Protein AF-0000000080308538 (afdb_homodimer)

Nearest PDB structures (foldseek):
  3hoi-assembly1_A-2  TM=7.753E-01  e=1.392E-05  Bacteroides fragilis NCTC 9343
  8cqs-assembly1_A  TM=7.567E-01  e=5.607E-05  Bacteroides thetaiotaomicron
  3hj9-assembly1_B  TM=7.097E-01  e=2.132E-04  Cupriavidus pinatubonensis JMP134
  3eo7-assembly1_A  TM=5.997E-01  e=1.758E-02  Trichormus variabilis ATCC 29413
  8uc3-assembly1_B  TM=6.168E-01  e=5.951E-02  Streptomyces noursei ATCC 11455

pLDDT: mean 95.86, std 7.18, range [27.47, 98.94]

Radius of gyration: 25.21 Å; Cα contacts (8 Å, |Δi|>4): 2054; chains: 2; bounding box: 62×65×60 Å

Organism: NCBI:txid927083

Secondary structure (DSSP, 8-state):
---------HHHHHHHH-BHHHHHHH---B--BTT-EE-SSTT-EE-SSPP-PPPHHHHHHHHHHHH-EEEE---B---GGGTTSBB---S-SEEESS--GGG---EEEEEEETTEEEEE--TT---SS---TTS---HHHHHHHHHTTEEEEESSPPP--SSTTTB-GGGTTTTT-TT-EEEEEEEEHHHHHHHHHHHHHHTT-EEEETTTTEEPTTGGGGTTTS-TTSEEEHHHHHHHHHHHHHHHHHHHHHHHHHHHHHHT-EEEEE--B-HHHHHT-SS-TT--TT--EEE--TT-SS-EEEEETTTEE-SSTTTSSSHHHHHHHHHHHHHSTTSTT-TTS--SBTTHHHHHTTBPP--HHHHHHHHHHHHHHHHHHSSSSSSS-SEE---EEEEE-B-HHHHHHHB-TTSS-HHHHTHHHHHS--/-----PPPPHHHHHHHH-BHHHHHHH---B--BTT-EE-SSTT-EE-SSPP-PPPHHHHHHHHHHHH-EEEE---B---GGGTTSBB---S-SEEESS--GGG---EEEEEEETTEEEEE--TT---SS---TTS---HHHHHHHHHTTEEEEESSPPP--SSTTTB-GGGTTTTT-TT-EEEEEEEEHHHHHHHHHHHHHHTT-EEEETTTTEEPTTGGGGTTTS-TTSEEEHHHHHHHHHHHHHHHHHHHHHHHHHHHHHHT-EEEEE--B-HHHHHT-SS-TT--TT--EEE--TT-SS-EEEEETTTEE-SSTTTSSSHHHHHHHHHHHHHSTTSTT-TTS--SBTTHHHHHTTBPP--HHHHHHHHHHHHHHHHHHSSSSSSS-SEE---EEEEE-B-HHHHHHHB-TTSS-HHHHTHHHHHS--

Solvent-accessible surface area (backbone atoms only — not comparable to full-atom values): 43385 Å² total; per-residue (Å²): 127,81,82,62,90,64,83,78,44,65,31,56,58,52,27,60,59,27,27,36,54,56,29,46,48,53,57,67,73,37,74,62,28,30,46,33,56,38,92,55,44,93,68,47,44,71,49,91,42,68,49,45,59,68,52,70,67,57,47,51,53,44,51,39,37,38,46,30,40,50,14,58,45,84,74,53,70,46,23,76,91,53,56,55,22,26,47,66,60,40,39,24,33,34,23,42,48,39,69,39,67,65,37,36,52,57,41,41,36,30,35,29,27,79,70,15,23,35,37,45,64,37,49,80,33,68,52,44,48,74,58,40,72,55,22,49,63,56,64,67,51,37,52,57,47,45,56,80,29,52,43,78,77,40,76,44,44,68,54,65,64,65,38,69,73,42,15,32,59,62,31,35,72,56,62,86,37,79,22,27,37,35,39,38,37,36,36,27,40,11,42,49,44,51,52,46,47,45,48,34,32,75,70,25,24,39,66,23,39,61,88,78,69,41,70,56,87,71,50,68,81,39,52,91,63,25,38,77,82,42,59,40,40,42,65,59,50,47,50,49,45,47,27,45,50,28,22,30,38,31,32,16,28,47,40,23,48,38,48,26,51,40,57,19,40,22,24,42,60,50,59,59,48,29,48,42,27,52,41,22,46,58,82,43,84,92,34,39,29,74,54,26,44,59,50,76,48,96,87,46,93,58,67,36,35,39,30,28,89,97,77,47,65,27,46,26,70,89,73,19,91,40,38,53,53,28,48,52,52,52,46,43,46,21,51,27,91,62,7,40,38,11,48,85,26,81,56,64,38,72,52,25,41,63,56,22,54,37,35,55,77,82,48,71,70,54,52,50,50,42,18,50,56,50,35,48,38,26,70,74,57,73,34,44,43,57,86,47,59,16,41,47,45,67,32,29,26,40,40,31,46,53,34,62,65,60,47,62,68,50,29,36,73,27,75,55,42,58,42,41,76,42,21,59,67,29,62,56,63,132,123,82,83,62,90,64,82,77,44,64,31,56,57,51,28,59,58,27,27,34,55,56,28,45,48,52,58,67,72,38,72,62,29,29,47,33,56,37,91,56,44,93,69,46,45,69,47,91,44,68,50,46,60,69,51,71,66,56,47,51,52,43,50,40,39,37,44,30,42,52,14,60,46,84,75,53,71,45,22,75,91,52,56,56,23,28,48,66,59,38,39,22,30,34,24,41,49,38,68,40,69,66,37,34,52,57,40,42,38,30,34,29,28,78,71,15,21,34,36,46,64,38,49,79,33,68,52,44,49,74,60,39,72,54,23,50,62,56,65,65,50,35,52,59,46,43,53,81,29,50,43,77,78,40,75,45,43,67,54,66,63,66,38,69,72,41,15,32,58,64,32,34,72,54,61,84,37,80,21,28,36,34,38,39,35,34,35,27,40,12,42,47,45,52,51,46,47,45,48,34,32,75,71,25,25,39,66,23,38,62,88,78,69,43,71,56,87,71,49,69,80,40,52,91,64,25,37,76,83,42,59,40,40,41,65,60,50,47,50,49,46,47,26,45,50,26,22,30,38,31,32,17,29,48,41,24,46,38,48,26,50,39,58,19,38,21,25,43,60,48,60,57,48,30,48,43,27,51,40,22,47,57,83,42,85,92,33,40,32,74,54,25,43,56,49,77,50,96,87,45,95,57,69,36,36,38,30,28,88,96,78,48,67,27,45,25,69,87,73,19,92,41,39,52,52,27,48,53,50,52,46,41,46,20,50,27,91,63,7,41,38,12,48,83,27,79,58,65,37,72,53,25,40,64,56,22,53,38,34,56,77,82,49,70,68,52,52,49,50,42,19,51,57,49,35,48,37,25,69,74,54,74,34,42,42,55,87,48,59,16,42,45,45,68,34,29,26,41,39,31,46,53,34,62,65,60,46,63,70,50,29,35,72,28,75,54,42,58,42,42,77,41,21,59,66,29,61,56,63,132

Structure (mmCIF, N/CA/C/O backbone):
data_AF-0000000080308538-model_v1
#
loop_
_entity.id
_entity.type
_entity.pdbx_description
1 polymer 'Nitroreductase domain-containing protein'
#
loop_
_atom_site.group_PDB
_atom_site.id
_atom_site.type_symbol
_atom_site.label_atom_id
_atom_site.label_alt_id
_atom_site.label_comp_id
_atom_site.label_asym_id
_atom_site.label_entity_id
_atom_site.label_seq_id
_atom_site.pdbx_PDB_ins_code
_atom_site.Cartn_x
_atom_site.Cartn_y
_atom_site.Cartn_z
_atom_site.occupancy
_atom_site.B_iso_or_equiv
_atom_site.auth_seq_id
_atom_site.auth_comp_id
_atom_site.auth_asym_id
_atom_site.auth_atom_id
_atom_site.pdbx_PDB_model_num
ATOM 1 N N . MET A 1 1 ? -15.555 10.398 -25.266 1 27.47 1 MET A N 1
ATOM 2 C CA . MET A 1 1 ? -16.672 9.516 -24.906 1 27.47 1 MET A CA 1
ATOM 3 C C . MET A 1 1 ? -17.906 10.328 -24.547 1 27.47 1 MET A C 1
ATOM 5 O O . MET A 1 1 ? -17.859 11.172 -23.656 1 27.47 1 MET A O 1
ATOM 9 N N . VAL A 1 2 ? -18.781 10.516 -25.469 1 31.34 2 VAL A N 1
ATOM 10 C CA . VAL A 1 2 ? -20.031 11.242 -25.312 1 31.34 2 VAL A CA 1
ATOM 11 C C . VAL A 1 2 ? -20.828 10.664 -24.141 1 31.34 2 VAL A C 1
ATOM 13 O O . VAL A 1 2 ? -21.188 9.484 -24.141 1 31.34 2 VAL A O 1
ATOM 16 N N . VAL A 1 3 ? -20.844 11.25 -22.984 1 41.03 3 VAL A N 1
ATOM 17 C CA . VAL A 1 3 ? -21.734 10.836 -21.906 1 41.03 3 VAL A CA 1
ATOM 18 C C . VAL A 1 3 ? -23.188 10.922 -22.391 1 41.03 3 VAL A C 1
ATOM 20 O O . VAL A 1 3 ? -23.719 12.023 -22.578 1 41.03 3 VAL A O 1
ATOM 23 N N . THR A 1 4 ? -23.594 10.133 -23.312 1 40.38 4 THR A N 1
ATOM 24 C CA . THR A 1 4 ? -25.016 10.008 -23.609 1 40.38 4 THR A CA 1
ATOM 25 C C . THR A 1 4 ? -25.812 9.812 -22.328 1 40.38 4 THR A C 1
ATOM 27 O O . THR A 1 4 ? -25.312 9.266 -21.344 1 40.38 4 THR A O 1
ATOM 30 N N . THR A 1 5 ? -26.828 10.562 -22.062 1 48 5 THR A N 1
ATOM 31 C CA . THR A 1 5 ? -27.875 10.438 -21.047 1 48 5 THR A CA 1
ATOM 32 C C . THR A 1 5 ? -28.297 8.977 -20.875 1 48 5 THR A C 1
ATOM 34 O O . THR A 1 5 ? -29.281 8.531 -21.484 1 48 5 THR A O 1
ATOM 37 N N . MET A 1 6 ? -27.406 8.047 -21 1 56.09 6 MET A N 1
ATOM 38 C CA . MET A 1 6 ? -27.766 6.633 -20.953 1 56.09 6 MET A CA 1
ATOM 39 C C . MET A 1 6 ? -28.422 6.289 -19.625 1 56.09 6 MET A C 1
ATOM 41 O O . MET A 1 6 ? -28 6.766 -18.578 1 56.09 6 MET A O 1
ATOM 45 N N . SER A 1 7 ? -29.656 5.824 -19.609 1 79.19 7 SER A N 1
ATOM 46 C CA . SER A 1 7 ? -30.359 5.281 -18.453 1 79.19 7 SER A CA 1
ATOM 47 C C . SER A 1 7 ? -29.484 4.316 -17.672 1 79.19 7 SER A C 1
ATOM 49 O O . SER A 1 7 ? -28.906 3.389 -18.25 1 79.19 7 SER A O 1
ATOM 51 N N . LEU A 1 8 ? -29.141 4.594 -16.391 1 90.75 8 LEU A N 1
ATOM 52 C CA . LEU A 1 8 ? -28.297 3.771 -15.516 1 90.75 8 LEU A CA 1
ATOM 53 C C . LEU A 1 8 ? -28.969 2.428 -15.234 1 90.75 8 LEU A C 1
ATOM 55 O O . LEU A 1 8 ? -30.172 2.363 -15 1 90.75 8 LEU A O 1
ATOM 59 N N . PRO A 1 9 ? -28.266 1.389 -15.43 1 95.31 9 PRO A N 1
ATOM 60 C CA . PRO A 1 9 ? -28.828 0.066 -15.125 1 95.31 9 PRO A CA 1
ATOM 61 C C . PRO A 1 9 ? -29.156 -0.118 -13.648 1 95.31 9 PRO A C 1
ATOM 63 O O . PRO A 1 9 ? -28.609 0.6 -12.797 1 95.31 9 PRO A O 1
ATOM 66 N N . PRO A 1 10 ? -30.031 -1.116 -13.305 1 96.31 10 PRO A N 1
ATOM 67 C CA . PRO A 1 10 ? -30.359 -1.375 -11.898 1 96.31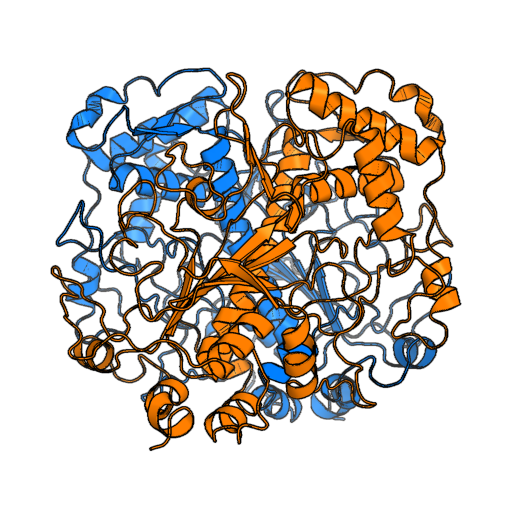 10 PRO A CA 1
ATOM 68 C C . PRO A 1 10 ? -29.141 -1.723 -11.062 1 96.31 10 PRO A C 1
ATOM 70 O O . PRO A 1 10 ? -29.109 -1.464 -9.852 1 96.31 10 PRO A O 1
ATOM 73 N N . GLY A 1 11 ? -28.188 -2.305 -11.727 1 97.25 11 GLY A N 1
ATOM 74 C CA . GLY A 1 11 ? -26.953 -2.643 -11.023 1 97.25 11 GLY A CA 1
ATOM 75 C C . GLY A 1 11 ? -26.266 -1.435 -10.43 1 97.25 11 GLY A C 1
ATOM 76 O O . GLY A 1 11 ? -25.562 -1.553 -9.414 1 97.25 11 GLY A O 1
ATOM 77 N N . TYR A 1 12 ? -26.438 -0.287 -11.055 1 97.06 12 TYR A N 1
ATOM 78 C CA . TYR A 1 12 ? -25.875 0.947 -10.523 1 97.06 12 TYR A CA 1
ATOM 79 C C . TYR A 1 12 ? -26.453 1.271 -9.148 1 97.06 12 TYR A C 1
ATOM 81 O O . TYR A 1 12 ? -25.703 1.618 -8.227 1 97.06 12 TYR A O 1
ATOM 89 N N . ASP A 1 13 ? -27.703 1.082 -8.969 1 96.19 13 ASP A N 1
ATOM 90 C CA . ASP A 1 13 ? -28.359 1.319 -7.691 1 96.19 13 ASP A CA 1
ATOM 91 C C . ASP A 1 13 ? -27.922 0.298 -6.645 1 96.19 13 ASP A C 1
ATOM 93 O O . ASP A 1 13 ? -27.75 0.636 -5.469 1 96.19 13 ASP A O 1
ATOM 97 N N . ASP A 1 14 ? -27.844 -0.942 -7.078 1 97.38 14 ASP A N 1
ATOM 98 C CA . ASP A 1 14 ? -27.344 -1.979 -6.176 1 97.38 14 ASP A CA 1
ATOM 99 C C . ASP A 1 14 ? -25.969 -1.633 -5.641 1 97.38 14 ASP A C 1
ATOM 101 O O . ASP A 1 14 ? -25.688 -1.793 -4.449 1 97.38 14 ASP A O 1
ATOM 105 N N . MET A 1 15 ? -25.109 -1.176 -6.551 1 97.88 15 MET A N 1
ATOM 106 C CA 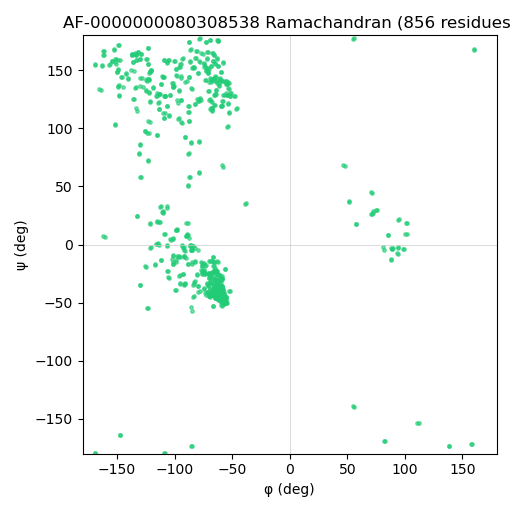. MET A 1 15 ? -23.75 -0.791 -6.184 1 97.88 15 MET A CA 1
ATOM 107 C C . MET A 1 15 ? -23.766 0.334 -5.156 1 97.88 15 MET A C 1
ATOM 109 O O . MET A 1 15 ? -23 0.301 -4.188 1 97.88 15 MET A O 1
ATOM 113 N N . LEU A 1 16 ? -24.594 1.325 -5.293 1 96.75 16 LEU A N 1
ATOM 114 C CA . LEU A 1 16 ? -24.688 2.463 -4.387 1 96.75 16 LEU A CA 1
ATOM 115 C C . LEU A 1 16 ? -25.109 2.014 -2.99 1 96.75 16 LEU A C 1
ATOM 117 O O . LEU A 1 16 ? -24.75 2.65 -1.995 1 96.75 16 LEU A O 1
ATOM 121 N N . ARG A 1 17 ? -25.766 0.875 -2.908 1 96.06 17 ARG A N 1
ATOM 122 C CA . ARG A 1 17 ? -26.312 0.392 -1.639 1 96.06 17 ARG A CA 1
ATOM 123 C C . ARG A 1 17 ? -25.406 -0.693 -1.046 1 96.06 17 ARG A C 1
ATOM 125 O O . ARG A 1 17 ? -25.641 -1.147 0.077 1 96.06 17 ARG A O 1
ATOM 132 N N . PHE A 1 18 ? -24.484 -1.135 -1.777 1 97.88 18 PHE A N 1
ATOM 133 C CA . PHE A 1 18 ? -23.609 -2.219 -1.333 1 97.88 18 PHE A CA 1
ATOM 134 C C . PHE A 1 18 ? -22.781 -1.792 -0.124 1 97.88 18 PHE A C 1
ATOM 136 O O . PHE A 1 18 ? -22.156 -0.731 -0.137 1 97.88 18 PHE A O 1
ATOM 143 N N . GLY A 1 19 ? -22.703 -2.6 0.918 1 97.88 19 GLY A N 1
ATOM 144 C CA . GLY A 1 19 ? -22.125 -2.248 2.203 1 97.88 19 GLY A CA 1
ATOM 145 C C . GLY A 1 19 ? -20.609 -2.312 2.207 1 97.88 19 GLY A C 1
ATOM 146 O O . GLY A 1 19 ? -20.016 -3.201 1.591 1 97.88 19 GLY A O 1
ATOM 147 N N . LEU A 1 20 ? -19.984 -1.421 3.016 1 98.44 20 LEU A N 1
ATOM 148 C CA . LEU A 1 20 ? -18.547 -1.46 3.215 1 98.44 20 LEU A CA 1
ATOM 149 C C . LEU A 1 20 ? -18.109 -2.775 3.859 1 98.44 20 LEU A C 1
ATOM 151 O O . LEU A 1 20 ? -17.125 -3.385 3.445 1 98.44 20 LEU A O 1
ATOM 155 N N . ILE A 1 21 ? -18.844 -3.266 4.883 1 97.75 21 ILE A N 1
ATOM 156 C CA . ILE A 1 21 ? -18.484 -4.488 5.598 1 97.75 21 ILE A CA 1
ATOM 157 C C . ILE A 1 21 ? -18.516 -5.676 4.641 1 97.75 21 ILE A C 1
ATOM 159 O O . ILE A 1 21 ? -17.609 -6.508 4.645 1 97.75 21 ILE A O 1
ATOM 163 N N . ASP A 1 22 ? -19.516 -5.688 3.789 1 96.75 22 ASP A N 1
ATOM 164 C CA . ASP A 1 22 ? -19.609 -6.75 2.791 1 96.75 22 ASP A CA 1
ATOM 165 C C . ASP A 1 22 ? -18.391 -6.719 1.854 1 96.75 22 ASP A C 1
ATOM 167 O O . ASP A 1 22 ? -17.891 -7.77 1.447 1 96.75 22 ASP A O 1
ATOM 171 N N . ALA A 1 23 ? -18 -5.535 1.532 1 97.81 23 ALA A N 1
ATOM 172 C CA . ALA A 1 23 ? -16.844 -5.391 0.641 1 97.81 23 ALA A CA 1
ATOM 173 C C . ALA A 1 23 ? -15.578 -5.914 1.299 1 97.81 23 ALA A C 1
ATOM 175 O O . ALA A 1 23 ? -14.812 -6.664 0.683 1 97.81 23 ALA A O 1
ATOM 176 N N . LEU A 1 24 ? -15.32 -5.562 2.553 1 97.62 24 LEU A N 1
ATOM 177 C CA . LEU A 1 24 ? -14.109 -5.949 3.266 1 97.62 24 LEU A CA 1
ATOM 178 C C . LEU A 1 24 ? -14.086 -7.453 3.521 1 97.62 24 LEU A C 1
ATOM 180 O O . LEU A 1 24 ? -13.07 -8.109 3.289 1 97.62 24 LEU A O 1
ATOM 184 N N . LEU A 1 25 ? -15.211 -7.977 3.936 1 96.31 25 LEU A N 1
ATOM 185 C CA . LEU A 1 25 ? -15.258 -9.383 4.312 1 96.31 25 LEU A CA 1
ATOM 186 C C . LEU A 1 25 ? -15.375 -10.273 3.076 1 96.31 25 LEU A C 1
ATOM 188 O O . LEU A 1 25 ? -14.984 -11.445 3.109 1 96.31 25 LEU A O 1
ATOM 192 N N . GLY A 1 26 ? -15.93 -9.695 2.025 1 94.62 26 GLY A N 1
ATOM 193 C CA . GLY A 1 26 ? -16.203 -10.492 0.841 1 94.62 26 GLY A CA 1
ATOM 194 C C . GLY A 1 26 ? -15.078 -10.469 -0.175 1 94.62 26 GLY A C 1
ATOM 195 O O . GLY A 1 26 ? -15.133 -11.164 -1.191 1 94.62 26 GLY A O 1
ATOM 196 N N . ARG A 1 27 ? -14.078 -9.734 0.071 1 94.38 27 ARG A N 1
ATOM 197 C CA . ARG A 1 27 ? -13.023 -9.539 -0.917 1 94.38 27 ARG A CA 1
ATOM 198 C C . ARG A 1 27 ? -12.219 -10.82 -1.121 1 94.38 27 ARG A C 1
ATOM 200 O O . ARG A 1 27 ? -11.648 -11.359 -0.168 1 94.38 27 ARG A O 1
ATOM 207 N N . ARG A 1 28 ? -12.109 -11.281 -2.287 1 95.88 28 ARG A N 1
ATOM 208 C CA . ARG A 1 28 ? -11.25 -12.367 -2.758 1 95.88 28 ARG A CA 1
ATOM 209 C C . ARG A 1 28 ? -10.844 -12.148 -4.211 1 95.88 28 ARG A C 1
ATOM 211 O O . ARG A 1 28 ? -11.555 -11.484 -4.969 1 95.88 28 ARG A O 1
ATOM 218 N N . SER A 1 29 ? -9.672 -12.625 -4.504 1 96.38 29 SER A N 1
ATOM 219 C CA . SER A 1 29 ? -9.297 -12.641 -5.914 1 96.38 29 SER A CA 1
ATOM 220 C C . SER A 1 29 ? -10.125 -13.648 -6.699 1 96.38 29 SER A C 1
ATOM 222 O O . SER A 1 29 ? -10.164 -14.836 -6.352 1 96.38 29 SER A O 1
ATOM 224 N N . ARG A 1 30 ? -10.875 -13.203 -7.617 1 97.88 30 ARG A N 1
ATOM 225 C CA . ARG A 1 30 ? -11.641 -14.047 -8.531 1 97.88 30 ARG A CA 1
ATOM 226 C C . ARG A 1 30 ? -11.148 -13.883 -9.969 1 97.88 30 ARG A C 1
ATOM 228 O O . ARG A 1 30 ? -11.68 -13.07 -10.727 1 97.88 30 ARG A O 1
ATOM 235 N N . ARG A 1 31 ? -10.25 -14.781 -10.32 1 97.5 31 ARG A N 1
ATOM 236 C CA . ARG A 1 31 ? -9.391 -14.555 -11.477 1 97.5 31 ARG A CA 1
ATOM 237 C C . ARG A 1 31 ? -10 -15.156 -12.734 1 97.5 31 ARG A C 1
ATOM 239 O O . ARG A 1 31 ? -9.656 -14.766 -13.852 1 97.5 31 ARG A O 1
ATOM 246 N N . PHE A 1 32 ? -10.875 -16.203 -12.602 1 98.12 32 PHE A N 1
ATOM 247 C CA . PHE A 1 32 ? -11.367 -16.906 -13.781 1 98.12 32 PHE A CA 1
ATOM 248 C C . PHE A 1 32 ? -12.531 -16.156 -14.406 1 98.12 32 PHE A C 1
ATOM 250 O O . PHE A 1 32 ? -13.547 -15.922 -13.75 1 98.12 32 PHE A O 1
ATOM 257 N N . PHE A 1 33 ? -12.375 -15.773 -15.641 1 98.31 33 PHE A N 1
ATOM 258 C CA . PHE A 1 33 ? -13.328 -14.883 -16.297 1 98.31 33 PHE A CA 1
ATOM 259 C C . PHE A 1 33 ? -13.891 -15.523 -17.562 1 98.31 33 PHE A C 1
ATOM 261 O O . PHE A 1 33 ? -13.406 -16.578 -18 1 98.31 33 PHE A O 1
ATOM 268 N N . ARG A 1 34 ? -14.938 -14.906 -18.141 1 98.25 34 ARG A N 1
ATOM 269 C CA . ARG A 1 34 ? -15.492 -15.344 -19.406 1 98.25 34 ARG A CA 1
ATOM 270 C C . ARG A 1 34 ? -14.438 -15.312 -20.516 1 98.25 34 ARG A C 1
ATOM 272 O O . ARG A 1 34 ? -13.781 -14.289 -20.719 1 98.25 34 ARG A O 1
ATOM 279 N N . GLY A 1 35 ? -14.227 -16.391 -21.125 1 97.69 35 GLY A N 1
ATOM 280 C CA . GLY A 1 35 ? -13.25 -16.484 -22.203 1 97.69 35 GLY A CA 1
ATOM 281 C C . GLY A 1 35 ? -11.914 -17.062 -21.75 1 97.69 35 GLY A C 1
ATOM 282 O O . GLY A 1 35 ? -11.047 -17.344 -22.562 1 97.69 35 GLY A O 1
ATOM 283 N N . ALA A 1 36 ? -11.781 -17.328 -20.422 1 97.81 36 ALA A N 1
ATOM 284 C CA . ALA A 1 36 ? -10.516 -17.812 -19.875 1 97.81 36 ALA A CA 1
ATOM 285 C C . ALA A 1 36 ? -10.375 -19.312 -20.078 1 97.81 36 ALA A C 1
ATOM 287 O O . ALA A 1 36 ? -11.367 -20.016 -20.328 1 97.81 36 ALA A O 1
ATOM 288 N N . GLU A 1 37 ? -9.133 -19.75 -19.984 1 97.19 37 GLU A N 1
ATOM 289 C CA . GLU A 1 37 ? -8.844 -21.188 -20.047 1 97.19 37 GLU A CA 1
ATOM 290 C C . GLU A 1 37 ? -7.629 -21.547 -19.203 1 97.19 37 GLU A C 1
ATOM 292 O O . GLU A 1 37 ? -6.598 -20.875 -19.266 1 97.19 37 GLU A O 1
ATOM 297 N N . ILE A 1 38 ? -7.777 -22.5 -18.344 1 96.56 38 ILE A N 1
ATOM 298 C CA . ILE A 1 38 ? -6.688 -23.234 -17.703 1 96.56 38 ILE A CA 1
ATOM 299 C C . ILE A 1 38 ? -6.621 -24.656 -18.25 1 96.56 38 ILE A C 1
ATOM 301 O O . ILE A 1 38 ? -7.508 -25.469 -17.984 1 96.56 38 ILE A O 1
ATOM 305 N N . PRO A 1 39 ? -5.59 -24.953 -18.938 1 95.88 39 PRO A N 1
ATOM 306 C CA . PRO A 1 39 ? -5.621 -26.172 -19.766 1 95.88 39 PRO A CA 1
ATOM 307 C C . PRO A 1 39 ? -5.242 -27.422 -18.984 1 95.88 39 PRO A C 1
ATOM 309 O O . PRO A 1 39 ? -5.445 -28.547 -19.469 1 95.88 39 PRO A O 1
ATOM 312 N N . ASP A 1 40 ? -4.668 -27.328 -17.828 1 95.88 40 ASP A N 1
ATOM 313 C CA . ASP A 1 40 ? -4.145 -28.484 -17.125 1 95.88 40 ASP A CA 1
ATOM 314 C C . ASP A 1 40 ? -4.23 -28.297 -15.609 1 95.88 40 ASP A C 1
ATOM 316 O O . ASP A 1 40 ? -4.641 -27.234 -15.141 1 95.88 40 ASP A O 1
ATOM 320 N N . GLY A 1 41 ? -3.896 -29.469 -14.93 1 94.88 41 GLY A N 1
ATOM 321 C CA . GLY A 1 41 ? -3.863 -29.406 -13.477 1 94.88 41 GLY A CA 1
ATOM 322 C C . GLY A 1 41 ? -5.238 -29.547 -12.844 1 94.88 41 GLY A C 1
ATOM 323 O O . GLY A 1 41 ? -6.207 -29.875 -13.523 1 94.88 41 GLY A O 1
ATOM 324 N N . VAL A 1 42 ? -5.328 -29.281 -11.594 1 96.31 42 VAL A N 1
ATOM 325 C CA . VAL A 1 42 ? -6.5 -29.578 -10.773 1 96.31 42 VAL A CA 1
ATOM 326 C C . VAL A 1 42 ? -7.613 -28.578 -11.078 1 96.31 42 VAL A C 1
ATOM 328 O O . VAL A 1 42 ? -8.781 -28.828 -10.766 1 96.31 42 VAL A O 1
ATOM 331 N N . PHE A 1 43 ? -7.262 -27.438 -11.734 1 96.5 43 PHE A N 1
ATOM 332 C CA . PHE A 1 43 ? -8.258 -26.422 -12.031 1 96.5 43 PHE A CA 1
ATOM 333 C C . PHE A 1 43 ? -8.492 -26.312 -13.539 1 96.5 43 PHE A C 1
ATOM 335 O O . PHE A 1 43 ? -8.906 -25.266 -14.031 1 96.5 43 PHE A O 1
ATOM 342 N N . ALA A 1 44 ? -8.109 -27.359 -14.289 1 97.44 44 ALA A N 1
ATOM 343 C CA . ALA A 1 44 ? -8.344 -27.359 -15.727 1 97.44 44 ALA A CA 1
ATOM 344 C C . ALA A 1 44 ? -9.812 -27.094 -16.047 1 97.44 44 ALA A C 1
ATOM 346 O O . ALA A 1 44 ? -10.703 -27.781 -15.539 1 97.44 44 ALA A O 1
ATOM 347 N N . PHE A 1 45 ? -10.055 -26.047 -16.812 1 98.19 45 PHE A N 1
ATOM 348 C CA . PHE A 1 45 ? -11.398 -25.594 -17.141 1 98.19 45 PHE A CA 1
ATOM 349 C C . PHE A 1 45 ? -11.359 -24.609 -18.312 1 98.19 45 PHE A C 1
ATOM 351 O O . PHE A 1 45 ? -10.477 -23.766 -18.391 1 98.19 45 PHE A O 1
ATOM 358 N N . ARG A 1 46 ? -12.195 -24.766 -19.25 1 98.31 46 ARG A N 1
ATOM 359 C CA . ARG A 1 46 ? -12.344 -23.844 -20.375 1 98.31 46 ARG A CA 1
ATOM 360 C C . ARG A 1 46 ? -13.711 -23.172 -20.344 1 98.31 46 ARG A C 1
ATOM 362 O O . ARG A 1 46 ? -14.742 -23.844 -20.375 1 98.31 46 ARG A O 1
ATOM 369 N N . SER A 1 47 ? -13.672 -21.875 -20.297 1 98.5 47 SER A N 1
ATOM 370 C CA . SER A 1 47 ? -14.93 -21.125 -20.359 1 98.5 47 SER A CA 1
ATOM 371 C C . SER A 1 47 ? -15.68 -21.406 -21.656 1 98.5 47 SER A C 1
ATOM 373 O O . SER A 1 47 ? -15.078 -21.469 -22.719 1 98.5 47 SER A O 1
ATOM 375 N N . ARG A 1 48 ? -16.969 -21.5 -21.562 1 97.88 48 ARG A N 1
ATOM 376 C CA . ARG A 1 48 ? -17.797 -21.688 -22.75 1 97.88 48 ARG A CA 1
ATOM 377 C C . ARG A 1 48 ? -18.234 -20.344 -23.328 1 97.88 48 ARG A C 1
ATOM 379 O O . ARG A 1 48 ? -18.859 -20.297 -24.391 1 97.88 48 ARG A O 1
ATOM 386 N N . HIS A 1 49 ? -17.922 -19.328 -22.656 1 97.88 49 HIS A N 1
ATOM 387 C CA . HIS A 1 49 ? -18.344 -18 -23.062 1 97.88 49 HIS A CA 1
ATOM 388 C C . HIS A 1 49 ? -17.234 -17.266 -23.797 1 97.88 49 HIS A C 1
ATOM 390 O O . HIS A 1 49 ? -16.062 -17.547 -23.594 1 97.88 49 HIS A O 1
ATOM 396 N N . ALA A 1 50 ? -17.609 -16.359 -24.703 1 97.69 50 ALA A N 1
ATOM 397 C CA . ALA A 1 50 ? -16.656 -15.422 -25.281 1 97.69 50 ALA A CA 1
ATOM 398 C C . ALA A 1 50 ? -16.25 -14.359 -24.25 1 97.69 50 ALA A C 1
ATOM 400 O O . ALA A 1 50 ? -17.016 -14.047 -23.344 1 97.69 50 ALA A O 1
ATOM 401 N N . PRO A 1 51 ? -15.039 -13.844 -24.406 1 97.62 51 PRO A N 1
ATOM 402 C CA . PRO A 1 51 ? -14.695 -12.695 -23.562 1 97.62 51 PRO A CA 1
ATOM 403 C C . PRO A 1 51 ? -15.727 -11.57 -23.656 1 97.62 51 PRO A C 1
ATOM 405 O O . PRO A 1 51 ? -16.25 -11.297 -24.734 1 97.62 51 PRO A O 1
ATOM 408 N N . MET A 1 52 ? -16.031 -10.984 -22.594 1 98.06 52 MET A N 1
ATOM 409 C CA . MET A 1 52 ? -16.984 -9.883 -22.547 1 98.06 52 MET A CA 1
ATOM 410 C C . MET A 1 52 ? -16.344 -8.633 -21.938 1 98.06 52 MET A C 1
ATOM 412 O O . MET A 1 52 ? -16.125 -8.562 -20.734 1 98.06 52 MET A O 1
ATOM 416 N N . PRO A 1 53 ? -16.047 -7.629 -22.781 1 98.06 53 PRO A N 1
ATOM 417 C CA . PRO A 1 53 ? -15.453 -6.395 -22.25 1 98.06 53 PRO A CA 1
ATOM 418 C C . PRO A 1 53 ? -16.375 -5.672 -21.266 1 98.06 53 PRO A C 1
ATOM 420 O O . PRO A 1 53 ? -17.594 -5.852 -21.328 1 98.06 53 PRO A O 1
ATOM 423 N N . LEU A 1 54 ? -15.789 -4.914 -20.375 1 98.5 54 LEU A N 1
ATOM 424 C CA . LEU A 1 54 ? -16.609 -4.043 -19.531 1 98.5 54 LEU A CA 1
ATOM 425 C C . LEU A 1 54 ? -17.297 -2.975 -20.375 1 98.5 54 LEU A C 1
ATOM 427 O O . LEU A 1 54 ? -16.75 -2.514 -21.375 1 98.5 54 LEU A O 1
ATOM 431 N N . SER A 1 55 ? -18.562 -2.598 -19.969 1 97.31 55 SER A N 1
ATOM 432 C CA . SER A 1 55 ? -19.188 -1.431 -20.578 1 97.31 55 SER A CA 1
ATOM 433 C C . SER A 1 55 ? -18.438 -0.15 -20.219 1 97.31 55 SER A C 1
ATOM 435 O O . SER A 1 55 ? -17.625 -0.141 -19.297 1 97.31 55 SER A O 1
ATOM 437 N N . GLU A 1 56 ? -18.703 0.873 -20.969 1 96 56 GLU A N 1
ATOM 438 C CA . GLU A 1 56 ? -18.094 2.164 -20.688 1 96 56 GLU A CA 1
ATOM 439 C C . GLU A 1 56 ? -18.391 2.604 -19.25 1 96 56 GLU A C 1
ATOM 441 O O . GLU A 1 56 ? -17.5 3.096 -18.547 1 96 56 GLU A O 1
ATOM 446 N N . LEU A 1 57 ? -19.625 2.455 -18.844 1 96.62 57 LEU A N 1
ATOM 447 C CA . LEU A 1 57 ? -20.016 2.822 -17.484 1 96.62 57 LEU A CA 1
ATOM 448 C C . LEU A 1 57 ? -19.219 2.023 -16.453 1 96.62 57 LEU A C 1
ATOM 450 O O . LEU A 1 57 ? -18.688 2.59 -15.5 1 96.62 57 LEU A O 1
ATOM 454 N N . GLU A 1 58 ? -19.188 0.708 -16.656 1 98.06 58 GLU A N 1
ATOM 455 C CA . GLU A 1 58 ? -18.438 -0.145 -15.734 1 98.06 58 GLU A CA 1
ATOM 456 C C . GLU A 1 58 ? -16.984 0.291 -15.648 1 98.06 58 GLU A C 1
ATOM 458 O O . GLU A 1 58 ? -16.422 0.397 -14.555 1 98.06 58 GLU A O 1
ATOM 463 N N . THR A 1 59 ? -16.391 0.533 -16.781 1 98.19 59 THR A N 1
ATOM 464 C CA . THR A 1 59 ? -15.008 0.974 -16.844 1 98.19 59 THR A CA 1
ATOM 465 C C . THR A 1 59 ? -14.812 2.273 -16.062 1 98.19 59 THR A C 1
ATOM 467 O O . THR A 1 59 ? -13.898 2.387 -15.25 1 98.19 59 THR A O 1
ATOM 470 N N . MET A 1 60 ? -15.688 3.225 -16.266 1 97.19 60 MET A N 1
ATOM 471 C CA . MET A 1 60 ? -15.578 4.531 -15.617 1 97.19 60 MET A CA 1
ATOM 472 C C . MET A 1 60 ? -15.688 4.402 -14.102 1 97.19 60 MET A C 1
ATOM 474 O O . MET A 1 60 ? -14.977 5.094 -13.367 1 97.19 60 MET A O 1
ATOM 478 N N . LEU A 1 61 ? -16.531 3.521 -13.664 1 97.88 61 LEU A N 1
ATOM 479 C CA . LEU A 1 61 ? -16.734 3.357 -12.227 1 97.88 61 LEU A CA 1
ATOM 480 C C . LEU A 1 61 ? -15.523 2.711 -11.578 1 97.88 61 LEU A C 1
ATOM 482 O O . LEU A 1 61 ? -15.102 3.125 -10.492 1 97.88 61 LEU A O 1
ATOM 486 N N . VAL A 1 62 ? -14.938 1.687 -12.227 1 98.62 62 VAL A N 1
ATOM 487 C CA . VAL A 1 62 ? -13.734 1.048 -11.695 1 98.62 62 VAL A CA 1
ATOM 488 C C . VAL A 1 62 ? -12.586 2.051 -11.68 1 98.62 62 VAL A C 1
ATOM 490 O O . VAL A 1 62 ? -11.875 2.17 -10.68 1 98.62 62 VAL A O 1
ATOM 493 N N . VAL A 1 63 ? -12.391 2.832 -12.734 1 98.56 63 VAL A N 1
ATOM 494 C CA . VAL A 1 63 ? -11.32 3.816 -12.836 1 98.56 63 VAL A CA 1
ATOM 495 C C . VAL A 1 63 ? -11.539 4.926 -11.812 1 98.56 63 VAL A C 1
ATOM 497 O O . VAL A 1 63 ? -10.578 5.414 -11.203 1 98.56 63 VAL A O 1
ATOM 500 N N . ALA A 1 64 ? -12.789 5.305 -11.594 1 97.62 64 ALA A N 1
ATOM 501 C CA . ALA A 1 64 ? -13.094 6.312 -10.586 1 97.62 64 ALA A CA 1
ATOM 502 C C . ALA A 1 64 ? -12.664 5.844 -9.195 1 97.62 64 ALA A C 1
ATOM 504 O O . ALA A 1 64 ? -12.055 6.602 -8.438 1 97.62 64 ALA A O 1
ATOM 505 N N . ALA A 1 65 ? -12.945 4.578 -8.883 1 98.06 65 ALA A N 1
ATOM 506 C CA . ALA A 1 65 ? -12.539 4.031 -7.59 1 98.06 65 ALA A CA 1
ATOM 507 C C . ALA A 1 65 ? -11.023 4.059 -7.43 1 98.06 65 ALA A C 1
ATOM 509 O O . ALA A 1 65 ? -10.516 4.285 -6.328 1 98.06 65 ALA A O 1
ATOM 510 N N . CYS A 1 66 ? -10.297 3.934 -8.523 1 98.25 66 CYS A N 1
ATOM 511 C CA . CYS A 1 66 ? -8.844 3.799 -8.484 1 98.25 66 CYS A CA 1
ATOM 512 C C . CYS A 1 66 ? -8.172 5.164 -8.508 1 98.25 66 CYS A C 1
ATOM 514 O O . CYS A 1 66 ? -6.98 5.281 -8.203 1 98.25 66 CYS A O 1
ATOM 516 N N . GLY A 1 67 ? -8.922 6.168 -8.898 1 96.56 67 GLY A N 1
ATOM 517 C CA . GLY A 1 67 ? -8.07 7.328 -9.109 1 96.56 67 GLY A CA 1
ATOM 518 C C . GLY A 1 67 ? -8.844 8.633 -9.148 1 96.56 67 GLY A C 1
ATOM 519 O O . GLY A 1 67 ? -8.281 9.68 -9.477 1 96.56 67 GLY A O 1
ATOM 520 N N . ALA A 1 68 ? -10.086 8.719 -8.875 1 95.75 68 ALA A N 1
ATOM 521 C CA . ALA A 1 68 ? -10.852 9.961 -8.961 1 95.75 68 ALA A CA 1
ATOM 522 C C . ALA A 1 68 ? -10.453 10.938 -7.859 1 95.75 68 ALA A C 1
ATOM 524 O O . ALA A 1 68 ? -9.922 10.523 -6.824 1 95.75 68 ALA A O 1
ATOM 525 N N . ASN A 1 69 ? -10.602 12.18 -8.172 1 95.81 69 ASN A N 1
ATOM 526 C CA . ASN A 1 69 ? -10.516 13.227 -7.16 1 95.81 69 ASN A CA 1
ATOM 527 C C . ASN A 1 69 ? -11.805 13.328 -6.344 1 95.81 69 ASN A C 1
ATOM 529 O O . ASN A 1 69 ? -12.891 13.461 -6.906 1 95.81 69 ASN A O 1
ATOM 533 N N . THR A 1 70 ? -11.672 13.203 -5.062 1 94.94 70 THR A N 1
ATOM 534 C CA . THR A 1 70 ? -12.844 13.148 -4.191 1 94.94 70 THR A CA 1
ATOM 535 C C . THR A 1 70 ? -12.938 14.398 -3.326 1 94.94 70 THR A C 1
ATOM 537 O O . THR A 1 70 ? -13.305 14.32 -2.152 1 94.94 70 THR A O 1
ATOM 540 N N . GLY A 1 71 ? -12.516 15.5 -3.844 1 94.5 71 GLY A N 1
ATOM 541 C CA . GLY A 1 71 ? -12.586 16.781 -3.145 1 94.5 71 GLY A CA 1
ATOM 542 C C . GLY A 1 71 ? -11.227 17.312 -2.744 1 94.5 71 GLY A C 1
ATOM 543 O O . GLY A 1 71 ? -10.227 17.047 -3.41 1 94.5 71 GLY A O 1
ATOM 544 N N . TRP A 1 72 ? -11.242 18.125 -1.674 1 95.5 72 TRP A N 1
ATOM 545 C CA . TRP A 1 72 ? -10.031 18.859 -1.311 1 95.5 72 TRP A CA 1
ATOM 546 C C . TRP A 1 72 ? -9.227 18.109 -0.26 1 95.5 72 TRP A C 1
ATOM 548 O O . TRP A 1 72 ? -9.797 17.469 0.629 1 95.5 72 TRP A O 1
ATOM 558 N N . HIS A 1 73 ? -7.965 18.188 -0.376 1 94.06 73 HIS A N 1
ATOM 559 C CA . HIS A 1 73 ? -7.074 17.766 0.694 1 94.06 73 HIS A CA 1
ATOM 560 C C . HIS A 1 73 ? -7.172 18.688 1.9 1 94.06 73 HIS A C 1
ATOM 562 O O . HIS A 1 73 ? -7.262 19.906 1.745 1 94.06 73 HIS A O 1
ATOM 568 N N . HIS A 1 74 ? -7.152 18.141 3.111 1 94.31 74 HIS A N 1
ATOM 569 C CA . HIS A 1 74 ? -7.324 18.906 4.34 1 94.31 74 HIS A CA 1
ATOM 570 C C . HIS A 1 74 ? -5.988 19.453 4.844 1 94.31 74 HIS A C 1
ATOM 572 O O . HIS A 1 74 ? -5.918 20.031 5.926 1 94.31 74 HIS A O 1
ATOM 578 N N . LEU A 1 75 ? -4.953 19.297 4.125 1 94.5 75 LEU A N 1
ATOM 579 C CA . LEU A 1 75 ? -3.602 19.766 4.422 1 94.5 75 LEU A CA 1
ATOM 580 C C . LEU A 1 75 ? -3.131 19.234 5.773 1 94.5 75 LEU A C 1
ATOM 582 O O . LEU A 1 75 ? -3.766 18.359 6.355 1 94.5 75 LEU A O 1
ATOM 586 N N . ILE A 1 76 ? -1.884 19.547 6.141 1 92.44 76 ILE A N 1
ATOM 587 C CA . ILE A 1 76 ? -1.237 19.172 7.391 1 92.44 76 ILE A CA 1
ATOM 588 C C . ILE A 1 76 ? -1.062 20.391 8.281 1 92.44 76 ILE A C 1
ATOM 590 O O . ILE A 1 76 ? -0.543 21.422 7.832 1 92.44 76 ILE A O 1
ATOM 594 N N . ARG A 1 77 ? -1.447 20.438 9.453 1 88.88 77 ARG A N 1
ATOM 595 C CA . ARG A 1 77 ? -1.807 21.625 10.234 1 88.88 77 ARG A CA 1
ATOM 596 C C . ARG A 1 77 ? -0.572 22.25 10.867 1 88.88 77 ARG A C 1
ATOM 598 O O . ARG A 1 77 ? -0.353 23.469 10.727 1 88.88 77 ARG A O 1
ATOM 605 N N . ARG A 1 78 ? 0.127 21.453 11.656 1 87.38 78 ARG A N 1
ATOM 606 C CA . ARG A 1 78 ? 1.102 22.172 12.477 1 87.38 78 ARG A CA 1
ATOM 607 C C . ARG A 1 78 ? 2.365 21.344 12.672 1 87.38 78 ARG A C 1
ATOM 609 O O . ARG A 1 78 ? 2.287 20.141 12.914 1 87.38 78 ARG A O 1
ATOM 616 N N . ALA A 1 79 ? 3.498 22.016 12.531 1 90.31 79 ALA A N 1
ATOM 617 C CA . ALA A 1 79 ? 4.773 21.578 13.102 1 90.31 79 ALA A CA 1
ATOM 618 C C . ALA A 1 79 ? 5.41 22.703 13.922 1 90.31 79 ALA A C 1
ATOM 620 O O . ALA A 1 79 ? 5.453 23.859 13.492 1 90.31 79 ALA A O 1
ATOM 621 N N . LYS A 1 80 ? 5.887 22.328 15.078 1 89.31 80 LYS A N 1
ATOM 622 C CA . LYS A 1 80 ? 6.41 23.328 16 1 89.31 80 LYS A CA 1
ATOM 623 C C . LYS A 1 80 ? 7.551 24.125 15.359 1 89.31 80 LYS A C 1
ATOM 625 O O . LYS A 1 80 ? 7.676 25.328 15.578 1 89.31 80 LYS A O 1
ATOM 630 N N . THR A 1 81 ? 8.367 23.547 14.641 1 86.94 81 THR A N 1
ATOM 631 C CA . THR A 1 81 ? 9.578 24.125 14.07 1 86.94 81 THR A CA 1
ATOM 632 C C . THR A 1 81 ? 9.234 25.328 13.188 1 86.94 81 THR A C 1
ATOM 634 O O . THR A 1 81 ? 10.016 26.266 13.086 1 86.94 81 THR A O 1
ATOM 637 N N . TYR A 1 82 ? 8.188 25.453 12.625 1 84.75 82 TYR A N 1
ATOM 638 C CA . TYR A 1 82 ? 7.871 26.578 11.75 1 84.75 82 TYR A CA 1
ATOM 639 C C . TYR A 1 82 ? 6.504 27.156 12.086 1 84.75 82 TYR A C 1
ATOM 641 O O . TYR A 1 82 ? 5.891 27.828 11.258 1 84.75 82 TYR A O 1
ATOM 649 N N . ALA A 1 83 ? 6.133 26.938 13.266 1 90 83 ALA A N 1
ATOM 650 C CA . ALA A 1 83 ? 4.969 27.656 13.773 1 90 83 ALA A CA 1
ATOM 651 C C . ALA A 1 83 ? 5.156 29.172 13.633 1 90 83 ALA A C 1
ATOM 653 O O . ALA A 1 83 ? 6.262 29.688 13.82 1 90 83 ALA A O 1
ATOM 654 N N . PRO A 1 84 ? 4.234 29.875 13.273 1 93.25 84 PRO A N 1
ATOM 655 C CA . PRO A 1 84 ? 2.816 29.5 13.242 1 93.25 84 PRO A CA 1
ATOM 656 C C . PRO A 1 84 ? 2.348 29.062 11.859 1 93.25 84 PRO A C 1
ATOM 658 O O . PRO A 1 84 ? 1.144 28.953 11.617 1 93.25 84 PRO A O 1
ATOM 661 N N . HIS A 1 85 ? 3.305 28.828 10.953 1 93.12 85 HIS A N 1
ATOM 662 C CA . HIS A 1 85 ? 2.949 28.453 9.586 1 93.12 85 HIS A CA 1
ATOM 663 C C . HIS A 1 85 ? 2.451 27.016 9.523 1 93.12 85 HIS A C 1
ATOM 665 O O . HIS A 1 85 ? 2.787 26.203 10.383 1 93.12 85 HIS A O 1
ATOM 671 N N . LEU A 1 86 ? 1.606 26.719 8.508 1 92.75 86 LEU A N 1
ATOM 672 C CA . LEU A 1 86 ? 1.26 25.344 8.195 1 92.75 86 LEU A CA 1
ATOM 673 C C . LEU A 1 86 ? 2.463 24.594 7.633 1 92.75 86 LEU A C 1
ATOM 675 O O . LEU A 1 86 ? 3.363 25.203 7.055 1 92.75 86 LEU A O 1
ATOM 679 N N . SER A 1 87 ? 2.406 23.266 7.844 1 89.75 87 SER A N 1
ATOM 680 C CA . SER A 1 87 ? 3.367 22.422 7.145 1 89.75 87 SER A CA 1
ATOM 681 C C . SER A 1 87 ? 3.113 22.422 5.641 1 89.75 87 SER A C 1
ATOM 683 O O . SER A 1 87 ? 2.047 22 5.188 1 89.75 87 SER A O 1
ATOM 685 N N . SER A 1 88 ? 4.02 22.938 4.844 1 92.56 88 SER A N 1
ATOM 686 C CA . SER A 1 88 ? 3.826 23.047 3.404 1 92.56 88 SER A CA 1
ATOM 687 C C . SER A 1 88 ? 4.297 21.797 2.676 1 92.56 88 SER A C 1
ATOM 689 O O . SER A 1 88 ? 5.043 21.891 1.696 1 92.56 88 SER A O 1
ATOM 691 N N . TYR A 1 89 ? 3.846 20.609 3.127 1 94.62 89 TYR A N 1
ATOM 692 C CA . TYR A 1 89 ? 4.316 19.344 2.578 1 94.62 89 TYR A CA 1
ATOM 693 C C . TYR A 1 89 ? 3.547 18.984 1.314 1 94.62 89 TYR A C 1
ATOM 695 O O . TYR A 1 89 ? 4.129 18.484 0.351 1 94.62 89 TYR A O 1
ATOM 703 N N . ALA A 1 90 ? 2.264 19.344 1.273 1 95.38 90 ALA A N 1
ATOM 704 C CA . ALA A 1 90 ? 1.344 18.828 0.264 1 95.38 90 ALA A CA 1
ATOM 705 C C . ALA A 1 90 ? 1.777 19.25 -1.139 1 95.38 90 ALA A C 1
ATOM 707 O O . ALA A 1 90 ? 2.24 20.375 -1.343 1 95.38 90 ALA A O 1
ATOM 708 N N . GLY A 1 91 ? 1.633 18.281 -2.027 1 95.81 91 GLY A N 1
ATOM 709 C CA . GLY A 1 91 ? 1.978 18.547 -3.416 1 95.81 91 GLY A CA 1
ATOM 710 C C . GLY A 1 91 ? 0.767 18.797 -4.293 1 95.81 91 GLY A C 1
ATOM 711 O O . GLY A 1 91 ? 0.897 19.297 -5.41 1 95.81 91 GLY A O 1
ATOM 712 N N . ALA A 1 92 ? -0.415 18.5 -3.803 1 95.25 92 ALA A N 1
ATOM 713 C CA . ALA A 1 92 ? -1.65 18.672 -4.562 1 95.25 92 ALA A CA 1
ATOM 714 C C . ALA A 1 92 ? -2.752 19.266 -3.691 1 95.25 92 ALA A C 1
ATOM 716 O O . ALA A 1 92 ? -2.783 19.031 -2.479 1 95.25 92 ALA A O 1
ATOM 717 N N . ALA A 1 93 ? -3.629 20 -4.344 1 96.06 93 ALA A N 1
ATOM 718 C CA . ALA A 1 93 ? -4.719 20.656 -3.615 1 96.06 93 ALA A CA 1
ATOM 719 C C . ALA A 1 93 ? -5.883 19.688 -3.4 1 96.06 93 ALA A C 1
ATOM 721 O O . ALA A 1 93 ? -6.609 19.797 -2.408 1 96.06 93 ALA A O 1
ATOM 722 N N . GLY A 1 94 ? -6.02 18.828 -4.371 1 94.12 94 GLY A N 1
ATOM 723 C CA . GLY A 1 94 ? -7.113 17.875 -4.301 1 94.12 94 GLY A CA 1
ATOM 724 C C . GLY A 1 94 ? -6.762 16.609 -3.523 1 94.12 94 GLY A C 1
ATOM 725 O O . GLY A 1 94 ? -5.582 16.328 -3.291 1 94.12 94 GLY A O 1
ATOM 726 N N . GLY A 1 95 ? -7.805 15.961 -3.023 1 93.81 95 GLY A N 1
ATOM 727 C CA . GLY A 1 95 ? -7.688 14.633 -2.432 1 93.81 95 GLY A CA 1
ATOM 728 C C . GLY A 1 95 ? -8.312 13.547 -3.281 1 93.81 95 GLY A C 1
ATOM 729 O O . GLY A 1 95 ? -9.336 13.766 -3.932 1 93.81 95 GLY A O 1
ATOM 730 N N . ARG A 1 96 ? -7.684 12.414 -3.256 1 95.88 96 ARG A N 1
ATOM 731 C CA . ARG A 1 96 ? -8.117 11.305 -4.105 1 95.88 96 ARG A CA 1
ATOM 732 C C . ARG A 1 96 ? -8.773 10.203 -3.279 1 95.88 96 ARG A C 1
ATOM 734 O O . ARG A 1 96 ? -8.938 10.344 -2.064 1 95.88 96 ARG A O 1
ATOM 741 N N . THR A 1 97 ? -9.203 9.133 -3.914 1 96.19 97 THR A N 1
ATOM 742 C CA . THR A 1 97 ? -9.859 8.016 -3.256 1 96.19 97 THR A CA 1
ATOM 743 C C . THR A 1 97 ? -8.891 7.285 -2.33 1 96.19 97 THR A C 1
ATOM 745 O O . THR A 1 97 ? -9.312 6.473 -1.499 1 96.19 97 THR A O 1
ATOM 748 N N . PHE A 1 98 ? -7.664 7.594 -2.426 1 97.38 98 PHE A N 1
ATOM 749 C CA . PHE A 1 98 ? -6.605 6.977 -1.635 1 97.38 98 PHE A CA 1
ATOM 750 C C . PHE A 1 98 ? -5.68 8.031 -1.048 1 97.38 98 PHE A C 1
ATOM 752 O O . PHE A 1 98 ? -5.617 9.156 -1.548 1 97.38 98 PHE A O 1
ATOM 759 N N . PRO A 1 99 ? -4.969 7.672 0.004 1 96.56 99 PRO A N 1
ATOM 760 C CA . PRO A 1 99 ? -4.059 8.633 0.627 1 96.56 99 PRO A CA 1
ATOM 761 C C . PRO A 1 99 ? -2.727 8.75 -0.108 1 96.56 99 PRO A C 1
ATOM 763 O O . PRO A 1 99 ? -2.441 7.949 -1.004 1 96.56 99 PRO A O 1
ATOM 766 N N . SER A 1 100 ? -2.041 9.727 0.219 1 97 100 SER A N 1
ATOM 767 C CA . SER A 1 100 ? -0.677 9.938 -0.252 1 97 100 SER A CA 1
ATOM 768 C C . SER A 1 100 ? 0.202 10.523 0.847 1 97 100 SER A C 1
ATOM 770 O O . SER A 1 100 ? -0.282 11.258 1.712 1 97 100 SER A O 1
ATOM 772 N N . ALA A 1 101 ? 1.472 10.125 0.789 1 96.81 101 ALA A N 1
ATOM 773 C CA . ALA A 1 101 ? 2.424 10.68 1.749 1 96.81 101 ALA A CA 1
ATOM 774 C C . ALA A 1 101 ? 2.383 12.203 1.746 1 96.81 101 ALA A C 1
ATOM 776 O O . ALA A 1 101 ? 2.625 12.836 0.716 1 96.81 101 ALA A O 1
ATOM 777 N N . ALA A 1 102 ? 1.93 12.734 2.885 1 95.12 102 ALA A N 1
ATOM 778 C CA . ALA A 1 102 ? 1.893 14.172 3.1 1 95.12 102 ALA A CA 1
ATOM 779 C C . ALA A 1 102 ? 1.07 14.867 2.016 1 95.12 102 ALA A C 1
ATOM 781 O O . ALA A 1 102 ? 1.254 16.062 1.758 1 95.12 102 ALA A O 1
ATOM 782 N N . GLY A 1 103 ? 0.267 14.156 1.301 1 95.81 103 GLY A N 1
ATOM 783 C CA . GLY A 1 103 ? -0.522 14.734 0.224 1 95.81 103 GLY A CA 1
ATOM 784 C C . GLY A 1 103 ? 0.295 15.047 -1.016 1 95.81 103 GLY A C 1
ATOM 785 O O . GLY A 1 103 ? -0.023 15.977 -1.758 1 95.81 103 GLY A O 1
ATOM 786 N N . PHE A 1 104 ? 1.375 14.289 -1.287 1 97.69 104 PHE A N 1
ATOM 787 C CA . PHE A 1 104 ? 2.219 14.523 -2.453 1 97.69 104 PHE A CA 1
ATOM 788 C C . PHE A 1 104 ? 1.442 14.281 -3.74 1 97.69 104 PHE A C 1
ATOM 790 O O . PHE A 1 104 ? 1.526 15.07 -4.684 1 97.69 104 PHE A O 1
ATOM 797 N N . HIS A 1 105 ? 0.703 13.195 -3.785 1 97 105 HIS A N 1
ATOM 798 C CA . HIS A 1 105 ? -0.115 12.805 -4.93 1 97 105 HIS A CA 1
ATOM 799 C C . HIS A 1 105 ? 0.667 12.93 -6.23 1 97 105 HIS A C 1
ATOM 801 O O . HIS A 1 105 ? 0.25 13.648 -7.145 1 97 105 HIS A O 1
ATOM 807 N N . THR A 1 106 ? 1.691 12.016 -6.359 1 98.19 106 THR A N 1
ATOM 808 C CA . THR A 1 106 ? 2.58 12.133 -7.512 1 98.19 106 THR A CA 1
ATOM 809 C C . THR A 1 106 ? 2.211 11.109 -8.586 1 98.19 106 THR A C 1
ATOM 811 O O . THR A 1 106 ? 2.893 11 -9.602 1 98.19 106 THR A O 1
ATOM 814 N N . SER A 1 107 ? 1.144 10.367 -8.422 1 98.38 107 SER A N 1
ATOM 815 C CA . SER A 1 107 ? 0.821 9.289 -9.344 1 98.38 107 SER A CA 1
ATOM 816 C C . SER A 1 107 ? -0.248 9.711 -10.344 1 98.38 107 SER A C 1
ATOM 818 O O . SER A 1 107 ? -0.972 10.688 -10.109 1 98.38 107 SER A O 1
ATOM 820 N N . LYS A 1 108 ? -0.287 9.039 -11.438 1 98.38 108 LYS A N 1
ATOM 821 C CA . LYS A 1 108 ? -1.384 9.078 -12.398 1 98.38 108 LYS A CA 1
ATOM 822 C C . LYS A 1 108 ? -1.957 7.68 -12.633 1 98.38 108 LYS A C 1
ATOM 824 O O . LYS A 1 108 ? -1.275 6.68 -12.406 1 98.38 108 LYS A O 1
ATOM 829 N N . THR A 1 109 ? -3.225 7.691 -13.055 1 98.62 109 THR A N 1
ATOM 830 C CA . THR A 1 109 ? -3.898 6.426 -13.312 1 98.62 109 THR A CA 1
ATOM 831 C C . THR A 1 109 ? -4.02 6.168 -14.812 1 98.62 109 THR A C 1
ATOM 833 O O . THR A 1 109 ? -4.742 6.883 -15.508 1 98.62 109 THR A O 1
ATOM 836 N N . PHE A 1 110 ? -3.275 5.168 -15.289 1 98.88 110 PHE A N 1
ATOM 837 C CA . PHE A 1 110 ? -3.449 4.672 -16.656 1 98.88 110 PHE A CA 1
ATOM 838 C C . PHE A 1 110 ? -4.387 3.469 -16.672 1 98.88 110 PHE A C 1
ATOM 840 O O . PHE A 1 110 ? -4.582 2.811 -15.648 1 98.88 110 PHE A O 1
ATOM 847 N N . PHE A 1 111 ? -5.012 3.236 -17.766 1 98.88 111 PHE A N 1
ATOM 848 C CA . PHE A 1 111 ? -5.797 2.016 -17.906 1 98.88 111 PHE A CA 1
ATOM 849 C C . PHE A 1 111 ? -5.922 1.616 -19.375 1 98.88 111 PHE A C 1
ATOM 851 O O . PHE A 1 111 ? -5.695 2.436 -20.266 1 98.88 111 PHE A O 1
ATOM 858 N N . THR A 1 112 ? -6.188 0.371 -19.578 1 98.88 112 THR A N 1
ATOM 859 C CA . THR A 1 112 ? -6.281 -0.155 -20.938 1 98.88 112 THR A CA 1
ATOM 860 C C . THR A 1 112 ? -7.332 -1.257 -21.016 1 98.88 112 THR A C 1
ATOM 862 O O . THR A 1 112 ? -7.594 -1.949 -20.031 1 98.88 112 THR A O 1
ATOM 865 N N . ASP A 1 113 ? -8 -1.33 -22.062 1 98.38 113 ASP A N 1
ATOM 866 C CA . ASP A 1 113 ? -8.93 -2.404 -22.406 1 98.38 113 ASP A CA 1
ATOM 867 C C . ASP A 1 113 ? -8.945 -2.641 -23.922 1 98.38 113 ASP A C 1
ATOM 869 O O . ASP A 1 113 ? -7.992 -2.291 -24.625 1 98.38 113 ASP A O 1
ATOM 873 N N . ASP A 1 114 ? -9.922 -3.309 -24.406 1 97.88 114 ASP A N 1
ATOM 874 C CA . ASP A 1 114 ? -9.945 -3.715 -25.812 1 97.88 114 ASP A CA 1
ATOM 875 C C . ASP A 1 114 ? -10.094 -2.504 -26.734 1 97.88 114 ASP A C 1
ATOM 877 O O . ASP A 1 114 ? -9.852 -2.6 -27.938 1 97.88 114 ASP A O 1
ATOM 881 N N . THR A 1 115 ? -10.461 -1.359 -26.141 1 98 115 THR A N 1
ATOM 882 C CA . THR A 1 115 ? -10.734 -0.196 -26.969 1 98 115 THR A CA 1
ATOM 883 C C . THR A 1 115 ? -9.531 0.741 -27.016 1 98 115 THR A C 1
ATOM 885 O O . THR A 1 115 ? -9.484 1.658 -27.828 1 98 115 THR A O 1
ATOM 888 N N . GLY A 1 116 ? -8.586 0.56 -26.125 1 98.44 116 GLY A N 1
ATOM 889 C CA . GLY A 1 116 ? -7.438 1.448 -26.188 1 98.44 116 GLY A CA 1
ATOM 890 C C . GLY A 1 116 ? -6.688 1.527 -24.859 1 98.44 116 GLY A C 1
ATOM 891 O O . GLY A 1 116 ? -6.859 0.67 -24 1 98.44 116 GLY A O 1
ATOM 892 N N . THR A 1 117 ? -5.75 2.434 -24.797 1 98.75 117 THR A N 1
ATOM 893 C CA . THR A 1 117 ? -4.973 2.797 -23.625 1 98.75 117 THR A CA 1
ATOM 894 C C . THR A 1 117 ? -5.195 4.262 -23.266 1 98.75 117 THR A C 1
ATOM 896 O O . THR A 1 117 ? -5.199 5.133 -24.125 1 98.75 117 THR A O 1
ATOM 899 N N . TYR A 1 118 ? -5.387 4.5 -22.031 1 98.75 118 TYR A N 1
ATOM 900 C CA . TYR A 1 118 ? -5.867 5.801 -21.578 1 98.75 118 TYR A CA 1
ATOM 901 C C . TYR A 1 118 ? -5.121 6.258 -20.344 1 98.75 118 TYR A C 1
ATOM 903 O O . TYR A 1 118 ? -4.434 5.465 -19.688 1 98.75 118 TYR A O 1
ATOM 911 N N . VAL A 1 119 ? -5.242 7.594 -20.047 1 98.69 119 VAL A N 1
ATOM 912 C CA . VAL A 1 119 ? -4.762 8.148 -18.781 1 98.69 119 VAL A CA 1
ATOM 913 C C . VAL A 1 119 ? -5.816 9.07 -18.188 1 98.69 119 VAL A C 1
ATOM 915 O O . VAL A 1 119 ? -6.488 9.805 -18.922 1 98.69 119 VAL A O 1
ATOM 918 N N . LEU A 1 120 ? -6.066 8.938 -16.906 1 98.06 120 LEU A N 1
ATOM 919 C CA . LEU A 1 120 ? -6.922 9.852 -16.156 1 98.06 120 LEU A CA 1
ATOM 920 C C . LEU A 1 120 ? -6.121 11.031 -15.617 1 98.06 120 LEU A C 1
ATOM 922 O O . LEU A 1 120 ? -5.211 10.852 -14.797 1 98.06 120 LEU A O 1
ATOM 926 N N . GLU A 1 121 ? -6.469 12.234 -16.031 1 95.31 121 GLU A N 1
ATOM 927 C CA . GLU A 1 121 ? -5.797 13.461 -15.609 1 95.31 121 GLU A CA 1
ATOM 928 C C . GLU A 1 121 ? -6.418 14.016 -14.328 1 95.31 121 GLU A C 1
ATOM 930 O O . GLU A 1 121 ? -7.094 15.039 -14.359 1 95.31 121 GLU A O 1
ATOM 935 N N . ALA A 1 122 ? -6.051 13.383 -13.227 1 93.81 122 ALA A N 1
ATOM 936 C CA . ALA A 1 122 ? -6.645 13.758 -11.945 1 93.81 122 ALA A CA 1
ATOM 937 C C . ALA A 1 122 ? -5.586 14.305 -10.992 1 93.81 122 ALA A C 1
ATOM 939 O O . ALA A 1 122 ? -5.91 14.984 -10.016 1 93.81 122 ALA A O 1
ATOM 940 N N . ARG A 1 123 ? -4.355 14.094 -11.219 1 92.62 123 ARG A N 1
ATOM 941 C CA . ARG A 1 123 ? -3.271 14.352 -10.273 1 92.62 123 ARG A CA 1
ATOM 942 C C . ARG A 1 123 ? -3.262 15.812 -9.836 1 92.62 123 ARG A C 1
ATOM 944 O O . ARG A 1 123 ? -3.137 16.109 -8.641 1 92.62 123 ARG A O 1
ATOM 951 N N . ASP A 1 124 ? -3.449 16.734 -10.734 1 89.44 124 ASP A N 1
ATOM 952 C CA . ASP A 1 124 ? -3.32 18.156 -10.438 1 89.44 124 ASP A CA 1
ATOM 953 C C . ASP A 1 124 ? -4.66 18.875 -10.602 1 89.44 124 ASP A C 1
ATOM 955 O O . ASP A 1 124 ? -4.699 20.094 -10.75 1 89.44 124 ASP A O 1
ATOM 959 N N . SER A 1 125 ? -5.703 18.094 -10.555 1 87.06 125 SER A N 1
ATOM 960 C CA . SER A 1 125 ? -7.023 18.672 -10.773 1 87.06 125 SER A CA 1
ATOM 961 C C . SER A 1 125 ? -7.594 19.25 -9.484 1 87.06 125 SER A C 1
ATOM 963 O O . SER A 1 125 ? -7.227 18.828 -8.391 1 87.06 125 SER A O 1
ATOM 965 N N . SER A 1 126 ? -8.414 20.219 -9.75 1 86.38 126 SER A N 1
ATOM 966 C CA . SER A 1 126 ? -9.266 20.672 -8.656 1 86.38 126 SER A CA 1
ATOM 967 C C . SER A 1 126 ? -10.305 19.625 -8.281 1 86.38 126 SER A C 1
ATOM 969 O O . SER A 1 126 ? -10.406 18.594 -8.938 1 86.38 126 SER A O 1
ATOM 971 N N . ALA A 1 127 ? -11.023 19.953 -7.258 1 91.19 127 ALA A N 1
ATOM 972 C CA . ALA A 1 127 ? -12.086 19.062 -6.828 1 91.19 127 ALA A CA 1
ATOM 973 C C . ALA A 1 127 ? -13.047 18.75 -7.977 1 91.19 127 ALA A C 1
ATOM 975 O O . ALA A 1 127 ? -13.492 19.656 -8.68 1 91.19 127 ALA A O 1
ATOM 976 N N . PHE A 1 128 ? -13.297 17.453 -8.195 1 91.69 128 PHE A N 1
ATOM 977 C CA . PHE A 1 128 ? -14.211 17.031 -9.25 1 91.69 128 PHE A CA 1
ATOM 978 C C . PHE A 1 128 ? -15.633 17.469 -8.945 1 91.69 128 PHE A C 1
ATOM 980 O O . PHE A 1 128 ? -16.422 17.719 -9.852 1 91.69 128 PHE A O 1
ATOM 987 N N . ALA A 1 129 ? -15.969 17.469 -7.668 1 91.31 129 ALA A N 1
ATOM 988 C CA . ALA A 1 129 ? -17.281 17.875 -7.164 1 91.31 129 ALA A CA 1
ATOM 989 C C . ALA A 1 129 ? -17.172 18.438 -5.746 1 91.31 129 ALA A C 1
ATOM 991 O O . ALA A 1 129 ? -16.203 18.172 -5.039 1 91.31 129 ALA A O 1
ATOM 992 N N . GLU A 1 130 ? -18.188 19.188 -5.391 1 91.94 130 GLU A N 1
ATOM 993 C CA . GLU A 1 130 ? -18.25 19.703 -4.031 1 91.94 130 GLU A CA 1
ATOM 994 C C . GLU A 1 130 ? -19.172 18.859 -3.152 1 91.94 130 GLU A C 1
ATOM 996 O O . GLU A 1 130 ? -20.172 18.328 -3.629 1 91.94 130 GLU A O 1
ATOM 1001 N N . ARG A 1 131 ? -18.781 18.766 -1.89 1 93.19 131 ARG A N 1
ATOM 1002 C CA . ARG A 1 131 ? -19.594 18.031 -0.921 1 93.19 131 ARG A CA 1
ATOM 1003 C C . ARG A 1 131 ? -20.859 18.812 -0.555 1 93.19 131 ARG A C 1
ATOM 1005 O O . ARG A 1 131 ? -20.828 20.047 -0.512 1 93.19 131 ARG A O 1
ATOM 1012 N N . ASP A 1 132 ? -21.938 18.078 -0.226 1 93.69 132 ASP A N 1
ATOM 1013 C CA . ASP A 1 132 ? -23.125 18.734 0.29 1 93.69 132 ASP A CA 1
ATOM 1014 C C . ASP A 1 132 ? -23.031 18.953 1.799 1 93.69 132 ASP A C 1
ATOM 1016 O O . ASP A 1 132 ? -21.984 18.719 2.396 1 93.69 132 ASP A O 1
ATOM 1020 N N . GLU A 1 133 ? -24.062 19.406 2.414 1 92.62 133 GLU A N 1
ATOM 1021 C CA . GLU A 1 133 ? -24.031 19.797 3.82 1 92.62 133 GLU A CA 1
ATOM 1022 C C . GLU A 1 133 ? -23.891 18.578 4.727 1 92.62 133 GLU A C 1
ATOM 1024 O O . GLU A 1 133 ? -23.547 18.719 5.906 1 92.62 133 GLU A O 1
ATOM 1029 N N . HIS A 1 134 ? -24.109 17.406 4.18 1 91.44 134 HIS A N 1
ATOM 1030 C CA . HIS A 1 134 ? -24.016 16.172 4.961 1 91.44 134 HIS A CA 1
ATOM 1031 C C . HIS A 1 134 ? -22.703 15.438 4.672 1 91.44 134 HIS A C 1
ATOM 1033 O O . HIS A 1 134 ? -22.5 14.32 5.152 1 91.44 134 HIS A O 1
ATOM 1039 N N . GLY A 1 135 ? -21.844 16.047 3.859 1 91.62 135 GLY A N 1
ATOM 1040 C CA . GLY A 1 135 ? -20.531 15.5 3.564 1 91.62 135 GLY A CA 1
ATOM 1041 C C . GLY A 1 135 ? -20.547 14.5 2.43 1 91.62 135 GLY A C 1
ATOM 1042 O O . GLY A 1 135 ? -19.531 13.859 2.15 1 91.62 135 GLY A O 1
ATOM 1043 N N . ALA A 1 136 ? -21.625 14.375 1.773 1 92.31 136 ALA A N 1
ATOM 1044 C CA . ALA A 1 136 ? -21.766 13.391 0.706 1 92.31 136 ALA A CA 1
ATOM 1045 C C . ALA A 1 136 ? -21.297 13.961 -0.631 1 92.31 136 ALA A C 1
ATOM 1047 O O . ALA A 1 136 ? -21.422 15.164 -0.878 1 92.31 136 ALA A O 1
ATOM 1048 N N . LEU A 1 137 ? -20.688 13.125 -1.435 1 92.81 137 LEU A N 1
ATOM 1049 C CA . LEU A 1 137 ? -20.344 13.438 -2.82 1 92.81 137 LEU A CA 1
ATOM 1050 C C . LEU A 1 137 ? -21.219 12.625 -3.783 1 92.81 137 LEU A C 1
ATOM 1052 O O . LEU A 1 137 ? -21.5 11.453 -3.535 1 92.81 137 LEU A O 1
ATOM 1056 N N . ASP A 1 138 ? -21.531 13.305 -4.855 1 91.94 138 ASP A N 1
ATOM 1057 C CA . ASP A 1 138 ? -22.344 12.664 -5.891 1 91.94 138 ASP A CA 1
ATOM 1058 C C . ASP A 1 138 ? -21.453 11.914 -6.887 1 91.94 138 ASP A C 1
ATOM 1060 O O . ASP A 1 138 ? -20.766 12.539 -7.691 1 91.94 138 ASP A O 1
ATOM 1064 N N . LEU A 1 139 ? -21.609 10.578 -6.867 1 92.38 139 LEU A N 1
ATOM 1065 C CA . LEU A 1 139 ? -20.797 9.75 -7.746 1 92.38 139 LEU A CA 1
ATOM 1066 C C . LEU A 1 139 ? -21.031 10.117 -9.211 1 92.38 139 LEU A C 1
ATOM 1068 O O . LEU A 1 139 ? -20.094 10.07 -10.016 1 92.38 139 LEU A O 1
ATOM 1072 N N . ASP A 1 140 ? -22.234 10.461 -9.523 1 91.19 140 ASP A N 1
ATOM 1073 C CA . ASP A 1 140 ? -22.531 10.836 -10.906 1 91.19 140 ASP A CA 1
ATOM 1074 C C . ASP A 1 140 ? -21.828 12.133 -11.281 1 91.19 140 ASP A C 1
ATOM 1076 O O . ASP A 1 140 ? -21.391 12.297 -12.43 1 91.19 140 ASP A O 1
ATOM 1080 N N . ALA A 1 141 ? -21.797 13.031 -10.391 1 92.81 141 ALA A N 1
ATOM 1081 C CA . ALA A 1 141 ? -21.031 14.266 -10.633 1 92.81 141 ALA A CA 1
ATOM 1082 C C . ALA A 1 141 ? -19.562 13.969 -10.859 1 92.81 141 ALA A C 1
ATOM 1084 O O . ALA A 1 141 ? -18.938 14.547 -11.75 1 92.81 141 ALA A O 1
ATOM 1085 N N . ILE A 1 142 ? -19 13.078 -10.07 1 93.88 142 ILE A N 1
ATOM 1086 C CA . ILE A 1 142 ? -17.609 12.664 -10.195 1 93.88 142 ILE A CA 1
ATOM 1087 C C . ILE A 1 142 ? -17.391 12.016 -11.562 1 93.88 142 ILE A C 1
ATOM 1089 O O . ILE A 1 142 ? -16.438 12.336 -12.266 1 93.88 142 ILE A O 1
ATOM 1093 N N . ARG A 1 143 ? -18.266 11.148 -11.906 1 91.81 143 ARG A N 1
ATOM 1094 C CA . ARG A 1 143 ? -18.172 10.445 -13.18 1 91.81 143 ARG A CA 1
ATOM 1095 C C . ARG A 1 143 ? -18.188 11.43 -14.344 1 91.81 143 ARG A C 1
ATOM 1097 O O . ARG A 1 143 ? -17.391 11.312 -15.273 1 91.81 143 ARG A O 1
ATOM 1104 N N . ARG A 1 144 ? -19.047 12.406 -14.281 1 91.56 144 ARG A N 1
ATOM 1105 C CA . ARG A 1 144 ? -19.125 13.406 -15.344 1 91.56 144 ARG A CA 1
ATOM 1106 C C . ARG A 1 144 ? -17.844 14.227 -15.43 1 91.56 144 ARG A C 1
ATOM 1108 O O . ARG A 1 144 ? -17.344 14.5 -16.516 1 91.56 144 ARG A O 1
ATOM 1115 N N . ALA A 1 145 ? -17.375 14.562 -14.312 1 92.62 145 ALA A N 1
ATOM 1116 C CA . ALA A 1 145 ? -16.141 15.336 -14.281 1 92.62 145 ALA A CA 1
ATOM 1117 C C . ALA A 1 145 ? -14.977 14.531 -14.859 1 92.62 145 ALA A C 1
ATOM 1119 O O . ALA A 1 145 ? -14.086 15.094 -15.508 1 92.62 145 ALA A O 1
ATOM 1120 N N . MET A 1 146 ? -14.961 13.273 -14.68 1 92.62 146 MET A N 1
ATOM 1121 C CA . MET A 1 146 ? -13.898 12.398 -15.164 1 92.62 146 MET A CA 1
ATOM 1122 C C . MET A 1 146 ? -13.906 12.312 -16.688 1 92.62 146 MET A C 1
ATOM 1124 O O . MET A 1 146 ? -12.859 12.148 -17.312 1 92.62 146 MET A O 1
ATOM 1128 N N . GLY A 1 147 ? -15.07 12.391 -17.25 1 89.25 147 GLY A N 1
ATOM 1129 C CA . GLY A 1 147 ? -15.172 12.266 -18.688 1 89.25 147 GLY A CA 1
ATOM 1130 C C . GLY A 1 147 ? -14.25 13.211 -19.438 1 89.25 147 GLY A C 1
ATOM 1131 O O . GLY A 1 147 ? -13.578 12.805 -20.391 1 89.25 147 GLY A O 1
ATOM 1132 N N . SER A 1 148 ? -14.148 14.383 -18.953 1 90.06 148 SER A N 1
ATOM 1133 C CA . SER A 1 148 ? -13.344 15.383 -19.641 1 90.06 148 SER A CA 1
ATOM 1134 C C . SER A 1 148 ? -11.875 15.289 -19.25 1 90.06 148 SER A C 1
ATOM 1136 O O . SER A 1 148 ? -11.031 16 -19.797 1 90.06 148 SER A O 1
ATOM 1138 N N . ARG A 1 149 ? -11.586 14.391 -18.391 1 95.12 149 ARG A N 1
ATOM 1139 C CA . ARG A 1 149 ? -10.227 14.305 -17.859 1 95.12 149 ARG A CA 1
ATOM 1140 C C . ARG A 1 149 ? -9.555 13.008 -18.281 1 95.12 149 ARG A C 1
ATOM 1142 O O . ARG A 1 149 ? -8.43 12.719 -17.875 1 95.12 149 ARG A O 1
ATOM 1149 N N . ILE A 1 150 ? -10.211 12.227 -19.016 1 97.12 150 ILE A N 1
ATOM 1150 C CA . ILE A 1 150 ? -9.641 11.008 -19.578 1 97.12 150 ILE A CA 1
ATOM 1151 C C . ILE A 1 150 ? -9.102 11.289 -20.984 1 97.12 150 ILE A C 1
ATOM 1153 O O . ILE A 1 150 ? -9.828 11.805 -21.828 1 97.12 150 ILE A O 1
ATOM 1157 N N . ARG A 1 151 ? -7.883 11.008 -21.188 1 97.81 151 ARG A N 1
ATOM 1158 C CA . ARG A 1 151 ? -7.211 11.188 -22.469 1 97.81 151 ARG A CA 1
ATOM 1159 C C . ARG A 1 151 ? -6.828 9.844 -23.078 1 97.81 151 ARG A C 1
ATOM 1161 O O . ARG A 1 151 ? -6.227 9 -22.406 1 97.81 151 ARG A O 1
ATOM 1168 N N . ARG A 1 152 ? -7.168 9.609 -24.312 1 98.06 152 ARG A N 1
ATOM 1169 C CA . ARG A 1 152 ? -6.75 8.414 -25.031 1 98.06 152 ARG A CA 1
ATOM 1170 C C . ARG A 1 152 ? -5.316 8.547 -25.547 1 98.06 152 ARG A C 1
ATOM 1172 O O . ARG A 1 152 ? -4.977 9.539 -26.203 1 98.06 152 ARG A O 1
ATOM 1179 N N . LEU A 1 153 ? -4.508 7.652 -25.188 1 98.25 153 LEU A N 1
ATOM 1180 C CA . LEU A 1 153 ? -3.105 7.668 -25.594 1 98.25 153 LEU A CA 1
ATOM 1181 C C . LEU A 1 153 ? -2.891 6.809 -26.828 1 98.25 153 LEU A C 1
ATOM 1183 O O . LEU A 1 153 ? -1.977 7.066 -27.625 1 98.25 153 LEU A O 1
ATOM 1187 N N . SER A 1 154 ? -3.66 5.711 -26.953 1 98 154 SER A N 1
ATOM 1188 C CA . SER A 1 154 ? -3.605 4.762 -28.062 1 98 154 SER A CA 1
ATOM 1189 C C . SER A 1 154 ? -4.969 4.133 -28.312 1 98 154 SER A C 1
ATOM 1191 O O . SER A 1 154 ? -5.766 3.969 -27.391 1 98 154 SER A O 1
ATOM 1193 N N . ASP A 1 155 ? -5.246 3.736 -29.562 1 97.88 155 ASP A N 1
ATOM 1194 C CA . ASP A 1 155 ? -6.492 3.051 -29.891 1 97.88 155 ASP A CA 1
ATOM 1195 C C . ASP A 1 155 ? -6.344 1.539 -29.734 1 97.88 155 ASP A C 1
ATOM 1197 O O . ASP A 1 155 ? -7.242 0.78 -30.109 1 97.88 155 ASP A O 1
ATOM 1201 N N . ARG A 1 156 ? -5.262 1.18 -29.188 1 97.38 156 ARG A N 1
ATOM 1202 C CA . ARG A 1 156 ? -5 -0.242 -28.984 1 97.38 156 ARG A CA 1
ATOM 1203 C C . ARG A 1 156 ? -4.777 -0.556 -27.516 1 97.38 156 ARG A C 1
ATOM 1205 O O . ARG A 1 156 ? -4.254 0.276 -26.766 1 97.38 156 ARG A O 1
ATOM 1212 N N . ARG A 1 157 ? -5.176 -1.801 -27.172 1 97.81 157 ARG A N 1
ATOM 1213 C CA . ARG A 1 157 ? -4.828 -2.332 -25.859 1 97.81 157 ARG A CA 1
ATOM 1214 C C . ARG A 1 157 ? -3.316 -2.359 -25.656 1 97.81 157 ARG A C 1
ATOM 1216 O O . ARG A 1 157 ? -2.57 -2.676 -26.578 1 97.81 157 ARG A O 1
ATOM 1223 N N . LEU A 1 158 ? -2.896 -2.012 -24.391 1 97.88 158 LEU A N 1
ATOM 1224 C CA . LEU A 1 158 ? -1.486 -2.162 -24.047 1 97.88 158 LEU A CA 1
ATOM 1225 C C . LEU A 1 158 ? -0.994 -3.568 -24.375 1 97.88 158 LEU A C 1
ATOM 1227 O O . LEU A 1 158 ? -1.611 -4.559 -23.984 1 97.88 158 LEU A O 1
ATOM 1231 N N . PHE A 1 159 ? 0.055 -3.66 -25.094 1 95.56 159 PHE A N 1
ATOM 1232 C CA . PHE A 1 159 ? 0.536 -4.977 -25.5 1 95.56 159 PHE A CA 1
ATOM 1233 C C . PHE A 1 159 ? 1.65 -5.457 -24.578 1 95.56 159 PHE A C 1
ATOM 1235 O O . PHE A 1 159 ? 2.672 -4.785 -24.438 1 95.56 159 PHE A O 1
ATOM 1242 N N . LEU A 1 160 ? 1.507 -6.562 -24 1 96.44 160 LEU A N 1
ATOM 1243 C CA . LEU A 1 160 ? 2.482 -7.355 -23.266 1 96.44 160 LEU A CA 1
ATOM 1244 C C . LEU A 1 160 ? 2.418 -8.82 -23.688 1 96.44 160 LEU A C 1
ATOM 1246 O O . LEU A 1 160 ? 1.368 -9.461 -23.578 1 96.44 160 LEU A O 1
ATOM 1250 N N . PRO A 1 161 ? 3.559 -9.352 -24.281 1 96.75 161 PRO A N 1
ATOM 1251 C CA . PRO A 1 161 ? 3.506 -10.789 -24.547 1 96.75 161 PRO A CA 1
ATOM 1252 C C . PRO A 1 161 ? 3.148 -11.617 -23.312 1 96.75 161 PRO A C 1
ATOM 1254 O O . PRO A 1 161 ? 3.676 -11.359 -22.234 1 96.75 161 PRO A O 1
ATOM 1257 N N . PRO A 1 162 ? 2.238 -12.562 -23.484 1 95.62 162 PRO A N 1
ATOM 1258 C CA . PRO A 1 162 ? 1.836 -13.367 -22.328 1 95.62 162 PRO A CA 1
ATOM 1259 C C . PRO A 1 162 ? 2.848 -14.461 -22 1 95.62 162 PRO A C 1
ATOM 1261 O O . PRO A 1 162 ? 2.512 -15.648 -22.031 1 95.62 162 PRO A O 1
ATOM 1264 N N . GLU A 1 163 ? 4.02 -14.07 -21.688 1 95.62 163 GLU A N 1
ATOM 1265 C CA . GLU A 1 163 ? 5.121 -14.945 -21.312 1 95.62 163 GLU A CA 1
ATOM 1266 C C . GLU A 1 163 ? 6.156 -14.203 -20.469 1 95.62 163 GLU A C 1
ATOM 1268 O O . GLU A 1 163 ? 6.277 -12.977 -20.562 1 95.62 163 GLU A O 1
ATOM 1273 N N . PRO A 1 164 ? 6.914 -14.93 -19.656 1 93.69 164 PRO A N 1
ATOM 1274 C CA . PRO A 1 164 ? 8.039 -14.289 -18.969 1 93.69 164 PRO A CA 1
ATOM 1275 C C . PRO A 1 164 ? 9.078 -13.734 -19.938 1 93.69 164 PRO A C 1
ATOM 1277 O O . PRO A 1 164 ? 9.297 -14.312 -21 1 93.69 164 PRO A O 1
ATOM 1280 N N . PRO A 1 165 ? 9.641 -12.711 -19.719 1 93.62 165 PRO A N 1
ATOM 1281 C CA . PRO A 1 165 ? 9.602 -11.961 -18.453 1 93.62 165 PRO A CA 1
ATOM 1282 C C . PRO A 1 165 ? 8.523 -10.891 -18.438 1 93.62 165 PRO A C 1
ATOM 1284 O O . PRO A 1 165 ? 8.352 -10.195 -17.422 1 93.62 165 PRO A O 1
ATOM 1287 N N . PHE A 1 166 ? 7.789 -10.734 -19.5 1 97 166 PHE A N 1
ATOM 1288 C CA . PHE A 1 166 ? 6.855 -9.625 -19.625 1 97 166 PHE A CA 1
ATOM 1289 C C . PHE A 1 166 ? 5.676 -9.805 -18.672 1 97 166 PHE A C 1
ATOM 1291 O O . PHE A 1 166 ? 5.219 -8.836 -18.062 1 97 166 PHE A O 1
ATOM 1298 N N . VAL A 1 167 ? 5.215 -11 -18.609 1 96.56 167 VAL A N 1
ATOM 1299 C CA . VAL A 1 167 ? 4.195 -11.445 -17.656 1 96.56 167 VAL A CA 1
ATOM 1300 C C . VAL A 1 167 ? 4.715 -12.641 -16.875 1 96.56 167 VAL A C 1
ATOM 1302 O O . VAL A 1 167 ? 5.293 -13.57 -17.438 1 96.56 167 VAL A O 1
ATOM 1305 N N . GLU A 1 168 ? 4.508 -12.539 -15.555 1 95.31 168 GLU A N 1
ATOM 1306 C CA . GLU A 1 168 ? 5.02 -13.625 -14.719 1 95.31 168 GLU A CA 1
ATOM 1307 C C . GLU A 1 168 ? 4.316 -14.945 -15.023 1 95.31 168 GLU A C 1
ATOM 1309 O O . GLU A 1 168 ? 3.156 -14.945 -15.445 1 95.31 168 GLU A O 1
ATOM 1314 N N . ALA A 1 169 ? 4.938 -16.016 -14.75 1 93.88 169 ALA A N 1
ATOM 1315 C CA . ALA A 1 169 ? 4.562 -17.344 -15.227 1 93.88 169 ALA A CA 1
ATOM 1316 C C . ALA A 1 169 ? 3.135 -17.703 -14.812 1 93.88 169 ALA A C 1
ATOM 1318 O O . ALA A 1 169 ? 2.377 -18.266 -15.602 1 93.88 169 ALA A O 1
ATOM 1319 N N . HIS A 1 170 ? 2.746 -17.328 -13.625 1 93.75 170 HIS A N 1
ATOM 1320 C CA . HIS A 1 170 ? 1.444 -17.734 -13.109 1 93.75 170 HIS A CA 1
ATOM 1321 C C . HIS A 1 170 ? 0.337 -16.828 -13.633 1 93.75 170 HIS A C 1
ATOM 1323 O O . HIS A 1 170 ? -0.844 -17.062 -13.367 1 93.75 170 HIS A O 1
ATOM 1329 N N . ASN A 1 171 ? 0.681 -15.805 -14.391 1 95.81 171 ASN A N 1
ATOM 1330 C CA . ASN A 1 171 ? -0.309 -14.844 -14.859 1 95.81 171 ASN A CA 1
ATOM 1331 C C . ASN A 1 171 ? -0.442 -14.867 -16.375 1 95.81 171 ASN A C 1
ATOM 1333 O O . ASN A 1 171 ? -1.269 -14.156 -16.953 1 95.81 171 ASN A O 1
ATOM 1337 N N . THR A 1 172 ? 0.295 -15.719 -17.109 1 95.81 172 THR A N 1
ATOM 1338 C CA . THR A 1 172 ? 0.343 -15.703 -18.562 1 95.81 172 THR A CA 1
ATOM 1339 C C . THR A 1 172 ? -1.015 -16.078 -19.156 1 95.81 172 THR A C 1
ATOM 1341 O O . THR A 1 172 ? -1.345 -15.664 -20.266 1 95.81 172 THR A O 1
ATOM 1344 N N . TRP A 1 173 ? -1.861 -16.766 -18.422 1 94.56 173 TRP A N 1
ATOM 1345 C CA . TRP A 1 173 ? -3.154 -17.203 -18.953 1 94.56 173 TRP A CA 1
ATOM 1346 C C . TRP A 1 173 ? -4.23 -16.156 -18.656 1 94.56 173 TRP A C 1
ATOM 1348 O O . TRP A 1 173 ? -5.328 -16.219 -19.219 1 94.56 173 TRP A O 1
ATOM 1358 N N . VAL A 1 174 ? -3.883 -15.195 -17.812 1 96.38 174 VAL A N 1
ATOM 1359 C CA . VAL A 1 174 ? -4.992 -14.414 -17.281 1 96.38 174 VAL A CA 1
ATOM 1360 C C . VAL A 1 174 ? -4.691 -12.922 -17.438 1 96.38 174 VAL A C 1
ATOM 1362 O O . VAL A 1 174 ? -5.59 -12.125 -17.719 1 96.38 174 VAL A O 1
ATOM 1365 N N . ALA A 1 175 ? -3.49 -12.422 -17.328 1 97.31 175 ALA A N 1
ATOM 1366 C CA . ALA A 1 175 ? -3.156 -11 -17.203 1 97.31 175 ALA A CA 1
ATOM 1367 C C . ALA A 1 175 ? -3.418 -10.266 -18.516 1 97.31 175 ALA A C 1
ATOM 1369 O O . ALA A 1 175 ? -3.012 -10.727 -19.578 1 97.31 175 ALA A O 1
ATOM 1370 N N . ASN A 1 176 ? -4.113 -9.117 -18.375 1 98.12 176 ASN A N 1
ATOM 1371 C CA . ASN A 1 176 ? -4.352 -8.195 -19.484 1 98.12 176 ASN A CA 1
ATOM 1372 C C . ASN A 1 176 ? -4.941 -8.914 -20.688 1 98.12 176 ASN A C 1
ATOM 1374 O O . ASN A 1 176 ? -4.605 -8.602 -21.828 1 98.12 176 ASN A O 1
ATOM 1378 N N . ALA A 1 177 ? -5.777 -9.867 -20.469 1 97.5 177 ALA A N 1
ATOM 1379 C CA . ALA A 1 177 ? -6.402 -10.68 -21.5 1 97.5 177 ALA A CA 1
ATOM 1380 C C . ALA A 1 177 ? -7.547 -9.922 -22.172 1 97.5 177 ALA A C 1
ATOM 1382 O O . ALA A 1 177 ? -8.102 -8.984 -21.594 1 97.5 177 ALA A O 1
ATOM 1383 N N . PRO A 1 178 ? -7.891 -10.352 -23.438 1 97 178 PRO A N 1
ATOM 1384 C CA . PRO A 1 178 ? -9.055 -9.742 -24.078 1 97 178 PRO A CA 1
ATOM 1385 C C . PRO A 1 178 ? -10.32 -9.828 -23.219 1 97 178 PRO A C 1
ATOM 1387 O O . PRO A 1 178 ? -10.562 -10.844 -22.578 1 97 178 PRO A O 1
ATOM 1390 N N . GLY A 1 179 ? -11.055 -8.758 -23.203 1 98 179 GLY A N 1
ATOM 1391 C CA . GLY A 1 179 ? -12.289 -8.703 -22.422 1 98 179 GLY A CA 1
ATOM 1392 C C . GLY A 1 179 ? -12.102 -8.125 -21.047 1 98 179 GLY A C 1
ATOM 1393 O O . GLY A 1 179 ? -13.078 -7.84 -20.344 1 98 179 GLY A O 1
ATOM 1394 N N . SER A 1 180 ? -10.867 -7.906 -20.672 1 98.62 180 SER A N 1
ATOM 1395 C CA . SER A 1 180 ? -10.586 -7.406 -19.328 1 98.62 180 SER A CA 1
ATOM 1396 C C . SER A 1 180 ? -10.203 -5.93 -19.359 1 98.62 180 SER A C 1
ATOM 1398 O O . SER A 1 180 ? -9.938 -5.375 -20.422 1 98.62 180 SER A O 1
ATOM 1400 N N . LEU A 1 181 ? -10.344 -5.258 -18.266 1 98.94 181 LEU A N 1
ATOM 1401 C CA . LEU A 1 181 ? -9.805 -3.93 -17.984 1 98.94 181 LEU A CA 1
ATOM 1402 C C . LEU A 1 181 ? -8.594 -4.023 -17.062 1 98.94 181 LEU A C 1
ATOM 1404 O O . LEU A 1 181 ? -8.617 -4.734 -16.062 1 98.94 181 LEU A O 1
ATOM 1408 N N . LEU A 1 182 ? -7.543 -3.398 -17.484 1 98.88 182 LEU A N 1
ATOM 1409 C CA . LEU A 1 182 ? -6.367 -3.295 -16.625 1 98.88 182 LEU A CA 1
ATOM 1410 C C . LEU A 1 182 ? -6.121 -1.849 -16.219 1 98.88 182 LEU A C 1
ATOM 1412 O O . LEU A 1 182 ? -5.914 -0.981 -17.062 1 98.88 182 LEU A O 1
ATOM 1416 N N . VAL A 1 183 ? -6.203 -1.562 -14.922 1 98.94 183 VAL A N 1
ATOM 1417 C CA . VAL A 1 183 ? -5.867 -0.252 -14.375 1 98.94 183 VAL A CA 1
ATOM 1418 C C . VAL A 1 183 ? -4.426 -0.256 -13.867 1 98.94 183 VAL A C 1
ATOM 1420 O O . VAL A 1 183 ? -4.012 -1.181 -13.164 1 98.94 183 VAL A O 1
ATOM 1423 N N . ILE A 1 184 ? -3.652 0.759 -14.227 1 98.88 184 ILE A N 1
ATOM 1424 C CA . ILE A 1 184 ? -2.213 0.81 -14 1 98.88 184 ILE A CA 1
ATOM 1425 C C . ILE A 1 184 ? -1.84 2.137 -13.344 1 98.88 184 ILE A C 1
ATOM 1427 O O . ILE A 1 184 ? -1.423 3.078 -14.023 1 98.88 184 ILE A O 1
ATOM 1431 N N . PRO A 1 185 ? -1.919 2.244 -12.031 1 98.75 185 PRO A N 1
ATOM 1432 C CA . PRO A 1 185 ? -1.348 3.434 -11.391 1 98.75 185 PRO A CA 1
ATOM 1433 C C . PRO A 1 185 ? 0.17 3.514 -11.547 1 98.75 185 PRO A C 1
ATOM 1435 O O . PRO A 1 185 ? 0.872 2.527 -11.312 1 98.75 185 PRO A O 1
ATOM 1438 N N . VAL A 1 186 ? 0.65 4.617 -11.992 1 98.81 186 VAL A N 1
ATOM 1439 C CA . VAL A 1 186 ? 2.08 4.871 -12.148 1 98.81 186 VAL A CA 1
ATOM 1440 C C . VAL A 1 186 ? 2.506 6 -11.211 1 98.81 186 VAL A C 1
ATOM 1442 O O . VAL A 1 186 ? 1.855 7.047 -11.156 1 98.81 186 VAL A O 1
ATOM 1445 N N . GLY A 1 187 ? 3.541 5.719 -10.438 1 98.69 187 GLY A N 1
ATOM 1446 C CA . GLY A 1 187 ? 4.031 6.707 -9.492 1 98.69 187 GLY A CA 1
ATOM 1447 C C . GLY A 1 187 ? 5.277 7.43 -9.969 1 98.69 187 GLY A C 1
ATOM 1448 O O . GLY A 1 187 ? 6.184 6.809 -10.531 1 98.69 187 GLY A O 1
ATOM 1449 N N . ASP A 1 188 ? 5.324 8.727 -9.812 1 98.75 188 ASP A N 1
ATOM 1450 C CA . ASP A 1 188 ? 6.496 9.562 -10.062 1 98.75 188 ASP A CA 1
ATOM 1451 C C . ASP A 1 188 ? 7.406 9.609 -8.836 1 98.75 188 ASP A C 1
ATOM 1453 O O . ASP A 1 188 ? 7.328 10.555 -8.039 1 98.75 188 ASP A O 1
ATOM 1457 N N . LEU A 1 189 ? 8.281 8.672 -8.781 1 98.81 189 LEU A N 1
ATOM 1458 C CA . LEU A 1 189 ? 9.125 8.547 -7.602 1 98.81 189 LEU A CA 1
ATOM 1459 C C . LEU A 1 189 ? 10.195 9.633 -7.582 1 98.81 189 LEU A C 1
ATOM 1461 O O . LEU A 1 189 ? 10.672 10.023 -6.516 1 98.81 189 LEU A O 1
ATOM 1465 N N . SER A 1 190 ? 10.547 10.148 -8.742 1 98.94 190 SER A N 1
ATOM 1466 C CA . SER A 1 190 ? 11.477 11.266 -8.766 1 98.94 190 SER A CA 1
ATOM 1467 C C . SER A 1 190 ? 10.891 12.492 -8.086 1 98.94 190 SER A C 1
ATOM 1469 O O . SER A 1 190 ? 11.555 13.141 -7.273 1 98.94 190 SER A O 1
ATOM 1471 N N . GLN A 1 191 ? 9.656 12.797 -8.398 1 98.81 191 GLN A N 1
ATOM 1472 C CA . GLN A 1 191 ? 9.031 13.93 -7.719 1 98.81 191 GLN A CA 1
ATOM 1473 C C . GLN A 1 191 ? 8.82 13.625 -6.238 1 98.81 191 GLN A C 1
ATOM 1475 O O . GLN A 1 191 ? 8.969 14.508 -5.391 1 98.81 191 GLN A O 1
ATOM 1480 N N . HIS A 1 192 ? 8.422 12.406 -5.973 1 98.88 192 HIS A N 1
ATOM 1481 C CA . HIS A 1 192 ? 8.219 12.008 -4.582 1 98.88 192 HIS A CA 1
ATOM 1482 C C . HIS A 1 192 ? 9.484 12.219 -3.76 1 98.88 192 HIS A C 1
ATOM 1484 O O . HIS A 1 192 ? 9.43 12.758 -2.654 1 98.88 192 HIS A O 1
ATOM 1490 N N . VAL A 1 193 ? 10.602 11.797 -4.238 1 98.94 193 VAL A N 1
ATOM 1491 C CA . VAL A 1 193 ? 11.875 11.938 -3.547 1 98.94 193 VAL A CA 1
ATOM 1492 C C . VAL A 1 193 ? 12.25 13.414 -3.439 1 98.94 193 VAL A C 1
ATOM 1494 O O . VAL A 1 193 ? 12.758 13.859 -2.406 1 98.94 193 VAL A O 1
ATOM 1497 N N . LEU A 1 194 ? 12.008 14.156 -4.512 1 98.94 194 LEU A N 1
ATOM 1498 C CA . LEU A 1 194 ? 12.281 15.586 -4.461 1 98.94 194 LEU A CA 1
ATOM 1499 C C . LEU A 1 194 ? 11.461 16.266 -3.369 1 98.94 194 LEU A C 1
ATOM 1501 O O . LEU A 1 194 ? 11.984 17.062 -2.598 1 98.94 194 LEU A O 1
ATOM 1505 N N . LEU A 1 195 ? 10.18 15.922 -3.301 1 98.75 195 LEU A N 1
ATOM 1506 C CA . LEU A 1 195 ? 9.312 16.406 -2.232 1 98.75 195 LEU A CA 1
ATOM 1507 C C . LEU A 1 195 ? 9.812 15.945 -0.871 1 98.75 195 LEU A C 1
ATOM 1509 O O . LEU A 1 195 ? 9.711 16.672 0.118 1 98.75 195 LEU A O 1
ATOM 1513 N N . GLY A 1 196 ? 10.344 14.719 -0.858 1 98.62 196 GLY A N 1
ATOM 1514 C CA . GLY A 1 196 ? 10.938 14.211 0.365 1 98.62 196 GLY A CA 1
ATOM 1515 C C . GLY A 1 196 ? 12.133 15.023 0.833 1 98.62 196 GLY A C 1
ATOM 1516 O O . GLY A 1 196 ? 12.281 15.281 2.027 1 98.62 196 GLY A O 1
ATOM 1517 N N . ILE A 1 197 ? 12.969 15.391 -0.083 1 98.88 197 ILE A N 1
ATOM 1518 C CA . ILE A 1 197 ? 14.125 16.219 0.262 1 98.88 197 ILE A CA 1
ATOM 1519 C C . ILE A 1 197 ? 13.648 17.578 0.775 1 98.88 197 ILE A C 1
ATOM 1521 O O . ILE A 1 197 ? 14.195 18.109 1.744 1 98.88 197 ILE A O 1
ATOM 1525 N N . ALA A 1 198 ? 12.664 18.141 0.127 1 98.12 198 ALA A N 1
ATOM 1526 C CA . ALA A 1 198 ? 12.086 19.406 0.604 1 98.12 198 ALA A CA 1
ATOM 1527 C C . ALA A 1 198 ? 11.516 19.234 2.01 1 98.12 198 ALA A C 1
ATOM 1529 O O . ALA A 1 198 ? 11.68 20.125 2.857 1 98.12 198 ALA A O 1
ATOM 1530 N N . TYR A 1 199 ? 10.828 18.172 2.25 1 96.75 199 TYR A N 1
ATOM 1531 C CA . TYR A 1 199 ? 10.289 17.859 3.568 1 96.75 199 TYR A CA 1
ATOM 1532 C C . TYR A 1 199 ? 11.398 17.812 4.609 1 96.75 199 TYR A C 1
ATOM 1534 O O . TYR A 1 199 ? 11.273 18.391 5.691 1 96.75 199 TYR A O 1
ATOM 1542 N N . LEU A 1 200 ? 12.484 17.031 4.281 1 97.38 200 LEU A N 1
ATOM 1543 C CA . LEU A 1 200 ? 13.625 16.953 5.199 1 97.38 200 LEU A CA 1
ATOM 1544 C C . LEU A 1 200 ? 14.156 18.359 5.504 1 97.38 200 LEU A C 1
ATOM 1546 O O . LEU A 1 200 ? 14.367 18.703 6.668 1 97.38 200 LEU A O 1
ATOM 1550 N N . ALA A 1 201 ? 14.32 19.109 4.461 1 97.12 201 ALA A N 1
ATOM 1551 C CA . ALA A 1 201 ? 14.875 20.453 4.633 1 97.12 201 ALA A CA 1
ATOM 1552 C C . ALA A 1 201 ? 13.969 21.312 5.512 1 97.12 201 ALA A C 1
ATOM 1554 O O . ALA A 1 201 ? 14.445 22.062 6.359 1 97.12 201 ALA A O 1
ATOM 1555 N N . GLN A 1 202 ? 12.68 21.219 5.285 1 94.62 202 GLN A N 1
ATOM 1556 C CA . GLN A 1 202 ? 11.727 21.969 6.086 1 94.62 202 GLN A CA 1
ATOM 1557 C C . GLN A 1 202 ? 11.836 21.609 7.566 1 94.62 202 GLN A C 1
ATOM 1559 O O . GLN A 1 202 ? 11.547 22.438 8.438 1 94.62 202 GLN A O 1
ATOM 1564 N N . ASN A 1 203 ? 12.211 20.438 7.824 1 94.94 203 ASN A N 1
ATOM 1565 C CA . ASN A 1 203 ? 12.391 19.984 9.195 1 94.94 203 ASN A CA 1
ATOM 1566 C C . ASN A 1 203 ? 13.852 20.047 9.625 1 94.94 203 ASN A C 1
ATOM 1568 O O . ASN A 1 203 ? 14.258 19.359 10.562 1 94.94 203 ASN A O 1
ATOM 1572 N N . ARG A 1 204 ? 14.664 20.75 8.828 1 96 204 ARG A N 1
ATOM 1573 C CA . ARG A 1 204 ? 16.062 21.094 9.086 1 96 204 ARG A CA 1
ATOM 1574 C C . ARG A 1 204 ? 16.953 19.859 8.984 1 96 204 ARG A C 1
ATOM 1576 O O . ARG A 1 204 ? 17.984 19.781 9.664 1 96 204 ARG A O 1
ATOM 1583 N N . GLN A 1 205 ? 16.562 18.891 8.234 1 97.56 205 GLN A N 1
ATOM 1584 C CA . GLN A 1 205 ? 17.328 17.672 7.977 1 97.56 205 GLN A CA 1
ATOM 1585 C C . GLN A 1 205 ? 17.844 17.641 6.539 1 97.56 205 GLN A C 1
ATOM 1587 O O . GLN A 1 205 ? 17.359 18.391 5.684 1 97.56 205 GLN A O 1
ATOM 1592 N N . VAL A 1 206 ? 18.875 16.859 6.293 1 98.69 206 VAL A N 1
ATOM 1593 C CA . VAL A 1 206 ? 19.469 16.719 4.965 1 98.69 206 VAL A CA 1
ATOM 1594 C C . VAL A 1 206 ? 19.781 15.25 4.691 1 98.69 206 VAL A C 1
ATOM 1596 O O . VAL A 1 206 ? 19.719 14.414 5.598 1 98.69 206 VAL A O 1
ATOM 1599 N N . ILE A 1 207 ? 20 14.883 3.459 1 98.81 207 ILE A N 1
ATOM 1600 C CA . ILE A 1 207 ? 20.406 13.523 3.131 1 98.81 207 ILE A CA 1
ATOM 1601 C C . ILE A 1 207 ? 21.922 13.375 3.312 1 98.81 207 ILE A C 1
ATOM 1603 O O . ILE A 1 207 ? 22.656 14.359 3.256 1 98.81 207 ILE A O 1
ATOM 1607 N N . PHE A 1 208 ? 22.344 12.234 3.592 1 98.75 208 PHE A N 1
ATOM 1608 C CA . PHE A 1 208 ? 23.734 11.797 3.695 1 98.75 208 PHE A CA 1
ATOM 1609 C C . PHE A 1 208 ? 24.016 10.641 2.74 1 98.75 208 PHE A C 1
ATOM 1611 O O . PHE A 1 208 ? 23.219 9.695 2.656 1 98.75 208 PHE A O 1
ATOM 1618 N N . ASP A 1 209 ? 25.062 10.711 1.964 1 98.62 209 ASP A N 1
ATOM 1619 C CA . ASP A 1 209 ? 25.422 9.664 1.019 1 98.62 209 ASP A CA 1
ATOM 1620 C C . ASP A 1 209 ? 26.109 8.492 1.729 1 98.62 209 ASP A C 1
ATOM 1622 O O . ASP A 1 209 ? 27.328 8.375 1.726 1 98.62 209 ASP A O 1
ATOM 1626 N N . ASP A 1 210 ? 25.344 7.586 2.174 1 97.81 210 ASP A N 1
ATOM 1627 C CA . ASP A 1 210 ? 25.875 6.438 2.908 1 97.81 210 ASP A CA 1
ATOM 1628 C C . ASP A 1 210 ? 26.531 5.434 1.963 1 97.81 210 ASP A C 1
ATOM 1630 O O . ASP A 1 210 ? 27.328 4.594 2.395 1 97.81 210 ASP A O 1
ATOM 1634 N N . VAL A 1 211 ? 26.219 5.516 0.716 1 96.44 211 VAL A N 1
ATOM 1635 C CA . VAL A 1 211 ? 26.781 4.613 -0.28 1 96.44 211 VAL A CA 1
ATOM 1636 C C . VAL A 1 211 ? 28.266 4.949 -0.497 1 96.44 211 VAL A C 1
ATOM 1638 O O . VAL A 1 211 ? 29.109 4.055 -0.589 1 96.44 211 VAL A O 1
ATOM 1641 N N . HIS A 1 212 ? 28.562 6.223 -0.528 1 97.06 212 HIS A N 1
ATOM 1642 C CA . HIS A 1 212 ? 29.938 6.648 -0.75 1 97.06 212 HIS A CA 1
ATOM 1643 C C . HIS A 1 212 ? 30.562 7.184 0.534 1 97.06 212 HIS A C 1
ATOM 1645 O O . HIS A 1 212 ? 31.703 7.668 0.523 1 97.06 212 HIS A O 1
ATOM 1651 N N . GLY A 1 213 ? 29.875 7.238 1.649 1 96.88 213 GLY A N 1
ATOM 1652 C CA . GLY A 1 213 ? 30.391 7.574 2.967 1 96.88 213 GLY A CA 1
ATOM 1653 C C . GLY A 1 213 ? 30.766 9.039 3.107 1 96.88 213 GLY A C 1
ATOM 1654 O O . GLY A 1 213 ? 31.828 9.367 3.627 1 96.88 213 GLY A O 1
ATOM 1655 N N . ARG A 1 214 ? 29.859 9.898 2.607 1 97.81 214 ARG A N 1
ATOM 1656 C CA . ARG A 1 214 ? 30.234 11.305 2.717 1 97.81 214 ARG A CA 1
ATOM 1657 C C . ARG A 1 214 ? 29 12.195 2.801 1 97.81 214 ARG A C 1
ATOM 1659 O O . ARG A 1 214 ? 27.922 11.82 2.322 1 97.81 214 ARG A O 1
ATOM 1666 N N . ALA A 1 215 ? 29.188 13.344 3.355 1 98.31 215 ALA A N 1
ATOM 1667 C CA . ALA A 1 215 ? 28.172 14.391 3.357 1 98.31 215 ALA A CA 1
ATOM 1668 C C . ALA A 1 215 ? 28.016 15.008 1.968 1 98.31 215 ALA A C 1
ATOM 1670 O O . ALA A 1 215 ? 28.906 14.875 1.123 1 98.31 215 ALA A O 1
ATOM 1671 N N . ILE A 1 216 ? 26.891 15.648 1.763 1 98.62 216 ILE A N 1
ATOM 1672 C CA . ILE A 1 216 ? 26.688 16.359 0.509 1 98.62 216 ILE A CA 1
ATOM 1673 C C . ILE A 1 216 ? 27.625 17.562 0.447 1 98.62 216 ILE A C 1
ATOM 1675 O O . ILE A 1 216 ? 27.531 18.484 1.263 1 98.62 216 ILE A O 1
ATOM 1679 N N . PRO A 1 217 ? 28.531 17.562 -0.531 1 98.5 217 PRO A N 1
ATOM 1680 C CA . PRO A 1 217 ? 29.453 18.703 -0.598 1 98.5 217 PRO A CA 1
ATOM 1681 C C . PRO A 1 217 ? 28.734 20.047 -0.723 1 98.5 217 PRO A C 1
ATOM 1683 O O . PRO A 1 217 ? 27.859 20.203 -1.577 1 98.5 217 PRO A O 1
ATOM 1686 N N . GLY A 1 218 ? 29.094 20.969 0.143 1 98.31 218 GLY A N 1
ATOM 1687 C CA . GLY A 1 218 ? 28.547 22.312 0.054 1 98.31 218 GLY A CA 1
ATOM 1688 C C . GLY A 1 218 ? 27.328 22.531 0.93 1 98.31 218 GLY A C 1
ATOM 1689 O O . GLY A 1 218 ? 26.828 23.656 1.064 1 98.31 218 GLY A O 1
ATOM 1690 N N . ILE A 1 219 ? 26.844 21.547 1.641 1 98.75 219 ILE A N 1
ATOM 1691 C CA . ILE A 1 219 ? 25.594 21.609 2.398 1 98.75 219 ILE A CA 1
ATOM 1692 C C . ILE A 1 219 ? 25.75 22.562 3.57 1 98.75 219 ILE A C 1
ATOM 1694 O O . ILE A 1 219 ? 24.781 23.172 4.02 1 98.75 219 ILE A O 1
ATOM 1698 N N . GLU A 1 220 ? 26.969 22.781 4.051 1 98 220 GLU A N 1
ATOM 1699 C CA . GLU A 1 220 ? 27.25 23.609 5.215 1 98 220 GLU A CA 1
ATOM 1700 C C . GLU A 1 220 ? 26.891 25.078 4.941 1 98 220 GLU A C 1
ATOM 1702 O O . GLU A 1 220 ? 26.609 25.828 5.871 1 98 220 GLU A O 1
ATOM 1707 N N . ARG A 1 221 ? 26.844 25.469 3.672 1 97.62 221 ARG A N 1
ATOM 1708 C CA . ARG A 1 221 ? 26.5 26.844 3.301 1 97.62 221 ARG A CA 1
ATOM 1709 C C . ARG A 1 221 ? 25.062 27.172 3.662 1 97.62 221 ARG A C 1
ATOM 1711 O O . ARG A 1 221 ? 24.688 28.344 3.744 1 97.62 221 ARG A O 1
ATOM 1718 N N . PHE A 1 222 ? 24.297 26.125 3.947 1 98.31 222 PHE A N 1
ATOM 1719 C CA . PHE A 1 222 ? 22.859 26.328 4.184 1 98.31 222 PHE A CA 1
ATOM 1720 C C . PHE A 1 222 ? 22.531 26.109 5.652 1 98.31 222 PHE A C 1
ATOM 1722 O O . PHE A 1 222 ? 21.391 25.75 5.984 1 98.31 222 PHE A O 1
ATOM 1729 N N . ALA A 1 223 ? 23.406 26.328 6.547 1 97.62 223 ALA A N 1
ATOM 1730 C CA . ALA A 1 223 ? 23.281 26.031 7.969 1 97.62 223 ALA A CA 1
ATOM 1731 C C . ALA A 1 223 ? 22.156 26.859 8.602 1 97.62 223 ALA A C 1
ATOM 1733 O O . ALA A 1 223 ? 21.656 26.5 9.672 1 97.62 223 ALA A O 1
ATOM 1734 N N . ARG A 1 224 ? 21.75 27.969 8.023 1 95.56 224 ARG A N 1
ATOM 1735 C CA . ARG A 1 224 ? 20.656 28.781 8.531 1 95.56 224 ARG A CA 1
ATOM 1736 C C . ARG A 1 224 ? 19.297 28.156 8.203 1 95.56 224 ARG A C 1
ATOM 1738 O O . ARG A 1 224 ? 18.297 28.438 8.859 1 95.56 224 ARG A O 1
ATOM 1745 N N . VAL A 1 225 ? 19.266 27.312 7.199 1 95.25 225 VAL A N 1
ATOM 1746 C CA . VAL A 1 225 ? 18.031 26.688 6.715 1 95.25 225 VAL A CA 1
ATOM 1747 C C . VAL A 1 225 ? 17.922 25.266 7.277 1 95.25 225 VAL A C 1
ATOM 1749 O O . VAL A 1 225 ? 16.844 24.844 7.684 1 95.25 225 VAL A O 1
ATOM 1752 N N . VAL A 1 226 ? 19.062 24.562 7.332 1 97.69 226 VAL A N 1
ATOM 1753 C CA . VAL A 1 2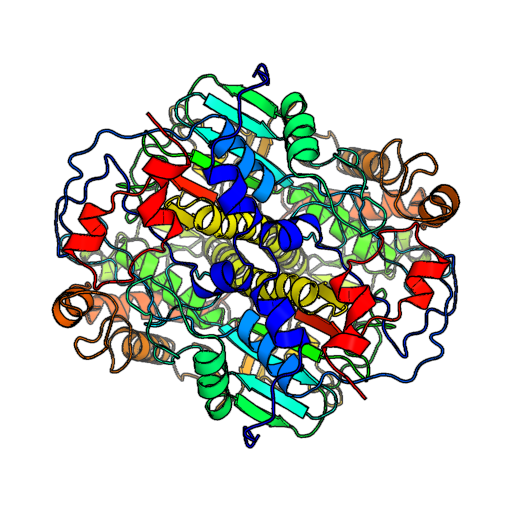26 ? 19.078 23.156 7.73 1 97.69 226 VAL A CA 1
ATOM 1754 C C . VAL A 1 226 ? 20.188 22.922 8.75 1 97.69 226 VAL A C 1
ATOM 1756 O O . VAL A 1 226 ? 21.047 23.781 8.953 1 97.69 226 VAL A O 1
ATOM 1759 N N . ASP A 1 227 ? 20.094 21.828 9.43 1 97.56 227 ASP A N 1
ATOM 1760 C CA . ASP A 1 227 ? 21.188 21.281 10.234 1 97.56 227 ASP A CA 1
ATOM 1761 C C . ASP A 1 227 ? 21.969 20.219 9.461 1 97.56 227 ASP A C 1
ATOM 1763 O O . ASP A 1 227 ? 21.484 19.109 9.281 1 97.56 227 ASP A O 1
ATOM 1767 N N . PRO A 1 228 ? 23.188 20.547 9.062 1 97.56 228 PRO A N 1
ATOM 1768 C CA . PRO A 1 228 ? 23.938 19.625 8.203 1 97.56 228 PRO A CA 1
ATOM 1769 C C . PRO A 1 228 ? 24.234 18.297 8.898 1 97.56 228 PRO A C 1
ATOM 1771 O O . PRO A 1 228 ? 24.625 17.328 8.234 1 97.56 228 PRO A O 1
ATOM 1774 N N . ASP A 1 229 ? 24.062 18.25 10.219 1 96.38 229 ASP A N 1
ATOM 1775 C CA . ASP A 1 229 ? 24.406 17.047 10.969 1 96.38 229 ASP A CA 1
ATOM 1776 C C . ASP A 1 229 ? 23.156 16.188 11.211 1 96.38 229 ASP A C 1
ATOM 1778 O O . ASP A 1 229 ? 23.266 15.047 11.672 1 96.38 229 ASP A O 1
ATOM 1782 N N . ALA A 1 230 ? 22 16.672 10.945 1 97.12 230 ALA A N 1
ATOM 1783 C CA . ALA A 1 230 ? 20.766 15.906 11.047 1 97.12 230 ALA A CA 1
ATOM 1784 C C . ALA A 1 230 ? 20.422 15.234 9.719 1 97.12 230 ALA A C 1
ATOM 1786 O O . ALA A 1 230 ? 19.75 15.82 8.867 1 97.12 230 ALA A O 1
ATOM 1787 N N . THR A 1 231 ? 20.906 13.961 9.586 1 97.75 231 THR A N 1
ATOM 1788 C CA . THR A 1 231 ? 20.953 13.422 8.234 1 97.75 231 THR A CA 1
ATOM 1789 C C . THR A 1 231 ? 20.109 12.156 8.125 1 97.75 231 THR A C 1
ATOM 1791 O O . THR A 1 231 ? 19.859 11.484 9.125 1 97.75 231 THR A O 1
ATOM 1794 N N . TRP A 1 232 ? 19.578 11.898 7.008 1 98.06 232 TRP A N 1
ATOM 1795 C CA . TRP A 1 232 ? 19.016 10.625 6.562 1 98.06 232 TRP A CA 1
ATOM 1796 C C . TRP A 1 232 ? 19.906 9.977 5.508 1 98.06 232 TRP A C 1
ATOM 1798 O O . TRP A 1 232 ? 20.281 10.617 4.523 1 98.06 232 TRP A O 1
ATOM 1808 N N . PRO A 1 233 ? 20.266 8.719 5.734 1 98.31 233 PRO A N 1
ATOM 1809 C CA . PRO A 1 233 ? 21.047 8.055 4.68 1 98.31 233 PRO A CA 1
ATOM 1810 C C . PRO A 1 233 ? 20.281 7.953 3.361 1 98.31 233 PRO A C 1
ATOM 1812 O O . PRO A 1 233 ? 19.109 7.555 3.35 1 98.31 233 PRO A O 1
ATOM 1815 N N . ILE A 1 234 ? 20.922 8.219 2.232 1 98.75 234 ILE A N 1
ATOM 1816 C CA . ILE A 1 234 ? 20.281 8.258 0.922 1 98.75 234 ILE A CA 1
ATOM 1817 C C . ILE A 1 234 ? 19.625 6.91 0.634 1 98.75 234 ILE A C 1
ATOM 1819 O O . ILE A 1 234 ? 18.484 6.859 0.18 1 98.75 234 ILE A O 1
ATOM 1823 N N . SER A 1 235 ? 20.297 5.781 0.902 1 97.94 235 SER A N 1
ATOM 1824 C CA . SER A 1 235 ? 19.781 4.457 0.577 1 97.94 235 SER A CA 1
ATOM 1825 C C . SER A 1 235 ? 18.469 4.188 1.298 1 97.94 235 SER A C 1
ATOM 1827 O O . SER A 1 235 ? 17.469 3.811 0.67 1 97.94 235 SER A O 1
ATOM 1829 N N . PHE A 1 236 ? 18.469 4.492 2.635 1 97.5 236 PHE A N 1
ATOM 1830 C CA . PHE A 1 236 ? 17.266 4.262 3.414 1 97.5 236 PHE A CA 1
ATOM 1831 C C . PHE A 1 236 ? 16.172 5.25 3.021 1 97.5 236 PHE A C 1
ATOM 1833 O O . PHE A 1 236 ? 15.016 4.863 2.848 1 97.5 236 PHE A O 1
ATOM 1840 N N . PHE A 1 237 ? 16.578 6.512 2.885 1 98.5 237 PHE A N 1
ATOM 1841 C CA . PHE A 1 237 ? 15.633 7.578 2.572 1 98.5 237 PHE A CA 1
ATOM 1842 C C . PHE A 1 237 ? 14.898 7.285 1.273 1 98.5 237 PHE A C 1
ATOM 1844 O O . PHE A 1 237 ? 13.672 7.379 1.217 1 98.5 237 PHE A O 1
ATOM 1851 N N . GLU A 1 238 ? 15.578 6.883 0.206 1 98.69 238 GLU A N 1
ATOM 1852 C CA . GLU A 1 238 ? 14.961 6.621 -1.09 1 98.69 238 GLU A CA 1
ATOM 1853 C C . GLU A 1 238 ? 14.117 5.348 -1.053 1 98.69 238 GLU A C 1
ATOM 1855 O O . GLU A 1 238 ? 13.055 5.281 -1.679 1 98.69 238 GLU A O 1
ATOM 1860 N N . GLN A 1 239 ? 14.562 4.352 -0.295 1 98.06 239 GLN A N 1
ATOM 1861 C CA . GLN A 1 239 ? 13.75 3.154 -0.098 1 98.06 239 GLN A CA 1
ATOM 1862 C C . GLN A 1 239 ? 12.453 3.484 0.635 1 98.06 239 GLN A C 1
ATOM 1864 O O . GLN A 1 239 ? 11.406 2.908 0.34 1 98.06 239 GLN A O 1
ATOM 1869 N N . TRP A 1 240 ? 12.578 4.355 1.575 1 98.19 240 TRP A N 1
ATOM 1870 C CA . TRP A 1 240 ? 11.398 4.77 2.334 1 98.19 240 TRP A CA 1
ATOM 1871 C C . TRP A 1 240 ? 10.398 5.488 1.439 1 98.19 240 TRP A C 1
ATOM 1873 O O . TRP A 1 240 ? 9.188 5.262 1.541 1 98.19 240 TRP A O 1
ATOM 1883 N N . CYS A 1 241 ? 10.906 6.34 0.556 1 98.69 241 CYS A N 1
ATOM 1884 C CA . CYS A 1 241 ? 10.055 7.012 -0.421 1 98.69 241 CYS A CA 1
ATOM 1885 C C . CYS A 1 241 ? 9.383 6 -1.345 1 98.69 241 CYS A C 1
ATOM 1887 O O . CYS A 1 241 ? 8.211 6.148 -1.682 1 98.69 241 CYS A O 1
ATOM 1889 N N . LEU A 1 242 ? 10.133 4.973 -1.735 1 98.75 242 LEU A N 1
ATOM 1890 C CA . LEU A 1 242 ? 9.562 3.9 -2.543 1 98.75 242 LEU A CA 1
ATOM 1891 C C . LEU A 1 242 ? 8.438 3.197 -1.797 1 98.75 242 LEU A C 1
ATOM 1893 O O . LEU A 1 242 ? 7.379 2.926 -2.373 1 98.75 242 LEU A O 1
ATOM 1897 N N . ALA A 1 243 ? 8.633 2.922 -0.536 1 98.69 243 ALA A N 1
ATOM 1898 C CA . ALA A 1 243 ? 7.613 2.277 0.287 1 98.69 243 ALA A CA 1
ATOM 1899 C C . ALA A 1 243 ? 6.355 3.139 0.381 1 98.69 243 ALA A C 1
ATOM 1901 O O . ALA A 1 243 ? 5.242 2.643 0.202 1 98.69 243 ALA A O 1
ATOM 1902 N N . GLU A 1 244 ? 6.551 4.422 0.615 1 98.62 244 GLU A N 1
ATOM 1903 C CA . GLU A 1 244 ? 5.438 5.359 0.724 1 98.62 244 GLU A CA 1
ATOM 1904 C C . GLU A 1 244 ? 4.625 5.402 -0.566 1 98.62 244 GLU A C 1
ATOM 1906 O O . GLU A 1 244 ? 3.393 5.344 -0.533 1 98.62 244 GLU A O 1
ATOM 1911 N N . LEU A 1 245 ? 5.32 5.52 -1.611 1 98.75 245 LEU A N 1
ATOM 1912 C CA . LEU A 1 245 ? 4.629 5.617 -2.893 1 98.75 245 LEU A CA 1
ATOM 1913 C C . LEU A 1 245 ? 3.963 4.293 -3.254 1 98.75 245 LEU A C 1
ATOM 1915 O O . LEU A 1 245 ? 2.898 4.277 -3.875 1 98.75 245 LEU A O 1
ATOM 1919 N N . SER A 1 246 ? 4.566 3.186 -2.84 1 98.75 246 SER A N 1
ATOM 1920 C CA . SER A 1 246 ? 3.945 1.884 -3.062 1 98.75 246 SER A CA 1
ATOM 1921 C C . SER A 1 246 ? 2.613 1.771 -2.326 1 98.75 246 SER A C 1
ATOM 1923 O O . SER A 1 246 ? 1.665 1.173 -2.836 1 98.75 246 SER A O 1
ATOM 1925 N N . VAL A 1 247 ? 2.537 2.334 -1.168 1 98.75 247 VAL A N 1
ATOM 1926 C CA . VAL A 1 247 ? 1.284 2.359 -0.421 1 98.75 247 VAL A CA 1
ATOM 1927 C C . VAL A 1 247 ? 0.231 3.143 -1.202 1 98.75 247 VAL A C 1
ATOM 1929 O O . VAL A 1 247 ? -0.919 2.711 -1.311 1 98.75 247 VAL A O 1
ATOM 1932 N N . GLU A 1 248 ? 0.627 4.277 -1.74 1 98.62 248 GLU A N 1
ATOM 1933 C CA . GLU A 1 248 ? -0.273 5.09 -2.553 1 98.62 248 GLU A CA 1
ATOM 1934 C C . GLU A 1 248 ? -0.823 4.293 -3.73 1 98.62 248 GLU A C 1
ATOM 1936 O O . GLU A 1 248 ? -2.039 4.23 -3.932 1 98.62 248 GLU A O 1
ATOM 1941 N N . LEU A 1 249 ? 0.033 3.639 -4.445 1 98.81 249 LEU A N 1
ATOM 1942 C CA . LEU A 1 249 ? -0.359 2.873 -5.621 1 98.81 249 LEU A CA 1
ATOM 1943 C C . LEU A 1 249 ? -1.18 1.65 -5.227 1 98.81 249 LEU A C 1
ATOM 1945 O O . LEU A 1 249 ? -2.133 1.287 -5.922 1 98.81 249 LEU A O 1
ATOM 1949 N N . GLY A 1 250 ? -0.799 1.043 -4.121 1 98.75 250 GLY A N 1
ATOM 1950 C CA . GLY A 1 250 ? -1.524 -0.121 -3.637 1 98.75 250 GLY A CA 1
ATOM 1951 C C . GLY A 1 250 ? -2.934 0.202 -3.176 1 98.75 250 GLY A C 1
ATOM 1952 O O . GLY A 1 250 ? -3.877 -0.53 -3.482 1 98.75 250 GLY A O 1
ATOM 1953 N N . THR A 1 251 ? -3.102 1.287 -2.451 1 98.75 251 THR A N 1
ATOM 1954 C CA . THR A 1 251 ? -4.422 1.656 -1.955 1 98.75 251 THR A CA 1
ATOM 1955 C C . THR A 1 251 ? -5.324 2.107 -3.102 1 98.75 251 THR A C 1
ATOM 1957 O O . THR A 1 251 ? -6.543 1.909 -3.057 1 98.75 251 THR A O 1
ATOM 1960 N N . SER A 1 252 ? -4.727 2.666 -4.176 1 98.75 252 SER A N 1
ATOM 1961 C CA . SER A 1 252 ? -5.473 2.928 -5.406 1 98.75 252 SER A CA 1
ATOM 1962 C C . SER A 1 252 ? -6.129 1.658 -5.938 1 98.75 252 SER A C 1
ATOM 1964 O O . SER A 1 252 ? -7.344 1.61 -6.117 1 98.75 252 SER A O 1
ATOM 1966 N N . CYS A 1 253 ? -5.355 0.619 -6.051 1 98.88 253 CYS A N 1
ATOM 1967 C CA . CYS A 1 253 ? -5.844 -0.647 -6.586 1 98.88 253 CYS A CA 1
ATOM 1968 C C . CYS A 1 253 ? -6.77 -1.34 -5.59 1 98.88 253 CYS A C 1
ATOM 1970 O O . CYS A 1 253 ? -7.719 -2.016 -5.988 1 98.88 253 CYS A O 1
ATOM 1972 N N . TYR A 1 254 ? -6.48 -1.158 -4.309 1 98.88 254 TYR A N 1
ATOM 1973 C CA . TYR A 1 254 ? -7.332 -1.766 -3.289 1 98.88 254 TYR A CA 1
ATOM 1974 C C . TYR A 1 254 ? -8.742 -1.184 -3.338 1 98.88 254 TYR A C 1
ATOM 1976 O O . TYR A 1 254 ? -9.727 -1.919 -3.248 1 98.88 254 TYR A O 1
ATOM 1984 N N . ALA A 1 255 ? -8.852 0.133 -3.514 1 98.81 255 ALA A N 1
ATOM 1985 C CA . ALA A 1 255 ? -10.156 0.763 -3.689 1 98.81 255 ALA A CA 1
ATOM 1986 C C . ALA A 1 255 ? -10.898 0.171 -4.883 1 98.81 255 ALA A C 1
ATOM 1988 O O . ALA A 1 255 ? -12.086 -0.13 -4.797 1 98.81 255 ALA A O 1
ATOM 1989 N N . GLY A 1 256 ? -10.156 -0.018 -5.965 1 98.75 256 GLY A N 1
ATOM 1990 C CA . GLY A 1 256 ? -10.742 -0.65 -7.137 1 98.75 256 GLY A CA 1
ATOM 1991 C C . GLY A 1 256 ? -11.195 -2.076 -6.883 1 98.75 256 GLY A C 1
ATOM 1992 O O . GLY A 1 256 ? -12.258 -2.486 -7.348 1 98.75 256 GLY A O 1
ATOM 1993 N N . ALA A 1 257 ? -10.375 -2.814 -6.168 1 98.75 257 ALA A N 1
ATOM 1994 C CA . ALA A 1 257 ? -10.711 -4.203 -5.871 1 98.75 257 ALA A CA 1
ATOM 1995 C C . ALA A 1 257 ? -12 -4.293 -5.055 1 98.75 257 ALA A C 1
ATOM 1997 O O . ALA A 1 257 ? -12.82 -5.188 -5.277 1 98.75 257 ALA A O 1
ATOM 1998 N N . LEU A 1 258 ? -12.141 -3.395 -4.078 1 98.69 258 LEU A N 1
ATOM 1999 C CA . LEU A 1 258 ? -13.375 -3.369 -3.303 1 98.69 258 LEU A CA 1
ATOM 2000 C C . LEU A 1 258 ? -14.57 -3.023 -4.188 1 98.69 258 LEU A C 1
ATOM 2002 O O . LEU A 1 258 ? -15.648 -3.596 -4.031 1 98.69 258 LEU A O 1
ATOM 2006 N N . MET A 1 259 ? -14.383 -2.127 -5.129 1 98.56 259 MET A N 1
ATOM 2007 C CA . MET A 1 259 ? -15.438 -1.716 -6.055 1 98.56 259 MET A CA 1
ATOM 2008 C C . MET A 1 259 ? -15.914 -2.896 -6.895 1 98.56 259 MET A C 1
ATOM 2010 O O . MET A 1 259 ? -17.109 -2.994 -7.219 1 98.56 259 MET A O 1
ATOM 2014 N N . LEU A 1 260 ? -15.023 -3.801 -7.238 1 98.69 260 LEU A N 1
ATOM 2015 C CA . LEU A 1 260 ? -15.391 -4.973 -8.031 1 98.69 260 LEU A CA 1
ATOM 2016 C C . LEU A 1 260 ? -16.438 -5.809 -7.301 1 98.69 260 LEU A C 1
ATOM 2018 O O . LEU A 1 260 ? -17.359 -6.348 -7.934 1 98.69 260 LEU A O 1
ATOM 2022 N N . GLN A 1 261 ? -16.344 -5.914 -5.957 1 97.88 261 GLN A N 1
ATOM 2023 C CA . GLN A 1 261 ? -17.312 -6.668 -5.172 1 97.88 261 GLN A CA 1
ATOM 2024 C C . GLN A 1 261 ? -18.703 -6.047 -5.277 1 97.88 261 GLN A C 1
ATOM 2026 O O . GLN A 1 261 ? -19.688 -6.758 -5.457 1 97.88 261 GLN A O 1
ATOM 2031 N N . ALA A 1 262 ? -18.672 -4.715 -5.219 1 98.25 262 ALA A N 1
ATOM 2032 C CA . ALA A 1 262 ? -19.938 -3.98 -5.25 1 98.25 262 ALA A CA 1
ATOM 2033 C C . ALA A 1 262 ? -20.609 -4.098 -6.617 1 98.25 262 ALA A C 1
ATOM 2035 O O . ALA A 1 262 ? -21.828 -4.09 -6.719 1 98.25 262 ALA A O 1
ATOM 2036 N N . MET A 1 263 ? -19.828 -4.262 -7.637 1 98.56 263 MET A N 1
ATOM 2037 C CA . MET A 1 263 ? -20.344 -4.277 -9 1 98.56 263 MET A CA 1
ATOM 2038 C C . MET A 1 263 ? -20.594 -5.707 -9.469 1 98.56 263 MET A C 1
ATOM 2040 O O . MET A 1 263 ? -21.219 -5.918 -10.523 1 98.56 263 MET A O 1
ATOM 2044 N N . GLY A 1 264 ? -20.094 -6.668 -8.672 1 98.38 264 GLY A N 1
ATOM 2045 C CA . GLY A 1 264 ? -20.203 -8.062 -9.07 1 98.38 264 GLY A CA 1
ATOM 2046 C C . GLY A 1 264 ? -19.281 -8.422 -10.219 1 98.38 264 GLY A C 1
ATOM 2047 O O . GLY A 1 264 ? -19.625 -9.234 -11.078 1 98.38 264 GLY A O 1
ATOM 2048 N N . LEU A 1 265 ? -18.188 -7.766 -10.344 1 98.75 265 LEU A N 1
ATOM 2049 C CA . LEU A 1 265 ? -17.141 -8.086 -11.312 1 98.75 265 LEU A CA 1
ATOM 2050 C C . LEU A 1 265 ? -16.047 -8.938 -10.672 1 98.75 265 LEU A C 1
ATOM 2052 O O . LEU A 1 265 ? -15.898 -8.938 -9.445 1 98.75 265 LEU A O 1
ATOM 2056 N N . GLY A 1 266 ? -15.359 -9.75 -11.469 1 98.38 266 GLY A N 1
ATOM 2057 C CA . GLY A 1 266 ? -14.164 -10.445 -11.039 1 98.38 266 GLY A CA 1
ATOM 2058 C C . GLY A 1 266 ? -12.898 -9.633 -11.227 1 98.38 266 GLY A C 1
ATOM 2059 O O . GLY A 1 266 ? -12.93 -8.555 -11.82 1 98.38 266 GLY A O 1
ATOM 2060 N N . GLY A 1 267 ? -11.836 -10.172 -10.75 1 97.81 267 GLY A N 1
ATOM 2061 C CA . GLY A 1 267 ? -10.531 -9.539 -10.859 1 97.81 267 GLY A CA 1
ATOM 2062 C C . GLY A 1 267 ? -9.703 -9.641 -9.594 1 97.81 267 GLY A C 1
ATOM 2063 O O . GLY A 1 267 ? -10.016 -10.445 -8.703 1 97.81 267 GLY A O 1
ATOM 2064 N N . TRP A 1 268 ? -8.594 -9 -9.547 1 97.75 268 TRP A N 1
ATOM 2065 C CA . TRP A 1 268 ? -7.707 -8.922 -8.391 1 97.75 268 TRP A CA 1
ATOM 2066 C C . TRP A 1 268 ? -6.629 -7.867 -8.609 1 97.75 268 TRP A C 1
ATOM 2068 O O . TRP A 1 268 ? -6.395 -7.426 -9.734 1 97.75 268 TRP A O 1
ATOM 2078 N N . MET A 1 269 ? -6.07 -7.309 -7.613 1 98.5 269 MET A N 1
ATOM 2079 C CA . MET A 1 269 ? -4.891 -6.445 -7.691 1 98.5 269 MET A CA 1
ATOM 2080 C C . MET A 1 269 ? -3.611 -7.258 -7.539 1 98.5 269 MET A C 1
ATOM 2082 O O . MET A 1 269 ? -3.574 -8.234 -6.781 1 98.5 269 MET A O 1
ATOM 2086 N N . TYR A 1 270 ? -2.525 -6.918 -8.352 1 97.38 270 TYR A N 1
ATOM 2087 C CA . TYR A 1 270 ? -1.351 -7.781 -8.344 1 97.38 270 TYR A CA 1
ATOM 2088 C C . TYR A 1 270 ? -0.145 -7.066 -8.938 1 97.38 270 TYR A C 1
ATOM 2090 O O . TYR A 1 270 ? -0.292 -6.047 -9.617 1 97.38 270 TYR A O 1
ATOM 2098 N N . ASP A 1 271 ? 1.128 -7.395 -8.617 1 95.81 271 ASP A N 1
ATOM 2099 C CA . ASP A 1 271 ? 2.35 -6.934 -9.266 1 95.81 271 ASP A CA 1
ATOM 2100 C C . ASP A 1 271 ? 2.975 -8.047 -10.109 1 95.81 271 ASP A C 1
ATOM 2102 O O . ASP A 1 271 ? 4.195 -8.086 -10.289 1 95.81 271 ASP A O 1
ATOM 2106 N N . GLY A 1 272 ? 2.258 -8.953 -10.695 1 94.19 272 GLY A N 1
ATOM 2107 C CA . GLY A 1 272 ? 2.719 -10.094 -11.461 1 94.19 272 GLY A CA 1
ATOM 2108 C C . GLY A 1 272 ? 2.918 -9.789 -12.93 1 94.19 272 GLY A C 1
ATOM 2109 O O . GLY A 1 272 ? 2.84 -10.688 -13.773 1 94.19 272 GLY A O 1
ATOM 2110 N N . ILE A 1 273 ? 3.037 -8.555 -13.352 1 96.88 273 ILE A N 1
ATOM 2111 C CA . ILE A 1 273 ? 3.52 -8.047 -14.633 1 96.88 273 ILE A CA 1
ATOM 2112 C C . ILE A 1 273 ? 4.848 -7.324 -14.43 1 96.88 273 ILE A C 1
ATOM 2114 O O . ILE A 1 273 ? 5.027 -6.605 -13.445 1 96.88 273 ILE A O 1
ATOM 2118 N N . ASP A 1 274 ? 5.766 -7.566 -15.367 1 96.56 274 ASP A N 1
ATOM 2119 C CA . ASP A 1 274 ? 7.059 -6.895 -15.289 1 96.56 274 ASP A CA 1
ATOM 2120 C C . ASP A 1 274 ? 6.895 -5.379 -15.328 1 96.56 274 ASP A C 1
ATOM 2122 O O . ASP A 1 274 ? 6.383 -4.828 -16.297 1 96.56 274 ASP A O 1
ATOM 2126 N N . PRO A 1 275 ? 7.34 -4.719 -14.266 1 96.12 275 PRO A N 1
ATOM 2127 C CA . PRO A 1 275 ? 7.102 -3.275 -14.195 1 96.12 275 PRO A CA 1
ATOM 2128 C C . PRO A 1 275 ? 7.824 -2.502 -15.297 1 96.12 275 PRO A C 1
ATOM 2130 O O . PRO A 1 275 ? 7.355 -1.446 -15.727 1 96.12 275 PRO A O 1
ATOM 2133 N N . PHE A 1 276 ? 8.953 -3.014 -15.797 1 97.25 276 PHE A N 1
ATOM 2134 C CA . PHE A 1 276 ? 9.688 -2.348 -16.859 1 97.25 276 PHE A CA 1
ATOM 2135 C C . PHE A 1 276 ? 8.977 -2.504 -18.203 1 97.25 276 PHE A C 1
ATOM 2137 O O . PHE A 1 276 ? 8.891 -1.554 -18.984 1 97.25 276 PHE A O 1
ATOM 2144 N N . SER A 1 277 ? 8.414 -3.691 -18.391 1 97.44 277 SER A N 1
ATOM 2145 C CA . SER A 1 277 ? 7.664 -3.922 -19.625 1 97.44 277 SER A CA 1
ATOM 2146 C C . SER A 1 277 ? 6.41 -3.061 -19.672 1 97.44 277 SER A C 1
ATOM 2148 O O . SER A 1 277 ? 6.078 -2.504 -20.719 1 97.44 277 SER A O 1
ATOM 2150 N N . VAL A 1 278 ? 5.746 -2.91 -18.562 1 98.06 278 VAL A N 1
ATOM 2151 C CA . VAL A 1 278 ? 4.516 -2.129 -18.516 1 98.06 278 VAL A CA 1
ATOM 2152 C C . VAL A 1 278 ? 4.816 -0.668 -18.844 1 98.06 278 VAL A C 1
ATOM 2154 O O . VAL A 1 278 ? 4.082 -0.034 -19.609 1 98.06 278 VAL A O 1
ATOM 2157 N N . LEU A 1 279 ? 5.922 -0.171 -18.344 1 98.25 279 LEU A N 1
ATOM 2158 C CA . LEU A 1 279 ? 6.258 1.237 -18.516 1 98.25 279 LEU A CA 1
ATOM 2159 C C . LEU A 1 279 ? 6.902 1.475 -19.875 1 98.25 279 LEU A C 1
ATOM 2161 O O . LEU A 1 279 ? 6.992 2.615 -20.344 1 98.25 279 LEU A O 1
ATOM 2165 N N . GLY A 1 280 ? 7.34 0.381 -20.547 1 97 280 GLY A N 1
ATOM 2166 C CA . GLY A 1 280 ? 7.957 0.502 -21.859 1 97 280 GLY A CA 1
ATOM 2167 C C . GLY A 1 280 ? 9.469 0.405 -21.812 1 97 280 GLY A C 1
ATOM 2168 O O . GLY A 1 280 ? 10.148 0.758 -22.781 1 97 280 GLY A O 1
ATOM 2169 N N . ALA A 1 281 ? 9.992 -0.148 -20.719 1 97.31 281 ALA A N 1
ATOM 2170 C CA . ALA A 1 281 ? 11.445 -0.216 -20.531 1 97.31 281 ALA A CA 1
ATOM 2171 C C . ALA A 1 281 ? 11.945 -1.653 -20.641 1 97.31 281 ALA A C 1
ATOM 2173 O O . ALA A 1 281 ? 12.898 -2.037 -19.953 1 97.31 281 ALA A O 1
ATOM 2174 N N . SER A 1 282 ? 11.258 -2.521 -21.375 1 94.25 282 SER A N 1
ATOM 2175 C CA . SER A 1 282 ? 11.625 -3.924 -21.531 1 94.25 282 SER A CA 1
ATOM 2176 C C . SER A 1 282 ? 12.922 -4.07 -22.312 1 94.25 282 SER A C 1
ATOM 2178 O O . SER A 1 282 ? 13.586 -5.105 -22.25 1 94.25 282 SER A O 1
ATOM 2180 N N . GLY A 1 283 ? 13.227 -3.066 -23.109 1 91.81 283 GLY A N 1
ATOM 2181 C CA . GLY A 1 283 ? 14.359 -3.154 -24.016 1 91.81 283 GLY A CA 1
ATOM 2182 C C . GLY A 1 283 ? 14 -3.752 -25.359 1 91.81 283 GLY A C 1
ATOM 2183 O O . GLY A 1 283 ? 14.836 -3.803 -26.266 1 91.81 283 GLY A O 1
ATOM 2184 N N . ARG A 1 284 ? 12.797 -4.172 -25.516 1 94.94 284 ARG A N 1
ATOM 2185 C CA . ARG A 1 284 ? 12.305 -4.723 -26.781 1 94.94 284 ARG A CA 1
ATOM 2186 C C . ARG A 1 284 ? 11.375 -3.744 -27.484 1 94.94 284 ARG A C 1
ATOM 2188 O O . ARG A 1 284 ? 10.289 -3.434 -26.969 1 94.94 284 ARG A O 1
ATOM 2195 N N . PRO A 1 285 ? 11.766 -3.336 -28.672 1 94.06 285 PRO A N 1
ATOM 2196 C CA . PRO A 1 285 ? 10.945 -2.348 -29.375 1 94.06 285 PRO A CA 1
ATOM 2197 C C . PRO A 1 285 ? 9.539 -2.859 -29.688 1 94.06 285 PRO A C 1
ATOM 2199 O O . PRO A 1 285 ? 8.602 -2.066 -29.797 1 94.06 285 PRO A O 1
ATOM 2202 N N . ASP A 1 286 ? 9.391 -4.145 -29.797 1 95.81 286 ASP A N 1
ATOM 2203 C CA . ASP A 1 286 ? 8.094 -4.723 -30.141 1 95.81 286 ASP A CA 1
ATOM 2204 C C . ASP A 1 286 ? 7.215 -4.879 -28.906 1 95.81 286 ASP A C 1
ATOM 2206 O O . ASP A 1 286 ? 6.082 -5.352 -29 1 95.81 286 ASP A O 1
ATOM 2210 N N . VAL A 1 287 ? 7.738 -4.504 -27.734 1 96.69 287 VAL A N 1
ATOM 2211 C CA . VAL A 1 287 ? 6.984 -4.469 -26.484 1 96.69 287 VAL A CA 1
ATOM 2212 C C . VAL A 1 287 ? 7.043 -3.066 -25.875 1 96.69 287 VAL A C 1
ATOM 2214 O O . VAL A 1 287 ? 7.684 -2.855 -24.844 1 96.69 287 VAL A O 1
ATOM 2217 N N . PRO A 1 288 ? 6.395 -2.176 -26.438 1 95.38 288 PRO A N 1
ATOM 2218 C CA . PRO A 1 288 ? 6.566 -0.763 -26.078 1 95.38 288 PRO A CA 1
ATOM 2219 C C . PRO A 1 288 ? 5.953 -0.41 -24.734 1 95.38 288 PRO A C 1
ATOM 2221 O O . PRO A 1 288 ? 6.25 0.65 -24.172 1 95.38 288 PRO A O 1
ATOM 2224 N N . GLY A 1 289 ? 5.023 -1.279 -24.203 1 97.12 289 GLY A N 1
ATOM 2225 C CA . GLY A 1 289 ? 4.324 -0.916 -22.984 1 97.12 289 GLY A CA 1
ATOM 2226 C C . GLY A 1 289 ? 3.613 0.422 -23.078 1 97.12 289 GLY A C 1
ATOM 2227 O O . GLY A 1 289 ? 2.994 0.731 -24.094 1 97.12 289 GLY A O 1
ATOM 2228 N N . LEU A 1 290 ? 3.652 1.243 -22.031 1 98.31 290 LEU A N 1
ATOM 2229 C CA . LEU A 1 290 ? 3.014 2.555 -22.016 1 98.31 290 LEU A CA 1
ATOM 2230 C C . LEU A 1 290 ? 3.834 3.568 -22.797 1 98.31 290 LEU A C 1
ATOM 2232 O O . LEU A 1 290 ? 3.354 4.664 -23.109 1 98.31 290 LEU A O 1
ATOM 2236 N N . GLY A 1 291 ? 5.074 3.23 -23.078 1 97.62 291 GLY A N 1
ATOM 2237 C CA . GLY A 1 291 ? 5.863 4.07 -23.953 1 97.62 291 GLY A CA 1
ATOM 2238 C C . GLY A 1 291 ? 6.723 5.078 -23.219 1 97.62 291 GLY A C 1
ATOM 2239 O O . GLY A 1 291 ? 7.168 6.07 -23.797 1 97.62 291 GLY A O 1
ATOM 2240 N N . PHE A 1 292 ? 7.02 4.848 -21.969 1 98.19 292 PHE A N 1
ATOM 2241 C CA . PHE A 1 292 ? 7.867 5.758 -21.203 1 98.19 292 PHE A CA 1
ATOM 2242 C C . PHE A 1 292 ? 9.289 5.766 -21.766 1 98.19 292 PHE A C 1
ATOM 2244 O O . PHE A 1 292 ? 9.812 4.719 -22.141 1 98.19 292 PHE A O 1
ATOM 2251 N N . ARG A 1 293 ? 9.859 6.934 -21.734 1 96.81 293 ARG A N 1
ATOM 2252 C CA . ARG A 1 293 ? 11.297 7.027 -22 1 96.81 293 ARG A CA 1
ATOM 2253 C C . ARG A 1 293 ? 12.102 6.406 -20.875 1 96.81 293 ARG A C 1
ATOM 2255 O O . ARG A 1 293 ? 11.766 6.57 -19.688 1 96.81 293 ARG A O 1
ATOM 2262 N N . PHE A 1 294 ? 13.211 5.75 -21.25 1 97.75 294 PHE A N 1
ATOM 2263 C CA . PHE A 1 294 ? 14.062 5.184 -20.203 1 97.75 294 PHE A CA 1
ATOM 2264 C C . PHE A 1 294 ? 15.523 5.188 -20.656 1 97.75 294 PHE A C 1
ATOM 2266 O O . PHE A 1 294 ? 15.812 5.336 -21.844 1 97.75 294 PHE A O 1
ATOM 2273 N N . ASP A 1 295 ? 16.359 5.121 -19.719 1 97.38 295 ASP A N 1
ATOM 2274 C CA . ASP A 1 295 ? 17.797 5.031 -19.969 1 97.38 295 ASP A CA 1
ATOM 2275 C C . ASP A 1 295 ? 18.391 3.797 -19.297 1 97.38 295 ASP A C 1
ATOM 2277 O O . ASP A 1 295 ? 17.766 3.186 -18.438 1 97.38 295 ASP A O 1
ATOM 2281 N N . ARG A 1 296 ? 19.516 3.41 -19.781 1 97.06 296 ARG A N 1
ATOM 2282 C CA . ARG A 1 296 ? 20.359 2.395 -19.172 1 97.06 296 ARG A CA 1
ATOM 2283 C C . ARG A 1 296 ? 21.75 2.955 -18.859 1 97.06 296 ARG A C 1
ATOM 2285 O O . ARG A 1 296 ? 22.219 3.879 -19.531 1 97.06 296 ARG A O 1
ATOM 2292 N N . ASP A 1 297 ? 22.281 2.498 -17.906 1 97.12 297 ASP A N 1
ATOM 2293 C CA . ASP A 1 297 ? 23.625 2.857 -17.469 1 97.12 297 ASP A CA 1
ATOM 2294 C C . ASP A 1 297 ? 24.312 1.681 -16.766 1 97.12 297 ASP A C 1
ATOM 2296 O O . ASP A 1 297 ? 23.688 0.952 -16 1 97.12 297 ASP A O 1
ATOM 2300 N N . PRO A 1 298 ? 25.625 1.421 -17.094 1 95.19 298 PRO A N 1
ATOM 2301 C CA . PRO A 1 298 ? 26.328 0.301 -16.469 1 95.19 298 PRO A CA 1
ATOM 2302 C C . PRO A 1 298 ? 26.312 0.386 -14.938 1 95.19 298 PRO A C 1
ATOM 2304 O O . PRO A 1 298 ? 26.484 -0.628 -14.258 1 95.19 298 PRO A O 1
ATOM 2307 N N . ARG A 1 299 ? 26.094 1.566 -14.43 1 94.19 299 ARG A N 1
ATOM 2308 C CA . ARG A 1 299 ? 26.047 1.762 -12.984 1 94.19 299 ARG A CA 1
ATOM 2309 C C . ARG A 1 299 ? 24.75 1.215 -12.391 1 94.19 299 ARG A C 1
ATOM 2311 O O . ARG A 1 299 ? 24.641 1.03 -11.18 1 94.19 299 ARG A O 1
ATOM 2318 N N . TRP A 1 300 ? 23.719 1.074 -13.164 1 96.88 300 TRP A N 1
ATOM 2319 C CA . TRP A 1 300 ? 22.391 0.729 -12.68 1 96.88 300 TRP A CA 1
ATOM 2320 C C . TRP A 1 300 ? 22.078 -0.746 -12.922 1 96.88 300 TRP A C 1
ATOM 2322 O O . TRP A 1 300 ? 22.406 -1.287 -13.984 1 96.88 300 TRP A O 1
ATOM 2332 N N . PRO A 1 301 ? 21.469 -1.381 -11.969 1 95.12 301 PRO A N 1
ATOM 2333 C CA . PRO A 1 301 ? 21.141 -2.797 -12.156 1 95.12 301 PRO A CA 1
ATOM 2334 C C . PRO A 1 301 ? 19.953 -3.008 -13.109 1 95.12 301 PRO A C 1
ATOM 2336 O O . PRO A 1 301 ? 19.766 -4.109 -13.633 1 95.12 301 PRO A O 1
ATOM 2339 N N . THR A 1 302 ? 19.094 -2.029 -13.273 1 96.69 302 THR A N 1
ATOM 2340 C CA . THR A 1 302 ? 17.891 -2.1 -14.102 1 96.69 302 THR A CA 1
ATOM 2341 C C . THR A 1 302 ? 17.734 -0.827 -14.93 1 96.69 302 THR A C 1
ATOM 2343 O O . THR A 1 302 ? 18.328 0.205 -14.617 1 96.69 302 THR A O 1
ATOM 2346 N N . PRO A 1 303 ? 16.953 -0.965 -16.078 1 97.56 303 PRO A N 1
ATOM 2347 C CA . PRO A 1 303 ? 16.609 0.277 -16.781 1 97.56 303 PRO A CA 1
ATOM 2348 C C . PRO A 1 303 ? 15.867 1.271 -15.891 1 97.56 303 PRO A C 1
ATOM 2350 O O . PRO A 1 303 ? 15.234 0.874 -14.906 1 97.56 303 PRO A O 1
ATOM 2353 N N . ASN A 1 304 ? 15.961 2.543 -16.266 1 98.38 304 ASN A N 1
ATOM 2354 C CA . ASN A 1 304 ? 15.312 3.578 -15.469 1 98.38 304 ASN A CA 1
ATOM 2355 C C . ASN A 1 304 ? 14.32 4.391 -16.297 1 98.38 304 ASN A C 1
ATOM 2357 O O . ASN A 1 304 ? 14.711 5.344 -16.984 1 98.38 304 ASN A O 1
ATOM 2361 N N . PRO A 1 305 ? 13.055 4.066 -16.266 1 98.44 305 PRO A N 1
ATOM 2362 C CA . PRO A 1 305 ? 12.062 4.938 -16.906 1 98.44 305 PRO A CA 1
ATOM 2363 C C . PRO A 1 305 ? 11.914 6.281 -16.188 1 98.44 305 PRO A C 1
ATOM 2365 O O . PRO A 1 305 ? 11.906 6.332 -14.961 1 98.44 305 PRO A O 1
ATOM 2368 N N . THR A 1 306 ? 11.734 7.363 -16.938 1 98.25 306 THR A N 1
ATOM 2369 C CA . THR A 1 306 ? 11.75 8.68 -16.297 1 98.25 306 THR A CA 1
ATOM 2370 C C . THR A 1 306 ? 10.469 9.445 -16.625 1 98.25 306 THR A C 1
ATOM 2372 O O . THR A 1 306 ? 10.172 10.461 -15.977 1 98.25 306 THR A O 1
ATOM 2375 N N . GLY A 1 307 ? 9.773 8.992 -17.703 1 97.5 307 GLY A N 1
ATOM 2376 C CA . GLY A 1 307 ? 8.516 9.688 -17.969 1 97.5 307 GLY A CA 1
ATOM 2377 C C . GLY A 1 307 ? 8.023 9.508 -19.391 1 97.5 307 GLY A C 1
ATOM 2378 O O . GLY A 1 307 ? 8.711 8.906 -20.219 1 97.5 307 GLY A O 1
ATOM 2379 N N . LEU A 1 308 ? 6.84 9.867 -19.641 1 97.69 308 LEU A N 1
ATOM 2380 C CA . LEU A 1 308 ? 6.148 9.922 -20.922 1 97.69 308 LEU A CA 1
ATOM 2381 C C . LEU A 1 308 ? 5.918 11.367 -21.359 1 97.69 308 LEU A C 1
ATOM 2383 O O . LEU A 1 308 ? 5.09 12.07 -20.766 1 97.69 308 LEU A O 1
ATOM 2387 N N . PRO A 1 309 ? 6.648 11.812 -22.406 1 95.31 309 PRO A N 1
ATOM 2388 C CA . PRO A 1 309 ? 6.586 13.227 -22.766 1 95.31 309 PRO A CA 1
ATOM 2389 C C . PRO A 1 309 ? 5.156 13.719 -23 1 95.31 309 PRO A C 1
ATOM 2391 O O . PRO A 1 309 ? 4.391 13.07 -23.719 1 95.31 309 PRO A O 1
ATOM 2394 N N . GLY A 1 310 ? 4.852 14.781 -22.344 1 95.62 310 GLY A N 1
ATOM 2395 C CA . GLY A 1 310 ? 3.562 15.438 -22.516 1 95.62 310 GLY A CA 1
ATOM 2396 C C . GLY A 1 310 ? 2.453 14.781 -21.719 1 95.62 310 GLY A C 1
ATOM 2397 O O . GLY A 1 310 ? 1.315 15.258 -21.719 1 95.62 310 GLY A O 1
ATOM 2398 N N . VAL A 1 311 ? 2.713 13.727 -21.031 1 97.62 311 VAL A N 1
ATOM 2399 C CA . VAL A 1 311 ? 1.679 12.992 -20.312 1 97.62 311 VAL A CA 1
ATOM 2400 C C . VAL A 1 311 ? 2.057 12.883 -18.844 1 97.62 311 VAL A C 1
ATOM 2402 O O . VAL A 1 311 ? 1.319 13.352 -17.969 1 97.62 311 VAL A O 1
ATOM 2405 N N . MET A 1 312 ? 3.221 12.375 -18.531 1 98.12 312 MET A N 1
ATOM 2406 C CA . MET A 1 312 ? 3.754 12.188 -17.172 1 98.12 312 MET A CA 1
ATOM 2407 C C . MET A 1 312 ? 5.277 12.25 -17.188 1 98.12 312 MET A C 1
ATOM 2409 O O . MET A 1 312 ? 5.941 11.266 -17.516 1 98.12 312 MET A O 1
ATOM 2413 N N . GLU A 1 313 ? 5.777 13.32 -16.781 1 97.81 313 GLU A N 1
ATOM 2414 C CA . GLU A 1 313 ? 7.219 13.555 -16.828 1 97.81 313 GLU A CA 1
ATOM 2415 C C . GLU A 1 313 ? 7.82 13.656 -15.438 1 97.81 313 GLU A C 1
ATOM 2417 O O . GLU A 1 313 ? 7.289 14.367 -14.578 1 97.81 313 GLU A O 1
ATOM 2422 N N . GLY A 1 314 ? 8.898 12.906 -15.18 1 98.31 314 GLY A N 1
ATOM 2423 C CA . GLY A 1 314 ? 9.539 12.883 -13.875 1 98.31 314 GLY A CA 1
ATOM 2424 C C . GLY A 1 314 ? 10.281 14.156 -13.547 1 98.31 314 GLY A C 1
ATOM 2425 O O . GLY A 1 314 ? 10.5 15 -14.422 1 98.31 314 GLY A O 1
ATOM 2426 N N . SER A 1 315 ? 10.641 14.336 -12.281 1 98.56 315 SER A N 1
ATOM 2427 C CA . SER A 1 315 ? 11.414 15.469 -11.789 1 98.56 315 SER A CA 1
ATOM 2428 C C . SER A 1 315 ? 12.914 15.219 -11.906 1 98.56 315 SER A C 1
ATOM 2430 O O . SER A 1 315 ? 13.633 15.242 -10.906 1 98.56 315 SER A O 1
ATOM 2432 N N . CYS A 1 316 ? 13.297 14.969 -13.102 1 98.31 316 CYS A N 1
ATOM 2433 C CA . CYS A 1 316 ? 14.688 14.672 -13.414 1 98.31 316 CYS A CA 1
ATOM 2434 C C . CYS A 1 316 ? 14.969 14.859 -14.898 1 98.31 316 CYS A C 1
ATOM 2436 O O . CYS A 1 316 ? 14.039 15 -15.695 1 98.31 316 CYS A O 1
ATOM 2438 N N . PRO A 1 317 ? 16.281 14.961 -15.211 1 96.88 317 PRO A N 1
ATOM 2439 C CA . PRO A 1 317 ? 16.594 14.938 -16.641 1 96.88 317 PRO A CA 1
ATOM 2440 C C . PRO A 1 317 ? 16.141 13.648 -17.328 1 96.88 317 PRO A C 1
ATOM 2442 O O . PRO A 1 317 ? 16.141 12.586 -16.703 1 96.88 317 PRO A O 1
ATOM 2445 N N . PRO A 1 318 ? 15.758 13.727 -18.656 1 96.44 318 PRO A N 1
ATOM 2446 C CA . PRO A 1 318 ? 15.875 14.898 -19.531 1 96.44 318 PRO A CA 1
ATOM 2447 C C . PRO A 1 318 ? 14.633 15.789 -19.5 1 96.44 318 PRO A C 1
ATOM 2449 O O . PRO A 1 318 ? 14.531 16.75 -20.266 1 96.44 318 PRO A O 1
ATOM 2452 N N . HIS A 1 319 ? 13.727 15.516 -18.641 1 97.75 319 HIS A N 1
ATOM 2453 C CA . HIS A 1 319 ? 12.477 16.266 -18.625 1 97.75 319 HIS A CA 1
ATOM 2454 C C . HIS A 1 319 ? 12.664 17.641 -18 1 97.75 319 HIS A C 1
ATOM 2456 O O . HIS A 1 319 ? 11.859 18.547 -18.234 1 97.75 319 HIS A O 1
ATOM 2462 N N . HIS A 1 320 ? 13.641 17.781 -17.188 1 98.06 320 HIS A N 1
ATOM 2463 C CA . HIS A 1 320 ? 14.203 19.031 -16.703 1 98.06 320 HIS A CA 1
ATOM 2464 C C . HIS A 1 320 ? 15.695 19.109 -16.969 1 98.06 320 HIS A C 1
ATOM 2466 O O . HIS A 1 320 ? 16.422 18.125 -16.797 1 98.06 320 HIS A O 1
ATOM 2472 N N . ARG A 1 321 ? 16.172 20.25 -17.312 1 97.5 321 ARG A N 1
ATOM 2473 C CA . ARG A 1 321 ? 17.578 20.359 -17.672 1 97.5 321 ARG A CA 1
ATOM 2474 C C . ARG A 1 321 ? 18.469 20.156 -16.438 1 97.5 321 ARG A C 1
ATOM 2476 O O . ARG A 1 321 ? 19.531 19.531 -16.547 1 97.5 321 ARG A O 1
ATOM 2483 N N . THR A 1 322 ? 18.094 20.734 -15.336 1 98.5 322 THR A N 1
ATOM 2484 C CA . THR A 1 322 ? 18.812 20.594 -14.07 1 98.5 322 THR A CA 1
ATOM 2485 C C . THR A 1 322 ? 17.844 20.25 -12.938 1 98.5 322 THR A C 1
ATOM 2487 O O . THR A 1 322 ? 16.641 20.359 -13.102 1 98.5 322 THR A O 1
ATOM 2490 N N . MET A 1 323 ? 18.438 19.828 -11.859 1 98.81 323 MET A N 1
ATOM 2491 C CA . MET A 1 323 ? 17.578 19.562 -10.703 1 98.81 323 MET A CA 1
ATOM 2492 C C . MET A 1 323 ? 17.031 20.875 -10.125 1 98.81 323 MET A C 1
ATOM 2494 O O . MET A 1 323 ? 15.992 20.875 -9.469 1 98.81 323 MET A O 1
ATOM 2498 N N . ARG A 1 324 ? 17.703 21.953 -10.336 1 98.75 324 ARG A N 1
ATOM 2499 C CA . ARG A 1 324 ? 17.156 23.25 -9.977 1 98.75 324 ARG A CA 1
ATOM 2500 C C . ARG A 1 324 ? 15.867 23.531 -10.734 1 98.75 324 ARG A C 1
ATOM 2502 O O . ARG A 1 324 ? 14.891 24.016 -10.156 1 98.75 324 ARG A O 1
ATOM 2509 N N . ASP A 1 325 ? 15.898 23.234 -12.023 1 98.81 325 ASP A N 1
ATOM 2510 C CA . ASP A 1 325 ? 14.688 23.375 -12.812 1 98.81 325 ASP A CA 1
ATOM 2511 C C . ASP A 1 325 ? 13.555 22.531 -12.25 1 98.81 325 ASP A C 1
ATOM 2513 O O . ASP A 1 325 ? 12.398 22.953 -12.211 1 98.81 325 ASP A O 1
ATOM 2517 N N . ALA A 1 326 ? 13.867 21.297 -11.828 1 98.88 326 ALA A N 1
ATOM 2518 C CA . ALA A 1 326 ? 12.875 20.406 -11.234 1 98.88 326 ALA A CA 1
ATOM 2519 C C . ALA A 1 326 ? 12.312 20.984 -9.938 1 98.88 326 ALA A C 1
ATOM 2521 O O . ALA A 1 326 ? 11.117 20.875 -9.672 1 98.88 326 ALA A O 1
ATOM 2522 N N . VAL A 1 327 ? 13.156 21.562 -9.102 1 98.81 327 V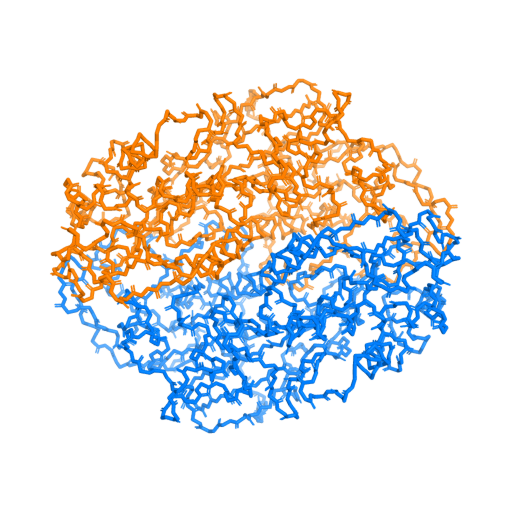AL A N 1
ATOM 2523 C CA . VAL A 1 327 ? 12.734 22.172 -7.852 1 98.81 327 VAL A CA 1
ATOM 2524 C C . VAL A 1 327 ? 11.789 23.344 -8.141 1 98.81 327 VAL A C 1
ATOM 2526 O O . VAL A 1 327 ? 10.766 23.5 -7.473 1 98.81 327 VAL A O 1
ATOM 2529 N N . GLU A 1 328 ? 12.133 24.156 -9.148 1 98.56 328 GLU A N 1
ATOM 2530 C CA . GLU A 1 328 ? 11.266 25.266 -9.508 1 98.56 328 GLU A CA 1
ATOM 2531 C C . GLU A 1 328 ? 9.898 24.781 -9.977 1 98.56 328 GLU A C 1
ATOM 2533 O O . GLU A 1 328 ? 8.875 25.375 -9.648 1 98.56 328 GLU A O 1
ATOM 2538 N N . ALA A 1 329 ? 9.93 23.719 -10.766 1 98.25 329 ALA A N 1
ATOM 2539 C CA . ALA A 1 329 ? 8.664 23.141 -11.227 1 98.25 329 ALA A CA 1
ATOM 2540 C C . ALA A 1 329 ? 7.84 22.625 -10.055 1 98.25 329 ALA A C 1
ATOM 2542 O O . ALA A 1 329 ? 6.617 22.781 -10.023 1 98.25 329 ALA A O 1
ATOM 2543 N N . MET A 1 330 ? 8.492 21.953 -9.109 1 97.94 330 MET A N 1
ATOM 2544 C CA . MET A 1 330 ? 7.82 21.469 -7.902 1 97.94 330 MET A CA 1
ATOM 2545 C C . MET A 1 330 ? 7.211 22.641 -7.125 1 97.94 330 MET A C 1
ATOM 2547 O O . MET A 1 330 ? 6.074 22.547 -6.656 1 97.94 330 MET A O 1
ATOM 2551 N N . CYS A 1 331 ? 7.914 23.75 -6.992 1 98.06 331 CYS A N 1
ATOM 2552 C CA . CYS A 1 331 ? 7.426 24.922 -6.285 1 98.06 331 CYS A CA 1
ATOM 2553 C C . CYS A 1 331 ? 6.223 25.531 -7 1 98.06 331 CYS A C 1
ATOM 2555 O O . CYS A 1 331 ? 5.266 25.969 -6.359 1 98.06 331 CYS A O 1
ATOM 2557 N N . THR A 1 332 ? 6.34 25.547 -8.281 1 97.44 332 THR A N 1
ATOM 2558 C CA . THR A 1 332 ? 5.215 26.062 -9.062 1 97.44 332 THR A CA 1
ATOM 2559 C C . THR A 1 332 ? 3.967 25.219 -8.828 1 97.44 332 THR A C 1
ATOM 2561 O O . THR A 1 332 ? 2.869 25.75 -8.664 1 97.44 332 THR A O 1
ATOM 2564 N N . ARG A 1 333 ? 4.074 23.906 -8.828 1 96.62 333 ARG A N 1
ATOM 2565 C CA . ARG A 1 333 ? 2.955 23 -8.578 1 96.62 333 ARG A CA 1
ATOM 2566 C C . ARG A 1 333 ? 2.35 23.25 -7.199 1 96.62 333 ARG A C 1
ATOM 2568 O O . ARG A 1 333 ? 1.13 23.203 -7.035 1 96.62 333 ARG A O 1
ATOM 2575 N N . LYS A 1 334 ? 3.166 23.578 -6.207 1 96.88 334 LYS A N 1
ATOM 2576 C CA . LYS A 1 334 ? 2.752 23.703 -4.812 1 96.88 334 LYS A CA 1
ATOM 2577 C C . LYS A 1 334 ? 2.148 25.078 -4.539 1 96.88 334 LYS A C 1
ATOM 2579 O O . LYS A 1 334 ? 1.12 25.188 -3.869 1 96.88 334 LYS A O 1
ATOM 2584 N N . PHE A 1 335 ? 2.83 26.125 -5.066 1 97.06 335 PHE A N 1
ATOM 2585 C CA . PHE A 1 335 ? 2.523 27.484 -4.625 1 97.06 335 PHE A CA 1
ATOM 2586 C C . PHE A 1 335 ? 1.876 28.281 -5.746 1 97.06 335 PHE A C 1
ATOM 2588 O O . PHE A 1 335 ? 1.312 29.359 -5.508 1 97.06 335 PHE A O 1
ATOM 2595 N N . GLY A 1 336 ? 1.946 27.734 -6.973 1 96.75 336 GLY A N 1
ATOM 2596 C CA . GLY A 1 336 ? 1.328 28.406 -8.102 1 96.75 336 GLY A CA 1
ATOM 2597 C C . GLY A 1 336 ? -0.174 28.203 -8.164 1 96.75 336 GLY A C 1
ATOM 2598 O O . GLY A 1 336 ? -0.754 27.531 -7.312 1 96.75 336 GLY A O 1
ATOM 2599 N N . PRO A 1 337 ? -0.827 28.875 -9.18 1 96.56 337 PRO A N 1
ATOM 2600 C CA . PRO A 1 337 ? -2.277 28.734 -9.336 1 96.56 337 PRO A CA 1
ATOM 2601 C C . PRO A 1 337 ? -2.73 27.266 -9.375 1 96.56 337 PRO A C 1
ATOM 2603 O O . PRO A 1 337 ? -2.146 26.469 -10.102 1 96.56 337 PRO A O 1
ATOM 2606 N N . GLY A 1 338 ? -3.766 26.953 -8.547 1 95.88 338 GLY A N 1
ATOM 2607 C CA . GLY A 1 338 ? -4.293 25.594 -8.492 1 95.88 338 GLY A CA 1
ATOM 2608 C C . GLY A 1 338 ? -3.574 24.719 -7.484 1 95.88 338 GLY A C 1
ATOM 2609 O O . GLY A 1 338 ? -4.055 23.641 -7.141 1 95.88 338 GLY A O 1
ATOM 2610 N N . GLY A 1 339 ? -2.426 25.203 -6.988 1 96.88 339 GLY A N 1
ATOM 2611 C CA . GLY A 1 339 ? -1.651 24.453 -6.02 1 96.88 339 GLY A CA 1
ATOM 2612 C C . GLY A 1 339 ? -2.232 24.5 -4.617 1 96.88 339 GLY A C 1
ATOM 2613 O O . GLY A 1 339 ? -3.098 25.328 -4.328 1 96.88 339 GLY A O 1
ATOM 2614 N N . PRO A 1 340 ? -1.805 23.656 -3.791 1 97 340 PRO A N 1
ATOM 2615 C CA . PRO A 1 340 ? -2.375 23.516 -2.449 1 97 340 PRO A CA 1
ATOM 2616 C C . PRO A 1 340 ? -2.119 24.75 -1.576 1 97 340 PRO A C 1
ATOM 2618 O O . PRO A 1 340 ? -2.824 24.969 -0.588 1 97 340 PRO A O 1
ATOM 2621 N N . PHE A 1 341 ? -1.142 25.594 -1.957 1 97.25 341 PHE A N 1
ATOM 2622 C CA . PHE A 1 341 ? -0.808 26.703 -1.08 1 97.25 341 PHE A CA 1
ATOM 2623 C C . PHE A 1 341 ? -0.977 28.031 -1.806 1 97.25 341 PHE A C 1
ATOM 2625 O O . PHE A 1 341 ? -0.389 29.047 -1.41 1 97.25 341 PHE A O 1
ATOM 2632 N N . HIS A 1 342 ? -1.679 28.062 -2.85 1 97.12 342 HIS A N 1
ATOM 2633 C CA . HIS A 1 342 ? -2.039 29.297 -3.539 1 97.12 342 HIS A CA 1
ATOM 2634 C C . HIS A 1 342 ? -3.297 29.906 -2.938 1 97.12 342 HIS A C 1
ATOM 2636 O O . HIS A 1 342 ? -4.297 29.219 -2.732 1 97.12 342 HIS A O 1
ATOM 2642 N N . PRO A 1 343 ? -3.281 31.188 -2.703 1 97 343 PRO A N 1
ATOM 2643 C CA . PRO A 1 343 ? -4.398 31.828 -2.002 1 97 343 PRO A CA 1
ATOM 2644 C C . PRO A 1 343 ? -5.707 31.75 -2.785 1 97 343 PRO A C 1
ATOM 2646 O O . PRO A 1 343 ? -6.789 31.781 -2.193 1 97 343 PRO A O 1
ATOM 2649 N N . ASP A 1 344 ? -5.664 31.609 -4.074 1 97.56 344 ASP A N 1
ATOM 2650 C CA . ASP A 1 344 ? -6.875 31.625 -4.883 1 97.56 344 ASP A CA 1
ATOM 2651 C C . ASP A 1 344 ? -7.434 30.219 -5.082 1 97.56 344 ASP A C 1
ATOM 2653 O O . ASP A 1 344 ? -8.508 30.047 -5.66 1 97.56 344 ASP A O 1
ATOM 2657 N N . THR A 1 345 ? -6.672 29.172 -4.691 1 97.19 345 THR A N 1
ATOM 2658 C CA . THR A 1 345 ? -7.199 27.812 -4.742 1 97.19 345 THR A CA 1
ATOM 2659 C C . THR A 1 345 ? -8.312 27.625 -3.713 1 97.19 345 THR A C 1
ATOM 2661 O O . THR A 1 345 ? -8.117 27.875 -2.523 1 97.19 345 THR A O 1
ATOM 2664 N N . PRO A 1 346 ? -9.539 27.203 -4.18 1 96.88 346 PRO A N 1
ATOM 2665 C CA . PRO A 1 346 ? -10.609 26.984 -3.209 1 96.88 346 PRO A CA 1
ATOM 2666 C C . PRO A 1 346 ? -10.281 25.875 -2.215 1 96.88 346 PRO A C 1
ATOM 2668 O O . PRO A 1 346 ? -9.203 25.266 -2.287 1 96.88 346 PRO A O 1
ATOM 2671 N N . GLY A 1 347 ? -11.164 25.688 -1.257 1 96.06 347 GLY A N 1
ATOM 2672 C CA . GLY A 1 347 ? -10.969 24.656 -0.245 1 96.06 347 GLY A CA 1
ATOM 2673 C C . GLY A 1 347 ? -12.195 24.422 0.616 1 96.06 347 GLY A C 1
ATOM 2674 O O . GLY A 1 347 ? -13.25 25.016 0.375 1 96.06 347 GLY A O 1
ATOM 2675 N N . PRO A 1 348 ? -12.047 23.516 1.532 1 95.81 348 PRO A N 1
ATOM 2676 C CA . PRO A 1 348 ? -13.195 23.125 2.354 1 95.81 348 PRO A CA 1
ATOM 2677 C C . PRO A 1 348 ? -13.383 24.031 3.572 1 95.81 348 PRO A C 1
ATOM 2679 O O . PRO A 1 348 ? -14.32 23.828 4.355 1 95.81 348 PRO A O 1
ATOM 2682 N N . TRP A 1 349 ? -12.578 25 3.771 1 97.56 349 TRP A N 1
ATOM 2683 C CA . TRP A 1 349 ? -12.602 25.844 4.969 1 97.56 349 TRP A CA 1
ATOM 2684 C C . TRP A 1 349 ? -13.461 27.078 4.758 1 97.56 349 TRP A C 1
ATOM 2686 O O . TRP A 1 349 ? -13.664 27.516 3.619 1 97.56 349 TRP A O 1
ATOM 2696 N N . LYS A 1 350 ? -13.883 27.688 5.848 1 98.06 350 LYS A N 1
ATOM 2697 C CA . LYS A 1 350 ? -14.664 28.922 5.809 1 98.06 350 LYS A CA 1
ATOM 2698 C C . LYS A 1 350 ? -13.836 30.078 5.238 1 98.06 350 LYS A C 1
ATOM 2700 O O . LYS A 1 350 ? -14.375 30.984 4.594 1 98.06 350 LYS A O 1
ATOM 2705 N N . ASP A 1 351 ? -12.57 30.031 5.441 1 97.88 351 ASP A N 1
ATOM 2706 C CA . ASP A 1 351 ? -11.625 30.984 4.883 1 97.88 351 ASP A CA 1
ATOM 2707 C C . ASP A 1 351 ? -10.445 30.281 4.23 1 97.88 351 ASP A C 1
ATOM 2709 O O . ASP A 1 351 ? -9.328 30.297 4.762 1 97.88 351 ASP A O 1
ATOM 2713 N N . SER A 1 352 ? -10.648 29.781 3.049 1 97.19 352 SER A N 1
ATOM 2714 C CA . SER A 1 352 ? -9.648 28.984 2.348 1 97.19 352 SER A CA 1
ATOM 2715 C C . SER A 1 352 ? -8.414 29.828 2.012 1 97.19 352 SER A C 1
ATOM 2717 O O . SER A 1 352 ? -7.289 29.328 2.051 1 97.19 352 SER A O 1
ATOM 2719 N N . ARG A 1 353 ? -8.68 31.078 1.634 1 97.88 353 ARG A N 1
ATOM 2720 C CA . ARG A 1 353 ? -7.555 31.953 1.287 1 97.88 353 ARG A CA 1
ATOM 2721 C C . ARG A 1 353 ? -6.594 32.094 2.461 1 97.88 353 ARG A C 1
ATOM 2723 O O . ARG A 1 353 ? -5.379 31.984 2.293 1 97.88 353 ARG A O 1
ATOM 2730 N N . ARG A 1 354 ? -7.145 32.344 3.633 1 97.44 354 ARG A N 1
ATOM 2731 C CA . ARG A 1 354 ? -6.324 32.469 4.828 1 97.44 354 ARG A CA 1
ATOM 2732 C C . ARG A 1 354 ? -5.566 31.188 5.129 1 97.44 354 ARG A C 1
ATOM 2734 O O . ARG A 1 354 ? -4.375 31.219 5.445 1 97.44 354 ARG A O 1
ATOM 2741 N N . VAL A 1 355 ? -6.219 30.078 5.02 1 97.25 355 VAL A N 1
ATOM 2742 C CA . VAL A 1 355 ? -5.617 28.781 5.336 1 97.25 355 VAL A CA 1
ATOM 2743 C C . VAL A 1 355 ? -4.508 28.469 4.332 1 97.25 355 VAL A C 1
ATOM 2745 O O . VAL A 1 355 ? -3.369 28.203 4.723 1 97.25 355 VAL A O 1
ATOM 2748 N N . ARG A 1 356 ? -4.789 28.531 3.029 1 96.75 356 ARG A N 1
ATOM 2749 C CA . ARG A 1 356 ? -3.826 28.156 1.995 1 96.75 356 ARG A CA 1
ATOM 2750 C C . ARG A 1 356 ? -2.617 29.094 2.014 1 96.75 356 ARG A C 1
ATOM 2752 O O . ARG A 1 356 ? -1.494 28.656 1.74 1 96.75 356 ARG A O 1
ATOM 2759 N N . SER A 1 357 ? -2.775 30.312 2.396 1 95.94 357 SER A N 1
ATOM 2760 C CA . SER A 1 357 ? -1.691 31.297 2.375 1 95.94 357 SER A CA 1
ATOM 2761 C C . SER A 1 357 ? -0.847 31.219 3.643 1 95.94 357 SER A C 1
ATOM 2763 O O . SER A 1 357 ? 0.173 31.891 3.762 1 95.94 357 SER A O 1
ATOM 2765 N N . ALA A 1 358 ? -1.239 30.391 4.57 1 96.06 358 ALA A N 1
ATOM 2766 C CA . ALA A 1 358 ? -0.56 30.328 5.859 1 96.06 358 ALA A CA 1
ATOM 2767 C C . ALA A 1 358 ? 0.64 29.391 5.809 1 96.06 358 ALA A C 1
ATOM 2769 O O . ALA A 1 358 ? 1.404 29.297 6.77 1 96.06 358 ALA A O 1
ATOM 2770 N N . ALA A 1 359 ? 0.826 28.734 4.715 1 93.06 359 ALA A N 1
ATOM 2771 C CA . ALA A 1 359 ? 1.918 27.766 4.602 1 93.06 359 ALA A CA 1
ATOM 2772 C C . ALA A 1 359 ? 3.27 28.484 4.555 1 93.06 359 ALA A C 1
ATOM 2774 O O . ALA A 1 359 ? 3.375 29.594 4.043 1 93.06 359 ALA A O 1
ATOM 2775 N N . MET A 1 360 ? 4.227 27.844 5.086 1 87.31 360 MET A N 1
ATOM 2776 C CA . MET A 1 360 ? 5.59 28.359 4.992 1 87.31 360 MET A CA 1
ATOM 2777 C C . MET A 1 360 ? 6.066 28.375 3.545 1 87.31 360 MET A C 1
ATOM 2779 O O . MET A 1 360 ? 6.098 27.328 2.883 1 87.31 360 MET A O 1
ATOM 2783 N N . PRO A 1 361 ? 6.406 29.5 3.008 1 88.12 361 PRO A N 1
ATOM 2784 C CA . PRO A 1 361 ? 6.914 29.547 1.635 1 88.12 361 PRO A CA 1
ATOM 2785 C C . PRO A 1 361 ? 8.352 29.031 1.525 1 88.12 361 PRO A C 1
ATOM 2787 O O . PRO A 1 361 ? 9.086 29.031 2.518 1 88.12 361 PRO A O 1
ATOM 2790 N N . TYR A 1 362 ? 8.672 28.578 0.347 1 94.94 362 TYR A N 1
ATOM 2791 C CA . TYR A 1 362 ? 10.055 28.203 0.077 1 94.94 362 TYR A CA 1
ATOM 2792 C C . TYR A 1 362 ? 10.867 29.406 -0.403 1 94.94 362 TYR A C 1
ATOM 2794 O O . TYR A 1 362 ? 10.703 29.859 -1.539 1 94.94 362 TYR A O 1
ATOM 2802 N N . GLY A 1 363 ? 11.742 29.969 0.428 1 95.19 363 GLY A N 1
ATOM 2803 C CA . GLY A 1 363 ? 12.633 31.031 0.008 1 95.19 363 GLY A CA 1
ATOM 2804 C C . GLY A 1 363 ? 13.75 30.562 -0.902 1 95.19 363 GLY A C 1
ATOM 2805 O O . GLY A 1 363 ? 13.906 29.359 -1.122 1 95.19 363 GLY A O 1
ATOM 2806 N N . GLU A 1 364 ? 14.508 31.5 -1.402 1 97.56 364 GLU A N 1
ATOM 2807 C CA . GLU A 1 364 ? 15.562 31.188 -2.365 1 97.56 364 GLU A CA 1
ATOM 2808 C C . GLU A 1 364 ? 16.609 30.25 -1.765 1 97.56 364 GLU A C 1
ATOM 2810 O O . GLU A 1 364 ? 17.016 29.281 -2.404 1 97.56 364 GLU A O 1
ATOM 2815 N N . ALA A 1 365 ? 17.047 30.516 -0.531 1 97.81 365 ALA A N 1
ATOM 2816 C CA . ALA A 1 365 ? 18.047 29.672 0.114 1 97.81 365 ALA A CA 1
ATOM 2817 C C . ALA A 1 365 ? 17.547 28.234 0.276 1 97.81 365 ALA A C 1
ATOM 2819 O O . ALA A 1 365 ? 18.297 27.281 0.122 1 97.81 365 ALA A O 1
ATOM 2820 N N . PHE A 1 366 ? 16.281 28.172 0.696 1 97.44 366 PHE A N 1
ATOM 2821 C CA . PHE A 1 366 ? 15.664 26.859 0.835 1 97.44 366 PHE A CA 1
ATOM 2822 C C . PHE A 1 366 ? 15.664 26.109 -0.493 1 97.44 366 PHE A C 1
ATOM 2824 O O . PHE A 1 366 ? 16.062 24.953 -0.554 1 97.44 366 PHE A O 1
ATOM 2831 N N . ARG A 1 367 ? 15.242 26.734 -1.573 1 98.5 367 ARG A N 1
ATOM 2832 C CA . ARG A 1 367 ? 15.18 26.141 -2.9 1 98.5 367 ARG A CA 1
ATOM 2833 C C . ARG A 1 367 ? 16.562 25.719 -3.381 1 98.5 367 ARG A C 1
ATOM 2835 O O . ARG A 1 367 ? 16.719 24.641 -3.961 1 98.5 367 ARG A O 1
ATOM 2842 N N . GLU A 1 368 ? 17.547 26.516 -3.115 1 98.69 368 GLU A N 1
ATOM 2843 C CA . GLU A 1 368 ? 18.922 26.188 -3.484 1 98.69 368 GLU A CA 1
ATOM 2844 C C . GLU A 1 368 ? 19.422 24.969 -2.715 1 98.69 368 GLU A C 1
ATOM 2846 O O . GLU A 1 368 ? 20.156 24.141 -3.266 1 98.69 368 GLU A O 1
ATOM 2851 N N . CYS A 1 369 ? 19.109 24.953 -1.452 1 98.81 369 CYS A N 1
ATOM 2852 C CA . CYS A 1 369 ? 19.516 23.844 -0.607 1 98.81 369 CYS A CA 1
ATOM 2853 C C . CYS A 1 369 ? 18.953 22.531 -1.134 1 98.81 369 CYS A C 1
ATOM 2855 O O . CYS A 1 369 ? 19.672 21.531 -1.249 1 98.81 369 CYS A O 1
ATOM 2857 N N . VAL A 1 370 ? 17.641 22.516 -1.453 1 98.88 370 VAL A N 1
ATOM 2858 C CA . VAL A 1 370 ? 17 21.328 -1.99 1 98.88 370 VAL A CA 1
ATOM 2859 C C . VAL A 1 370 ? 17.625 20.953 -3.332 1 98.88 370 VAL A C 1
ATOM 2861 O O . VAL A 1 370 ? 17.922 19.781 -3.58 1 98.88 370 VAL A O 1
ATOM 2864 N N . ALA A 1 371 ? 17.875 21.922 -4.172 1 98.88 371 ALA A N 1
ATOM 2865 C CA . ALA A 1 371 ? 18.438 21.703 -5.496 1 98.88 371 ALA A CA 1
ATOM 2866 C C . ALA A 1 371 ? 19.859 21.125 -5.395 1 98.88 371 ALA A C 1
ATOM 2868 O O . ALA A 1 371 ? 20.234 20.25 -6.172 1 98.88 371 ALA A O 1
ATOM 2869 N N . LEU A 1 372 ? 20.656 21.641 -4.469 1 98.88 372 LEU A N 1
ATOM 2870 C CA . LEU A 1 372 ? 22.016 21.156 -4.277 1 98.88 372 LEU A CA 1
ATOM 2871 C C . LEU A 1 372 ? 22.016 19.672 -3.971 1 98.88 372 LEU A C 1
ATOM 2873 O O . LEU A 1 372 ? 22.797 18.906 -4.555 1 98.88 372 LEU A O 1
ATOM 2877 N N . GLN A 1 373 ? 21.203 19.312 -3.039 1 98.94 373 GLN A N 1
ATOM 2878 C CA . GLN A 1 373 ? 21.141 17.906 -2.639 1 98.94 373 GLN A CA 1
ATOM 2879 C C . GLN A 1 373 ? 20.688 17.016 -3.797 1 98.94 373 GLN A C 1
ATOM 2881 O O . GLN A 1 373 ? 21.297 15.984 -4.07 1 98.94 373 GLN A O 1
ATOM 2886 N N . ALA A 1 374 ? 19.609 17.438 -4.484 1 98.94 374 ALA A N 1
ATOM 2887 C CA . ALA A 1 374 ? 19.078 16.672 -5.605 1 98.94 374 ALA A CA 1
ATOM 2888 C C . ALA A 1 374 ? 20.094 16.578 -6.734 1 98.94 374 ALA A C 1
ATOM 2890 O O . ALA A 1 374 ? 20.25 15.516 -7.352 1 98.94 374 ALA A O 1
ATOM 2891 N N . GLN A 1 375 ? 20.75 17.672 -7.043 1 98.94 375 GLN A N 1
ATOM 2892 C CA . GLN A 1 375 ? 21.766 17.672 -8.094 1 98.94 375 GLN A CA 1
ATOM 2893 C C . GLN A 1 375 ? 22.922 16.75 -7.742 1 98.94 375 GLN A C 1
ATOM 2895 O O . GLN A 1 375 ? 23.453 16.062 -8.617 1 98.94 375 GLN A O 1
ATOM 2900 N N . TYR A 1 376 ? 23.344 16.766 -6.512 1 98.88 376 TYR A N 1
ATOM 2901 C CA . TYR A 1 376 ? 24.391 15.852 -6.066 1 98.88 376 TYR A CA 1
ATOM 2902 C C . TYR A 1 376 ? 24.016 14.406 -6.371 1 98.88 376 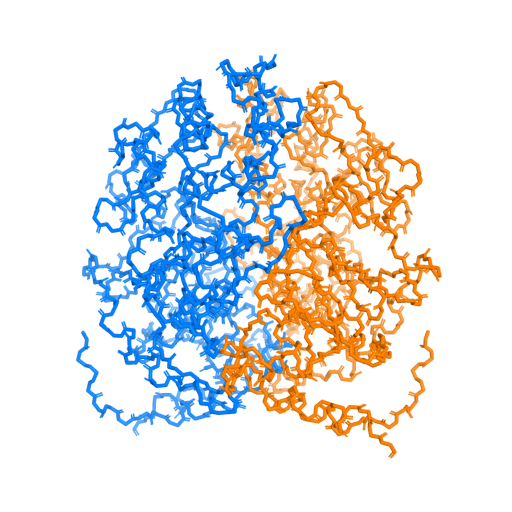TYR A C 1
ATOM 2904 O O . TYR A 1 376 ? 24.844 13.641 -6.871 1 98.88 376 TYR A O 1
ATOM 2912 N N . VAL A 1 377 ? 22.812 14 -5.988 1 98.94 377 VAL A N 1
ATOM 2913 C CA . VAL A 1 377 ? 22.359 12.633 -6.238 1 98.94 377 VAL A CA 1
ATOM 2914 C C . VAL A 1 377 ? 22.453 12.32 -7.73 1 98.94 377 VAL A C 1
ATOM 2916 O O . VAL A 1 377 ? 23 11.289 -8.125 1 98.94 377 VAL A O 1
ATOM 2919 N N . LEU A 1 378 ? 21.891 13.25 -8.547 1 98.81 378 LEU A N 1
ATOM 2920 C CA . LEU A 1 378 ? 21.922 13.07 -9.992 1 98.81 378 LEU A CA 1
ATOM 2921 C C . LEU A 1 378 ? 23.359 12.883 -10.477 1 98.81 378 LEU A C 1
ATOM 2923 O O . LEU A 1 378 ? 23.656 11.953 -11.219 1 98.81 378 LEU A O 1
ATOM 2927 N N . ASP A 1 379 ? 24.25 13.773 -10.047 1 98.69 379 ASP A N 1
ATOM 2928 C CA . ASP A 1 379 ? 25.625 13.773 -10.516 1 98.69 379 ASP A CA 1
ATOM 2929 C C . ASP A 1 379 ? 26.359 12.508 -10.07 1 98.69 379 ASP A C 1
ATOM 2931 O O . ASP A 1 379 ? 27.156 11.945 -10.828 1 98.69 379 ASP A O 1
ATOM 2935 N N . THR A 1 380 ? 26.125 12.086 -8.859 1 98.62 380 THR A N 1
ATOM 2936 C CA . THR A 1 380 ? 26.875 10.992 -8.25 1 98.62 380 THR A CA 1
ATOM 2937 C C . THR A 1 380 ? 26.359 9.648 -8.75 1 98.62 380 THR A C 1
ATOM 2939 O O . THR A 1 380 ? 27.156 8.75 -9.047 1 98.62 380 THR A O 1
ATOM 2942 N N . PHE A 1 381 ? 25.094 9.523 -8.875 1 98.31 381 PHE A N 1
ATOM 2943 C CA . PHE A 1 381 ? 24.5 8.227 -9.172 1 98.31 381 PHE A CA 1
ATOM 2944 C C . PHE A 1 381 ? 24.125 8.125 -10.648 1 98.31 381 PHE A C 1
ATOM 2946 O O . PHE A 1 381 ? 23.844 7.039 -11.148 1 98.31 381 PHE A O 1
ATOM 2953 N N . GLY A 1 382 ? 24.047 9.266 -11.406 1 98.12 382 GLY A N 1
ATOM 2954 C CA . GLY A 1 382 ? 23.734 9.289 -12.828 1 98.12 382 GLY A CA 1
ATOM 2955 C C . GLY A 1 382 ? 22.25 9.359 -13.117 1 98.12 382 GLY A C 1
ATOM 2956 O O . GLY A 1 382 ? 21.844 9.438 -14.273 1 98.12 382 GLY A O 1
ATOM 2957 N N . ARG A 1 383 ? 21.5 9.32 -12.094 1 98.25 383 ARG A N 1
ATOM 2958 C CA . ARG A 1 383 ? 20.047 9.406 -12.195 1 98.25 383 ARG A CA 1
ATOM 2959 C C . ARG A 1 383 ? 19.438 10 -10.922 1 98.25 383 ARG A C 1
ATOM 2961 O O . ARG A 1 383 ? 20.141 10.164 -9.914 1 98.25 383 ARG A O 1
ATOM 2968 N N . PHE A 1 384 ? 18.203 10.367 -10.93 1 98.69 384 PHE A N 1
ATOM 2969 C CA . PHE A 1 384 ? 17.438 10.828 -9.773 1 98.69 384 PHE A CA 1
ATOM 2970 C C . PHE A 1 384 ? 16.062 10.188 -9.734 1 98.69 384 PHE A C 1
ATOM 2972 O O . PHE A 1 384 ? 15.297 10.305 -10.695 1 98.69 384 PHE A O 1
ATOM 2979 N N . PRO A 1 385 ? 15.812 9.594 -8.664 1 98.56 385 PRO A N 1
ATOM 2980 C CA . PRO A 1 385 ? 16.641 9.305 -7.488 1 98.56 385 PRO A CA 1
ATOM 2981 C C . PRO A 1 385 ? 17.828 8.422 -7.812 1 98.56 385 PRO A C 1
ATOM 2983 O O . PRO A 1 385 ? 18.016 8.008 -8.961 1 98.56 385 PRO A O 1
ATOM 2986 N N . GLY A 1 386 ? 18.625 8.234 -6.812 1 98.56 386 GLY A N 1
ATOM 2987 C CA . GLY A 1 386 ? 19.906 7.582 -7.078 1 98.56 386 GLY A CA 1
ATOM 2988 C C . GLY A 1 386 ? 19.844 6.074 -6.922 1 98.56 386 GLY A C 1
ATOM 2989 O O . GLY A 1 386 ? 20.469 5.34 -7.691 1 98.56 386 GLY A O 1
ATOM 2990 N N . THR A 1 387 ? 19.016 5.543 -5.984 1 98 387 THR A N 1
ATOM 2991 C CA . THR A 1 387 ? 19.125 4.129 -5.648 1 98 387 THR A CA 1
ATOM 2992 C C . THR A 1 387 ? 17.797 3.42 -5.895 1 98 387 THR A C 1
ATOM 2994 O O . THR A 1 387 ? 17.672 2.217 -5.656 1 98 387 THR A O 1
ATOM 2997 N N . VAL A 1 388 ? 16.719 4.125 -6.309 1 98.06 388 VAL A N 1
ATOM 2998 C CA . VAL A 1 388 ? 15.414 3.594 -6.684 1 98.06 388 VAL A CA 1
ATOM 2999 C C . VAL A 1 388 ? 15.008 4.145 -8.047 1 98.06 388 VAL A C 1
ATOM 3001 O O . VAL A 1 388 ? 15.57 5.133 -8.523 1 98.06 388 VAL A O 1
ATOM 3004 N N . PRO A 1 389 ? 14.023 3.541 -8.711 1 97.56 389 PRO A N 1
ATOM 3005 C CA . PRO A 1 389 ? 13.602 4.027 -10.023 1 97.56 389 PRO A CA 1
ATOM 3006 C C . PRO A 1 389 ? 12.961 5.414 -9.969 1 97.56 389 PRO A C 1
ATOM 3008 O O . PRO A 1 389 ? 12.445 5.816 -8.914 1 97.56 389 PRO A O 1
ATOM 3011 N N . SER A 1 390 ? 12.984 6.074 -11.133 1 98.69 390 SER A N 1
ATOM 3012 C CA . SER A 1 390 ? 12.375 7.398 -11.203 1 98.69 390 SER A CA 1
ATOM 3013 C C . SER A 1 390 ? 10.859 7.297 -11.344 1 98.69 390 SER A C 1
ATOM 3015 O O . SER A 1 390 ? 10.125 8.18 -10.891 1 98.69 390 SER A O 1
ATOM 3017 N N . MET A 1 391 ? 10.422 6.277 -12.07 1 98.62 391 MET A N 1
ATOM 3018 C CA . MET A 1 391 ? 9.016 5.926 -12.242 1 98.62 391 MET A CA 1
ATOM 3019 C C . MET A 1 391 ? 8.758 4.492 -11.789 1 98.62 391 MET A C 1
ATOM 3021 O O . MET A 1 391 ? 9.578 3.605 -12.023 1 98.62 391 MET A O 1
ATOM 3025 N N . ILE A 1 392 ? 7.594 4.355 -11.164 1 98 392 ILE A N 1
ATOM 3026 C CA . ILE A 1 392 ? 7.34 2.994 -10.711 1 98 392 ILE A CA 1
ATOM 3027 C C . ILE A 1 392 ? 5.867 2.643 -10.938 1 98 392 ILE A C 1
ATOM 3029 O O . ILE A 1 392 ? 4.996 3.514 -10.859 1 98 392 ILE A O 1
ATOM 3033 N N . SER A 1 393 ? 5.586 1.467 -11.305 1 97.88 393 SER A N 1
ATOM 3034 C CA . SER A 1 393 ? 4.285 0.808 -11.289 1 97.88 393 SER A CA 1
ATOM 3035 C C . SER A 1 393 ? 4.344 -0.51 -10.523 1 97.88 393 SER A C 1
ATOM 3037 O O . SER A 1 393 ? 4.672 -1.552 -11.094 1 97.88 393 SER A O 1
ATOM 3039 N N . VAL A 1 394 ? 3.945 -0.484 -9.289 1 97.5 394 VAL A N 1
ATOM 3040 C CA . VAL A 1 394 ? 4.129 -1.631 -8.406 1 97.5 394 VAL A CA 1
ATOM 3041 C C . VAL A 1 394 ? 2.893 -2.527 -8.461 1 97.5 394 VAL A C 1
ATOM 3043 O O . VAL A 1 394 ? 2.998 -3.748 -8.328 1 97.5 394 VAL A O 1
ATOM 3046 N N . MET A 1 395 ? 1.756 -1.904 -8.633 1 98 395 MET A N 1
ATOM 3047 C CA . MET A 1 395 ? 0.476 -2.6 -8.523 1 98 395 MET A CA 1
ATOM 3048 C C . MET A 1 395 ? -0.4 -2.309 -9.742 1 98 395 MET A C 1
ATOM 3050 O O . MET A 1 395 ? -0.442 -1.176 -10.227 1 98 395 MET A O 1
ATOM 3054 N N . VAL A 1 396 ? -1.127 -3.307 -10.172 1 98.69 396 VAL A N 1
ATOM 3055 C CA . VAL A 1 396 ? -2.184 -3.113 -11.156 1 98.69 396 VAL A CA 1
ATOM 3056 C C . VAL A 1 396 ? -3.471 -3.775 -10.672 1 98.69 396 VAL A C 1
ATOM 3058 O O . VAL A 1 396 ? -3.449 -4.594 -9.75 1 98.69 396 VAL A O 1
ATOM 3061 N N . LEU A 1 397 ? -4.582 -3.365 -11.203 1 98.88 397 LEU A N 1
ATOM 3062 C CA . LEU A 1 397 ? -5.879 -3.98 -10.953 1 98.88 397 LEU A CA 1
ATOM 3063 C C . LEU A 1 397 ? -6.512 -4.473 -12.25 1 98.88 397 LEU A C 1
ATOM 3065 O O . LEU A 1 397 ? -6.648 -3.705 -13.203 1 98.88 397 LEU A O 1
ATOM 3069 N N . GLN A 1 398 ? -6.824 -5.727 -12.305 1 98.81 398 GLN A N 1
ATOM 3070 C CA . GLN A 1 398 ? -7.594 -6.254 -13.422 1 98.81 398 GLN A CA 1
ATOM 3071 C C . GLN A 1 398 ? -9.062 -6.441 -13.039 1 98.81 398 GLN A C 1
ATOM 3073 O O . GLN A 1 398 ? -9.367 -6.887 -11.93 1 98.81 398 GLN A O 1
ATOM 3078 N N . ALA A 1 399 ? -9.953 -6.059 -13.891 1 98.88 399 ALA A N 1
ATOM 3079 C CA . ALA A 1 399 ? -11.391 -6.277 -13.758 1 98.88 399 ALA A CA 1
ATOM 3080 C C . ALA A 1 399 ? -11.945 -7.02 -14.969 1 98.88 399 ALA A C 1
ATOM 3082 O O . ALA A 1 399 ? -11.523 -6.781 -16.109 1 98.88 399 ALA A O 1
ATOM 3083 N N . HIS A 1 400 ? -12.883 -7.898 -14.75 1 98.88 400 HIS A N 1
ATOM 3084 C CA . HIS A 1 400 ? -13.492 -8.648 -15.836 1 98.88 400 HIS A CA 1
ATOM 3085 C C . HIS A 1 400 ? -14.828 -9.258 -15.414 1 98.88 400 HIS A C 1
ATOM 3087 O O . HIS A 1 400 ? -15.172 -9.242 -14.234 1 98.88 400 HIS A O 1
ATOM 3093 N N . HIS A 1 401 ? -15.586 -9.719 -16.391 1 98.81 401 HIS A N 1
ATOM 3094 C CA . HIS A 1 401 ? -16.812 -10.461 -16.109 1 98.81 401 HIS A CA 1
ATOM 3095 C C . HIS A 1 401 ? -16.516 -11.906 -15.719 1 98.81 401 HIS A C 1
ATOM 3097 O O . HIS A 1 401 ? -15.891 -12.641 -16.484 1 98.81 401 HIS A O 1
ATOM 3103 N N . LEU A 1 402 ? -17 -12.312 -14.594 1 98 402 LEU A N 1
ATOM 3104 C CA . LEU A 1 402 ? -16.719 -13.617 -14.008 1 98 402 LEU A CA 1
ATOM 3105 C C . LEU A 1 402 ? -17.438 -14.727 -14.766 1 98 402 LEU A C 1
ATOM 3107 O O . LEU A 1 402 ? -18.562 -14.539 -15.227 1 98 402 LEU A O 1
ATOM 3111 N N . ASP A 1 403 ? -16.781 -15.828 -14.906 1 98.31 403 ASP A N 1
ATOM 3112 C CA . ASP A 1 403 ? -17.469 -17.047 -15.305 1 98.31 403 ASP A CA 1
ATOM 3113 C C . ASP A 1 403 ? -17.875 -17.875 -14.086 1 98.31 403 ASP A C 1
ATOM 3115 O O . ASP A 1 403 ? -17.047 -18.578 -13.508 1 98.31 403 ASP A O 1
ATOM 3119 N N . LEU A 1 404 ? -19.094 -17.875 -13.758 1 98.19 404 LEU A N 1
ATOM 3120 C CA . LEU A 1 404 ? -19.594 -18.484 -12.531 1 98.19 404 LEU A CA 1
ATOM 3121 C C . LEU A 1 404 ? -19.531 -20.016 -12.609 1 98.19 404 LEU A C 1
ATOM 3123 O O . LEU A 1 404 ? -19.469 -20.688 -11.578 1 98.19 404 LEU A O 1
ATOM 3127 N N . GLU A 1 405 ? -19.562 -20.547 -13.852 1 98.44 405 GLU A N 1
ATOM 3128 C CA . GLU A 1 405 ? -19.547 -22 -14.016 1 98.44 405 GLU A CA 1
ATOM 3129 C C . GLU A 1 405 ? -18.266 -22.609 -13.461 1 98.44 405 GLU A C 1
ATOM 3131 O O . GLU A 1 405 ? -18.281 -23.703 -12.914 1 98.44 405 GLU A O 1
ATOM 3136 N N . TYR A 1 406 ? -17.203 -21.938 -13.648 1 98.25 406 TYR A N 1
ATOM 3137 C CA . TYR A 1 406 ? -15.922 -22.375 -13.094 1 98.25 406 TYR A CA 1
ATOM 3138 C C . TYR A 1 406 ? -16.016 -22.516 -11.578 1 98.25 406 TYR A C 1
ATOM 3140 O O . TYR A 1 406 ? -15.578 -23.516 -11.008 1 98.25 406 TYR A O 1
ATOM 3148 N N . TYR A 1 407 ? -16.484 -21.516 -10.898 1 97.94 407 TYR A N 1
ATOM 3149 C CA . TYR A 1 407 ? -16.578 -21.5 -9.445 1 97.94 407 TYR A CA 1
ATOM 3150 C C . TYR A 1 407 ? -17.594 -22.531 -8.953 1 97.94 407 TYR A C 1
ATOM 3152 O O . TYR A 1 407 ? -17.344 -23.219 -7.953 1 97.94 407 TYR A O 1
ATOM 3160 N N . ASP A 1 408 ? -18.688 -22.625 -9.695 1 98.12 408 ASP A N 1
ATOM 3161 C CA . ASP A 1 408 ? -19.688 -23.656 -9.352 1 98.12 408 ASP A CA 1
ATOM 3162 C C . ASP A 1 408 ? -19.094 -25.047 -9.484 1 98.12 408 ASP A C 1
ATOM 3164 O O . ASP A 1 408 ? -19.484 -25.969 -8.75 1 98.12 408 ASP A O 1
ATOM 3168 N N . HIS A 1 409 ? -18.234 -25.172 -10.414 1 98.38 409 HIS A N 1
ATOM 3169 C CA . HIS A 1 409 ? -17.641 -26.484 -10.68 1 98.38 409 HIS A CA 1
ATOM 3170 C C . HIS A 1 409 ? -16.656 -26.875 -9.586 1 98.38 409 HIS A C 1
ATOM 3172 O O . HIS A 1 409 ? -16.656 -28 -9.109 1 98.38 409 HIS A O 1
ATOM 3178 N N . PHE A 1 410 ? -15.82 -26.031 -9.117 1 98.31 410 PHE A N 1
ATOM 3179 C CA . PHE A 1 410 ? -14.68 -26.391 -8.289 1 98.31 410 PHE A CA 1
ATOM 3180 C C . PHE A 1 410 ? -14.93 -26.031 -6.832 1 98.31 410 PHE A C 1
ATOM 3182 O O . PHE A 1 410 ? -14.336 -26.625 -5.93 1 98.31 410 PHE A O 1
ATOM 3189 N N . TYR A 1 411 ? -15.719 -25.031 -6.551 1 97.88 411 TYR A N 1
ATOM 3190 C CA . TYR A 1 411 ? -15.844 -24.469 -5.211 1 97.88 411 TYR A CA 1
ATOM 3191 C C . TYR A 1 411 ? -17.172 -24.859 -4.578 1 97.88 411 TYR A C 1
ATOM 3193 O O . TYR A 1 411 ? -18.141 -25.141 -5.281 1 97.88 411 TYR A O 1
ATOM 3201 N N . GLU A 1 412 ? -17.156 -24.812 -3.234 1 96.81 412 GLU A N 1
ATOM 3202 C CA . GLU A 1 412 ? -18.406 -24.891 -2.498 1 96.81 412 GLU A CA 1
ATOM 3203 C C . GLU A 1 412 ? -19.266 -23.641 -2.73 1 96.81 412 GLU A C 1
ATOM 3205 O O . GLU A 1 412 ? -18.766 -22.625 -3.238 1 96.81 412 GLU A O 1
ATOM 3210 N N . LYS A 1 413 ? -20.562 -23.75 -2.359 1 95.44 413 LYS A N 1
ATOM 3211 C CA . LYS A 1 413 ? -21.406 -22.562 -2.416 1 95.44 413 LYS A CA 1
ATOM 3212 C C . LYS A 1 413 ? -20.797 -21.422 -1.599 1 95.44 413 LYS A C 1
ATOM 3214 O O . LYS A 1 413 ? -20.188 -21.656 -0.548 1 95.44 413 LYS A O 1
ATOM 3219 N N . GLY A 1 414 ? -20.906 -20.203 -2.121 1 94.56 414 GLY A N 1
ATOM 3220 C CA . GLY A 1 414 ? -20.375 -19.031 -1.423 1 94.56 414 GLY A CA 1
ATOM 3221 C C . GLY A 1 414 ? -19.031 -18.578 -1.968 1 94.56 414 GLY A C 1
ATOM 3222 O O . GLY A 1 414 ? -18.391 -17.688 -1.396 1 94.56 414 GLY A O 1
ATOM 3223 N N . ALA A 1 415 ? -18.656 -19.172 -3.072 1 94.94 415 ALA A N 1
ATOM 3224 C CA . ALA A 1 415 ? -17.375 -18.828 -3.682 1 94.94 415 ALA A CA 1
ATOM 3225 C C . ALA A 1 415 ? -17.422 -17.422 -4.266 1 94.94 415 ALA A C 1
ATOM 3227 O O . ALA A 1 415 ? -16.375 -16.797 -4.473 1 94.94 415 ALA A O 1
ATOM 3228 N N . TYR A 1 416 ? -18.531 -16.922 -4.613 1 97.06 416 TYR A N 1
ATOM 3229 C CA . TYR A 1 416 ? -18.75 -15.547 -5.07 1 97.06 416 TYR A CA 1
ATOM 3230 C C . TYR A 1 416 ? -19.969 -14.938 -4.387 1 97.06 416 TYR A C 1
ATOM 3232 O O . TYR A 1 416 ? -20.734 -15.641 -3.727 1 97.06 416 TYR A O 1
ATOM 3240 N N . LEU A 1 417 ? -20.109 -13.633 -4.453 1 97.31 417 LEU A N 1
ATOM 3241 C CA . LEU A 1 417 ? -21.156 -12.898 -3.746 1 97.31 417 LEU A CA 1
ATOM 3242 C C . LEU A 1 417 ? -22.438 -12.852 -4.57 1 97.31 417 LEU A C 1
ATOM 3244 O O . LEU A 1 417 ? -22.422 -13.18 -5.758 1 97.31 417 LEU A O 1
ATOM 3248 N N . GLU A 1 418 ? -23.516 -12.438 -3.934 1 97.06 418 GLU A N 1
ATOM 3249 C CA . GLU A 1 418 ? -24.797 -12.258 -4.625 1 97.06 418 GLU A CA 1
ATOM 3250 C C . GLU A 1 418 ? -24.656 -11.25 -5.762 1 97.06 418 GLU A C 1
ATOM 3252 O O . GLU A 1 418 ? -25.312 -11.391 -6.801 1 97.06 418 GLU A O 1
ATOM 3257 N N . THR A 1 419 ? -23.844 -10.219 -5.543 1 97.81 419 THR A N 1
ATOM 3258 C CA . THR A 1 419 ? -23.625 -9.242 -6.598 1 97.81 419 THR A CA 1
ATOM 3259 C C . THR A 1 419 ? -23.047 -9.906 -7.844 1 97.81 419 THR A C 1
ATOM 3261 O O . THR A 1 419 ? -23.391 -9.531 -8.969 1 97.81 419 THR A O 1
ATOM 3264 N N . HIS A 1 420 ? -22.219 -10.891 -7.668 1 98.12 420 HIS A N 1
ATOM 3265 C CA . HIS A 1 420 ? -21.672 -11.633 -8.797 1 98.12 420 HIS A CA 1
ATOM 3266 C C . HIS A 1 420 ? -22.734 -12.484 -9.477 1 98.12 420 HIS A C 1
ATOM 3268 O O . HIS A 1 420 ? -22.828 -12.5 -10.703 1 98.12 420 HIS A O 1
ATOM 3274 N N . ALA A 1 421 ? -23.5 -13.141 -8.672 1 97.88 421 ALA A N 1
ATOM 3275 C CA . ALA A 1 421 ? -24.531 -14.031 -9.18 1 97.88 421 ALA A CA 1
ATOM 3276 C C . ALA A 1 421 ? -25.547 -13.273 -10.039 1 97.88 421 ALA A C 1
ATOM 3278 O O . ALA A 1 421 ? -26.062 -13.812 -11.023 1 97.88 421 ALA A O 1
ATOM 3279 N N . ARG A 1 422 ? -25.75 -12.039 -9.695 1 97.69 422 ARG A N 1
ATOM 3280 C CA . ARG A 1 422 ? -26.828 -11.297 -10.352 1 97.69 422 ARG A CA 1
ATOM 3281 C C . ARG A 1 422 ? -26.266 -10.242 -11.297 1 97.69 422 ARG A C 1
ATOM 3283 O O . ARG A 1 422 ? -27.016 -9.398 -11.812 1 97.69 422 ARG A O 1
ATOM 3290 N N . HIS A 1 423 ? -25.016 -10.219 -11.555 1 98.25 423 HIS A N 1
ATOM 3291 C CA . HIS A 1 423 ? -24.375 -9.148 -12.297 1 98.25 423 HIS A CA 1
ATOM 3292 C C . HIS A 1 423 ? -24.969 -9 -13.695 1 98.25 423 HIS A C 1
ATOM 3294 O O . HIS A 1 423 ? -25.344 -7.902 -14.102 1 98.25 423 HIS A O 1
ATOM 3300 N N . ASP A 1 424 ? -25.047 -10.062 -14.453 1 97.12 424 ASP A N 1
ATOM 3301 C CA . ASP A 1 424 ? -25.547 -9.992 -15.828 1 97.12 424 ASP A CA 1
ATOM 3302 C C . ASP A 1 424 ? -26.953 -9.43 -15.883 1 97.12 424 ASP A C 1
ATOM 3304 O O . ASP A 1 424 ? -27.266 -8.578 -16.719 1 97.12 424 ASP A O 1
ATOM 3308 N N . GLU A 1 425 ? -27.734 -9.891 -14.961 1 97.38 425 GLU A N 1
ATOM 3309 C CA . GLU A 1 425 ? -29.141 -9.461 -14.883 1 97.38 425 GLU A CA 1
ATOM 3310 C C . GLU A 1 425 ? -29.234 -7.977 -14.531 1 97.38 425 GLU A C 1
ATOM 3312 O O . GLU A 1 425 ? -30.078 -7.262 -15.062 1 97.38 425 GLU A O 1
ATOM 3317 N N . ARG A 1 426 ? -28.344 -7.523 -13.688 1 97.75 426 ARG A N 1
ATOM 3318 C CA . ARG A 1 426 ? -28.531 -6.211 -13.07 1 97.75 426 ARG A CA 1
ATOM 3319 C C . ARG A 1 426 ? -27.766 -5.137 -13.836 1 97.75 426 ARG A C 1
ATOM 3321 O O . ARG A 1 426 ? -28.156 -3.967 -13.828 1 97.75 426 ARG A O 1
ATOM 3328 N N . TRP A 1 427 ? -26.672 -5.488 -14.523 1 98.06 427 TRP A N 1
ATOM 3329 C CA . TRP A 1 427 ? -25.828 -4.508 -15.203 1 98.06 427 TRP A CA 1
ATOM 3330 C C . TRP A 1 427 ? -26.031 -4.566 -16.703 1 98.06 427 TRP A C 1
ATOM 3332 O O . TRP A 1 427 ? -25.719 -3.607 -17.422 1 98.06 427 TRP A O 1
ATOM 3342 N N . HIS A 1 428 ? -26.5 -5.707 -17.188 1 96.31 428 HIS A N 1
ATOM 3343 C CA . HIS A 1 428 ? -26.703 -5.906 -18.625 1 96.31 428 HIS A CA 1
ATOM 3344 C C . HIS A 1 428 ? -28.094 -6.453 -18.906 1 96.31 428 HIS A C 1
ATOM 3346 O O . HIS A 1 428 ? -28.234 -7.492 -19.562 1 96.31 428 HIS A O 1
ATOM 3352 N N . PRO A 1 429 ? -29.031 -5.734 -18.484 1 89.94 429 PRO A N 1
ATOM 3353 C CA . PRO A 1 429 ? -30.375 -6.25 -18.734 1 89.94 429 PRO A CA 1
ATOM 3354 C C . PRO A 1 429 ? -30.719 -6.328 -20.219 1 89.94 429 PRO A C 1
ATOM 3356 O O . PRO A 1 429 ? -30.266 -5.484 -21 1 89.94 429 PRO A O 1
ATOM 3359 N N . ARG A 1 430 ? -31.422 -7.359 -20.734 1 77.44 430 ARG A N 1
ATOM 3360 C CA . ARG A 1 430 ? -31.875 -7.535 -22.109 1 77.44 430 ARG A CA 1
ATOM 3361 C C . ARG A 1 430 ? -33.094 -6.672 -22.406 1 77.44 430 ARG A C 1
ATOM 3363 O O . ARG A 1 430 ? -33.906 -6.391 -21.516 1 77.44 430 ARG A O 1
ATOM 3370 N N . MET B 1 1 ? -10.234 -10.641 27.453 1 28.08 1 MET B N 1
ATOM 3371 C CA . MET B 1 1 ? -11.398 -9.766 27.359 1 28.08 1 MET B CA 1
ATOM 3372 C C . MET B 1 1 ? -12.68 -10.578 27.219 1 28.08 1 MET B C 1
ATOM 3374 O O . MET B 1 1 ? -12.805 -11.383 26.297 1 28.08 1 MET B O 1
ATOM 3378 N N . VAL B 1 2 ? -13.344 -10.812 28.297 1 31.59 2 VAL B N 1
ATOM 3379 C CA . VAL B 1 2 ? -14.594 -11.555 28.344 1 31.59 2 VAL B CA 1
ATOM 3380 C C . VAL B 1 2 ? -15.602 -10.945 27.375 1 31.59 2 VAL B C 1
ATOM 3382 O O . VAL B 1 2 ? -15.953 -9.766 27.5 1 31.59 2 VAL B O 1
ATOM 3385 N N . VAL B 1 3 ? -15.852 -11.492 26.219 1 41.31 3 VAL B N 1
ATOM 3386 C CA . VAL B 1 3 ? -16.953 -11.047 25.375 1 41.31 3 VAL B CA 1
ATOM 3387 C C . VAL B 1 3 ? -18.281 -11.18 26.125 1 41.31 3 VAL B C 1
ATOM 3389 O O . VAL B 1 3 ? -18.766 -12.289 26.359 1 41.31 3 VAL B O 1
ATOM 3392 N N . THR B 1 4 ? -18.5 -10.406 27.125 1 40.84 4 THR B N 1
ATOM 3393 C CA . THR B 1 4 ? -19.828 -10.312 27.703 1 40.84 4 THR B CA 1
ATOM 3394 C C . THR B 1 4 ? -20.891 -10.125 26.625 1 40.84 4 THR B C 1
ATOM 3396 O O . THR B 1 4 ? -20.609 -9.562 25.562 1 40.84 4 THR B O 1
ATOM 3399 N N . THR B 1 5 ? -21.922 -10.891 26.562 1 48.22 5 THR B N 1
ATOM 3400 C CA . THR B 1 5 ? -23.156 -10.766 25.781 1 48.22 5 THR B CA 1
ATOM 3401 C C . THR B 1 5 ? -23.609 -9.312 25.719 1 48.22 5 THR B C 1
ATOM 3403 O O . THR B 1 5 ? -24.453 -8.891 26.516 1 48.22 5 THR B O 1
ATOM 3406 N N . MET B 1 6 ? -22.734 -8.383 25.656 1 56.25 6 MET B N 1
ATOM 3407 C CA . MET B 1 6 ? -23.094 -6.969 25.688 1 56.25 6 MET B CA 1
ATOM 3408 C C . MET B 1 6 ? -24.031 -6.625 24.531 1 56.25 6 MET B C 1
ATOM 3410 O O . MET B 1 6 ? -23.828 -7.082 23.406 1 56.25 6 MET B O 1
ATOM 3414 N N . SER B 1 7 ? -25.219 -6.16 24.766 1 79.19 7 SER B N 1
ATOM 3415 C CA . SER B 1 7 ? -26.156 -5.613 23.781 1 79.19 7 SER B CA 1
ATOM 3416 C C . SER B 1 7 ? -25.453 -4.637 22.844 1 79.19 7 SER B C 1
ATOM 3418 O O . SER B 1 7 ? -24.781 -3.713 23.297 1 79.19 7 SER B O 1
ATOM 3420 N N . LEU B 1 8 ? -25.359 -4.902 21.516 1 90.69 8 LEU B N 1
ATOM 3421 C CA . LEU B 1 8 ? -24.703 -4.074 20.5 1 90.69 8 LEU B CA 1
ATOM 3422 C C . LEU B 1 8 ? -25.422 -2.732 20.359 1 90.69 8 LEU B C 1
ATOM 3424 O O . LEU B 1 8 ? -26.656 -2.674 20.375 1 90.69 8 LEU B O 1
ATOM 3428 N N . PRO B 1 9 ? -24.719 -1.692 20.406 1 95.31 9 PRO B N 1
ATOM 3429 C CA . PRO B 1 9 ? -25.312 -0.371 20.219 1 95.31 9 PRO B CA 1
ATOM 3430 C C . PRO B 1 9 ? -25.922 -0.189 18.828 1 95.31 9 PRO B C 1
ATOM 3432 O O . PRO B 1 9 ? -25.562 -0.903 17.891 1 95.31 9 PRO B O 1
ATOM 3435 N N . PRO B 1 10 ? -26.859 0.799 18.672 1 96.31 10 PRO B N 1
ATOM 3436 C CA . PRO B 1 10 ? -27.469 1.059 17.359 1 96.31 10 PRO B CA 1
ATOM 3437 C C . PRO B 1 10 ? -26.422 1.415 16.297 1 96.31 10 PRO B C 1
ATOM 3439 O O . PRO B 1 10 ? -26.641 1.155 15.109 1 96.31 10 PRO B O 1
ATOM 3442 N N . GLY B 1 11 ? -25.375 2.002 16.766 1 97.25 11 GLY B N 1
ATOM 3443 C CA . GLY B 1 11 ? -24.312 2.348 15.836 1 97.25 11 GLY B CA 1
ATOM 3444 C C . GLY B 1 11 ? -23.734 1.147 15.109 1 97.25 11 GLY B C 1
ATOM 3445 O O . GLY B 1 11 ? -23.25 1.271 13.984 1 97.25 11 GLY B O 1
ATOM 3446 N N . TYR B 1 12 ? -23.781 -0.005 15.758 1 97.12 12 TYR B N 1
ATOM 3447 C CA . TYR B 1 12 ? -23.312 -1.233 15.125 1 97.12 12 TYR B CA 1
ATOM 3448 C C . TYR B 1 12 ? -24.156 -1.56 13.891 1 97.12 12 TYR B C 1
ATOM 3450 O O . TYR B 1 12 ? -23.609 -1.901 12.836 1 97.12 12 TYR B O 1
ATOM 3458 N N . ASP B 1 13 ? -25.406 -1.387 13.953 1 96.19 13 ASP B N 1
ATOM 3459 C CA . ASP B 1 13 ? -26.312 -1.627 12.828 1 96.19 13 ASP B CA 1
ATOM 3460 C C . ASP B 1 13 ? -26.094 -0.603 11.719 1 96.19 13 ASP B C 1
ATOM 3462 O O . ASP B 1 13 ? -26.156 -0.939 10.539 1 96.19 13 ASP B O 1
ATOM 3466 N N . ASP B 1 14 ? -25.938 0.646 12.133 1 97.31 14 ASP B N 1
ATOM 3467 C CA . ASP B 1 14 ? -25.641 1.687 11.156 1 97.31 14 ASP B CA 1
ATOM 3468 C C . ASP B 1 14 ? -24.391 1.348 10.359 1 97.31 14 ASP B C 1
ATOM 3470 O O . ASP B 1 14 ? -24.359 1.511 9.133 1 97.31 14 ASP B O 1
ATOM 3474 N N . MET B 1 15 ? -23.375 0.894 11.086 1 97.81 15 MET B N 1
ATOM 3475 C CA . MET B 1 15 ? -22.109 0.518 10.461 1 97.81 15 MET B CA 1
ATOM 3476 C C . MET B 1 15 ? -22.328 -0.604 9.453 1 97.81 15 MET B C 1
ATOM 3478 O O . MET B 1 15 ? -21.766 -0.564 8.352 1 97.81 15 MET B O 1
ATOM 3482 N N . LEU B 1 16 ? -23.109 -1.605 9.75 1 96.75 16 LEU B N 1
ATOM 3483 C CA . LEU B 1 16 ? -23.359 -2.74 8.867 1 96.75 16 LEU B CA 1
ATOM 3484 C C . LEU B 1 16 ? -24.047 -2.289 7.586 1 96.75 16 LEU B C 1
ATOM 3486 O O . LEU B 1 16 ? -23.906 -2.924 6.539 1 96.75 16 LEU B O 1
ATOM 3490 N N . ARG B 1 17 ? -24.719 -1.147 7.633 1 96.06 17 ARG B N 1
ATOM 3491 C CA . ARG B 1 17 ? -25.5 -0.662 6.496 1 96.06 17 ARG B CA 1
ATOM 3492 C C . ARG B 1 17 ? -24.75 0.426 5.742 1 96.06 17 ARG B C 1
ATOM 3494 O O . ARG B 1 17 ? -25.188 0.875 4.68 1 96.06 17 ARG B O 1
ATOM 3501 N N . PHE B 1 18 ? -23.688 0.874 6.281 1 97.81 18 PHE B N 1
ATOM 3502 C CA . PHE B 1 18 ? -22.922 1.961 5.68 1 97.81 18 PHE B CA 1
ATOM 3503 C C . PHE B 1 18 ? -22.344 1.538 4.332 1 97.81 18 PHE B C 1
ATOM 3505 O O . PHE B 1 18 ? -21.734 0.477 4.219 1 97.81 18 PHE B O 1
ATOM 3512 N N . GLY B 1 19 ? -22.469 2.35 3.289 1 97.88 19 GLY B N 1
ATOM 3513 C CA . GLY B 1 19 ? -22.156 2 1.914 1 97.88 19 GLY B CA 1
ATOM 3514 C C . GLY B 1 19 ? -20.672 2.072 1.609 1 97.88 19 GLY B C 1
ATOM 3515 O O . GLY B 1 19 ? -19.969 2.961 2.1 1 97.88 19 GLY B O 1
ATOM 3516 N N . LEU B 1 20 ? -20.219 1.177 0.691 1 98.38 20 LEU B N 1
ATOM 3517 C CA . LEU B 1 20 ? -18.844 1.223 0.204 1 98.38 20 LEU B CA 1
ATOM 3518 C C . LEU B 1 20 ? -18.562 2.541 -0.508 1 98.38 20 LEU B C 1
ATOM 3520 O O . LEU B 1 20 ? -17.516 3.154 -0.299 1 98.38 20 LEU B O 1
ATOM 3524 N N . ILE B 1 21 ? -19.484 3.031 -1.359 1 97.69 21 ILE B N 1
ATOM 3525 C CA . ILE B 1 21 ? -19.281 4.254 -2.133 1 97.69 21 ILE B CA 1
ATOM 3526 C C . ILE B 1 21 ? -19.141 5.445 -1.188 1 97.69 21 ILE B C 1
ATOM 3528 O O . ILE B 1 21 ? -18.25 6.285 -1.376 1 97.69 21 ILE B O 1
ATOM 3532 N N . ASP B 1 22 ? -19.938 5.445 -0.153 1 96.62 22 ASP B N 1
ATOM 3533 C CA . ASP B 1 22 ? -19.828 6.508 0.842 1 96.62 22 ASP B CA 1
ATOM 3534 C C . ASP B 1 22 ? -18.453 6.484 1.519 1 96.62 22 ASP B C 1
ATOM 3536 O O . ASP B 1 22 ? -17.891 7.535 1.812 1 96.62 22 ASP B O 1
ATOM 3540 N N . ALA B 1 23 ? -18 5.309 1.751 1 97.69 23 ALA B N 1
ATOM 3541 C CA . ALA B 1 23 ? -16.688 5.168 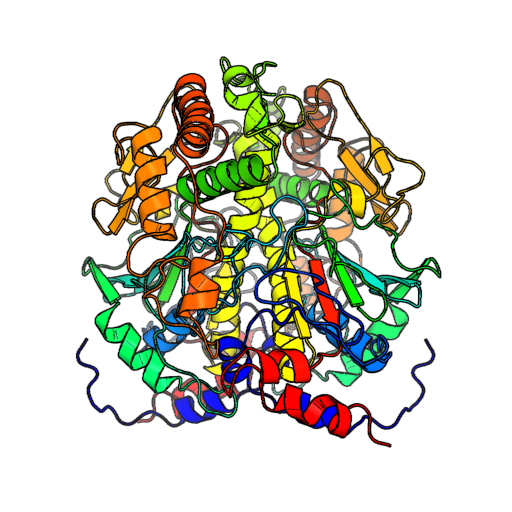2.396 1 97.69 23 ALA B CA 1
ATOM 3542 C C . ALA B 1 23 ? -15.578 5.695 1.501 1 97.69 23 ALA B C 1
ATOM 3544 O O . ALA B 1 23 ? -14.703 6.438 1.957 1 97.69 23 ALA B O 1
ATOM 3545 N N . LEU B 1 24 ? -15.578 5.348 0.212 1 97.5 24 LEU B N 1
ATOM 3546 C CA . LEU B 1 24 ? -14.531 5.738 -0.727 1 97.5 24 LEU B CA 1
ATOM 3547 C C . LEU B 1 24 ? -14.562 7.238 -0.984 1 97.5 24 LEU B C 1
ATOM 3549 O O . LEU B 1 24 ? -13.523 7.902 -0.967 1 97.5 24 LEU B O 1
ATOM 3553 N N . LEU B 1 25 ? -15.758 7.758 -1.161 1 96.12 25 LEU B N 1
ATOM 3554 C CA . LEU B 1 25 ? -15.883 9.164 -1.523 1 96.12 25 LEU B CA 1
ATOM 3555 C C . LEU B 1 25 ? -15.758 10.055 -0.293 1 96.12 25 LEU B C 1
ATOM 3557 O O . LEU B 1 25 ? -15.375 11.227 -0.404 1 96.12 25 LEU B O 1
ATOM 3561 N N . GLY B 1 26 ? -16.094 9.484 0.847 1 94.38 26 GLY B N 1
ATOM 3562 C CA . GLY B 1 26 ? -16.125 10.281 2.061 1 94.38 26 GLY B CA 1
ATOM 3563 C C . GLY B 1 26 ? -14.82 10.273 2.824 1 94.38 26 GLY B C 1
ATOM 3564 O O . GLY B 1 26 ? -14.672 10.969 3.83 1 94.38 26 GLY B O 1
ATOM 3565 N N . ARG B 1 27 ? -13.867 9.562 2.373 1 93.88 27 ARG B N 1
ATOM 3566 C CA . ARG B 1 27 ? -12.633 9.367 3.129 1 93.88 27 ARG B CA 1
ATOM 3567 C C . ARG B 1 27 ? -11.812 10.656 3.182 1 93.88 27 ARG B C 1
ATOM 3569 O O . ARG B 1 27 ? -11.445 11.203 2.141 1 93.88 27 ARG B O 1
ATOM 3576 N N . ARG B 1 28 ? -11.484 11.109 4.316 1 95.75 28 ARG B N 1
ATOM 3577 C CA . ARG B 1 28 ? -10.555 12.188 4.621 1 95.75 28 ARG B CA 1
ATOM 3578 C C . ARG B 1 28 ? -9.883 11.969 5.969 1 95.75 28 ARG B C 1
ATOM 3580 O O . ARG B 1 28 ? -10.43 11.297 6.844 1 95.75 28 ARG B O 1
ATOM 3587 N N . SER B 1 29 ? -8.672 12.438 6.035 1 96.31 29 SER B N 1
ATOM 3588 C CA . SER B 1 29 ? -8.039 12.453 7.352 1 96.31 29 SER B CA 1
ATOM 3589 C C . SER B 1 29 ? -8.719 13.453 8.281 1 96.31 29 SER B C 1
ATOM 3591 O O . SER B 1 29 ? -8.844 14.633 7.949 1 96.31 29 SER B O 1
ATOM 3593 N N . ARG B 1 30 ? -9.266 12.992 9.328 1 97.81 30 ARG B N 1
ATOM 3594 C CA . ARG B 1 30 ? -9.844 13.828 10.375 1 97.81 30 ARG B CA 1
ATOM 3595 C C . ARG B 1 30 ? -9.086 13.672 11.688 1 97.81 30 ARG B C 1
ATOM 3597 O O . ARG B 1 30 ? -9.461 12.859 12.531 1 97.81 30 ARG B O 1
ATOM 3604 N N . ARG B 1 31 ? -8.141 14.578 11.859 1 97.5 31 ARG B N 1
ATOM 3605 C CA . ARG B 1 31 ? -7.074 14.352 12.828 1 97.5 31 ARG B CA 1
ATOM 3606 C C . ARG B 1 31 ? -7.426 14.953 14.18 1 97.5 31 ARG B C 1
ATOM 3608 O O . ARG B 1 31 ? -6.863 14.562 15.203 1 97.5 31 ARG B O 1
ATOM 3615 N N . PHE B 1 32 ? -8.312 16 14.211 1 98.19 32 PHE B N 1
ATOM 3616 C CA . PHE B 1 32 ? -8.555 16.703 15.469 1 98.19 32 PHE B CA 1
ATOM 3617 C C . PHE B 1 32 ? -9.57 15.938 16.312 1 98.19 32 PHE B C 1
ATOM 3619 O O . PHE B 1 32 ? -10.703 15.703 15.875 1 98.19 32 PHE B O 1
ATOM 3626 N N . PHE B 1 33 ? -9.164 15.555 17.5 1 98.31 33 PHE B N 1
ATOM 3627 C CA . PHE B 1 33 ? -9.961 14.656 18.312 1 98.31 33 PHE B CA 1
ATOM 3628 C C . PHE B 1 33 ? -10.266 15.297 19.672 1 98.31 33 PHE B C 1
ATOM 3630 O O . PHE B 1 33 ? -9.719 16.344 20 1 98.31 33 PHE B O 1
ATOM 3637 N N . ARG B 1 34 ? -11.18 14.68 20.438 1 98.31 34 ARG B N 1
ATOM 3638 C CA . ARG B 1 34 ? -11.477 15.117 21.797 1 98.31 34 ARG B CA 1
ATOM 3639 C C . ARG B 1 34 ? -10.227 15.094 22.672 1 98.31 34 ARG B C 1
ATOM 3641 O O . ARG B 1 34 ? -9.531 14.078 22.75 1 98.31 34 ARG B O 1
ATOM 3648 N N . GLY B 1 35 ? -9.906 16.188 23.25 1 97.75 35 GLY B N 1
ATOM 3649 C CA . GLY B 1 35 ? -8.734 16.281 24.109 1 97.75 35 GLY B CA 1
ATOM 3650 C C . GLY B 1 35 ? -7.52 16.859 23.391 1 97.75 35 GLY B C 1
ATOM 3651 O O . GLY B 1 35 ? -6.504 17.156 24.016 1 97.75 35 GLY B O 1
ATOM 3652 N N . ALA B 1 36 ? -7.641 17.125 22.062 1 97.81 36 ALA B N 1
ATOM 3653 C CA . ALA B 1 36 ? -6.512 17.625 21.281 1 97.81 36 ALA B CA 1
ATOM 3654 C C . ALA B 1 36 ? -6.348 19.125 21.453 1 97.81 36 ALA B C 1
ATOM 3656 O O . ALA B 1 36 ? -7.273 19.812 21.891 1 97.81 36 ALA B O 1
ATOM 3657 N N . GLU B 1 37 ? -5.148 19.578 21.125 1 97.25 37 GLU B N 1
ATOM 3658 C CA . GLU B 1 37 ? -4.859 21 21.125 1 97.25 37 GLU B CA 1
ATOM 3659 C C . GLU B 1 37 ? -3.834 21.359 20.062 1 97.25 37 GLU B C 1
ATOM 3661 O O . GLU B 1 37 ? -2.807 20.703 19.922 1 97.25 37 GLU B O 1
ATOM 3666 N N . ILE B 1 38 ? -4.152 22.328 19.25 1 96.62 38 ILE B N 1
ATOM 3667 C CA . ILE B 1 38 ? -3.215 23.047 18.406 1 96.62 38 ILE B CA 1
ATOM 3668 C C . ILE B 1 38 ? -3.051 24.484 18.922 1 96.62 38 ILE B C 1
ATOM 3670 O O . ILE B 1 38 ? -3.979 25.281 18.844 1 96.62 38 ILE B O 1
ATOM 3674 N N . PRO B 1 39 ? -1.916 24.797 19.391 1 96 39 PRO B N 1
ATOM 3675 C CA . PRO B 1 39 ? -1.796 26 20.203 1 96 39 PRO B CA 1
ATOM 3676 C C . PRO B 1 39 ? -1.599 27.266 19.359 1 96 39 PRO B C 1
ATOM 3678 O O . PRO B 1 39 ? -1.72 28.375 19.875 1 96 39 PRO B O 1
ATOM 3681 N N . ASP B 1 40 ? -1.242 27.172 18.125 1 96.06 40 ASP B N 1
ATOM 3682 C CA . ASP B 1 40 ? -0.889 28.344 17.328 1 96.06 40 ASP B CA 1
ATOM 3683 C C . ASP B 1 40 ? -1.265 28.141 15.859 1 96.06 40 ASP B C 1
ATOM 3685 O O . ASP B 1 40 ? -1.729 27.062 15.477 1 96.06 40 ASP B O 1
ATOM 3689 N N . GLY B 1 41 ? -1.099 29.312 15.125 1 94.94 41 GLY B N 1
ATOM 3690 C CA . GLY B 1 41 ? -1.352 29.25 13.695 1 94.94 41 GLY B CA 1
ATOM 3691 C C . GLY B 1 41 ? -2.822 29.375 13.344 1 94.94 41 GLY B C 1
ATOM 3692 O O . GLY B 1 41 ? -3.645 29.703 14.195 1 94.94 41 GLY B O 1
ATOM 3693 N N . VAL B 1 42 ? -3.16 29.109 12.125 1 96.31 42 VAL B N 1
ATOM 3694 C CA . VAL B 1 42 ? -4.473 29.391 11.555 1 96.31 42 VAL B CA 1
ATOM 3695 C C . VAL B 1 42 ? -5.496 28.391 12.07 1 96.31 42 VAL B C 1
ATOM 3697 O O . VAL B 1 42 ? -6.703 28.625 12.008 1 96.31 42 VAL B O 1
ATOM 3700 N N . PHE B 1 43 ? -5 27.25 12.656 1 96.5 43 PHE B N 1
ATOM 3701 C CA . PHE B 1 43 ? -5.91 26.219 13.148 1 96.5 43 PHE B CA 1
ATOM 3702 C C . PHE B 1 43 ? -5.84 26.109 14.664 1 96.5 43 PHE B C 1
ATOM 3704 O O . PHE B 1 43 ? -6.137 25.062 15.227 1 96.5 43 PHE B O 1
ATOM 3711 N N . ALA B 1 44 ? -5.316 27.172 15.328 1 97.44 44 ALA B N 1
ATOM 3712 C CA . ALA B 1 44 ? -5.262 27.172 16.781 1 97.44 44 ALA B CA 1
ATOM 3713 C C . ALA B 1 44 ? -6.637 26.891 17.391 1 97.44 44 ALA B C 1
ATOM 3715 O O . ALA B 1 44 ? -7.613 27.578 17.078 1 97.44 44 ALA B O 1
ATOM 3716 N N . PHE B 1 45 ? -6.715 25.844 18.172 1 98.19 45 PHE B N 1
ATOM 3717 C CA . PHE B 1 45 ? -7.965 25.375 18.766 1 98.19 45 PHE B CA 1
ATOM 3718 C C . PHE B 1 45 ? -7.695 24.406 19.906 1 98.19 45 PHE B C 1
ATOM 3720 O O . PHE B 1 45 ? -6.812 23.562 19.812 1 98.19 45 PHE B O 1
ATOM 3727 N N . ARG B 1 46 ? -8.312 24.562 21 1 98.38 46 ARG B N 1
ATOM 3728 C CA . ARG B 1 46 ? -8.234 23.641 22.125 1 98.38 46 ARG B CA 1
ATOM 3729 C C . ARG B 1 46 ? -9.578 22.953 22.375 1 98.38 46 ARG B C 1
ATOM 3731 O O . ARG B 1 46 ? -10.586 23.625 22.609 1 98.38 46 ARG B O 1
ATOM 3738 N N . SER B 1 47 ? -9.539 21.656 22.328 1 98.5 47 SER B N 1
ATOM 3739 C CA . SER B 1 47 ? -10.758 20.906 22.625 1 98.5 47 SER B CA 1
ATOM 3740 C C . SER B 1 47 ? -11.242 21.188 24.031 1 98.5 47 SER B C 1
ATOM 3742 O O . SER B 1 47 ? -10.438 21.25 24.969 1 98.5 47 SER B O 1
ATOM 3744 N N . ARG B 1 48 ? -12.531 21.281 24.203 1 97.88 48 ARG B N 1
ATOM 3745 C CA . ARG B 1 48 ? -13.109 21.469 25.531 1 97.88 48 ARG B CA 1
ATOM 3746 C C . ARG B 1 48 ? -13.438 20.125 26.172 1 97.88 48 ARG B C 1
ATOM 3748 O O . ARG B 1 48 ? -13.844 20.078 27.344 1 97.88 48 ARG B O 1
ATOM 3755 N N . HIS B 1 49 ? -13.25 19.109 25.453 1 97.88 49 HIS B N 1
ATOM 3756 C CA . HIS B 1 49 ? -13.586 17.766 25.938 1 97.88 49 HIS B CA 1
ATOM 3757 C C . HIS B 1 49 ? -12.352 17.031 26.453 1 97.88 49 HIS B C 1
ATOM 3759 O O . HIS B 1 49 ? -11.234 17.328 26.016 1 97.88 49 HIS B O 1
ATOM 3765 N N . ALA B 1 50 ? -12.539 16.141 27.406 1 97.75 50 ALA B N 1
ATOM 3766 C CA . ALA B 1 50 ? -11.484 15.195 27.781 1 97.75 50 ALA B CA 1
ATOM 3767 C C . ALA B 1 50 ? -11.281 14.133 26.703 1 97.75 50 ALA B C 1
ATOM 3769 O O . ALA B 1 50 ? -12.211 13.82 25.953 1 97.75 50 ALA B O 1
ATOM 3770 N N . PRO B 1 51 ? -10.055 13.625 26.625 1 97.69 51 PRO B N 1
ATOM 3771 C CA . PRO B 1 51 ? -9.883 12.477 25.719 1 97.69 51 PRO B CA 1
ATOM 3772 C C . PRO B 1 51 ? -10.867 11.344 26.016 1 97.69 51 PRO B C 1
ATOM 3774 O O . PRO B 1 51 ? -11.172 11.07 27.172 1 97.69 51 PRO B O 1
ATOM 3777 N N . MET B 1 52 ? -11.375 10.758 25.031 1 98.06 52 MET B N 1
ATOM 3778 C CA . MET B 1 52 ? -12.32 9.656 25.156 1 98.06 52 MET B CA 1
ATOM 3779 C C . MET B 1 52 ? -11.805 8.406 24.453 1 98.06 52 MET B C 1
ATOM 3781 O O . MET B 1 52 ? -11.828 8.336 23.219 1 98.06 52 MET B O 1
ATOM 3785 N N . PRO B 1 53 ? -11.336 7.41 25.219 1 98.12 53 PRO B N 1
ATOM 3786 C CA . PRO B 1 53 ? -10.859 6.18 24.578 1 98.12 53 PRO B CA 1
ATOM 3787 C C . PRO B 1 53 ? -11.953 5.449 23.812 1 98.12 53 PRO B C 1
ATOM 3789 O O . PRO B 1 53 ? -13.141 5.625 24.094 1 98.12 53 PRO B O 1
ATOM 3792 N N . LEU B 1 54 ? -11.547 4.695 22.812 1 98.56 54 LEU B N 1
ATOM 3793 C CA . LEU B 1 54 ? -12.5 3.818 22.141 1 98.56 54 LEU B CA 1
ATOM 3794 C C . LEU B 1 54 ? -13.016 2.748 23.094 1 98.56 54 LEU B C 1
ATOM 3796 O O . LEU B 1 54 ? -12.289 2.291 23.984 1 98.56 54 LEU B O 1
ATOM 3800 N N . SER B 1 55 ? -14.328 2.369 22.953 1 97.38 55 SER B N 1
ATOM 3801 C CA . SER B 1 55 ? -14.82 1.199 23.672 1 97.38 55 SER B CA 1
ATOM 3802 C C . SER B 1 55 ? -14.148 -0.078 23.172 1 97.38 55 SER B C 1
ATOM 3804 O O . SER B 1 55 ? -13.531 -0.085 22.109 1 97.38 55 SER B O 1
ATOM 3806 N N . GLU B 1 56 ? -14.258 -1.106 23.953 1 96 56 GLU B N 1
ATOM 3807 C CA . GLU B 1 56 ? -13.711 -2.396 23.547 1 96 56 GLU B CA 1
ATOM 3808 C C . GLU B 1 56 ? -14.273 -2.838 22.203 1 96 56 GLU B C 1
ATOM 3810 O O . GLU B 1 56 ? -13.539 -3.326 21.344 1 96 56 GLU B O 1
ATOM 3815 N N . LEU B 1 57 ? -15.57 -2.695 22.047 1 96.69 57 LEU B N 1
ATOM 3816 C CA . LEU B 1 57 ? -16.203 -3.066 20.781 1 96.69 57 LEU B CA 1
ATOM 3817 C C . LEU B 1 57 ? -15.633 -2.262 19.625 1 96.69 57 LEU B C 1
ATOM 3819 O O . LEU B 1 57 ? -15.297 -2.826 18.578 1 96.69 57 LEU B O 1
ATOM 3823 N N . GLU B 1 58 ? -15.57 -0.944 19.812 1 98.06 58 GLU B N 1
ATOM 3824 C CA . GLU B 1 58 ? -15.016 -0.089 18.766 1 98.06 58 GLU B CA 1
ATOM 3825 C C . GLU B 1 58 ? -13.602 -0.519 18.391 1 98.06 58 GLU B C 1
ATOM 3827 O O . GLU B 1 58 ? -13.266 -0.628 17.219 1 98.06 58 GLU B O 1
ATOM 3832 N N . THR B 1 59 ? -12.812 -0.755 19.391 1 98.19 59 THR B N 1
ATOM 3833 C CA . THR B 1 59 ? -11.43 -1.188 19.188 1 98.19 59 THR B CA 1
ATOM 3834 C C . THR B 1 59 ? -11.391 -2.488 18.391 1 98.19 59 THR B C 1
ATOM 3836 O O . THR B 1 59 ? -10.648 -2.596 17.406 1 98.19 59 THR B O 1
ATOM 3839 N N . MET B 1 60 ? -12.195 -3.443 18.75 1 97.19 60 MET B N 1
ATOM 3840 C CA . MET B 1 60 ? -12.211 -4.75 18.094 1 97.19 60 MET B CA 1
ATOM 3841 C C . MET B 1 60 ? -12.609 -4.621 16.625 1 97.19 60 MET B C 1
ATOM 3843 O O . MET B 1 60 ? -12.055 -5.305 15.766 1 97.19 60 MET B O 1
ATOM 3847 N N . LEU B 1 61 ? -13.539 -3.748 16.359 1 97.94 61 LEU B N 1
ATOM 3848 C CA . LEU B 1 61 ? -14.023 -3.584 15 1 97.94 61 LEU B CA 1
ATOM 3849 C C . LEU B 1 61 ? -12.961 -2.932 14.117 1 97.94 61 LEU B C 1
ATOM 3851 O O . LEU B 1 61 ? -12.75 -3.348 12.977 1 97.94 61 LEU B O 1
ATOM 3855 N N . VAL B 1 62 ? -12.266 -1.903 14.641 1 98.62 62 VAL B N 1
ATOM 3856 C CA . VAL B 1 62 ? -11.188 -1.261 13.891 1 98.62 62 VAL B CA 1
ATOM 3857 C C . VAL B 1 62 ? -10.062 -2.26 13.641 1 98.62 62 VAL B C 1
ATOM 3859 O O . VAL B 1 62 ? -9.562 -2.375 12.516 1 98.62 62 VAL B O 1
ATOM 3862 N N . VAL B 1 63 ? -9.664 -3.033 14.641 1 98.56 63 VAL B N 1
ATOM 3863 C CA . VAL B 1 63 ? -8.586 -4.012 14.531 1 98.56 63 VAL B CA 1
ATOM 3864 C C . VAL B 1 63 ? -8.992 -5.121 13.562 1 98.56 63 VAL B C 1
ATOM 3866 O O . VAL B 1 63 ? -8.172 -5.609 12.781 1 98.56 63 VAL B O 1
ATOM 3869 N N . ALA B 1 64 ? -10.266 -5.508 13.602 1 97.69 64 ALA B N 1
ATOM 3870 C CA . ALA B 1 64 ? -10.758 -6.516 12.664 1 97.69 64 ALA B CA 1
ATOM 3871 C C . ALA B 1 64 ? -10.602 -6.047 11.227 1 97.69 64 ALA B C 1
ATOM 3873 O O . ALA B 1 64 ? -10.148 -6.805 10.359 1 97.69 64 ALA B O 1
ATOM 3874 N N . ALA B 1 65 ? -10.953 -4.789 10.969 1 98.12 65 ALA B N 1
ATOM 3875 C CA . ALA B 1 65 ? -10.82 -4.246 9.617 1 98.12 65 ALA B CA 1
ATOM 3876 C C . ALA B 1 65 ? -9.367 -4.27 9.164 1 98.12 65 ALA B C 1
ATOM 3878 O O . ALA B 1 65 ? -9.078 -4.508 7.988 1 98.12 65 ALA B O 1
ATOM 3879 N N . CYS B 1 66 ? -8.43 -4.137 10.086 1 98.31 66 CYS B N 1
ATOM 3880 C CA . CYS B 1 66 ? -7.012 -4 9.758 1 98.31 66 CYS B CA 1
ATOM 3881 C C . CYS B 1 66 ? -6.344 -5.367 9.656 1 98.31 66 CYS B C 1
ATOM 3883 O O . CYS B 1 66 ? -5.238 -5.48 9.125 1 98.31 66 CYS B O 1
ATOM 3885 N N . GLY B 1 67 ? -7.008 -6.367 10.203 1 96.62 67 GLY B N 1
ATOM 3886 C CA . GLY B 1 67 ? -6.125 -7.523 10.266 1 96.62 67 GLY B CA 1
ATOM 3887 C C . GLY B 1 67 ? -6.867 -8.836 10.43 1 96.62 67 GLY B C 1
ATOM 3888 O O . GLY B 1 67 ? -6.246 -9.883 10.625 1 96.62 67 GLY B O 1
ATOM 3889 N N . ALA B 1 68 ? -8.133 -8.914 10.391 1 95.88 68 ALA B N 1
ATOM 3890 C CA . ALA B 1 68 ? -8.867 -10.156 10.625 1 95.88 68 ALA B CA 1
ATOM 3891 C C . ALA B 1 68 ? -8.688 -11.125 9.461 1 95.88 68 ALA B C 1
ATOM 3893 O O . ALA B 1 68 ? -8.398 -10.703 8.336 1 95.88 68 ALA B O 1
ATOM 3894 N N . ASN B 1 69 ? -8.742 -12.375 9.797 1 95.81 69 ASN B N 1
ATOM 3895 C CA . ASN B 1 69 ? -8.852 -13.43 8.789 1 95.81 69 ASN B CA 1
ATOM 3896 C C . ASN B 1 69 ? -10.281 -13.531 8.25 1 95.81 69 ASN B C 1
ATOM 3898 O O . ASN B 1 69 ? -11.234 -13.641 9.016 1 95.81 69 ASN B O 1
ATOM 3902 N N . THR B 1 70 ? -10.406 -13.422 6.965 1 95 70 THR B N 1
ATOM 3903 C CA . THR B 1 70 ? -11.734 -13.375 6.348 1 95 70 THR B CA 1
ATOM 3904 C C . THR B 1 70 ? -11.984 -14.633 5.52 1 95 70 THR B C 1
ATOM 3906 O O . THR B 1 70 ? -12.609 -14.562 4.457 1 95 70 THR B O 1
ATOM 3909 N N . GLY B 1 71 ? -11.445 -15.719 5.922 1 94.56 71 GLY B N 1
ATOM 3910 C CA . GLY B 1 71 ? -11.641 -17 5.25 1 94.56 71 GLY B CA 1
ATOM 3911 C C . GLY B 1 71 ? -10.375 -17.516 4.594 1 94.56 71 GLY B C 1
ATOM 3912 O O . GLY B 1 71 ? -9.266 -17.25 5.055 1 94.56 71 GLY B O 1
ATOM 3913 N N . TRP B 1 72 ? -10.586 -18.328 3.541 1 95.56 72 TRP B N 1
ATOM 3914 C CA . TRP B 1 72 ? -9.469 -19.047 2.951 1 95.56 72 TRP B CA 1
ATOM 3915 C C . TRP B 1 72 ? -8.883 -18.281 1.771 1 95.56 72 TRP B C 1
ATOM 3917 O O . TRP B 1 72 ? -9.609 -17.641 1.015 1 95.56 72 TRP B O 1
ATOM 3927 N N . HIS B 1 73 ? -7.621 -18.375 1.634 1 94.19 73 HIS B N 1
ATOM 3928 C CA . HIS B 1 73 ? -6.953 -17.938 0.41 1 94.19 73 HIS B CA 1
ATOM 3929 C C . HIS B 1 73 ? -7.27 -18.875 -0.75 1 94.19 73 HIS B C 1
ATOM 3931 O O . HIS B 1 73 ? -7.309 -20.094 -0.575 1 94.19 73 HIS B O 1
ATOM 3937 N N . HIS B 1 74 ? -7.488 -18.344 -1.947 1 94.5 74 HIS B N 1
ATOM 3938 C CA . HIS B 1 74 ? -7.898 -19.125 -3.109 1 94.5 74 HIS B CA 1
ATOM 3939 C C . HIS B 1 74 ? -6.688 -19.641 -3.873 1 94.5 74 HIS B C 1
ATOM 3941 O O . HIS B 1 74 ? -6.832 -20.219 -4.953 1 94.5 74 HIS B O 1
ATOM 3947 N N . LEU B 1 75 ? -5.527 -19.5 -3.371 1 94.5 75 LEU B N 1
ATOM 3948 C CA . LEU B 1 75 ? -4.262 -19.953 -3.936 1 94.5 75 LEU B CA 1
ATOM 3949 C C . LEU B 1 75 ? -4.07 -19.422 -5.352 1 94.5 75 LEU B C 1
ATOM 3951 O O . LEU B 1 75 ? -4.824 -18.547 -5.793 1 94.5 75 LEU B O 1
ATOM 3955 N N . ILE B 1 76 ? -2.92 -19.719 -5.957 1 92.38 76 ILE B N 1
ATOM 3956 C CA . ILE B 1 76 ? -2.545 -19.344 -7.316 1 92.38 76 ILE B CA 1
ATOM 3957 C C . ILE B 1 76 ? -2.564 -20.562 -8.219 1 92.38 76 ILE B C 1
ATOM 3959 O O . ILE B 1 76 ? -1.964 -21.594 -7.895 1 92.38 76 ILE B O 1
ATOM 3963 N N . ARG B 1 77 ? -3.178 -20.609 -9.289 1 88.94 77 ARG B N 1
ATOM 3964 C CA . ARG B 1 77 ? -3.713 -21.781 -9.977 1 88.94 77 ARG B CA 1
ATOM 3965 C C . ARG B 1 77 ? -2.65 -22.438 -10.852 1 88.94 77 ARG B C 1
ATOM 3967 O O . ARG B 1 77 ? -2.473 -23.656 -10.82 1 88.94 77 ARG B O 1
ATOM 3974 N N . ARG B 1 78 ? -2.062 -21.625 -11.711 1 87.31 78 ARG B N 1
ATOM 3975 C CA . ARG B 1 78 ? -1.282 -22.328 -12.719 1 87.31 78 ARG B CA 1
ATOM 3976 C C . ARG B 1 78 ? -0.082 -21.5 -13.164 1 87.31 78 ARG B C 1
ATOM 3978 O O . ARG B 1 78 ? -0.19 -20.281 -13.328 1 87.31 78 ARG B O 1
ATOM 3985 N N . ALA B 1 79 ? 1.028 -22.188 -13.297 1 89.75 79 ALA B N 1
ATOM 3986 C CA . ALA B 1 79 ? 2.152 -21.75 -14.125 1 89.75 79 ALA B CA 1
ATOM 3987 C C . ALA B 1 79 ? 2.609 -22.859 -15.055 1 89.75 79 ALA B C 1
ATOM 3989 O O . ALA B 1 79 ? 2.723 -24.016 -14.641 1 89.75 79 ALA B O 1
ATOM 3990 N N . LYS B 1 80 ? 2.871 -22.5 -16.297 1 88.5 80 LYS B N 1
ATOM 3991 C CA . LYS B 1 80 ? 3.215 -23.516 -17.297 1 88.5 80 LYS B CA 1
ATOM 3992 C C . LYS B 1 80 ? 4.461 -24.281 -16.875 1 88.5 80 LYS B C 1
ATOM 3994 O O . LYS B 1 80 ? 4.547 -25.5 -17.109 1 88.5 80 LYS B O 1
ATOM 3999 N N . THR B 1 81 ? 5.398 -23.719 -16.328 1 85.56 81 THR B N 1
ATOM 4000 C CA . THR B 1 81 ? 6.699 -24.297 -16 1 85.56 81 THR B CA 1
ATOM 4001 C C . THR B 1 81 ? 6.539 -25.484 -15.047 1 85.56 81 THR B C 1
ATOM 4003 O O . THR B 1 81 ? 7.336 -26.422 -15.086 1 85.56 81 THR B O 1
ATOM 4006 N N . TYR B 1 82 ? 5.629 -25.609 -14.312 1 83.5 82 TYR B N 1
ATOM 4007 C CA . TYR B 1 82 ? 5.496 -26.734 -13.383 1 83.5 82 TYR B CA 1
ATOM 4008 C C . TYR B 1 82 ? 4.094 -27.328 -13.445 1 83.5 82 TYR B C 1
ATOM 4010 O O . TYR B 1 82 ? 3.668 -28.031 -12.523 1 83.5 82 TYR B O 1
ATOM 4018 N N . ALA B 1 83 ? 3.516 -27.109 -14.531 1 89.25 83 ALA B N 1
ATOM 4019 C CA . ALA B 1 83 ? 2.285 -27.859 -14.797 1 89.25 83 ALA B CA 1
ATOM 4020 C C . ALA B 1 83 ? 2.516 -29.359 -14.695 1 89.25 83 ALA B C 1
ATOM 4022 O O . ALA B 1 83 ? 3.568 -29.859 -15.102 1 89.25 83 ALA B O 1
ATOM 4023 N N . PRO B 1 84 ? 1.698 -30.062 -14.148 1 93.06 84 PRO B N 1
ATOM 4024 C CA . PRO B 1 84 ? 0.311 -29.703 -13.836 1 93.06 84 PRO B CA 1
ATOM 4025 C C . PRO B 1 84 ? 0.122 -29.266 -12.391 1 93.06 84 PRO B C 1
ATOM 4027 O O . PRO B 1 84 ? -1.012 -29.156 -11.914 1 93.06 84 PRO B O 1
ATOM 4030 N N . HIS B 1 85 ? 1.235 -29.016 -11.703 1 92.94 85 HIS B N 1
ATOM 4031 C CA . HIS B 1 85 ? 1.157 -28.625 -10.297 1 92.94 85 HIS B CA 1
ATOM 4032 C C . HIS B 1 85 ? 0.68 -27.188 -10.141 1 92.94 85 HIS B C 1
ATOM 4034 O O . HIS B 1 85 ? 0.836 -26.375 -11.055 1 92.94 85 HIS B O 1
ATOM 4040 N N . LEU B 1 86 ? 0.05 -26.906 -8.984 1 92.62 86 LEU B N 1
ATOM 4041 C CA . LEU B 1 86 ? -0.222 -25.516 -8.602 1 92.62 86 LEU B CA 1
ATOM 4042 C C . LEU B 1 86 ? 1.073 -24.781 -8.289 1 92.62 86 LEU B C 1
ATOM 4044 O O . LEU B 1 86 ? 2.064 -25.391 -7.887 1 92.62 86 LEU B O 1
ATOM 4048 N N . SER B 1 87 ? 1 -23.438 -8.484 1 89.44 87 SER B N 1
ATOM 4049 C CA . SER B 1 87 ? 2.084 -22.594 -7.988 1 89.44 87 SER B CA 1
ATOM 4050 C C . SER B 1 87 ? 2.123 -22.594 -6.465 1 89.44 87 SER B C 1
ATOM 4052 O O . SER B 1 87 ? 1.159 -22.172 -5.816 1 89.44 87 SER B O 1
ATOM 4054 N N . SER B 1 88 ? 3.164 -23.094 -5.855 1 92.5 88 SER B N 1
ATOM 4055 C CA . SER B 1 88 ? 3.25 -23.203 -4.402 1 92.5 88 SER B CA 1
ATOM 4056 C C . SER B 1 88 ? 3.832 -21.938 -3.781 1 92.5 88 SER B C 1
ATOM 4058 O O . SER B 1 88 ? 4.754 -22.016 -2.965 1 92.5 88 SER B O 1
ATOM 4060 N N . TYR B 1 89 ? 3.283 -20.766 -4.129 1 94.62 89 TYR B N 1
ATOM 4061 C CA . TYR B 1 89 ? 3.832 -19.484 -3.689 1 94.62 89 TYR B CA 1
ATOM 4062 C C . TYR B 1 89 ? 3.316 -19.125 -2.303 1 94.62 89 TYR B C 1
ATOM 4064 O O . TYR B 1 89 ? 4.066 -18.609 -1.472 1 94.62 89 TYR B O 1
ATOM 4072 N N . ALA B 1 90 ? 2.07 -19.484 -2.01 1 95.44 90 ALA B N 1
ATOM 4073 C CA . ALA B 1 90 ? 1.36 -18.984 -0.841 1 95.44 90 ALA B CA 1
ATOM 4074 C C . ALA B 1 90 ? 2.062 -19.391 0.45 1 95.44 90 ALA B C 1
ATOM 4076 O O . ALA B 1 90 ? 2.566 -20.516 0.561 1 95.44 90 ALA B O 1
ATOM 4077 N N . GLY B 1 91 ? 2.086 -18.422 1.352 1 95.88 91 GLY B N 1
ATOM 4078 C CA . GLY B 1 91 ? 2.697 -18.688 2.646 1 95.88 91 GLY B CA 1
ATOM 4079 C C . GLY B 1 91 ? 1.682 -18.953 3.742 1 95.88 91 GLY B C 1
ATOM 4080 O O . GLY B 1 91 ? 2.027 -19.469 4.805 1 95.88 91 GLY B O 1
ATOM 4081 N N . ALA B 1 92 ? 0.436 -18.625 3.508 1 95.38 92 ALA B N 1
ATOM 4082 C CA . ALA B 1 92 ? -0.627 -18.812 4.492 1 95.38 92 ALA B CA 1
ATOM 4083 C C . ALA B 1 92 ? -1.873 -19.406 3.85 1 95.38 92 ALA B C 1
ATOM 4085 O O . ALA B 1 92 ? -2.146 -19.172 2.67 1 95.38 92 ALA B O 1
ATOM 4086 N N . ALA B 1 93 ? -2.605 -20.172 4.652 1 96.06 93 ALA B N 1
ATOM 4087 C CA . ALA B 1 93 ? -3.809 -20.812 4.145 1 96.06 93 ALA B CA 1
ATOM 4088 C C . ALA B 1 93 ? -5 -19.859 4.168 1 96.06 93 ALA B C 1
ATOM 4090 O O . ALA B 1 93 ? -5.91 -19.969 3.342 1 96.06 93 ALA B O 1
ATOM 4091 N N . GLY B 1 94 ? -4.949 -19 5.145 1 94.19 94 GLY B N 1
ATOM 4092 C CA . GLY B 1 94 ? -6.043 -18.047 5.293 1 94.19 94 GLY B CA 1
ATOM 4093 C C . GLY B 1 94 ? -5.859 -16.797 4.461 1 94.19 94 GLY B C 1
ATOM 4094 O O . GLY B 1 94 ? -4.758 -16.516 3.99 1 94.19 94 GLY B O 1
ATOM 4095 N N . GLY B 1 95 ? -6.977 -16.125 4.188 1 93.94 95 GLY B N 1
ATOM 4096 C CA . GLY B 1 95 ? -6.992 -14.805 3.588 1 93.94 95 GLY B CA 1
ATOM 4097 C C . GLY B 1 95 ? -7.453 -13.727 4.543 1 93.94 95 GLY B C 1
ATOM 4098 O O . GLY B 1 95 ? -8.32 -13.961 5.391 1 93.94 95 GLY B O 1
ATOM 4099 N N . ARG B 1 96 ? -6.871 -12.586 4.398 1 95.94 96 ARG B N 1
ATOM 4100 C CA . ARG B 1 96 ? -7.145 -11.484 5.312 1 95.94 96 ARG B CA 1
ATOM 4101 C C . ARG B 1 96 ? -7.953 -10.383 4.625 1 95.94 96 ARG B C 1
ATOM 4103 O O . ARG B 1 96 ? -8.336 -10.531 3.465 1 95.94 96 ARG B O 1
ATOM 4110 N N . THR B 1 97 ? -8.266 -9.312 5.324 1 96.31 97 THR B N 1
ATOM 4111 C CA . THR B 1 97 ? -9.047 -8.195 4.801 1 96.31 97 THR B CA 1
ATOM 4112 C C . THR B 1 97 ? -8.281 -7.465 3.705 1 96.31 97 THR B C 1
ATOM 4114 O O . THR B 1 97 ? -8.852 -6.652 2.977 1 96.31 97 THR B O 1
ATOM 4117 N N . PHE B 1 98 ? -7.059 -7.773 3.564 1 97.44 98 PHE B N 1
ATOM 4118 C CA . PHE B 1 98 ? -6.176 -7.152 2.584 1 97.44 98 PHE B CA 1
ATOM 4119 C C . PHE B 1 98 ? -5.367 -8.203 1.837 1 97.44 98 PHE B C 1
ATOM 4121 O O . PHE B 1 98 ? -5.207 -9.328 2.32 1 97.44 98 PHE B O 1
ATOM 4128 N N . PRO B 1 99 ? -4.875 -7.848 0.663 1 96.62 99 PRO B N 1
ATOM 4129 C CA . PRO B 1 99 ? -4.102 -8.812 -0.119 1 96.62 99 PRO B CA 1
ATOM 4130 C C . PRO B 1 99 ? -2.648 -8.914 0.343 1 96.62 99 PRO B C 1
ATOM 4132 O O . PRO B 1 99 ? -2.199 -8.117 1.166 1 96.62 99 PRO B O 1
ATOM 4135 N N . SER B 1 100 ? -2.025 -9.891 -0.109 1 97.06 100 SER B N 1
ATOM 4136 C CA . SER B 1 100 ? -0.593 -10.094 0.083 1 97.06 100 SER B CA 1
ATOM 4137 C C . SER B 1 100 ? 0.056 -10.68 -1.168 1 97.06 100 SER B C 1
ATOM 4139 O O . SER B 1 100 ? -0.587 -11.406 -1.925 1 97.06 100 SER B O 1
ATOM 4141 N N . ALA B 1 101 ? 1.311 -10.281 -1.36 1 96.94 101 ALA B N 1
ATOM 4142 C CA . ALA B 1 101 ? 2.059 -10.828 -2.488 1 96.94 101 ALA B CA 1
ATOM 4143 C C . ALA B 1 101 ? 2.023 -12.352 -2.482 1 96.94 101 ALA B C 1
ATOM 4145 O O . ALA B 1 101 ? 2.475 -12.984 -1.526 1 96.94 101 ALA B O 1
ATOM 4146 N N . ALA B 1 102 ? 1.346 -12.883 -3.51 1 95.25 102 ALA B N 1
ATOM 4147 C CA . ALA B 1 102 ? 1.269 -14.32 -3.719 1 95.25 102 ALA B CA 1
ATOM 4148 C C . ALA B 1 102 ? 0.685 -15.023 -2.496 1 95.25 102 ALA B C 1
ATOM 4150 O O . ALA B 1 102 ? 0.917 -16.219 -2.287 1 95.25 102 ALA B O 1
ATOM 4151 N N . GLY B 1 103 ? 0.045 -14.328 -1.632 1 96 103 GLY B N 1
ATOM 4152 C CA . GLY B 1 103 ? -0.504 -14.914 -0.419 1 96 103 GLY B CA 1
ATOM 4153 C C . GLY B 1 103 ? 0.55 -15.211 0.63 1 96 103 GLY B C 1
ATOM 4154 O O . GLY B 1 103 ? 0.397 -16.141 1.423 1 96 103 GLY B O 1
ATOM 4155 N N . PHE B 1 104 ? 1.653 -14.438 0.678 1 97.75 104 PHE B N 1
ATOM 4156 C CA . PHE B 1 104 ? 2.715 -14.656 1.654 1 97.75 104 PHE B CA 1
ATOM 4157 C C . PHE B 1 104 ? 2.205 -14.422 3.07 1 97.75 104 PHE B C 1
ATOM 4159 O O . PHE B 1 104 ? 2.477 -15.211 3.977 1 97.75 104 PHE B O 1
ATOM 4166 N N . HIS B 1 105 ? 1.488 -13.336 3.266 1 97.06 105 HIS B N 1
ATOM 4167 C CA . HIS B 1 105 ? 0.899 -12.961 4.547 1 97.06 105 HIS B CA 1
ATOM 4168 C C . HIS B 1 105 ? 1.916 -13.078 5.676 1 97.06 105 HIS B C 1
ATOM 4170 O O . HIS B 1 105 ? 1.685 -13.797 6.652 1 97.06 105 HIS B O 1
ATOM 4176 N N . THR B 1 106 ? 2.939 -12.156 5.605 1 98.19 106 THR B N 1
ATOM 4177 C CA . THR B 1 106 ? 4.031 -12.273 6.566 1 98.19 106 THR B CA 1
ATOM 4178 C C . THR B 1 106 ? 3.871 -11.258 7.695 1 98.19 106 THR B C 1
ATOM 4180 O O . THR B 1 106 ? 4.727 -11.156 8.578 1 98.19 106 THR B O 1
ATOM 4183 N N . SER B 1 107 ? 2.805 -10.516 7.742 1 98.38 107 SER B N 1
ATOM 4184 C CA . SER B 1 107 ? 2.666 -9.43 8.711 1 98.38 107 SER B CA 1
ATOM 4185 C C . SER B 1 107 ? 1.815 -9.859 9.906 1 98.38 107 SER B C 1
ATOM 4187 O O . SER B 1 107 ? 1.063 -10.836 9.82 1 98.38 107 SER B O 1
ATOM 4189 N N . LYS B 1 108 ? 1.985 -9.195 10.977 1 98.38 108 LYS B N 1
ATOM 4190 C CA . LYS B 1 108 ? 1.104 -9.234 12.141 1 98.38 108 LYS B CA 1
ATOM 4191 C C . LYS B 1 108 ? 0.582 -7.844 12.484 1 98.38 108 LYS B C 1
ATOM 4193 O O . LYS B 1 108 ? 1.206 -6.836 12.141 1 98.38 108 LYS B O 1
ATOM 4198 N N . THR B 1 109 ? -0.577 -7.855 13.148 1 98.62 109 THR B N 1
ATOM 4199 C CA . THR B 1 109 ? -1.192 -6.59 13.539 1 98.62 109 THR B CA 1
ATOM 4200 C C . THR B 1 109 ? -1.019 -6.336 15.031 1 98.62 109 THR B C 1
ATOM 4202 O O . THR B 1 109 ? -1.583 -7.055 15.859 1 98.62 109 THR B O 1
ATOM 4205 N N . PHE B 1 110 ? -0.204 -5.332 15.352 1 98.88 110 PHE B N 1
ATOM 4206 C CA . PHE B 1 110 ? -0.109 -4.832 16.719 1 98.88 110 PHE B CA 1
ATOM 4207 C C . PHE B 1 110 ? -1.032 -3.639 16.922 1 98.88 110 PHE B C 1
ATOM 4209 O O . PHE B 1 110 ? -1.432 -2.982 15.961 1 98.88 110 PHE B O 1
ATOM 4216 N N . PHE B 1 111 ? -1.431 -3.406 18.125 1 98.88 111 PHE B N 1
ATOM 4217 C CA . PHE B 1 111 ? -2.182 -2.189 18.422 1 98.88 111 PHE B CA 1
ATOM 4218 C C . PHE B 1 111 ? -2.021 -1.79 19.875 1 98.88 111 PHE B C 1
ATOM 4220 O O . PHE B 1 111 ? -1.62 -2.607 20.719 1 98.88 111 PHE B O 1
ATOM 4227 N N . THR B 1 112 ? -2.246 -0.553 20.141 1 98.88 112 THR B N 1
ATOM 4228 C CA . THR B 1 112 ? -2.07 -0.025 21.484 1 98.88 112 THR B CA 1
ATOM 4229 C C . THR B 1 112 ? -3.092 1.071 21.766 1 98.88 112 THR B C 1
ATOM 4231 O O . THR B 1 112 ? -3.543 1.763 20.859 1 98.88 112 THR B O 1
ATOM 4234 N N . ASP B 1 113 ? -3.547 1.145 22.922 1 98.38 113 ASP B N 1
ATOM 4235 C CA . ASP B 1 113 ? -4.391 2.211 23.453 1 98.38 113 ASP B CA 1
ATOM 4236 C C . ASP B 1 113 ? -4.117 2.449 24.938 1 98.38 113 ASP B C 1
ATOM 4238 O O . ASP B 1 113 ? -3.043 2.105 25.438 1 98.38 113 ASP B O 1
ATOM 4242 N N . ASP B 1 114 ? -4.98 3.117 25.609 1 97.94 114 ASP B N 1
ATOM 4243 C CA . ASP B 1 114 ? -4.73 3.521 26.984 1 97.94 114 ASP B CA 1
ATOM 4244 C C . ASP B 1 114 ? -4.688 2.311 27.922 1 97.94 114 ASP B C 1
ATOM 4246 O O . ASP B 1 114 ? -4.219 2.408 29.047 1 97.94 114 ASP B O 1
ATOM 4250 N N . THR B 1 115 ? -5.164 1.167 27.406 1 98 115 THR B N 1
ATOM 4251 C CA . THR B 1 115 ? -5.266 0.002 28.281 1 98 115 THR B CA 1
ATOM 4252 C C . THR B 1 115 ? -4.074 -0.93 28.078 1 98 115 THR B C 1
ATOM 4254 O O . THR B 1 115 ? -3.861 -1.854 28.875 1 98 115 THR B O 1
ATOM 4257 N N . GLY B 1 116 ? -3.314 -0.743 27.031 1 98.44 116 GLY B N 1
ATOM 4258 C CA . GLY B 1 116 ? -2.174 -1.625 26.859 1 98.44 116 GLY B CA 1
ATOM 4259 C C . GLY B 1 116 ? -1.695 -1.699 25.422 1 98.44 116 GLY B C 1
ATOM 4260 O O . GLY B 1 116 ? -2.041 -0.845 24.609 1 98.44 116 GLY B O 1
ATOM 4261 N N . THR B 1 117 ? -0.781 -2.596 25.172 1 98.75 117 THR B N 1
ATOM 4262 C CA . THR B 1 117 ? -0.249 -2.955 23.859 1 98.75 117 THR B CA 1
ATOM 4263 C C . THR B 1 117 ? -0.529 -4.422 23.547 1 98.75 117 THR B C 1
ATOM 4265 O O . THR B 1 117 ? -0.351 -5.289 24.406 1 98.75 117 THR B O 1
ATOM 4268 N N . TYR B 1 118 ? -0.955 -4.664 22.391 1 98.75 118 TYR B N 1
ATOM 4269 C CA . TYR B 1 118 ? -1.504 -5.969 22.031 1 98.75 118 TYR B CA 1
ATOM 4270 C C . TYR B 1 118 ? -1.019 -6.422 20.672 1 98.75 118 TYR B C 1
ATOM 4272 O O . TYR B 1 118 ? -0.479 -5.621 19.906 1 98.75 118 TYR B O 1
ATOM 4280 N N . VAL B 1 119 ? -1.18 -7.75 20.406 1 98.62 119 VAL B N 1
ATOM 4281 C CA . VAL B 1 119 ? -0.953 -8.305 19.078 1 98.62 119 VAL B CA 1
ATOM 4282 C C . VAL B 1 119 ? -2.104 -9.234 18.703 1 98.62 119 VAL B C 1
ATOM 4284 O O . VAL B 1 119 ? -2.617 -9.969 19.547 1 98.62 119 VAL B O 1
ATOM 4287 N N . LEU B 1 120 ? -2.598 -9.109 17.469 1 98.12 120 LEU B N 1
ATOM 4288 C CA . LEU B 1 120 ? -3.58 -10.031 16.906 1 98.12 120 LEU B CA 1
ATOM 4289 C C . LEU B 1 120 ? -2.893 -11.203 16.219 1 98.12 120 LEU B C 1
ATOM 4291 O O . LEU B 1 120 ? -2.158 -11.023 15.25 1 98.12 120 LEU B O 1
ATOM 4295 N N . GLU B 1 121 ? -3.154 -12.414 16.703 1 95.31 121 GLU B N 1
ATOM 4296 C CA . GLU B 1 121 ? -2.576 -13.641 16.141 1 95.31 121 GLU B CA 1
ATOM 4297 C C . GLU B 1 121 ? -3.434 -14.195 15.008 1 95.31 121 GLU B C 1
ATOM 4299 O O . GLU B 1 121 ? -4.09 -15.227 15.164 1 95.31 121 GLU B O 1
ATOM 4304 N N . ALA B 1 122 ? -3.283 -13.562 13.844 1 93.94 122 ALA B N 1
ATOM 4305 C CA . ALA B 1 122 ? -4.109 -13.945 12.703 1 93.94 122 ALA B CA 1
ATOM 4306 C C . ALA B 1 122 ? -3.256 -14.492 11.562 1 93.94 122 ALA B C 1
ATOM 4308 O O . ALA B 1 122 ? -3.764 -15.18 10.672 1 93.94 122 ALA B O 1
ATOM 4309 N N . ARG B 1 123 ? -2.018 -14.273 11.531 1 92.75 123 ARG B N 1
ATOM 4310 C CA . ARG B 1 123 ? -1.139 -14.523 10.398 1 92.75 123 ARG B CA 1
ATOM 4311 C C . ARG B 1 123 ? -1.211 -15.984 9.969 1 92.75 123 ARG B C 1
ATOM 4313 O O . ARG B 1 123 ? -1.324 -16.281 8.773 1 92.75 123 ARG B O 1
ATOM 4320 N N . ASP B 1 124 ? -1.201 -16.906 10.898 1 89.62 124 ASP B N 1
ATOM 4321 C CA . ASP B 1 124 ? -1.121 -18.328 10.586 1 89.62 124 ASP B CA 1
ATOM 4322 C C . ASP B 1 124 ? -2.393 -19.062 11.016 1 89.62 124 ASP B C 1
ATOM 4324 O O . ASP B 1 124 ? -2.393 -20.281 11.164 1 89.62 124 ASP B O 1
ATOM 4328 N N . SER B 1 125 ? -3.434 -18.281 11.195 1 87.19 125 SER B N 1
ATOM 4329 C CA . SER B 1 125 ? -4.676 -18.875 11.68 1 87.19 125 SER B CA 1
ATOM 4330 C C . SER B 1 125 ? -5.496 -19.469 10.531 1 87.19 125 SER B C 1
ATOM 4332 O O . SER B 1 125 ? -5.363 -19.031 9.383 1 87.19 125 SER B O 1
ATOM 4334 N N . SER B 1 126 ? -6.238 -20.438 10.945 1 86.38 126 SER B N 1
ATOM 4335 C CA . SER B 1 126 ? -7.285 -20.891 10.039 1 86.38 126 SER B CA 1
ATOM 4336 C C . SER B 1 126 ? -8.383 -19.844 9.883 1 86.38 126 SER B C 1
ATOM 4338 O O . SER B 1 126 ? -8.359 -18.812 10.547 1 86.38 126 SER B O 1
ATOM 4340 N N . ALA B 1 127 ? -9.289 -20.188 9.016 1 91.06 127 ALA B N 1
ATOM 4341 C CA . ALA B 1 127 ? -10.414 -19.266 8.797 1 91.06 127 ALA B CA 1
ATOM 4342 C C . ALA B 1 127 ? -11.125 -18.953 10.109 1 91.06 127 ALA B C 1
ATOM 4344 O O . ALA B 1 127 ? -11.438 -19.859 10.891 1 91.06 127 ALA B O 1
ATOM 4345 N N . PHE B 1 128 ? -11.344 -17.656 10.367 1 91.69 128 PHE B N 1
ATOM 4346 C CA . PHE B 1 128 ? -12.031 -17.219 11.578 1 91.69 128 PHE B CA 1
ATOM 4347 C C . PHE B 1 128 ? -13.484 -17.672 11.57 1 91.69 128 PHE B C 1
ATOM 4349 O O . PHE B 1 128 ? -14.07 -17.938 12.617 1 91.69 128 PHE B O 1
ATOM 4356 N N . ALA B 1 129 ? -14.062 -17.672 10.383 1 91.31 129 ALA B N 1
ATOM 4357 C CA . ALA B 1 129 ? -15.445 -18.094 10.156 1 91.31 129 ALA B CA 1
ATOM 4358 C C . ALA B 1 129 ? -15.633 -18.641 8.75 1 91.31 129 ALA B C 1
ATOM 4360 O O . ALA B 1 129 ? -14.828 -18.359 7.855 1 91.31 129 ALA B O 1
ATOM 4361 N N . GLU B 1 130 ? -16.703 -19.406 8.617 1 91.94 130 GLU B N 1
ATOM 4362 C CA . GLU B 1 130 ? -17.031 -19.953 7.297 1 91.94 130 GLU B CA 1
ATOM 4363 C C . GLU B 1 130 ? -18.094 -19.094 6.609 1 91.94 130 GLU B C 1
ATOM 4365 O O . GLU B 1 130 ? -18.984 -18.562 7.27 1 91.94 130 GLU B O 1
ATOM 4370 N N . ARG B 1 131 ? -17.953 -19 5.293 1 93.25 131 ARG B N 1
ATOM 4371 C CA . ARG B 1 131 ? -18.938 -18.281 4.496 1 93.25 131 ARG B CA 1
ATOM 4372 C C . ARG B 1 131 ? -20.234 -19.062 4.375 1 93.25 131 ARG B C 1
ATOM 4374 O O . ARG B 1 131 ? -20.219 -20.297 4.336 1 93.25 131 ARG B O 1
ATOM 4381 N N . ASP B 1 132 ? -21.375 -18.328 4.246 1 93.94 132 ASP B N 1
ATOM 4382 C CA . ASP B 1 132 ? -22.641 -19.016 3.969 1 93.94 132 ASP B CA 1
ATOM 4383 C C . ASP B 1 132 ? -22.828 -19.234 2.471 1 93.94 132 ASP B C 1
ATOM 4385 O O . ASP B 1 132 ? -21.922 -18.984 1.681 1 93.94 132 ASP B O 1
ATOM 4389 N N . GLU B 1 133 ? -23.953 -19.703 2.057 1 92.88 133 GLU B N 1
ATOM 4390 C CA . GLU B 1 133 ? -24.203 -20.094 0.672 1 92.88 133 GLU B CA 1
ATOM 4391 C C . GLU B 1 133 ? -24.25 -18.875 -0.25 1 92.88 133 GLU B C 1
ATOM 4393 O O . GLU B 1 133 ? -24.156 -19.016 -1.472 1 92.88 133 GLU B O 1
ATOM 4398 N N . HIS B 1 134 ? -24.359 -17.688 0.332 1 91.75 134 HIS B N 1
ATOM 4399 C CA . HIS B 1 134 ? -24.422 -16.469 -0.457 1 91.75 134 HIS B CA 1
ATOM 4400 C C . HIS B 1 134 ? -23.094 -15.727 -0.426 1 91.75 134 HIS B C 1
ATOM 4402 O O . HIS B 1 134 ? -22.984 -14.617 -0.948 1 91.75 134 HIS B O 1
ATOM 4408 N N . GLY B 1 135 ? -22.094 -16.328 0.207 1 91.94 135 GLY B N 1
ATOM 4409 C CA . GLY B 1 135 ? -20.75 -15.773 0.245 1 91.94 135 GLY B CA 1
ATOM 4410 C C . GLY B 1 135 ? -20.547 -14.766 1.359 1 91.94 135 GLY B C 1
ATOM 4411 O O . GLY B 1 135 ? -19.5 -14.117 1.439 1 91.94 135 GLY B O 1
ATOM 4412 N N . ALA B 1 136 ? -21.484 -14.648 2.213 1 92.44 136 ALA B N 1
ATOM 4413 C CA . ALA B 1 136 ? -21.422 -13.656 3.283 1 92.44 136 ALA B CA 1
ATOM 4414 C C . ALA B 1 136 ? -20.703 -14.219 4.508 1 92.44 136 ALA B C 1
ATOM 4416 O O . ALA B 1 136 ? -20.781 -15.422 4.781 1 92.44 136 ALA B O 1
ATOM 4417 N N . LEU B 1 137 ? -19.953 -13.383 5.176 1 93 137 LEU B N 1
ATOM 4418 C CA . LEU B 1 137 ? -19.359 -13.688 6.473 1 93 137 LEU B CA 1
ATOM 4419 C C . LEU B 1 137 ? -20.016 -12.875 7.582 1 93 137 LEU B C 1
ATOM 4421 O O . LEU B 1 137 ? -20.359 -11.703 7.387 1 93 137 LEU B O 1
ATOM 4425 N N . ASP B 1 138 ? -20.109 -13.547 8.695 1 92.06 138 ASP B N 1
ATOM 4426 C CA . ASP B 1 138 ? -20.703 -12.906 9.867 1 92.06 138 ASP B CA 1
ATOM 4427 C C . ASP B 1 138 ? -19.656 -12.156 10.672 1 92.06 138 ASP B C 1
ATOM 4429 O O . ASP B 1 138 ? -18.797 -12.773 11.32 1 92.06 138 ASP B O 1
ATOM 4433 N N . LEU B 1 139 ? -19.812 -10.82 10.688 1 92.62 139 LEU B N 1
ATOM 4434 C CA . LEU B 1 139 ? -18.844 -9.992 11.391 1 92.62 139 LEU B CA 1
ATOM 4435 C C . LEU B 1 139 ? -18.781 -10.352 12.867 1 92.62 139 LEU B C 1
ATOM 4437 O O . LEU B 1 139 ? -17.703 -10.312 13.484 1 92.62 139 LEU B O 1
ATOM 4441 N N . ASP B 1 140 ? -19.906 -10.703 13.422 1 91.38 140 ASP B N 1
ATOM 4442 C CA . ASP B 1 140 ? -19.922 -11.078 14.828 1 91.38 140 ASP B CA 1
ATOM 4443 C C . ASP B 1 140 ? -19.156 -12.375 15.062 1 91.38 140 ASP B C 1
ATOM 4445 O O . ASP B 1 140 ? -18.5 -12.539 16.094 1 91.38 140 ASP B O 1
ATOM 4449 N N . ALA B 1 141 ? -19.281 -13.289 14.18 1 93 141 ALA B N 1
ATOM 4450 C CA . ALA B 1 141 ? -18.5 -14.516 14.273 1 93 141 ALA B CA 1
ATOM 4451 C C . ALA B 1 141 ? -17 -14.219 14.203 1 93 141 ALA B C 1
ATOM 4453 O O . ALA B 1 141 ? -16.219 -14.789 14.953 1 93 141 ALA B O 1
ATOM 4454 N N . ILE B 1 142 ? -16.625 -13.312 13.32 1 94.19 142 ILE B N 1
ATOM 4455 C CA . ILE B 1 142 ? -15.234 -12.898 13.18 1 94.19 142 ILE B CA 1
ATOM 4456 C C . ILE B 1 142 ? -14.758 -12.242 14.477 1 94.19 142 ILE B C 1
ATOM 4458 O O . ILE B 1 142 ? -13.68 -12.562 14.977 1 94.19 142 ILE B O 1
ATOM 4462 N N . ARG B 1 143 ? -15.555 -11.391 14.984 1 91.94 143 ARG B N 1
ATOM 4463 C CA . ARG B 1 143 ? -15.211 -10.688 16.219 1 91.94 143 ARG B CA 1
ATOM 4464 C C . ARG B 1 143 ? -15 -11.672 17.359 1 91.94 143 ARG B C 1
ATOM 4466 O O . ARG B 1 143 ? -14.031 -11.547 18.109 1 91.94 143 ARG B O 1
ATOM 4473 N N . ARG B 1 144 ? -15.844 -12.641 17.469 1 91.75 144 ARG B N 1
ATOM 4474 C CA . ARG B 1 144 ? -15.719 -13.641 18.516 1 91.75 144 ARG B CA 1
ATOM 4475 C C . ARG B 1 144 ? -14.438 -14.461 18.359 1 91.75 144 ARG B C 1
ATOM 4477 O O . ARG B 1 144 ? -13.742 -14.734 19.328 1 91.75 144 ARG B O 1
ATOM 4484 N N . ALA B 1 145 ? -14.188 -14.789 17.156 1 92.81 145 ALA B N 1
ATOM 4485 C CA . ALA B 1 145 ? -12.977 -15.555 16.891 1 92.81 145 ALA B CA 1
ATOM 4486 C C . ALA B 1 145 ? -11.727 -14.742 17.25 1 92.81 145 ALA B C 1
ATOM 4488 O O . ALA B 1 145 ? -10.727 -15.305 17.703 1 92.81 145 ALA B O 1
ATOM 4489 N N . MET B 1 146 ? -11.75 -13.477 17.078 1 92.88 146 MET B N 1
ATOM 4490 C CA . MET B 1 146 ? -10.617 -12.602 17.344 1 92.88 146 MET B CA 1
ATOM 4491 C C . MET B 1 146 ? -10.328 -12.523 18.844 1 92.88 146 MET B C 1
ATOM 4493 O O . MET B 1 146 ? -9.172 -12.352 19.25 1 92.88 146 MET B O 1
ATOM 4497 N N . GLY B 1 147 ? -11.352 -12.609 19.625 1 89.12 147 GLY B N 1
ATOM 4498 C CA . GLY B 1 147 ? -11.172 -12.5 21.062 1 89.12 147 GLY B CA 1
ATOM 4499 C C . GLY B 1 147 ? -10.109 -13.438 21.609 1 89.12 147 GLY B C 1
ATOM 4500 O O . GLY B 1 147 ? -9.266 -13.023 22.406 1 89.12 147 GLY B O 1
ATOM 4501 N N . SER B 1 148 ? -10.086 -14.609 21.094 1 90.19 148 SER B N 1
ATOM 4502 C CA . SER B 1 148 ? -9.156 -15.602 21.609 1 90.19 148 SER B CA 1
ATOM 4503 C C . SER B 1 148 ? -7.797 -15.492 20.922 1 90.19 148 SER B C 1
ATOM 4505 O O . SER B 1 148 ? -6.855 -16.203 21.281 1 90.19 148 SER B O 1
ATOM 4507 N N . ARG B 1 149 ? -7.688 -14.594 20.016 1 95.12 149 ARG B N 1
ATOM 4508 C CA . ARG B 1 149 ? -6.473 -14.492 19.219 1 95.12 149 ARG B CA 1
ATOM 4509 C C . ARG B 1 149 ? -5.73 -13.195 19.516 1 95.12 149 ARG B C 1
ATOM 4511 O O . ARG B 1 149 ? -4.723 -12.891 18.875 1 95.12 149 ARG B O 1
ATOM 4518 N N . ILE B 1 150 ? -6.23 -12.422 20.359 1 97.06 150 ILE B N 1
ATOM 4519 C CA . ILE B 1 150 ? -5.566 -11.203 20.797 1 97.06 150 ILE B CA 1
ATOM 4520 C C . ILE B 1 150 ? -4.77 -11.477 22.062 1 97.06 150 ILE B C 1
ATOM 4522 O O . ILE B 1 150 ? -5.309 -12 23.047 1 97.06 150 ILE B O 1
ATOM 4526 N N . ARG B 1 151 ? -3.529 -11.18 22.031 1 97.81 151 ARG B N 1
ATOM 4527 C CA . ARG B 1 151 ? -2.619 -11.359 23.156 1 97.81 151 ARG B CA 1
ATOM 4528 C C . ARG B 1 151 ? -2.131 -10.008 23.688 1 97.81 151 ARG B C 1
ATOM 4530 O O . ARG B 1 151 ? -1.675 -9.164 22.906 1 97.81 151 ARG B O 1
ATOM 4537 N N . ARG B 1 152 ? -2.23 -9.781 24.969 1 98.06 152 ARG B N 1
ATOM 4538 C CA . ARG B 1 152 ? -1.684 -8.578 25.578 1 98.06 152 ARG B CA 1
ATOM 4539 C C . ARG B 1 152 ? -0.181 -8.711 25.812 1 98.06 152 ARG B C 1
ATOM 4541 O O . ARG B 1 152 ? 0.282 -9.695 26.391 1 98.06 152 ARG B O 1
ATOM 4548 N N . LEU B 1 153 ? 0.542 -7.805 25.312 1 98.25 153 LEU B N 1
ATOM 4549 C CA . LEU B 1 153 ? 1.996 -7.812 25.438 1 98.25 153 LEU B CA 1
ATOM 4550 C C . LEU B 1 153 ? 2.447 -6.953 26.609 1 98.25 153 LEU B C 1
ATOM 4552 O O . LEU B 1 153 ? 3.496 -7.211 27.203 1 98.25 153 LEU B O 1
ATOM 4556 N N . SER B 1 154 ? 1.724 -5.871 26.875 1 97.94 154 SER B N 1
ATOM 4557 C CA . SER B 1 154 ? 1.989 -4.918 27.938 1 97.94 154 SER B CA 1
ATOM 4558 C C . SER B 1 154 ? 0.697 -4.293 28.469 1 97.94 154 SER B C 1
ATOM 4560 O O . SER B 1 154 ? -0.266 -4.137 27.703 1 97.94 154 SER B O 1
ATOM 4562 N N . ASP B 1 155 ? 0.646 -3.9 29.734 1 97.88 155 ASP B N 1
ATOM 4563 C CA . ASP B 1 155 ? -0.512 -3.219 30.297 1 97.88 155 ASP B CA 1
ATOM 4564 C C . ASP B 1 155 ? -0.409 -1.708 30.109 1 97.88 155 ASP B C 1
ATOM 4566 O O . ASP B 1 155 ? -1.226 -0.954 30.641 1 97.88 155 ASP B O 1
ATOM 4570 N N . ARG B 1 156 ? 0.556 -1.332 29.375 1 97.38 156 ARG B N 1
ATOM 4571 C CA . ARG B 1 156 ? 0.762 0.092 29.125 1 97.38 156 ARG B CA 1
ATOM 4572 C C . ARG B 1 156 ? 0.692 0.406 27.641 1 97.38 156 ARG B C 1
ATOM 4574 O O . ARG B 1 156 ? 1.061 -0.426 26.797 1 97.38 156 ARG B O 1
ATOM 4581 N N . ARG B 1 157 ? 0.22 1.643 27.375 1 97.81 157 ARG B N 1
ATOM 4582 C CA . ARG B 1 157 ? 0.299 2.172 26.031 1 97.81 157 ARG B CA 1
ATOM 4583 C C . ARG B 1 157 ? 1.743 2.209 25.531 1 97.81 157 ARG B C 1
ATOM 4585 O O . ARG B 1 157 ? 2.656 2.527 26.297 1 97.81 157 ARG B O 1
ATOM 4592 N N . LEU B 1 158 ? 1.907 1.868 24.203 1 97.94 158 LEU B N 1
ATOM 4593 C CA . LEU B 1 158 ? 3.223 2.025 23.594 1 97.94 158 LEU B CA 1
ATOM 4594 C C . LEU B 1 158 ? 3.766 3.432 23.828 1 97.94 158 LEU B C 1
ATOM 4596 O O . LEU B 1 158 ? 3.082 4.418 23.547 1 97.94 158 LEU B O 1
ATOM 4600 N N . PHE B 1 159 ? 4.934 3.527 24.328 1 95.62 159 PHE B N 1
ATOM 4601 C CA . PHE B 1 159 ? 5.48 4.84 24.641 1 95.62 159 PHE B CA 1
ATOM 4602 C C . PHE B 1 159 ? 6.379 5.336 23.516 1 95.62 159 PHE B C 1
ATOM 4604 O O . PHE B 1 159 ? 7.367 4.684 23.156 1 95.62 159 PHE B O 1
ATOM 4611 N N . LEU B 1 160 ? 6.113 6.414 22.953 1 96.44 160 LEU B N 1
ATOM 4612 C CA . LEU B 1 160 ? 6.895 7.215 22.016 1 96.44 160 LEU B CA 1
ATOM 4613 C C . LEU B 1 160 ? 6.898 8.68 22.438 1 96.44 160 LEU B C 1
ATOM 4615 O O . LEU B 1 160 ? 5.848 9.328 22.469 1 96.44 160 LEU B O 1
ATOM 4619 N N . PRO B 1 161 ? 8.125 9.227 22.828 1 96.75 161 PRO B N 1
ATOM 4620 C CA . PRO B 1 161 ? 8.117 10.656 23.109 1 96.75 161 PRO B CA 1
ATOM 4621 C C . PRO B 1 161 ? 7.539 11.484 21.969 1 96.75 161 PRO B C 1
ATOM 4623 O O . PRO B 1 161 ? 7.875 11.25 20.797 1 96.75 161 PRO B O 1
ATOM 4626 N N . PRO B 1 162 ? 6.668 12.422 22.297 1 95.81 162 PRO B N 1
ATOM 4627 C CA . PRO B 1 162 ? 6.059 13.234 21.234 1 95.81 162 PRO B CA 1
ATOM 4628 C C . PRO B 1 162 ? 6.988 14.336 20.734 1 95.81 162 PRO B C 1
ATOM 4630 O O . PRO B 1 162 ? 6.656 15.523 20.828 1 95.81 162 PRO B O 1
ATOM 4633 N N . GLU B 1 163 ? 8.078 13.969 20.203 1 95.75 163 GLU B N 1
ATOM 4634 C CA . GLU B 1 163 ? 9.086 14.852 19.625 1 95.75 163 GLU B CA 1
ATOM 4635 C C . GLU B 1 163 ? 9.945 14.109 18.609 1 95.75 163 GLU B C 1
ATOM 4637 O O . GLU B 1 163 ? 10.086 12.891 18.672 1 95.75 163 GLU B O 1
ATOM 4642 N N . PRO B 1 164 ? 10.508 14.844 17.656 1 93.88 164 PRO B N 1
ATOM 4643 C CA . PRO B 1 164 ? 11.484 14.211 16.766 1 93.88 164 PRO B CA 1
ATOM 4644 C C . PRO B 1 164 ? 12.695 13.664 17.516 1 93.88 164 PRO B C 1
ATOM 4646 O O . PRO B 1 164 ? 13.125 14.242 18.516 1 93.88 164 PRO B O 1
ATOM 4649 N N . PRO B 1 165 ? 13.227 12.641 17.188 1 93.81 165 PRO B N 1
ATOM 4650 C CA . PRO B 1 165 ? 12.953 11.898 15.953 1 93.81 165 PRO B CA 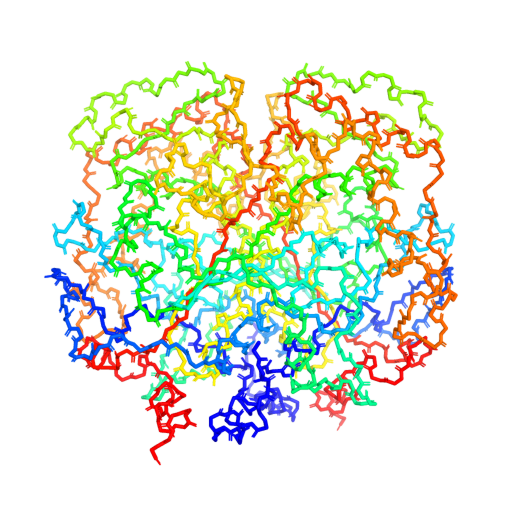1
ATOM 4651 C C . PRO B 1 165 ? 11.898 10.812 16.141 1 93.81 165 PRO B C 1
ATOM 4653 O O . PRO B 1 165 ? 11.539 10.117 15.188 1 93.81 165 PRO B O 1
ATOM 4656 N N . PHE B 1 166 ? 11.375 10.656 17.328 1 97 166 PHE B N 1
ATOM 4657 C CA . PHE B 1 166 ? 10.492 9.531 17.625 1 97 166 PHE B CA 1
ATOM 4658 C C . PHE B 1 166 ? 9.148 9.703 16.922 1 97 166 PHE B C 1
ATOM 4660 O O . PHE B 1 166 ? 8.586 8.727 16.422 1 97 166 PHE B O 1
ATOM 4667 N N . VAL B 1 167 ? 8.672 10.891 16.938 1 96.69 167 VAL B N 1
ATOM 4668 C CA . VAL B 1 167 ? 7.488 11.328 16.219 1 96.69 167 VAL B CA 1
ATOM 4669 C C . VAL B 1 167 ? 7.828 12.531 15.336 1 96.69 167 VAL B C 1
ATOM 4671 O O . VAL B 1 167 ? 8.5 13.461 15.789 1 96.69 167 VAL B O 1
ATOM 4674 N N . GLU B 1 168 ? 7.383 12.438 14.094 1 95.44 168 GLU B N 1
ATOM 4675 C CA . GLU B 1 168 ? 7.711 13.531 13.18 1 95.44 168 GLU B CA 1
ATOM 4676 C C . GLU B 1 168 ? 7.051 14.828 13.625 1 95.44 168 GLU B C 1
ATOM 4678 O O . GLU B 1 168 ? 5.984 14.812 14.242 1 95.44 168 GLU B O 1
ATOM 4683 N N . ALA B 1 169 ? 7.594 15.922 13.242 1 94.12 169 ALA B N 1
ATOM 4684 C CA . ALA B 1 169 ? 7.289 17.25 13.789 1 94.12 169 ALA B CA 1
ATOM 4685 C C . ALA B 1 169 ? 5.801 17.562 13.656 1 94.12 169 ALA B C 1
ATOM 4687 O O . ALA B 1 169 ? 5.188 18.094 14.586 1 94.12 169 ALA B O 1
ATOM 4688 N N . HIS B 1 170 ? 5.207 17.219 12.555 1 93.94 170 HIS B N 1
ATOM 4689 C CA . HIS B 1 170 ? 3.824 17.594 12.289 1 93.94 170 HIS B CA 1
ATOM 4690 C C . HIS B 1 170 ? 2.854 16.672 13.023 1 93.94 170 HIS B C 1
ATOM 4692 O O . HIS B 1 170 ? 1.641 16.891 12.992 1 93.94 170 HIS B O 1
ATOM 4698 N N . ASN B 1 171 ? 3.357 15.648 13.695 1 95.94 171 ASN B N 1
ATOM 4699 C CA . ASN B 1 171 ? 2.496 14.672 14.359 1 95.94 171 ASN B CA 1
ATOM 4700 C C . ASN B 1 171 ? 2.668 14.703 15.875 1 95.94 171 ASN B C 1
ATOM 4702 O O . ASN B 1 171 ? 1.978 13.984 16.594 1 95.94 171 ASN B O 1
ATOM 4706 N N . THR B 1 172 ? 3.525 15.578 16.438 1 95.94 172 THR B N 1
ATOM 4707 C CA . THR B 1 172 ? 3.857 15.57 17.844 1 95.94 172 THR B CA 1
ATOM 4708 C C . THR B 1 172 ? 2.635 15.93 18.688 1 95.94 172 THR B C 1
ATOM 4710 O O . THR B 1 172 ? 2.531 15.523 19.844 1 95.94 172 THR B O 1
ATOM 4713 N N . TRP B 1 173 ? 1.656 16.625 18.141 1 94.81 173 TRP B N 1
ATOM 4714 C CA . TRP B 1 173 ? 0.488 17.047 18.906 1 94.81 173 TRP B CA 1
ATOM 4715 C C . TRP B 1 173 ? -0.617 16 18.844 1 94.81 173 TRP B C 1
ATOM 4717 O O . TRP B 1 173 ? -1.578 16.062 19.609 1 94.81 173 TRP B O 1
ATOM 4727 N N . VAL B 1 174 ? -0.433 15.023 17.938 1 96.38 174 VAL B N 1
ATOM 4728 C CA . VAL B 1 174 ? -1.618 14.227 17.625 1 96.38 174 VAL B CA 1
ATOM 4729 C C . VAL B 1 174 ? -1.286 12.742 17.734 1 96.38 174 VAL B C 1
ATOM 4731 O O . VAL B 1 174 ? -2.105 11.953 18.203 1 96.38 174 VAL B O 1
ATOM 4734 N N . ALA B 1 175 ? -0.131 12.25 17.406 1 97.31 175 ALA B N 1
ATOM 4735 C CA . ALA B 1 175 ? 0.183 10.836 17.219 1 97.31 175 ALA B CA 1
ATOM 4736 C C . ALA B 1 175 ? 0.181 10.102 18.562 1 97.31 175 ALA B C 1
ATOM 4738 O O . ALA B 1 175 ? 0.783 10.57 19.531 1 97.31 175 ALA B O 1
ATOM 4739 N N . ASN B 1 176 ? -0.516 8.945 18.562 1 98.19 176 ASN B N 1
ATOM 4740 C CA . ASN B 1 176 ? -0.53 8.031 19.688 1 98.19 176 ASN B CA 1
ATOM 4741 C C . ASN B 1 176 ? -0.874 8.75 20.984 1 98.19 176 ASN B C 1
ATOM 4743 O O . ASN B 1 176 ? -0.314 8.438 22.047 1 98.19 176 ASN B O 1
ATOM 4747 N N . ALA B 1 177 ? -1.749 9.695 20.938 1 97.56 177 ALA B N 1
ATOM 4748 C CA . ALA B 1 177 ? -2.16 10.5 22.078 1 97.56 177 ALA B CA 1
ATOM 4749 C C . ALA B 1 177 ? -3.148 9.742 22.969 1 97.56 177 ALA B C 1
ATOM 4751 O O . ALA B 1 177 ? -3.801 8.805 22.5 1 97.56 177 ALA B O 1
ATOM 4752 N N . PRO B 1 178 ? -3.24 10.172 24.266 1 97.06 178 PRO B N 1
ATOM 4753 C CA . PRO B 1 178 ? -4.254 9.555 25.125 1 97.06 178 PRO B CA 1
ATOM 4754 C C . PRO B 1 178 ? -5.656 9.625 24.531 1 97.06 178 PRO B C 1
ATOM 4756 O O . PRO B 1 178 ? -6.027 10.648 23.938 1 97.06 178 PRO B O 1
ATOM 4759 N N . GLY B 1 179 ? -6.387 8.555 24.656 1 98 179 GLY B N 1
ATOM 4760 C CA . GLY B 1 179 ? -7.746 8.5 24.141 1 98 179 GLY B CA 1
ATOM 4761 C C . GLY B 1 179 ? -7.824 7.922 22.734 1 98 179 GLY B C 1
ATOM 4762 O O . GLY B 1 179 ? -8.914 7.641 22.234 1 98 179 GLY B O 1
ATOM 4763 N N . SER B 1 180 ? -6.684 7.703 22.141 1 98.62 180 SER B N 1
ATOM 4764 C CA . SER B 1 180 ? -6.668 7.203 20.766 1 98.62 180 SER B CA 1
ATOM 4765 C C . SER B 1 180 ? -6.273 5.73 20.719 1 98.62 180 SER B C 1
ATOM 4767 O O . SER B 1 180 ? -5.789 5.18 21.703 1 98.62 180 SER B O 1
ATOM 4769 N N . LEU B 1 181 ? -6.621 5.062 19.672 1 98.94 181 LEU B N 1
ATOM 4770 C CA . LEU B 1 181 ? -6.137 3.738 19.281 1 98.94 181 LEU B CA 1
ATOM 4771 C C . LEU B 1 181 ? -5.125 3.84 18.141 1 98.94 181 LEU B C 1
ATOM 4773 O O . LEU B 1 181 ? -5.352 4.551 17.172 1 98.94 181 LEU B O 1
ATOM 4777 N N . LEU B 1 182 ? -4.008 3.217 18.359 1 98.88 182 LEU B N 1
ATOM 4778 C CA . LEU B 1 182 ? -3.018 3.121 17.281 1 98.88 182 LEU B CA 1
ATOM 4779 C C . LEU B 1 182 ? -2.85 1.675 16.828 1 98.88 182 LEU B C 1
ATOM 4781 O O . LEU B 1 182 ? -2.469 0.811 17.625 1 98.88 182 LEU B O 1
ATOM 4785 N N . VAL B 1 183 ? -3.186 1.389 15.57 1 98.94 183 VAL B N 1
ATOM 4786 C CA . VAL B 1 183 ? -2.959 0.081 14.969 1 98.94 183 VAL B CA 1
ATOM 4787 C C . VAL B 1 183 ? -1.647 0.093 14.188 1 98.94 183 VAL B C 1
ATOM 4789 O O . VAL B 1 183 ? -1.386 1.018 13.414 1 98.94 183 VAL B O 1
ATOM 4792 N N . ILE B 1 184 ? -0.81 -0.92 14.383 1 98.81 184 ILE B N 1
ATOM 4793 C CA . ILE B 1 184 ? 0.555 -0.963 13.867 1 98.81 184 ILE B CA 1
ATOM 4794 C C . ILE B 1 184 ? 0.796 -2.291 13.156 1 98.81 184 ILE B C 1
ATOM 4796 O O . ILE B 1 184 ? 1.342 -3.229 13.742 1 98.81 184 ILE B O 1
ATOM 4800 N N . PRO B 1 185 ? 0.464 -2.404 11.883 1 98.75 185 PRO B N 1
ATOM 4801 C CA . PRO B 1 185 ? 0.907 -3.592 11.148 1 98.75 185 PRO B CA 1
ATOM 4802 C C . PRO B 1 185 ? 2.426 -3.662 11 1 98.75 185 PRO B C 1
ATOM 4804 O O . PRO B 1 185 ? 3.061 -2.672 10.625 1 98.75 185 PRO B O 1
ATOM 4807 N N . VAL B 1 186 ? 2.99 -4.758 11.344 1 98.81 186 VAL B N 1
ATOM 4808 C CA . VAL B 1 186 ? 4.422 -5 11.211 1 98.81 186 VAL B CA 1
ATOM 4809 C C . VAL B 1 186 ? 4.664 -6.129 10.211 1 98.81 186 VAL B C 1
ATOM 4811 O O . VAL B 1 186 ? 4.027 -7.184 10.289 1 98.81 186 VAL B O 1
ATOM 4814 N N . GLY B 1 187 ? 5.516 -5.848 9.242 1 98.69 187 GLY B N 1
ATOM 4815 C CA . GLY B 1 187 ? 5.816 -6.832 8.219 1 98.69 187 GLY B CA 1
ATOM 4816 C C . GLY B 1 187 ? 7.137 -7.547 8.445 1 98.69 187 GLY B C 1
ATOM 4817 O O . GLY B 1 187 ? 8.133 -6.922 8.82 1 98.69 187 GLY B O 1
ATOM 4818 N N . ASP B 1 188 ? 7.168 -8.844 8.281 1 98.75 188 ASP B N 1
ATOM 4819 C CA . ASP B 1 188 ? 8.375 -9.672 8.297 1 98.75 188 ASP B CA 1
ATOM 4820 C C . ASP B 1 188 ? 9.023 -9.719 6.918 1 98.75 188 ASP B C 1
ATOM 4822 O O . ASP B 1 188 ? 8.812 -10.664 6.16 1 98.75 188 ASP B O 1
ATOM 4826 N N . LEU B 1 189 ? 9.852 -8.766 6.688 1 98.81 189 LEU B N 1
ATOM 4827 C CA . LEU B 1 189 ? 10.453 -8.641 5.363 1 98.81 189 LEU B CA 1
ATOM 4828 C C . LEU B 1 189 ? 11.5 -9.719 5.137 1 98.81 189 LEU B C 1
ATOM 4830 O O . LEU B 1 189 ? 11.766 -10.109 3.996 1 98.81 189 LEU B O 1
ATOM 4834 N N . SER B 1 190 ? 12.086 -10.227 6.207 1 98.94 190 SER B N 1
ATOM 4835 C CA . SER B 1 190 ? 13.016 -11.344 6.051 1 98.94 190 SER B CA 1
ATOM 4836 C C . SER B 1 190 ? 12.305 -12.578 5.496 1 98.94 190 SER B C 1
ATOM 4838 O O . SER B 1 190 ? 12.797 -13.219 4.566 1 98.94 190 SER B O 1
ATOM 4840 N N . GLN B 1 191 ? 11.164 -12.891 6.039 1 98.81 191 GLN B N 1
ATOM 4841 C CA . GLN B 1 191 ? 10.422 -14.023 5.492 1 98.81 191 GLN B CA 1
ATOM 4842 C C . GLN B 1 191 ? 9.922 -13.727 4.082 1 98.81 191 GLN B C 1
ATOM 4844 O O . GLN B 1 191 ? 9.906 -14.609 3.223 1 98.81 191 GLN B O 1
ATOM 4849 N N . HIS B 1 192 ? 9.469 -12.508 3.908 1 98.88 192 HIS B N 1
ATOM 4850 C CA . HIS B 1 192 ? 8.992 -12.109 2.586 1 98.88 192 HIS B CA 1
ATOM 4851 C C . HIS B 1 192 ? 10.078 -12.312 1.531 1 98.88 192 HIS B C 1
ATOM 4853 O O . HIS B 1 192 ? 9.805 -12.859 0.459 1 98.88 192 HIS B O 1
ATOM 4859 N N . VAL B 1 193 ? 11.258 -11.883 1.778 1 98.94 193 VAL B N 1
ATOM 4860 C CA . VAL B 1 193 ? 12.375 -12.016 0.85 1 98.94 193 VAL B CA 1
ATOM 4861 C C . VAL B 1 193 ? 12.727 -13.492 0.673 1 98.94 193 VAL B C 1
ATOM 4863 O O . VAL B 1 193 ? 13.023 -13.938 -0.439 1 98.94 193 VAL B O 1
ATOM 4866 N N . LEU B 1 194 ? 12.703 -14.234 1.768 1 98.94 194 LEU B N 1
ATOM 4867 C CA . LEU B 1 194 ? 12.977 -15.664 1.665 1 98.94 194 LEU B CA 1
ATOM 4868 C C . LEU B 1 194 ? 11.961 -16.344 0.756 1 98.94 194 LEU B C 1
ATOM 4870 O O . LEU B 1 194 ? 12.328 -17.156 -0.103 1 98.94 194 LEU B O 1
ATOM 4874 N N . LEU B 1 195 ? 10.688 -16.031 0.947 1 98.75 195 LEU B N 1
ATOM 4875 C CA . LEU B 1 195 ? 9.641 -16.516 0.069 1 98.75 195 LEU B CA 1
ATOM 4876 C C . LEU B 1 195 ? 9.859 -16.047 -1.365 1 98.75 195 LEU B C 1
ATOM 4878 O O . LEU B 1 195 ? 9.57 -16.781 -2.314 1 98.75 195 LEU B O 1
ATOM 4882 N N . GLY B 1 196 ? 10.367 -14.828 -1.48 1 98.62 196 GLY B N 1
ATOM 4883 C CA . GLY B 1 196 ? 10.703 -14.312 -2.799 1 98.62 196 GLY B CA 1
ATOM 4884 C C . GLY B 1 196 ? 11.789 -15.117 -3.488 1 98.62 196 GLY B C 1
ATOM 4885 O O . GLY B 1 196 ? 11.711 -15.375 -4.691 1 98.62 196 GLY B O 1
ATOM 4886 N N . ILE B 1 197 ? 12.789 -15.477 -2.758 1 98.88 197 ILE B N 1
ATOM 4887 C CA . ILE B 1 197 ? 13.859 -16.297 -3.32 1 98.88 197 ILE B CA 1
ATOM 4888 C C . ILE B 1 197 ? 13.305 -17.656 -3.732 1 98.88 197 ILE B C 1
ATOM 4890 O O . ILE B 1 197 ? 13.656 -18.188 -4.793 1 98.88 197 ILE B O 1
ATOM 4894 N N . ALA B 1 198 ? 12.469 -18.234 -2.908 1 98.12 198 ALA B N 1
ATOM 4895 C CA . ALA B 1 198 ? 11.82 -19.5 -3.264 1 98.12 198 ALA B CA 1
ATOM 4896 C C . ALA B 1 198 ? 10.977 -19.344 -4.531 1 98.12 198 ALA B C 1
ATOM 4898 O O . ALA B 1 198 ? 10.984 -20.219 -5.395 1 98.12 198 ALA B O 1
ATOM 4899 N N . TYR B 1 199 ? 10.258 -18.281 -4.621 1 96.69 199 TYR B N 1
ATOM 4900 C CA . TYR B 1 199 ? 9.469 -17.969 -5.809 1 96.69 199 TYR B CA 1
ATOM 4901 C C . TYR B 1 199 ? 10.359 -17.922 -7.047 1 96.69 199 TYR B C 1
ATOM 4903 O O . TYR B 1 199 ? 10.023 -18.5 -8.086 1 96.69 199 TYR B O 1
ATOM 4911 N N . LEU B 1 200 ? 11.484 -17.125 -6.941 1 97.25 200 LEU B N 1
ATOM 4912 C CA . LEU B 1 200 ? 12.414 -17.047 -8.062 1 97.25 200 LEU B CA 1
ATOM 4913 C C . LEU B 1 200 ? 12.891 -18.438 -8.469 1 97.25 200 LEU B C 1
ATOM 4915 O O . LEU B 1 200 ? 12.867 -18.797 -9.648 1 97.25 200 LEU B O 1
ATOM 4919 N N . ALA B 1 201 ? 13.25 -19.203 -7.473 1 97 201 ALA B N 1
ATOM 4920 C CA . ALA B 1 201 ? 13.766 -20.531 -7.75 1 97 201 ALA B CA 1
ATOM 4921 C C . ALA B 1 201 ? 12.711 -21.406 -8.438 1 97 201 ALA B C 1
ATOM 4923 O O . ALA B 1 201 ? 13.023 -22.156 -9.359 1 97 201 ALA B O 1
ATOM 4924 N N . GLN B 1 202 ? 11.492 -21.312 -7.969 1 94.44 202 GLN B N 1
ATOM 4925 C CA . GLN B 1 202 ? 10.406 -22.078 -8.57 1 94.44 202 GLN B CA 1
ATOM 4926 C C . GLN B 1 202 ? 10.227 -21.703 -10.039 1 94.44 202 GLN B C 1
ATOM 4928 O O . GLN B 1 202 ? 9.773 -22.531 -10.836 1 94.44 202 GLN B O 1
ATOM 4933 N N . ASN B 1 203 ? 10.547 -20.547 -10.367 1 94.56 203 ASN B N 1
ATOM 4934 C CA . ASN B 1 203 ? 10.453 -20.078 -11.75 1 94.56 203 ASN B CA 1
ATOM 4935 C C . ASN B 1 203 ? 11.805 -20.141 -12.453 1 94.56 203 ASN B C 1
ATOM 4937 O O . ASN B 1 203 ? 12.023 -19.469 -13.461 1 94.56 203 ASN B O 1
ATOM 4941 N N . ARG B 1 204 ? 12.75 -20.828 -11.828 1 95.75 204 ARG B N 1
ATOM 4942 C CA . ARG B 1 204 ? 14.07 -21.172 -12.344 1 95.75 204 ARG B CA 1
ATOM 4943 C C . ARG B 1 204 ? 14.969 -19.938 -12.422 1 95.75 204 ARG B C 1
ATOM 4945 O O . ARG B 1 204 ? 15.852 -19.859 -13.281 1 95.75 204 ARG B O 1
ATOM 4952 N N . GLN B 1 205 ? 14.719 -18.969 -11.617 1 97.44 205 GLN B N 1
ATOM 4953 C CA . GLN B 1 205 ? 15.516 -17.75 -11.516 1 97.44 205 GLN B CA 1
ATOM 4954 C C . GLN B 1 205 ? 16.297 -17.719 -10.211 1 97.44 205 GLN B C 1
ATOM 4956 O O . GLN B 1 205 ? 15.984 -18.453 -9.266 1 97.44 205 GLN B O 1
ATOM 4961 N N . VAL B 1 206 ? 17.359 -16.938 -10.164 1 98.69 206 VAL B N 1
ATOM 4962 C CA . VAL B 1 206 ? 18.188 -16.781 -8.977 1 98.69 206 VAL B CA 1
ATOM 4963 C C . VAL B 1 206 ? 18.547 -15.312 -8.766 1 98.69 206 VAL B C 1
ATOM 4965 O O . VAL B 1 206 ? 18.297 -14.484 -9.648 1 98.69 206 VAL B O 1
ATOM 4968 N N . ILE B 1 207 ? 19 -14.945 -7.609 1 98.81 207 ILE B N 1
ATOM 4969 C CA . ILE B 1 207 ? 19.453 -13.578 -7.367 1 98.81 207 ILE B CA 1
ATOM 4970 C C . ILE B 1 207 ? 20.891 -13.422 -7.844 1 98.81 207 ILE B C 1
ATOM 4972 O O . ILE B 1 207 ? 21.641 -14.398 -7.934 1 98.81 207 ILE B O 1
ATOM 4976 N N . PHE B 1 208 ? 21.25 -12.281 -8.211 1 98.75 208 PHE B N 1
ATOM 4977 C CA . PHE B 1 208 ? 22.594 -11.836 -8.578 1 98.75 208 PHE B CA 1
ATOM 4978 C C . PHE B 1 208 ? 23.031 -10.672 -7.699 1 98.75 208 PHE B C 1
ATOM 4980 O O . PHE B 1 208 ? 22.266 -9.734 -7.469 1 98.75 208 PHE B O 1
ATOM 4987 N N . ASP B 1 209 ? 24.234 -10.734 -7.137 1 98.62 209 ASP B N 1
ATOM 4988 C CA . ASP B 1 209 ? 24.75 -9.68 -6.281 1 98.62 209 ASP B CA 1
ATOM 4989 C C . ASP B 1 209 ? 25.266 -8.508 -7.113 1 98.62 209 ASP B C 1
ATOM 4991 O O . ASP B 1 209 ? 26.469 -8.383 -7.352 1 98.62 209 ASP B O 1
ATOM 4995 N N . ASP B 1 210 ? 24.438 -7.605 -7.406 1 97.75 210 ASP B N 1
ATOM 4996 C CA . ASP B 1 210 ? 24.797 -6.453 -8.234 1 97.75 210 ASP B CA 1
ATOM 4997 C C . ASP B 1 210 ? 25.609 -5.441 -7.434 1 97.75 210 ASP B C 1
ATOM 4999 O O . ASP B 1 210 ? 26.297 -4.594 -8.016 1 97.75 210 ASP B O 1
ATOM 5003 N N . VAL B 1 211 ? 25.562 -5.523 -6.141 1 96.5 211 VAL B N 1
ATOM 5004 C CA . VAL B 1 211 ? 26.312 -4.617 -5.277 1 96.5 211 VAL B CA 1
ATOM 5005 C C . VAL B 1 211 ? 27.797 -4.945 -5.352 1 96.5 211 VAL B C 1
ATOM 5007 O O . VAL B 1 211 ? 28.641 -4.043 -5.43 1 96.5 211 VAL B O 1
ATOM 5010 N N . HIS B 1 212 ? 28.109 -6.211 -5.371 1 97.12 212 HIS B N 1
ATOM 5011 C CA . HIS B 1 212 ? 29.5 -6.625 -5.422 1 97.12 212 HIS B CA 1
ATOM 5012 C C . HIS B 1 212 ? 29.875 -7.164 -6.801 1 97.12 212 HIS B C 1
ATOM 5014 O O . HIS B 1 212 ? 31 -7.633 -7.012 1 97.12 212 HIS B O 1
ATOM 5020 N N . GLY B 1 213 ? 28.969 -7.227 -7.754 1 96.88 213 GLY B N 1
ATOM 5021 C CA . GLY B 1 213 ? 29.219 -7.559 -9.148 1 96.88 213 GLY B CA 1
ATOM 5022 C C . GLY B 1 213 ? 29.562 -9.023 -9.359 1 96.88 213 GLY B C 1
ATOM 5023 O O . GLY B 1 213 ? 30.516 -9.344 -10.078 1 96.88 213 GLY B O 1
ATOM 5024 N N . ARG B 1 214 ? 28.797 -9.883 -8.688 1 97.88 214 ARG B N 1
ATOM 5025 C CA . ARG B 1 214 ? 29.172 -11.289 -8.859 1 97.88 214 ARG B CA 1
ATOM 5026 C C . ARG B 1 214 ? 27.953 -12.195 -8.703 1 97.88 214 ARG B C 1
ATOM 5028 O O . ARG B 1 214 ? 26.984 -11.828 -8.023 1 97.88 214 ARG B O 1
ATOM 5035 N N . ALA B 1 215 ? 28.031 -13.344 -9.289 1 98.31 215 ALA B N 1
ATOM 5036 C CA . ALA B 1 215 ? 27.047 -14.406 -9.102 1 98.31 215 ALA B CA 1
ATOM 5037 C C . ALA B 1 215 ? 27.172 -15.023 -7.707 1 98.31 215 ALA B C 1
ATOM 5039 O O . ALA B 1 215 ? 28.203 -14.883 -7.047 1 98.31 215 ALA B O 1
ATOM 5040 N N . ILE B 1 216 ? 26.094 -15.664 -7.293 1 98.62 216 ILE B N 1
ATOM 5041 C CA . ILE B 1 216 ? 26.141 -16.391 -6.023 1 98.62 216 ILE B CA 1
ATOM 5042 C C . ILE B 1 216 ? 27.078 -17.578 -6.148 1 98.62 216 ILE B C 1
ATOM 5044 O O . ILE B 1 216 ? 26.828 -18.5 -6.926 1 98.62 216 ILE B O 1
ATOM 5048 N N . PRO B 1 217 ? 28.156 -17.578 -5.367 1 98.5 217 PRO B N 1
ATOM 5049 C CA . PRO B 1 217 ? 29.094 -18.703 -5.48 1 98.5 217 PRO B CA 1
ATOM 5050 C C . PRO B 1 217 ? 28.406 -20.047 -5.215 1 98.5 217 PRO B C 1
ATOM 5052 O O . PRO B 1 217 ? 27.719 -20.203 -4.207 1 98.5 217 PRO B O 1
ATOM 5055 N N . GLY B 1 218 ? 28.594 -20.984 -6.137 1 98.31 218 GLY B N 1
ATOM 5056 C CA . GLY B 1 218 ? 28.078 -22.328 -5.938 1 98.31 218 GLY B CA 1
ATOM 5057 C C . GLY B 1 218 ? 26.719 -22.547 -6.562 1 98.31 218 GLY B C 1
ATOM 5058 O O . GLY B 1 218 ? 26.219 -23.672 -6.594 1 98.31 218 GLY B O 1
ATOM 5059 N N . ILE B 1 219 ? 26.094 -21.562 -7.164 1 98.75 219 ILE B N 1
ATOM 5060 C CA . ILE B 1 219 ? 24.734 -21.625 -7.668 1 98.75 219 ILE B CA 1
ATOM 5061 C C . ILE B 1 219 ? 24.672 -22.594 -8.844 1 98.75 219 ILE B C 1
ATOM 5063 O O . ILE B 1 219 ? 23.625 -23.219 -9.094 1 98.75 219 ILE B O 1
ATOM 5067 N N . GLU B 1 220 ? 25.766 -22.812 -9.539 1 98 220 GLU B N 1
ATOM 5068 C CA . GLU B 1 220 ? 25.828 -23.641 -10.727 1 98 220 GLU B CA 1
ATOM 5069 C C . GLU B 1 220 ? 25.531 -25.109 -10.391 1 98 220 GLU B C 1
ATOM 5071 O O . GLU B 1 220 ? 25.078 -25.859 -11.25 1 98 220 GLU B O 1
ATOM 5076 N N . ARG B 1 221 ? 25.734 -25.5 -9.148 1 97.62 221 ARG B N 1
ATOM 5077 C CA . ARG B 1 221 ? 25.484 -26.875 -8.711 1 97.62 221 ARG B CA 1
ATOM 5078 C C . ARG B 1 221 ? 24 -27.203 -8.789 1 97.62 221 ARG B C 1
ATOM 5080 O O . ARG B 1 221 ? 23.625 -28.375 -8.797 1 97.62 221 ARG B O 1
ATOM 5087 N N . PHE B 1 222 ? 23.172 -26.172 -8.922 1 98.25 222 PHE B N 1
ATOM 5088 C CA . PHE B 1 222 ? 21.734 -26.391 -8.875 1 98.25 222 PHE B CA 1
ATOM 5089 C C . PHE B 1 222 ? 21.109 -26.172 -10.25 1 98.25 222 PHE B C 1
ATOM 5091 O O . PHE B 1 222 ? 19.938 -25.812 -10.352 1 98.25 222 PHE B O 1
ATOM 5098 N N . ALA B 1 223 ? 21.797 -26.391 -11.297 1 97.56 223 ALA B N 1
ATOM 5099 C CA . ALA B 1 223 ? 21.391 -26.078 -12.664 1 97.56 223 ALA B CA 1
ATOM 5100 C C . ALA B 1 223 ? 20.172 -26.922 -13.07 1 97.56 223 ALA B C 1
ATOM 5102 O O . ALA B 1 223 ? 19.453 -26.562 -14.008 1 97.56 223 ALA B O 1
ATOM 5103 N N . ARG B 1 224 ? 19.891 -28.031 -12.422 1 95.44 224 ARG B N 1
ATOM 5104 C CA . ARG B 1 224 ? 18.719 -28.844 -12.711 1 95.44 224 ARG B CA 1
ATOM 5105 C C . ARG B 1 224 ? 17.453 -28.219 -12.133 1 95.44 224 ARG B C 1
ATOM 5107 O O . ARG B 1 224 ? 16.344 -28.516 -12.578 1 95.44 224 ARG B O 1
ATOM 5114 N N . VAL B 1 225 ? 17.609 -27.391 -11.133 1 95.06 225 VAL B N 1
ATOM 5115 C CA . VAL B 1 225 ? 16.5 -26.766 -10.422 1 95.06 225 VAL B CA 1
ATOM 5116 C C . VAL B 1 225 ? 16.281 -25.344 -10.945 1 95.06 225 VAL B C 1
ATOM 5118 O O . VAL B 1 225 ? 15.133 -24.922 -11.133 1 95.06 225 VAL B O 1
ATOM 5121 N N . VAL B 1 226 ? 17.375 -24.641 -11.227 1 97.56 226 VAL B N 1
ATOM 5122 C CA . VAL B 1 226 ? 17.312 -23.234 -11.617 1 97.56 226 VAL B CA 1
ATOM 5123 C C . VAL B 1 226 ? 18.203 -23 -12.828 1 97.56 226 VAL B C 1
ATOM 5125 O O . VAL B 1 226 ? 19.016 -23.859 -13.195 1 97.56 226 VAL B O 1
ATOM 5128 N N . ASP B 1 227 ? 17.984 -21.906 -13.484 1 97.5 227 ASP B N 1
ATOM 5129 C CA . ASP B 1 227 ? 18.891 -21.359 -14.484 1 97.5 227 ASP B CA 1
ATOM 5130 C C . ASP B 1 227 ? 19.797 -20.281 -13.875 1 97.5 227 ASP B C 1
ATOM 5132 O O . ASP B 1 227 ? 19.359 -19.172 -13.602 1 97.5 227 ASP B O 1
ATOM 5136 N N . PRO B 1 228 ? 21.062 -20.609 -13.711 1 97.5 228 PRO B N 1
ATOM 5137 C CA . PRO B 1 228 ? 21.969 -19.688 -13.016 1 97.5 228 PRO B CA 1
ATOM 5138 C C . PRO B 1 228 ? 22.125 -18.344 -13.75 1 97.5 228 PRO B C 1
ATOM 5140 O O . PRO B 1 228 ? 22.625 -17.375 -13.18 1 97.5 228 PRO B O 1
ATOM 5143 N N . ASP B 1 229 ? 21.688 -18.312 -15.023 1 96.38 229 ASP B N 1
ATOM 5144 C CA . ASP B 1 229 ? 21.875 -17.094 -15.82 1 96.38 229 ASP B CA 1
ATOM 5145 C C . ASP B 1 229 ? 20.594 -16.25 -15.82 1 96.38 229 ASP B C 1
ATOM 5147 O O . ASP B 1 229 ? 20.609 -15.109 -16.281 1 96.38 229 ASP B O 1
ATOM 5151 N N . ALA B 1 230 ? 19.516 -16.75 -15.336 1 97 230 ALA B N 1
ATOM 5152 C CA . ALA B 1 230 ? 18.281 -15.992 -15.195 1 97 230 ALA B CA 1
ATOM 5153 C C . ALA B 1 230 ? 18.203 -15.32 -13.828 1 97 230 ALA B C 1
ATOM 5155 O O . ALA B 1 230 ? 17.719 -15.906 -12.867 1 97 230 ALA B O 1
ATOM 5156 N N . THR B 1 231 ? 18.688 -14.039 -13.805 1 97.75 231 THR B N 1
ATOM 5157 C CA . THR B 1 231 ? 19 -13.5 -12.492 1 97.75 231 THR B CA 1
ATOM 5158 C C . THR B 1 231 ? 18.188 -12.242 -12.219 1 97.75 231 THR B C 1
ATOM 5160 O O . THR B 1 231 ? 17.75 -11.562 -13.148 1 97.75 231 THR B O 1
ATOM 5163 N N . TRP B 1 232 ? 17.875 -11.977 -11.016 1 98.06 232 TRP B N 1
ATOM 5164 C CA . TRP B 1 232 ? 17.406 -10.703 -10.469 1 98.06 232 TRP B CA 1
ATOM 5165 C C . TRP B 1 232 ? 18.484 -10.047 -9.609 1 98.06 232 TRP B C 1
ATOM 5167 O O . TRP B 1 232 ? 19.047 -10.688 -8.711 1 98.06 232 TRP B O 1
ATOM 5177 N N . PRO B 1 233 ? 18.781 -8.781 -9.898 1 98.31 233 PRO B N 1
ATOM 5178 C CA . PRO B 1 233 ? 19.734 -8.109 -9.016 1 98.31 233 PRO B CA 1
ATOM 5179 C C . PRO B 1 233 ? 19.234 -8.008 -7.574 1 98.31 233 PRO B C 1
ATOM 5181 O O . PRO B 1 233 ? 18.094 -7.617 -7.336 1 98.31 233 PRO B O 1
ATOM 5184 N N . ILE B 1 234 ? 20.094 -8.273 -6.594 1 98.75 234 ILE B N 1
ATOM 5185 C CA . ILE B 1 234 ? 19.719 -8.305 -5.184 1 98.75 234 ILE B CA 1
ATOM 5186 C C . ILE B 1 234 ? 19.125 -6.965 -4.773 1 98.75 234 ILE B C 1
ATOM 5188 O O . ILE B 1 234 ? 18.094 -6.918 -4.105 1 98.75 234 ILE B O 1
ATOM 5192 N N . SER B 1 235 ? 19.719 -5.836 -5.176 1 97.94 235 SER B N 1
ATOM 5193 C CA . SER B 1 235 ? 19.266 -4.512 -4.758 1 97.94 235 SER B CA 1
ATOM 5194 C C . SER B 1 235 ? 17.828 -4.254 -5.203 1 97.94 235 SER B C 1
ATOM 5196 O O . SER B 1 235 ? 16.984 -3.889 -4.391 1 97.94 235 SER B O 1
ATOM 5198 N N . PHE B 1 236 ? 17.578 -4.562 -6.512 1 97.5 236 PHE B N 1
ATOM 5199 C CA . PHE B 1 236 ? 16.234 -4.344 -7.035 1 97.5 236 PHE B CA 1
ATOM 5200 C C . PHE B 1 236 ? 15.258 -5.34 -6.434 1 97.5 236 PHE B C 1
ATOM 5202 O O . PHE B 1 236 ? 14.156 -4.965 -6.031 1 97.5 236 PHE B O 1
ATOM 5209 N N . PHE B 1 237 ? 15.695 -6.598 -6.383 1 98.5 237 PHE B N 1
ATOM 5210 C CA . PHE B 1 237 ? 14.836 -7.672 -5.891 1 98.5 237 PHE B CA 1
ATOM 5211 C C . PHE B 1 237 ? 14.367 -7.379 -4.469 1 98.5 237 PHE B C 1
ATOM 5213 O O . PHE B 1 237 ? 13.172 -7.48 -4.172 1 98.5 237 PHE B O 1
ATOM 5220 N N . GLU B 1 238 ? 15.25 -6.965 -3.561 1 98.75 238 GLU B N 1
ATOM 5221 C CA . GLU B 1 238 ? 14.898 -6.703 -2.168 1 98.75 238 GLU B CA 1
ATOM 5222 C C . GLU B 1 238 ? 14.055 -5.438 -2.039 1 98.75 238 GLU B C 1
ATOM 5224 O O . GLU B 1 238 ? 13.133 -5.379 -1.219 1 98.75 238 GLU B O 1
ATOM 5229 N N . GLN B 1 239 ? 14.336 -4.445 -2.873 1 98.06 239 GLN B N 1
ATOM 5230 C CA . GLN B 1 239 ? 13.5 -3.252 -2.904 1 98.06 239 GLN B CA 1
ATOM 5231 C C . GLN B 1 239 ? 12.086 -3.584 -3.367 1 98.06 239 GLN B C 1
ATOM 5233 O O . GLN B 1 239 ? 11.109 -3.01 -2.871 1 98.06 239 GLN B O 1
ATOM 5238 N N . TRP B 1 240 ? 12.023 -4.457 -4.309 1 98.25 240 TRP B N 1
ATOM 5239 C CA . TRP B 1 240 ? 10.719 -4.871 -4.824 1 98.25 240 TRP B CA 1
ATOM 5240 C C . TRP B 1 240 ? 9.922 -5.602 -3.75 1 98.25 240 TRP B C 1
ATOM 5242 O O . TRP B 1 240 ? 8.711 -5.383 -3.615 1 98.25 240 TRP B O 1
ATOM 5252 N N . CYS B 1 241 ? 10.586 -6.449 -2.986 1 98.69 241 CYS B N 1
ATOM 5253 C CA . CYS B 1 241 ? 9.945 -7.125 -1.86 1 98.69 241 CYS B CA 1
ATOM 5254 C C . CYS B 1 241 ? 9.469 -6.117 -0.824 1 98.69 241 CYS B C 1
ATOM 5256 O O . CYS B 1 241 ? 8.383 -6.27 -0.263 1 98.69 241 CYS B O 1
ATOM 5258 N N . LEU B 1 242 ? 10.273 -5.078 -0.587 1 98.75 242 LEU B N 1
ATOM 5259 C CA . LEU B 1 242 ? 9.867 -4.008 0.318 1 98.75 242 LEU B CA 1
ATOM 5260 C C . LEU B 1 242 ? 8.609 -3.314 -0.193 1 98.75 242 LEU B C 1
ATOM 5262 O O . LEU B 1 242 ? 7.688 -3.045 0.579 1 98.75 242 LEU B O 1
ATOM 5266 N N . ALA B 1 243 ? 8.555 -3.041 -1.467 1 98.69 243 ALA B N 1
ATOM 5267 C CA . ALA B 1 243 ? 7.387 -2.4 -2.072 1 98.69 243 ALA B CA 1
ATOM 5268 C C . ALA B 1 243 ? 6.145 -3.27 -1.917 1 98.69 243 ALA B C 1
ATOM 5270 O O . ALA B 1 243 ? 5.082 -2.781 -1.521 1 98.69 243 ALA B O 1
ATOM 5271 N N . GLU B 1 244 ? 6.293 -4.551 -2.182 1 98.62 244 GLU B N 1
ATOM 5272 C CA . GLU B 1 244 ? 5.184 -5.496 -2.068 1 98.62 244 GLU B CA 1
ATOM 5273 C C . GLU B 1 244 ? 4.641 -5.539 -0.644 1 98.62 244 GLU B C 1
ATOM 5275 O O . GLU B 1 244 ? 3.426 -5.488 -0.436 1 98.62 244 GLU B O 1
ATOM 5280 N N . LEU B 1 245 ? 5.527 -5.648 0.238 1 98.75 245 LEU B N 1
ATOM 5281 C CA . LEU B 1 245 ? 5.105 -5.746 1.631 1 98.75 245 LEU B CA 1
ATOM 5282 C C . LEU B 1 245 ? 4.512 -4.426 2.111 1 98.75 245 LEU B C 1
ATOM 5284 O O . LEU B 1 245 ? 3.588 -4.418 2.926 1 98.75 245 LEU B O 1
ATOM 5288 N N . SER B 1 246 ? 5.016 -3.318 1.593 1 98.75 246 SER B N 1
ATOM 5289 C CA . SER B 1 246 ? 4.445 -2.02 1.932 1 98.75 246 SER B CA 1
ATOM 5290 C C . SER B 1 246 ? 2.994 -1.917 1.47 1 98.75 246 SER B C 1
ATOM 5292 O O . SER B 1 246 ? 2.16 -1.319 2.152 1 98.75 246 SER B O 1
ATOM 5294 N N . VAL B 1 247 ? 2.691 -2.486 0.354 1 98.75 247 VAL B N 1
ATOM 5295 C CA . VAL B 1 247 ? 1.316 -2.52 -0.132 1 98.75 247 VAL B CA 1
ATOM 5296 C C . VAL B 1 247 ? 0.444 -3.309 0.84 1 98.75 247 VAL B C 1
ATOM 5298 O O . VAL B 1 247 ? -0.667 -2.885 1.172 1 98.75 247 VAL B O 1
ATOM 5301 N N . GLU B 1 248 ? 0.943 -4.438 1.291 1 98.62 248 GLU B N 1
ATOM 5302 C CA . GLU B 1 248 ? 0.227 -5.258 2.266 1 98.62 248 GLU B CA 1
ATOM 5303 C C . GLU B 1 248 ? -0.088 -4.461 3.529 1 98.62 248 GLU B C 1
ATOM 5305 O O . GLU B 1 248 ? -1.24 -4.402 3.961 1 98.62 248 GLU B O 1
ATOM 5310 N N . LEU B 1 249 ? 0.885 -3.801 4.062 1 98.81 249 LEU B N 1
ATOM 5311 C CA . LEU B 1 249 ? 0.729 -3.035 5.293 1 98.81 249 LEU B CA 1
ATOM 5312 C C . LEU B 1 249 ? -0.162 -1.817 5.066 1 98.81 249 LEU B C 1
ATOM 5314 O O . LEU B 1 249 ? -0.968 -1.463 5.93 1 98.81 249 LEU B O 1
ATOM 5318 N N . GLY B 1 250 ? 0.001 -1.208 3.908 1 98.75 250 GLY B N 1
ATOM 5319 C CA . GLY B 1 250 ? -0.807 -0.045 3.576 1 98.75 250 GLY B CA 1
ATOM 5320 C C . GLY B 1 250 ? -2.277 -0.372 3.398 1 98.75 250 GLY B C 1
ATOM 5321 O O . GLY B 1 250 ? -3.145 0.361 3.879 1 98.75 250 GLY B O 1
ATOM 5322 N N . THR B 1 251 ? -2.578 -1.452 2.721 1 98.75 251 THR B N 1
ATOM 5323 C CA . THR B 1 251 ? -3.971 -1.824 2.49 1 98.75 251 THR B CA 1
ATOM 5324 C C . THR B 1 251 ? -4.629 -2.279 3.789 1 98.75 251 THR B C 1
ATOM 5326 O O . THR B 1 251 ? -5.832 -2.084 3.982 1 98.75 251 THR B O 1
ATOM 5329 N N . SER B 1 252 ? -3.84 -2.84 4.723 1 98.75 252 SER B N 1
ATOM 5330 C CA . SER B 1 252 ? -4.324 -3.105 6.074 1 98.75 252 SER B CA 1
ATOM 5331 C C . SER B 1 252 ? -4.867 -1.837 6.727 1 98.75 252 SER B C 1
ATOM 5333 O O . SER B 1 252 ? -6.023 -1.793 7.145 1 98.75 252 SER B O 1
ATOM 5335 N N . CYS B 1 253 ? -4.09 -0.801 6.688 1 98.88 253 CYS B N 1
ATOM 5336 C CA . CYS B 1 253 ? -4.465 0.463 7.312 1 98.88 253 CYS B CA 1
ATOM 5337 C C . CYS B 1 253 ? -5.574 1.153 6.523 1 98.88 253 CYS B C 1
ATOM 5339 O O . CYS B 1 253 ? -6.43 1.824 7.105 1 98.88 253 CYS B O 1
ATOM 5341 N N . TYR B 1 254 ? -5.539 0.984 5.207 1 98.88 254 TYR B N 1
ATOM 5342 C CA . TYR B 1 254 ? -6.578 1.589 4.383 1 98.88 254 TYR B CA 1
ATOM 5343 C C . TYR B 1 254 ? -7.945 0.996 4.703 1 98.88 254 TYR B C 1
ATOM 5345 O O . TYR B 1 254 ? -8.93 1.724 4.816 1 98.88 254 TYR B O 1
ATOM 5353 N N . ALA B 1 255 ? -8.016 -0.32 4.895 1 98.81 255 ALA B N 1
ATOM 5354 C CA . ALA B 1 255 ? -9.25 -0.961 5.32 1 98.81 255 ALA B CA 1
ATOM 5355 C C . ALA B 1 255 ? -9.75 -0.376 6.641 1 98.81 255 ALA B C 1
ATOM 5357 O O . ALA B 1 255 ? -10.938 -0.083 6.793 1 98.81 255 ALA B O 1
ATOM 5358 N N . GLY B 1 256 ? -8.812 -0.182 7.551 1 98.75 256 GLY B N 1
ATOM 5359 C CA . GLY B 1 256 ? -9.164 0.441 8.82 1 98.75 256 GLY B CA 1
ATOM 5360 C C . GLY B 1 256 ? -9.664 1.864 8.664 1 98.75 256 GLY B C 1
ATOM 5361 O O . GLY B 1 256 ? -10.617 2.268 9.336 1 98.75 256 GLY B O 1
ATOM 5362 N N . ALA B 1 257 ? -9 2.607 7.809 1 98.69 257 ALA B N 1
ATOM 5363 C CA . ALA B 1 257 ? -9.391 3.996 7.59 1 98.69 257 ALA B CA 1
ATOM 5364 C C . ALA B 1 257 ? -10.812 4.082 7.043 1 98.69 257 ALA B C 1
ATOM 5366 O O . ALA B 1 257 ? -11.578 4.973 7.426 1 98.69 257 ALA B O 1
ATOM 5367 N N . LEU B 1 258 ? -11.141 3.193 6.117 1 98.62 258 LEU B N 1
ATOM 5368 C CA . LEU B 1 258 ? -12.5 3.162 5.598 1 98.62 258 LEU B CA 1
ATOM 5369 C C . LEU B 1 258 ? -13.5 2.805 6.695 1 98.62 258 LEU B C 1
ATOM 5371 O O . LEU B 1 258 ? -14.594 3.367 6.754 1 98.62 258 LEU B O 1
ATOM 5375 N N . MET B 1 259 ? -13.133 1.909 7.582 1 98.5 259 MET B N 1
ATOM 5376 C CA . MET B 1 259 ? -13.984 1.489 8.695 1 98.5 259 MET B CA 1
ATOM 5377 C C . MET B 1 259 ? -14.289 2.662 9.617 1 98.5 259 MET B C 1
ATOM 5379 O O . MET B 1 259 ? -15.391 2.75 10.172 1 98.5 259 MET B O 1
ATOM 5383 N N . LEU B 1 260 ? -13.352 3.566 9.773 1 98.69 260 LEU B N 1
ATOM 5384 C CA . LEU B 1 260 ? -13.562 4.73 10.625 1 98.69 260 LEU B CA 1
ATOM 5385 C C . LEU B 1 260 ? -14.742 5.562 10.125 1 98.69 260 LEU B C 1
ATOM 5387 O O . LEU B 1 260 ? -15.516 6.09 10.922 1 98.69 260 LEU B O 1
ATOM 5391 N N . GLN B 1 261 ? -14.906 5.672 8.805 1 97.62 261 GLN B N 1
ATOM 5392 C CA . GLN B 1 261 ? -16.016 6.418 8.227 1 97.62 261 GLN B CA 1
ATOM 5393 C C . GLN B 1 261 ? -17.359 5.785 8.602 1 97.62 261 GLN B C 1
ATOM 5395 O O . GLN B 1 261 ? -18.297 6.488 8.977 1 97.62 261 GLN B O 1
ATOM 5400 N N . ALA B 1 262 ? -17.328 4.461 8.523 1 98.12 262 ALA B N 1
ATOM 5401 C CA . ALA B 1 262 ? -18.562 3.719 8.797 1 98.12 262 ALA B CA 1
ATOM 5402 C C . ALA B 1 262 ? -18.953 3.834 10.266 1 98.12 262 ALA B C 1
ATOM 5404 O O . ALA B 1 262 ? -20.141 3.816 10.602 1 98.12 262 ALA B O 1
ATOM 5405 N N . MET B 1 263 ? -17.984 4.008 11.109 1 98.5 263 MET B N 1
ATOM 5406 C CA . MET B 1 263 ? -18.234 4.023 12.555 1 98.5 263 MET B CA 1
ATOM 5407 C C . MET B 1 263 ? -18.391 5.449 13.062 1 98.5 263 MET B C 1
ATOM 5409 O O . MET B 1 263 ? -18.797 5.66 14.211 1 98.5 263 MET B O 1
ATOM 5413 N N . GLY B 1 264 ? -18.078 6.418 12.18 1 98.31 264 GLY B N 1
ATOM 5414 C CA . GLY B 1 264 ? -18.109 7.809 12.602 1 98.31 264 GLY B CA 1
ATOM 5415 C C . GLY B 1 264 ? -16.969 8.18 13.531 1 98.31 264 GLY B C 1
ATOM 5416 O O . GLY B 1 264 ? -17.141 9 14.438 1 98.31 264 GLY B O 1
ATOM 5417 N N . LEU B 1 265 ? -15.875 7.52 13.445 1 98.75 265 LEU B N 1
ATOM 5418 C CA . LEU B 1 265 ? -14.656 7.844 14.18 1 98.75 265 LEU B CA 1
ATOM 5419 C C . LEU B 1 265 ? -13.719 8.695 13.336 1 98.75 265 LEU B C 1
ATOM 5421 O O . LEU B 1 265 ? -13.812 8.703 12.109 1 98.75 265 LEU B O 1
ATOM 5425 N N . GLY B 1 266 ? -12.891 9.516 13.992 1 98.38 266 GLY B N 1
ATOM 5426 C CA . GLY B 1 266 ? -11.805 10.227 13.336 1 98.38 266 GLY B CA 1
ATOM 5427 C C . GLY B 1 266 ? -10.523 9.422 13.266 1 98.38 266 GLY B C 1
ATOM 5428 O O . GLY B 1 266 ? -10.422 8.344 13.859 1 98.38 266 GLY B O 1
ATOM 5429 N N . GLY B 1 267 ? -9.57 9.969 12.594 1 97.81 267 GLY B N 1
ATOM 5430 C CA . GLY B 1 267 ? -8.273 9.336 12.438 1 97.81 267 GLY B CA 1
ATOM 5431 C C . GLY B 1 267 ? -7.711 9.453 11.031 1 97.81 267 GLY B C 1
ATOM 5432 O O . GLY B 1 267 ? -8.203 10.242 10.227 1 97.81 267 GLY B O 1
ATOM 5433 N N . TRP B 1 268 ? -6.633 8.812 10.773 1 97.69 268 TRP B N 1
ATOM 5434 C CA . TRP B 1 268 ? -5.992 8.734 9.469 1 97.69 268 TRP B CA 1
ATOM 5435 C C . TRP B 1 268 ? -4.887 7.684 9.461 1 97.69 268 TRP B C 1
ATOM 5437 O O . TRP B 1 268 ? -4.422 7.258 10.523 1 97.69 268 TRP B O 1
ATOM 5447 N N . MET B 1 269 ? -4.543 7.121 8.375 1 98.44 269 MET B N 1
ATOM 5448 C CA . MET B 1 269 ? -3.367 6.27 8.219 1 98.44 269 MET B CA 1
ATOM 5449 C C . MET B 1 269 ? -2.146 7.094 7.828 1 98.44 269 MET B C 1
ATOM 5451 O O . MET B 1 269 ? -2.266 8.07 7.082 1 98.44 269 MET B O 1
ATOM 5455 N N . TYR B 1 270 ? -0.917 6.758 8.406 1 97.31 270 TYR B N 1
ATOM 5456 C CA . TYR B 1 270 ? 0.228 7.633 8.172 1 97.31 270 TYR B CA 1
ATOM 5457 C C . TYR B 1 270 ? 1.533 6.926 8.508 1 97.31 270 TYR B C 1
ATOM 5459 O O . TYR B 1 270 ? 1.53 5.895 9.195 1 97.31 270 TYR B O 1
ATOM 5467 N N . ASP B 1 271 ? 2.732 7.242 7.945 1 95.44 271 ASP B N 1
ATOM 5468 C CA . ASP B 1 271 ? 4.062 6.793 8.344 1 95.44 271 ASP B CA 1
ATOM 5469 C C . ASP B 1 271 ? 4.836 7.914 9.031 1 95.44 271 ASP B C 1
ATOM 5471 O O . ASP B 1 271 ? 6.066 7.949 8.984 1 95.44 271 ASP B O 1
ATOM 5475 N N . GLY B 1 272 ? 4.273 8.805 9.758 1 93.94 272 GLY B N 1
ATOM 5476 C CA . GLY B 1 272 ? 4.863 9.953 10.422 1 93.94 272 GLY B CA 1
ATOM 5477 C C . GLY B 1 272 ? 5.336 9.656 11.828 1 93.94 272 GLY B C 1
ATOM 5478 O O . GLY B 1 272 ? 5.414 10.555 12.672 1 93.94 272 GLY B O 1
ATOM 5479 N N . ILE B 1 273 ? 5.539 8.43 12.211 1 96.75 273 ILE B N 1
ATOM 5480 C CA . ILE B 1 273 ? 6.258 7.926 13.375 1 96.75 273 ILE B CA 1
ATOM 5481 C C . ILE B 1 273 ? 7.527 7.207 12.922 1 96.75 273 ILE B C 1
ATOM 5483 O O . ILE B 1 273 ? 7.52 6.48 11.93 1 96.75 273 ILE B O 1
ATOM 5487 N N . ASP B 1 274 ? 8.602 7.465 13.664 1 96.44 274 ASP B N 1
ATOM 5488 C CA . ASP B 1 274 ? 9.867 6.801 13.336 1 96.44 274 ASP B CA 1
ATOM 5489 C C . ASP B 1 274 ? 9.719 5.281 13.406 1 96.44 274 ASP B C 1
ATOM 5491 O O . ASP B 1 274 ? 9.414 4.73 14.469 1 96.44 274 ASP B O 1
ATOM 5495 N N . PRO B 1 275 ? 9.961 4.625 12.281 1 95.81 275 PRO B N 1
ATOM 5496 C CA . PRO B 1 275 ? 9.727 3.18 12.258 1 95.81 275 PRO B CA 1
ATOM 5497 C C . PRO B 1 275 ? 10.664 2.416 13.195 1 95.81 275 PRO B C 1
ATOM 5499 O O . PRO B 1 275 ? 10.297 1.353 13.703 1 95.81 275 PRO B O 1
ATOM 5502 N N . PHE B 1 276 ? 11.859 2.943 13.461 1 97.25 276 PHE B N 1
ATOM 5503 C CA . PHE B 1 276 ? 12.797 2.285 14.359 1 97.25 276 PHE B CA 1
ATOM 5504 C C . PHE B 1 276 ? 12.359 2.436 15.812 1 97.25 276 PHE B C 1
ATOM 5506 O O . PHE B 1 276 ? 12.43 1.483 16.594 1 97.25 276 PHE B O 1
ATOM 5513 N N . SER B 1 277 ? 11.82 3.615 16.109 1 97.44 277 SER B N 1
ATOM 5514 C CA . SER B 1 277 ? 11.328 3.84 17.453 1 97.44 277 SER B CA 1
ATOM 5515 C C . SER B 1 277 ? 10.117 2.965 17.75 1 97.44 277 SER B C 1
ATOM 5517 O O . SER B 1 277 ? 10 2.406 18.844 1 97.44 277 SER B O 1
ATOM 5519 N N . VAL B 1 278 ? 9.25 2.801 16.812 1 98 278 VAL B N 1
ATOM 5520 C CA . VAL B 1 278 ? 8.039 2.01 17 1 98 278 VAL B CA 1
ATOM 5521 C C . VAL B 1 278 ? 8.414 0.552 17.266 1 98 278 VAL B C 1
ATOM 5523 O O . VAL B 1 278 ? 7.852 -0.087 18.156 1 98 278 VAL B O 1
ATOM 5526 N N . LEU B 1 279 ? 9.406 0.063 16.547 1 98.19 279 LEU B N 1
ATOM 5527 C CA . LEU B 1 279 ? 9.773 -1.344 16.641 1 98.19 279 LEU B CA 1
ATOM 5528 C C . LEU B 1 279 ? 10.68 -1.579 17.844 1 98.19 279 LEU B C 1
ATOM 5530 O O . LEU B 1 279 ? 10.875 -2.721 18.281 1 98.19 279 LEU B O 1
ATOM 5534 N N . GLY B 1 280 ? 11.234 -0.477 18.438 1 96.94 280 GLY B N 1
ATOM 5535 C CA . GLY B 1 280 ? 12.102 -0.597 19.594 1 96.94 280 GLY B CA 1
ATOM 5536 C C . GLY B 1 280 ? 13.578 -0.485 19.25 1 96.94 280 GLY B C 1
ATOM 5537 O O . GLY B 1 280 ? 14.438 -0.833 20.062 1 96.94 280 GLY B O 1
ATOM 5538 N N . ALA B 1 281 ? 13.867 0.074 18.078 1 97.31 281 ALA B N 1
ATOM 5539 C CA . ALA B 1 281 ? 15.25 0.157 17.609 1 97.31 281 ALA B CA 1
ATOM 5540 C C . ALA B 1 281 ? 15.75 1.601 17.609 1 97.31 281 ALA B C 1
ATOM 5542 O O . ALA B 1 281 ? 16.531 1.998 16.75 1 97.31 281 ALA B O 1
ATOM 5543 N N . SER B 1 282 ? 15.211 2.455 18.484 1 94.12 282 SER B N 1
ATOM 5544 C CA . SER B 1 282 ? 15.594 3.861 18.578 1 94.12 282 SER B CA 1
ATOM 5545 C C . SER B 1 282 ? 17.016 4.02 19.078 1 94.12 282 SER B C 1
ATOM 5547 O O . SER B 1 282 ? 17.641 5.062 18.875 1 94.12 282 SER B O 1
ATOM 5549 N N . GLY B 1 283 ? 17.484 3.027 19.797 1 91.69 283 GLY B N 1
ATOM 5550 C CA . GLY B 1 283 ? 18.766 3.123 20.453 1 91.69 283 GLY B CA 1
ATOM 5551 C C . GLY B 1 283 ? 18.672 3.721 21.844 1 91.69 283 GLY B C 1
ATOM 5552 O O . GLY B 1 283 ? 19.672 3.775 22.578 1 91.69 283 GLY B O 1
ATOM 5553 N N . ARG B 1 284 ? 17.531 4.133 22.234 1 94.81 284 ARG B N 1
ATOM 5554 C CA . ARG B 1 284 ? 17.297 4.688 23.562 1 94.81 284 ARG B CA 1
ATOM 5555 C C . ARG B 1 284 ? 16.531 3.705 24.438 1 94.81 284 ARG B C 1
ATOM 5557 O O . ARG B 1 284 ? 15.375 3.387 24.156 1 94.81 284 ARG B O 1
ATOM 5564 N N . PRO B 1 285 ? 17.156 3.303 25.531 1 94.12 285 PRO B N 1
ATOM 5565 C CA . PRO B 1 285 ? 16.5 2.314 26.391 1 94.12 285 PRO B CA 1
ATOM 5566 C C . PRO B 1 285 ? 15.172 2.818 26.969 1 94.12 285 PRO B C 1
ATOM 5568 O O . PRO B 1 285 ? 14.273 2.021 27.25 1 94.12 285 PRO B O 1
ATOM 5571 N N . ASP B 1 286 ? 15.039 4.094 27.094 1 95.81 286 ASP B N 1
ATOM 5572 C CA . ASP B 1 286 ? 13.836 4.664 27.688 1 95.81 286 ASP B CA 1
ATOM 5573 C C . ASP B 1 286 ? 12.727 4.809 26.641 1 95.81 286 ASP B C 1
ATOM 5575 O O . ASP B 1 286 ? 11.625 5.266 26.953 1 95.81 286 ASP B O 1
ATOM 5579 N N . VAL B 1 287 ? 13.008 4.438 25.391 1 96.75 287 VAL B N 1
ATOM 5580 C CA . VAL B 1 287 ? 12.023 4.391 24.312 1 96.75 287 VAL B CA 1
ATOM 5581 C C . VAL B 1 287 ? 11.977 2.986 23.703 1 96.75 287 VAL B C 1
ATOM 5583 O O . VAL B 1 287 ? 12.406 2.783 22.562 1 96.75 287 VAL B O 1
ATOM 5586 N N . PRO B 1 288 ? 11.453 2.088 24.375 1 95.5 288 PRO B N 1
ATOM 5587 C CA . PRO B 1 288 ? 11.57 0.677 24 1 95.5 288 PRO B CA 1
ATOM 5588 C C . PRO B 1 288 ? 10.703 0.313 22.797 1 95.5 288 PRO B C 1
ATOM 5590 O O . PRO B 1 288 ? 10.883 -0.75 22.203 1 95.5 288 PRO B O 1
ATOM 5593 N N . GLY B 1 289 ? 9.68 1.171 22.469 1 97.12 289 GLY B N 1
ATOM 5594 C CA . GLY B 1 289 ? 8.75 0.801 21.406 1 97.12 289 GLY B CA 1
ATOM 5595 C C . GLY B 1 289 ? 8.086 -0.542 21.641 1 97.12 289 GLY B C 1
ATOM 5596 O O . GLY B 1 289 ? 7.691 -0.856 22.766 1 97.12 289 GLY B O 1
ATOM 5597 N N . LEU B 1 290 ? 7.906 -1.358 20.609 1 98.31 290 LEU B N 1
ATOM 5598 C CA . LEU B 1 290 ? 7.285 -2.672 20.719 1 98.31 290 LEU B CA 1
ATOM 5599 C C . LEU B 1 290 ? 8.25 -3.684 21.328 1 98.31 290 LEU B C 1
ATOM 5601 O O . LEU B 1 290 ? 7.844 -4.781 21.719 1 98.31 290 LEU B O 1
ATOM 5605 N N . GLY B 1 291 ? 9.516 -3.34 21.344 1 97.62 291 GLY B N 1
ATOM 5606 C CA . GLY B 1 291 ? 10.477 -4.176 22.047 1 97.62 291 GLY B CA 1
ATOM 5607 C C . GLY B 1 291 ? 11.172 -5.184 21.156 1 97.62 291 GLY B C 1
ATOM 5608 O O . GLY B 1 291 ? 11.734 -6.168 21.641 1 97.62 291 GLY B O 1
ATOM 5609 N N . PHE B 1 292 ? 11.211 -4.953 19.875 1 98.12 292 PHE B N 1
ATOM 5610 C CA . PHE B 1 292 ? 11.898 -5.863 18.953 1 98.12 292 PHE B CA 1
ATOM 5611 C C . PHE B 1 292 ? 13.398 -5.863 19.219 1 98.12 292 PHE B C 1
ATOM 5613 O O . PHE B 1 292 ? 13.984 -4.816 19.5 1 98.12 292 PHE B O 1
ATOM 5620 N N . ARG B 1 293 ? 13.961 -7.023 19.078 1 96.81 293 ARG B N 1
ATOM 5621 C CA . ARG B 1 293 ? 15.422 -7.113 19.047 1 96.81 293 ARG B CA 1
ATOM 5622 C C . ARG B 1 293 ? 15.984 -6.48 17.781 1 96.81 293 ARG B C 1
ATOM 5624 O O . ARG B 1 293 ? 15.422 -6.641 16.703 1 96.81 293 ARG B O 1
ATOM 5631 N N . PHE B 1 294 ? 17.125 -5.816 17.938 1 97.69 294 PHE B N 1
ATOM 5632 C CA . PHE B 1 294 ? 17.766 -5.242 16.766 1 97.69 294 PHE B CA 1
ATOM 5633 C C . PHE B 1 294 ? 19.281 -5.246 16.906 1 97.69 294 PHE B C 1
ATOM 5635 O O . PHE B 1 294 ? 19.797 -5.391 18.016 1 97.69 294 PHE B O 1
ATOM 5642 N N . ASP B 1 295 ? 19.922 -5.164 15.844 1 97.31 295 ASP B N 1
ATOM 5643 C CA . ASP B 1 295 ? 21.375 -5.07 15.805 1 97.31 295 ASP B CA 1
ATOM 5644 C C . ASP B 1 295 ? 21.828 -3.84 15.023 1 97.31 295 ASP B C 1
ATOM 5646 O O . ASP B 1 295 ? 21.031 -3.234 14.297 1 97.31 295 ASP B O 1
ATOM 5650 N N . ARG B 1 296 ? 23.016 -3.449 15.273 1 97.06 296 ARG B N 1
ATOM 5651 C CA . ARG B 1 296 ? 23.719 -2.436 14.5 1 97.06 296 ARG B CA 1
ATOM 5652 C C . ARG B 1 296 ? 25.016 -2.992 13.922 1 97.06 296 ARG B C 1
ATOM 5654 O O . ARG B 1 296 ? 25.609 -3.914 14.484 1 97.06 296 ARG B O 1
ATOM 5661 N N . ASP B 1 297 ? 25.375 -2.547 12.875 1 97.12 297 ASP B N 1
ATOM 5662 C CA . ASP B 1 297 ? 26.609 -2.904 12.18 1 97.12 297 ASP B CA 1
ATOM 5663 C C . ASP B 1 297 ? 27.141 -1.726 11.367 1 97.12 297 ASP B C 1
ATOM 5665 O O . ASP B 1 297 ? 26.359 -0.997 10.742 1 97.12 297 ASP B O 1
ATOM 5669 N N . PRO B 1 298 ? 28.484 -1.461 11.414 1 95.19 298 PRO B N 1
ATOM 5670 C CA . PRO B 1 298 ? 29.047 -0.341 10.656 1 95.19 298 PRO B CA 1
ATOM 5671 C C . PRO B 1 298 ? 28.719 -0.422 9.164 1 95.19 298 PRO B C 1
ATOM 5673 O O . PRO B 1 298 ? 28.75 0.594 8.469 1 95.19 298 PRO B O 1
ATOM 5676 N N . ARG B 1 299 ? 28.391 -1.606 8.711 1 94.12 299 ARG B N 1
ATOM 5677 C CA . ARG B 1 299 ? 28.062 -1.801 7.305 1 94.12 299 ARG B CA 1
ATOM 5678 C C . ARG B 1 299 ? 26.688 -1.253 6.984 1 94.12 299 ARG B C 1
ATOM 5680 O O . ARG B 1 299 ? 26.344 -1.065 5.812 1 94.12 299 ARG B O 1
ATOM 5687 N N . TRP B 1 300 ? 25.828 -1.12 7.945 1 96.88 300 TRP B N 1
ATOM 5688 C CA . TRP B 1 300 ? 24.422 -0.778 7.734 1 96.88 300 TRP B CA 1
ATOM 5689 C C . TRP B 1 300 ? 24.172 0.696 8.031 1 96.88 300 TRP B C 1
ATOM 5691 O O . TRP B 1 300 ? 24.703 1.24 9 1 96.88 300 TRP B O 1
ATOM 5701 N N . PRO B 1 301 ? 23.375 1.334 7.215 1 95.19 301 PRO B N 1
ATOM 5702 C CA . PRO B 1 301 ? 23.094 2.75 7.465 1 95.19 301 PRO B CA 1
ATOM 5703 C C . PRO B 1 301 ? 22.125 2.963 8.625 1 95.19 301 PRO B C 1
ATOM 5705 O O . PRO B 1 301 ? 22.031 4.07 9.164 1 95.19 301 PRO B O 1
ATOM 5708 N N . THR B 1 302 ? 21.297 1.982 8.969 1 96.75 302 THR B N 1
ATOM 5709 C CA . THR B 1 302 ? 20.281 2.053 10.016 1 96.75 302 THR B CA 1
ATOM 5710 C C . THR B 1 302 ? 20.297 0.784 10.859 1 96.75 302 THR B C 1
ATOM 5712 O O . THR B 1 302 ? 20.828 -0.246 10.438 1 96.75 302 THR B O 1
ATOM 5715 N N . PRO B 1 303 ? 19.766 0.923 12.133 1 97.56 303 PRO B N 1
ATOM 5716 C CA . PRO B 1 303 ? 19.578 -0.318 12.891 1 97.56 303 PRO B CA 1
ATOM 5717 C C . PRO B 1 303 ? 18.672 -1.314 12.172 1 97.56 303 PRO B C 1
ATOM 5719 O O . PRO B 1 303 ? 17.859 -0.921 11.328 1 97.56 303 PRO B O 1
ATOM 5722 N N . ASN B 1 304 ? 18.828 -2.588 12.531 1 98.31 304 ASN B N 1
ATOM 5723 C CA . ASN B 1 304 ? 18.047 -3.627 11.875 1 98.31 304 ASN B CA 1
ATOM 5724 C C . ASN B 1 304 ? 17.25 -4.449 12.883 1 98.31 304 ASN B C 1
ATOM 5726 O O . ASN B 1 304 ? 17.766 -5.402 13.461 1 98.31 304 ASN B O 1
ATOM 5730 N N . PRO B 1 305 ? 15.992 -4.125 13.109 1 98.44 305 PRO B N 1
ATOM 5731 C CA . PRO B 1 305 ? 15.148 -5.004 13.922 1 98.44 305 PRO B CA 1
ATOM 5732 C C . PRO B 1 305 ? 14.867 -6.344 13.25 1 98.44 305 PRO B C 1
ATOM 5734 O O . PRO B 1 305 ? 14.609 -6.395 12.047 1 98.44 305 PRO B O 1
ATOM 5737 N N . THR B 1 306 ? 14.844 -7.43 14.008 1 98.19 306 THR B N 1
ATOM 5738 C CA . THR B 1 306 ? 14.742 -8.742 13.383 1 98.19 306 THR B CA 1
ATOM 5739 C C . THR B 1 306 ? 13.555 -9.516 13.945 1 98.19 306 THR B C 1
ATOM 5741 O O . THR B 1 306 ? 13.141 -10.531 13.375 1 98.19 306 THR B O 1
ATOM 5744 N N . GLY B 1 307 ? 13.086 -9.078 15.148 1 97.5 307 GLY B N 1
ATOM 5745 C CA . GLY B 1 307 ? 11.906 -9.773 15.656 1 97.5 307 GLY B CA 1
ATOM 5746 C C . GLY B 1 307 ? 11.711 -9.602 17.156 1 97.5 307 GLY B C 1
ATOM 5747 O O . GLY B 1 307 ? 12.547 -9.016 17.828 1 97.5 307 GLY B O 1
ATOM 5748 N N . LEU B 1 308 ? 10.594 -9.969 17.641 1 97.69 308 LEU B N 1
ATOM 5749 C CA . LEU B 1 308 ? 10.172 -10.031 19.031 1 97.69 308 LEU B CA 1
ATOM 5750 C C . LEU B 1 308 ? 10.039 -11.477 19.5 1 97.69 308 LEU B C 1
ATOM 5752 O O . LEU B 1 308 ? 9.109 -12.18 19.094 1 97.69 308 LEU B O 1
ATOM 5756 N N . PRO B 1 309 ? 10.961 -11.93 20.359 1 95.25 309 PRO B N 1
ATOM 5757 C CA . PRO B 1 309 ? 10.977 -13.344 20.734 1 95.25 309 PRO B CA 1
ATOM 5758 C C . PRO B 1 309 ? 9.633 -13.836 21.25 1 95.25 309 PRO B C 1
ATOM 5760 O O . PRO B 1 309 ? 9.023 -13.188 22.109 1 95.25 309 PRO B O 1
ATOM 5763 N N . GLY B 1 310 ? 9.203 -14.906 20.672 1 95.56 310 GLY B N 1
ATOM 5764 C CA . GLY B 1 310 ? 7.977 -15.555 21.109 1 95.56 310 GLY B CA 1
ATOM 5765 C C . GLY B 1 310 ? 6.727 -14.906 20.531 1 95.56 310 GLY B C 1
ATOM 5766 O O . GLY B 1 310 ? 5.613 -15.391 20.766 1 95.56 310 GLY B O 1
ATOM 5767 N N . VAL B 1 311 ? 6.836 -13.836 19.812 1 97.56 311 VAL B N 1
ATOM 5768 C CA . VAL B 1 311 ? 5.676 -13.109 19.312 1 97.56 311 VAL B CA 1
ATOM 5769 C C . VAL B 1 311 ? 5.758 -13 17.797 1 97.56 311 VAL B C 1
ATOM 5771 O O . VAL B 1 311 ? 4.863 -13.469 17.078 1 97.56 311 VAL B O 1
ATOM 5774 N N . MET B 1 312 ? 6.828 -12.484 17.25 1 98.06 312 MET B N 1
ATOM 5775 C CA . MET B 1 312 ? 7.094 -12.305 15.828 1 98.06 312 MET B CA 1
ATOM 5776 C C . MET B 1 312 ? 8.586 -12.352 15.539 1 98.06 312 MET B C 1
ATOM 5778 O O . MET B 1 312 ? 9.305 -11.375 15.766 1 98.06 312 MET B O 1
ATOM 5782 N N . GLU B 1 313 ? 9.008 -13.406 15.023 1 97.81 313 GLU B N 1
ATOM 5783 C CA . GLU B 1 313 ? 10.43 -13.633 14.797 1 97.81 313 GLU B CA 1
ATOM 5784 C C . GLU B 1 313 ? 10.742 -13.742 13.305 1 97.81 313 GLU B C 1
ATOM 5786 O O . GLU B 1 313 ? 10.055 -14.461 12.57 1 97.81 313 GLU B O 1
ATOM 5791 N N . GLY B 1 314 ? 11.734 -13 12.844 1 98.25 314 GLY B N 1
ATOM 5792 C CA . GLY B 1 314 ? 12.102 -12.969 11.43 1 98.25 314 GLY B CA 1
ATOM 5793 C C . GLY B 1 314 ? 12.781 -14.242 10.969 1 98.25 314 GLY B C 1
ATOM 5794 O O . GLY B 1 314 ? 13.18 -15.078 11.781 1 98.25 314 GLY B O 1
ATOM 5795 N N . SER B 1 315 ? 12.883 -14.406 9.656 1 98.56 315 SER B N 1
ATOM 5796 C CA . SER B 1 315 ? 13.555 -15.539 9.023 1 98.56 315 SER B CA 1
ATOM 5797 C C . SER B 1 315 ? 15.047 -15.273 8.844 1 98.56 315 SER B C 1
ATOM 5799 O O . SER B 1 315 ? 15.555 -15.289 7.723 1 98.56 315 SER B O 1
ATOM 5801 N N . CYS B 1 316 ? 15.664 -15.023 9.938 1 98.25 316 CYS B N 1
ATOM 5802 C CA . CYS B 1 316 ? 17.094 -14.711 9.977 1 98.25 316 CYS B CA 1
ATOM 5803 C C . CYS B 1 316 ? 17.656 -14.891 11.375 1 98.25 316 CYS B C 1
ATOM 5805 O O . CYS B 1 316 ? 16.906 -15.031 12.344 1 98.25 316 CYS B O 1
ATOM 5807 N N . PRO B 1 317 ? 19 -14.984 11.43 1 96.81 317 PRO B N 1
ATOM 5808 C CA . PRO B 1 317 ? 19.594 -14.953 12.773 1 96.81 317 PRO B CA 1
ATOM 5809 C C . PRO B 1 317 ? 19.266 -13.672 13.531 1 96.81 317 PRO B C 1
ATOM 5811 O O . PRO B 1 317 ? 19.125 -12.609 12.922 1 96.81 317 PRO B O 1
ATOM 5814 N N . PRO B 1 318 ? 19.156 -13.75 14.914 1 96.38 318 PRO B N 1
ATOM 5815 C CA . PRO B 1 318 ? 19.453 -14.922 15.75 1 96.38 318 PRO B CA 1
ATOM 5816 C C . PRO B 1 318 ? 18.234 -15.82 15.953 1 96.38 318 PRO B C 1
ATOM 5818 O O . PRO B 1 318 ? 18.312 -16.781 16.719 1 96.38 318 PRO B O 1
ATOM 5821 N N . HIS B 1 319 ? 17.188 -15.562 15.289 1 97.75 319 HIS B N 1
ATOM 5822 C CA . HIS B 1 319 ? 15.969 -16.312 15.523 1 97.75 319 HIS B CA 1
ATOM 5823 C C . HIS B 1 319 ? 16.047 -17.703 14.883 1 97.75 319 HIS B C 1
ATOM 5825 O O . HIS B 1 319 ? 15.297 -18.609 15.266 1 97.75 319 HIS B O 1
ATOM 5831 N N . HIS B 1 320 ? 16.828 -17.812 13.898 1 98.06 320 HIS B N 1
ATOM 5832 C CA . HIS B 1 320 ? 17.297 -19.062 13.305 1 98.06 320 HIS B CA 1
ATOM 5833 C C . HIS B 1 320 ? 18.812 -19.141 13.273 1 98.06 320 HIS B C 1
ATOM 5835 O O . HIS B 1 320 ? 19.484 -18.141 12.969 1 98.06 320 HIS B O 1
ATOM 5841 N N . ARG B 1 321 ? 19.359 -20.266 13.531 1 97.44 321 ARG B N 1
ATOM 5842 C CA . ARG B 1 321 ? 20.812 -20.375 13.602 1 97.44 321 ARG B CA 1
ATOM 5843 C C . ARG B 1 321 ? 21.453 -20.156 12.227 1 97.44 321 ARG B C 1
ATOM 5845 O O . ARG B 1 321 ? 22.5 -19.531 12.117 1 97.44 321 ARG B O 1
ATOM 5852 N N . THR B 1 322 ? 20.859 -20.75 11.203 1 98.5 322 THR B N 1
ATOM 5853 C CA . THR B 1 322 ? 21.312 -20.609 9.828 1 98.5 322 THR B CA 1
ATOM 5854 C C . THR B 1 322 ? 20.141 -20.281 8.906 1 98.5 322 THR B C 1
ATOM 5856 O O . THR B 1 322 ? 18.984 -20.391 9.297 1 98.5 322 THR B O 1
ATOM 5859 N N . MET B 1 323 ? 20.5 -19.859 7.719 1 98.81 323 MET B N 1
ATOM 5860 C CA . MET B 1 323 ? 19.422 -19.609 6.762 1 98.81 323 MET B CA 1
ATOM 5861 C C . MET B 1 323 ? 18.797 -20.922 6.305 1 98.81 323 MET B C 1
ATOM 5863 O O . MET B 1 323 ? 17.641 -20.938 5.863 1 98.81 323 MET B O 1
ATOM 5867 N N . ARG B 1 324 ? 19.5 -22 6.371 1 98.75 324 ARG B N 1
ATOM 5868 C CA . ARG B 1 324 ? 18.891 -23.312 6.125 1 98.75 324 ARG B CA 1
ATOM 5869 C C . ARG B 1 324 ? 17.781 -23.594 7.125 1 98.75 324 ARG B C 1
ATOM 5871 O O . ARG B 1 324 ? 16.703 -24.078 6.746 1 98.75 324 ARG B O 1
ATOM 5878 N N . ASP B 1 325 ? 18.062 -23.281 8.375 1 98.81 325 ASP B N 1
ATOM 5879 C CA . ASP B 1 325 ? 17.016 -23.438 9.391 1 98.81 325 ASP B CA 1
ATOM 5880 C C . ASP B 1 325 ? 15.797 -22.594 9.062 1 98.81 325 ASP B C 1
ATOM 5882 O O . ASP B 1 325 ? 14.664 -23.031 9.25 1 98.81 325 ASP B O 1
ATOM 5886 N N . ALA B 1 326 ? 16.016 -21.359 8.594 1 98.88 326 ALA B N 1
ATOM 5887 C CA . ALA B 1 326 ? 14.93 -20.469 8.211 1 98.88 326 ALA B CA 1
ATOM 5888 C C . ALA B 1 326 ? 14.125 -21.047 7.047 1 98.88 326 ALA B C 1
ATOM 5890 O O . ALA B 1 326 ? 12.898 -20.953 7.02 1 98.88 326 ALA B O 1
ATOM 5891 N N . VAL B 1 327 ? 14.789 -21.625 6.059 1 98.88 327 VAL B N 1
ATOM 5892 C CA . VAL B 1 327 ? 14.141 -22.25 4.914 1 98.88 327 VAL B CA 1
ATOM 5893 C C . VAL B 1 327 ? 13.273 -23.422 5.383 1 98.88 327 VAL B C 1
ATOM 5895 O O . VAL B 1 327 ? 12.141 -23.578 4.926 1 98.88 327 VAL B O 1
ATOM 5898 N N . GLU B 1 328 ? 13.805 -24.234 6.297 1 98.62 328 GLU B N 1
ATOM 5899 C CA . GLU B 1 328 ? 13.031 -25.359 6.816 1 98.62 328 GLU B CA 1
ATOM 5900 C C . GLU B 1 328 ? 11.781 -24.875 7.547 1 98.62 328 GLU B C 1
ATOM 5902 O O . GLU B 1 328 ? 10.711 -25.469 7.422 1 98.62 328 GLU B O 1
ATOM 5907 N N . ALA B 1 329 ? 11.969 -23.812 8.312 1 98.25 329 ALA B N 1
ATOM 5908 C CA . ALA B 1 329 ? 10.82 -23.234 9.008 1 98.25 329 ALA B CA 1
ATOM 5909 C C . ALA B 1 329 ? 9.773 -22.719 8.016 1 98.25 329 ALA B C 1
ATOM 5911 O O . ALA B 1 329 ? 8.57 -22.891 8.227 1 98.25 329 ALA B O 1
ATOM 5912 N N . MET B 1 330 ? 10.219 -22.047 6.973 1 98 330 MET B N 1
ATOM 5913 C CA . MET B 1 330 ? 9.328 -21.578 5.922 1 98 330 MET B CA 1
ATOM 5914 C C . MET B 1 330 ? 8.586 -22.734 5.273 1 98 330 MET B C 1
ATOM 5916 O O . MET B 1 330 ? 7.375 -22.656 5.035 1 98 330 MET B O 1
ATOM 5920 N N . CYS B 1 331 ? 9.25 -23.844 5.004 1 98.06 331 CYS B N 1
ATOM 5921 C CA . CYS B 1 331 ? 8.641 -25.031 4.406 1 98.06 331 CYS B CA 1
ATOM 5922 C C . CYS B 1 331 ? 7.598 -25.625 5.34 1 98.06 331 CYS B C 1
ATOM 5924 O O . CYS B 1 331 ? 6.535 -26.062 4.891 1 98.06 331 CYS B O 1
ATOM 5926 N N . THR B 1 332 ? 7.969 -25.656 6.574 1 97.44 332 THR B N 1
ATOM 5927 C CA . THR B 1 332 ? 7.02 -26.172 7.555 1 97.44 332 THR B CA 1
ATOM 5928 C C . THR B 1 332 ? 5.746 -25.328 7.566 1 97.44 332 THR B C 1
ATOM 5930 O O . THR B 1 332 ? 4.641 -25.859 7.617 1 97.44 332 THR B O 1
ATOM 5933 N N . ARG B 1 333 ? 5.848 -24.016 7.551 1 96.69 333 ARG B N 1
ATOM 5934 C CA . ARG B 1 333 ? 4.699 -23.125 7.523 1 96.69 333 ARG B CA 1
ATOM 5935 C C . ARG B 1 333 ? 3.838 -23.375 6.289 1 96.69 333 ARG B C 1
ATOM 5937 O O . ARG B 1 333 ? 2.607 -23.328 6.363 1 96.69 333 ARG B O 1
ATOM 5944 N N . LYS B 1 334 ? 4.441 -23.703 5.156 1 96.94 334 LYS B N 1
ATOM 5945 C CA . LYS B 1 334 ? 3.764 -23.828 3.871 1 96.94 334 LYS B CA 1
ATOM 5946 C C . LYS B 1 334 ? 3.129 -25.203 3.723 1 96.94 334 LYS B C 1
ATOM 5948 O O . LYS B 1 334 ? 1.989 -25.328 3.27 1 96.94 334 LYS B O 1
ATOM 5953 N N . PHE B 1 335 ? 3.91 -26.25 4.102 1 97.06 335 PHE B N 1
ATOM 5954 C CA . PHE B 1 335 ? 3.533 -27.609 3.732 1 97.06 335 PHE B CA 1
ATOM 5955 C C . PHE B 1 335 ? 3.125 -28.422 4.965 1 97.06 335 PHE B C 1
ATOM 5957 O O . PHE B 1 335 ? 2.535 -29.484 4.844 1 97.06 335 PHE B O 1
ATOM 5964 N N . GLY B 1 336 ? 3.441 -27.875 6.145 1 96.75 336 GLY B N 1
ATOM 5965 C CA . GLY B 1 336 ? 3.064 -28.547 7.375 1 96.75 336 GLY B CA 1
ATOM 5966 C C . GLY B 1 336 ? 1.604 -28.359 7.738 1 96.75 336 GLY B C 1
ATOM 5967 O O . GLY B 1 336 ? 0.861 -27.688 7.012 1 96.75 336 GLY B O 1
ATOM 5968 N N . PRO B 1 337 ? 1.169 -29.016 8.859 1 96.56 337 PRO B N 1
ATOM 5969 C CA . PRO B 1 337 ? -0.224 -28.891 9.297 1 96.56 337 PRO B CA 1
ATOM 5970 C C . PRO B 1 337 ? -0.673 -27.422 9.414 1 96.56 337 PRO B C 1
ATOM 5972 O O . PRO B 1 337 ? 0.032 -26.609 10.008 1 96.56 337 PRO B O 1
ATOM 5975 N N . GLY B 1 338 ? -1.85 -27.109 8.805 1 95.94 338 GLY B N 1
ATOM 5976 C CA . GLY B 1 338 ? -2.393 -25.766 8.844 1 95.94 338 GLY B CA 1
ATOM 5977 C C . GLY B 1 338 ? -1.894 -24.891 7.715 1 95.94 338 GLY B C 1
ATOM 5978 O O . GLY B 1 338 ? -2.441 -23.812 7.473 1 95.94 338 GLY B O 1
ATOM 5979 N N . GLY B 1 339 ? -0.846 -25.359 7.016 1 96.94 339 GLY B N 1
ATOM 5980 C CA . GLY B 1 339 ? -0.284 -24.609 5.914 1 96.94 339 GLY B CA 1
ATOM 5981 C C . GLY B 1 339 ? -1.129 -24.672 4.656 1 96.94 339 GLY B C 1
ATOM 5982 O O . GLY B 1 339 ? -2.023 -25.5 4.543 1 96.94 339 GLY B O 1
ATOM 5983 N N . PRO B 1 340 ? -0.889 -23.812 3.76 1 97 340 PRO B N 1
ATOM 5984 C CA . PRO B 1 340 ? -1.715 -23.703 2.557 1 97 340 PRO B CA 1
ATOM 5985 C C . PRO B 1 340 ? -1.624 -24.922 1.651 1 97 340 PRO B C 1
ATOM 5987 O O . PRO B 1 340 ? -2.508 -25.156 0.822 1 97 340 PRO B O 1
ATOM 5990 N N . PHE B 1 341 ? -0.59 -25.75 1.826 1 97.25 341 PHE B N 1
ATOM 5991 C CA . PHE B 1 341 ? -0.426 -26.875 0.904 1 97.25 341 PHE B CA 1
ATOM 5992 C C . PHE B 1 341 ? -0.442 -28.203 1.653 1 97.25 341 PHE B C 1
ATOM 5994 O O . PHE B 1 341 ? 0.061 -29.203 1.152 1 97.25 341 PHE B O 1
ATOM 6001 N N . HIS B 1 342 ? -0.912 -28.219 2.822 1 97.12 342 HIS B N 1
ATOM 6002 C CA . HIS B 1 342 ? -1.126 -29.453 3.572 1 97.12 342 HIS B CA 1
ATOM 6003 C C . HIS B 1 342 ? -2.473 -30.078 3.225 1 97.12 342 HIS B C 1
ATOM 6005 O O . HIS B 1 342 ? -3.498 -29.391 3.219 1 97.12 342 HIS B O 1
ATOM 6011 N N . PRO B 1 343 ? -2.498 -31.359 2.99 1 97.06 343 PRO B N 1
ATOM 6012 C CA . PRO B 1 343 ? -3.727 -32 2.52 1 97.06 343 PRO B CA 1
ATOM 6013 C C . PRO B 1 343 ? -4.859 -31.938 3.543 1 97.06 343 PRO B C 1
ATOM 6015 O O . PRO B 1 343 ? -6.035 -31.984 3.172 1 97.06 343 PRO B O 1
ATOM 6018 N N . ASP B 1 344 ? -4.562 -31.797 4.793 1 97.62 344 ASP B N 1
ATOM 6019 C CA . ASP B 1 344 ? -5.594 -31.828 5.828 1 97.62 344 ASP B CA 1
ATOM 6020 C C . ASP B 1 344 ? -6.109 -30.422 6.133 1 97.62 344 ASP B C 1
ATOM 6022 O O . ASP B 1 344 ? -7.051 -30.25 6.914 1 97.62 344 ASP B O 1
ATOM 6026 N N . THR B 1 345 ? -5.445 -29.375 5.609 1 97.19 345 THR B N 1
ATOM 6027 C CA . THR B 1 345 ? -5.965 -28.016 5.762 1 97.19 345 THR B CA 1
ATOM 6028 C C . THR B 1 345 ? -7.262 -27.844 4.977 1 97.19 345 THR B C 1
ATOM 6030 O O . THR B 1 345 ? -7.301 -28.094 3.77 1 97.19 345 THR B O 1
ATOM 6033 N N . PRO B 1 346 ? -8.375 -27.438 5.68 1 96.81 346 PRO B N 1
ATOM 6034 C CA . PRO B 1 346 ? -9.617 -27.219 4.938 1 96.81 346 PRO B CA 1
ATOM 6035 C C . PRO B 1 346 ? -9.5 -26.109 3.9 1 96.81 346 PRO B C 1
ATOM 6037 O O . PRO B 1 346 ? -8.43 -25.5 3.756 1 96.81 346 PRO B O 1
ATOM 6040 N N . GLY B 1 347 ? -10.555 -25.922 3.139 1 96.06 347 GLY B N 1
ATOM 6041 C CA . GLY B 1 347 ? -10.57 -24.891 2.107 1 96.06 347 GLY B CA 1
ATOM 6042 C C . GLY B 1 347 ? -11.945 -24.656 1.505 1 96.06 347 GLY B C 1
ATOM 6043 O O . GLY B 1 347 ? -12.93 -25.25 1.949 1 96.06 347 GLY B O 1
ATOM 6044 N N . PRO B 1 348 ? -11.992 -23.766 0.583 1 95.75 348 PRO B N 1
ATOM 6045 C CA . PRO B 1 348 ? -13.281 -23.375 0.004 1 95.75 348 PRO B CA 1
ATOM 6046 C C . PRO B 1 348 ? -13.695 -24.281 -1.159 1 95.75 348 PRO B C 1
ATOM 6048 O O . PRO B 1 348 ? -14.758 -24.078 -1.747 1 95.75 348 PRO B O 1
ATOM 6051 N N . TRP B 1 349 ? -12.938 -25.25 -1.522 1 97.56 349 TRP B N 1
ATOM 6052 C CA . TRP B 1 349 ? -13.188 -26.078 -2.695 1 97.56 349 TRP B CA 1
ATOM 6053 C C . TRP B 1 349 ? -13.977 -27.328 -2.32 1 97.56 349 TRP B C 1
ATOM 6055 O O . TRP B 1 349 ? -13.938 -27.766 -1.17 1 97.56 349 TRP B O 1
ATOM 6065 N N . LYS B 1 350 ? -14.609 -27.938 -3.299 1 98.12 350 LYS B N 1
ATOM 6066 C CA . LYS B 1 350 ? -15.359 -29.188 -3.107 1 98.12 350 LYS B CA 1
ATOM 6067 C C . LYS B 1 350 ? -14.43 -30.328 -2.717 1 98.12 350 LYS B C 1
ATOM 6069 O O . LYS B 1 350 ? -14.828 -31.234 -1.982 1 98.12 350 LYS B O 1
ATOM 6074 N N . ASP B 1 351 ? -13.234 -30.281 -3.176 1 97.94 351 ASP B N 1
ATOM 6075 C CA . ASP B 1 351 ? -12.195 -31.234 -2.816 1 97.94 351 ASP B CA 1
ATOM 6076 C C . ASP B 1 351 ? -10.906 -30.516 -2.408 1 97.94 351 ASP B C 1
ATOM 6078 O O . ASP B 1 351 ? -9.922 -30.531 -3.15 1 97.94 351 ASP B O 1
ATOM 6082 N N . SER B 1 352 ? -10.883 -30.031 -1.21 1 97.25 352 SER B N 1
ATOM 6083 C CA . SER B 1 352 ? -9.766 -29.234 -0.72 1 97.25 352 SER B CA 1
ATOM 6084 C C . SER B 1 352 ? -8.484 -30.047 -0.636 1 97.25 352 SER B C 1
ATOM 6086 O O . SER B 1 352 ? -7.395 -29.547 -0.901 1 97.25 352 SER B O 1
ATOM 6088 N N . ARG B 1 353 ? -8.648 -31.312 -0.205 1 97.88 353 ARG B N 1
ATOM 6089 C CA . ARG B 1 353 ? -7.477 -32.156 -0.089 1 97.88 353 ARG B CA 1
ATOM 6090 C C . ARG B 1 353 ? -6.77 -32.312 -1.432 1 97.88 353 ARG B C 1
ATOM 6092 O O . ARG B 1 353 ? -5.543 -32.188 -1.509 1 97.88 353 ARG B O 1
ATOM 6099 N N . ARG B 1 354 ? -7.543 -32.562 -2.475 1 97.5 354 ARG B N 1
ATOM 6100 C CA . ARG B 1 354 ? -6.977 -32.688 -3.812 1 97.5 354 ARG B CA 1
ATOM 6101 C C . ARG B 1 354 ? -6.301 -31.391 -4.25 1 97.5 354 ARG B C 1
ATOM 6103 O O . ARG B 1 354 ? -5.191 -31.422 -4.789 1 97.5 354 ARG B O 1
ATOM 6110 N N . VAL B 1 355 ? -6.926 -30.281 -4.012 1 97.25 355 VAL B N 1
ATOM 6111 C CA . VAL B 1 355 ? -6.406 -28.984 -4.438 1 97.25 355 VAL B CA 1
ATOM 6112 C C . VAL B 1 355 ? -5.125 -28.672 -3.676 1 97.25 355 VAL B C 1
ATOM 6114 O O . VAL B 1 355 ? -4.086 -28.391 -4.281 1 97.25 355 VAL B O 1
ATOM 6117 N N . ARG B 1 356 ? -5.133 -28.734 -2.344 1 96.75 356 ARG B N 1
ATOM 6118 C CA . ARG B 1 356 ? -3.992 -28.344 -1.52 1 96.75 356 ARG B CA 1
ATOM 6119 C C . ARG B 1 356 ? -2.803 -29.266 -1.772 1 96.75 356 ARG B C 1
ATOM 6121 O O . ARG B 1 356 ? -1.651 -28.828 -1.731 1 96.75 356 ARG B O 1
ATOM 6128 N N . SER B 1 357 ? -3.023 -30.5 -2.111 1 95.88 357 SER B N 1
ATOM 6129 C CA . SER B 1 357 ? -1.946 -31.469 -2.299 1 95.88 357 SER B CA 1
ATOM 6130 C C . SER B 1 357 ? -1.368 -31.375 -3.709 1 95.88 357 SER B C 1
ATOM 6132 O O . SER B 1 357 ? -0.39 -32.062 -4.023 1 95.88 357 SER B O 1
ATOM 6134 N N . ALA B 1 358 ? -1.937 -30.562 -4.543 1 96 358 ALA B N 1
ATOM 6135 C CA . ALA B 1 358 ? -1.528 -30.5 -5.945 1 96 358 ALA B CA 1
ATOM 6136 C C . ALA B 1 358 ? -0.344 -29.562 -6.137 1 96 358 ALA B C 1
ATOM 6138 O O . ALA B 1 358 ? 0.211 -29.469 -7.234 1 96 358 ALA B O 1
ATOM 6139 N N . ALA B 1 359 ? 0.061 -28.906 -5.105 1 93 359 ALA B N 1
ATOM 6140 C CA . ALA B 1 359 ? 1.154 -27.953 -5.215 1 93 359 ALA B CA 1
ATOM 6141 C C . ALA B 1 359 ? 2.49 -28.656 -5.422 1 93 359 ALA B C 1
ATOM 6143 O O . ALA B 1 359 ? 2.689 -29.766 -4.934 1 93 359 ALA B O 1
ATOM 6144 N N . MET B 1 360 ? 3.318 -28 -6.141 1 87.25 360 MET B N 1
ATOM 6145 C CA . MET B 1 360 ? 4.672 -28.531 -6.309 1 87.25 360 MET B CA 1
ATOM 6146 C C . MET B 1 360 ? 5.422 -28.531 -4.98 1 87.25 360 MET B C 1
ATOM 6148 O O . MET B 1 360 ? 5.582 -27.484 -4.352 1 87.25 360 MET B O 1
ATOM 6152 N N . PRO B 1 361 ? 5.848 -29.656 -4.504 1 87.88 361 PRO B N 1
ATOM 6153 C CA . PRO B 1 361 ? 6.613 -29.672 -3.256 1 87.88 361 PRO B CA 1
ATOM 6154 C C . PRO B 1 361 ? 8.047 -29.172 -3.434 1 87.88 361 PRO B C 1
ATOM 6156 O O . PRO B 1 361 ? 8.57 -29.156 -4.551 1 87.88 361 PRO B O 1
ATOM 6159 N N . TYR B 1 362 ? 8.594 -28.719 -2.34 1 94.88 362 TYR B N 1
ATOM 6160 C CA . TYR B 1 362 ? 10 -28.328 -2.346 1 94.88 362 TYR B CA 1
ATOM 6161 C C . TYR B 1 362 ? 10.891 -29.531 -2.037 1 94.88 362 TYR B C 1
ATOM 6163 O O . TYR B 1 362 ? 10.961 -29.984 -0.893 1 94.88 362 TYR B O 1
ATOM 6171 N N . GLY B 1 363 ? 11.586 -30.078 -3.023 1 95.12 363 GLY B N 1
ATOM 6172 C CA . GLY B 1 363 ? 12.547 -31.141 -2.787 1 95.12 363 GLY B CA 1
ATOM 6173 C C . GLY B 1 363 ? 13.812 -30.641 -2.111 1 95.12 363 GLY B C 1
ATOM 6174 O O . GLY B 1 363 ? 14.008 -29.438 -1.934 1 95.12 363 GLY B O 1
ATOM 6175 N N . GLU B 1 364 ? 14.664 -31.594 -1.762 1 97.56 364 GLU B N 1
ATOM 6176 C CA . GLU B 1 364 ? 15.883 -31.266 -1.022 1 97.56 364 GLU B CA 1
ATOM 6177 C C . GLU B 1 364 ? 16.781 -30.312 -1.815 1 97.56 364 GLU B C 1
ATOM 6179 O O . GLU B 1 364 ? 17.297 -29.344 -1.269 1 97.56 364 GLU B O 1
ATOM 6184 N N . ALA B 1 365 ? 16.984 -30.594 -3.107 1 97.81 365 ALA B N 1
ATOM 6185 C CA . ALA B 1 365 ? 17.828 -29.734 -3.938 1 97.81 365 ALA B CA 1
ATOM 6186 C C . ALA B 1 365 ? 17.297 -28.312 -3.994 1 97.81 365 ALA B C 1
ATOM 6188 O O . ALA B 1 365 ? 18.062 -27.344 -3.99 1 97.81 365 ALA B O 1
ATOM 6189 N N . PHE B 1 366 ? 15.984 -28.25 -4.164 1 97.38 366 PHE B N 1
ATOM 6190 C CA . PHE B 1 366 ? 15.328 -26.953 -4.18 1 97.38 366 PHE B CA 1
ATOM 6191 C C . PHE B 1 366 ? 15.594 -26.203 -2.875 1 97.38 366 PHE B C 1
ATOM 6193 O O . PHE B 1 366 ? 15.984 -25.031 -2.893 1 97.38 366 PHE B O 1
ATOM 6200 N N . ARG B 1 367 ? 15.391 -26.828 -1.727 1 98.5 367 ARG B N 1
ATOM 6201 C CA . ARG B 1 367 ? 15.578 -26.219 -0.411 1 98.5 367 ARG B CA 1
ATOM 6202 C C . ARG B 1 367 ? 17.031 -25.797 -0.211 1 98.5 367 ARG B C 1
ATOM 6204 O O . ARG B 1 367 ? 17.297 -24.719 0.325 1 98.5 367 ARG B O 1
ATOM 6211 N N . GLU B 1 368 ? 17.953 -26.578 -0.667 1 98.69 368 GLU B N 1
ATOM 6212 C CA . GLU B 1 368 ? 19.359 -26.25 -0.574 1 98.69 368 GLU B CA 1
ATOM 6213 C C . GLU B 1 368 ? 19.703 -25.031 -1.429 1 98.69 368 GLU B C 1
ATOM 6215 O O . GLU B 1 368 ? 20.516 -24.188 -1.03 1 98.69 368 GLU B O 1
ATOM 6220 N N . CYS B 1 369 ? 19.141 -25.016 -2.604 1 98.81 369 CYS B N 1
ATOM 6221 C CA . CYS B 1 369 ? 19.375 -23.906 -3.516 1 98.81 369 CYS B CA 1
ATOM 6222 C C . CYS B 1 369 ? 18.906 -22.594 -2.891 1 98.81 369 CYS B C 1
ATOM 6224 O O . CYS B 1 369 ? 19.641 -21.594 -2.922 1 98.81 369 CYS B O 1
ATOM 6226 N N . VAL B 1 370 ? 17.703 -22.594 -2.318 1 98.88 370 VAL B N 1
ATOM 6227 C CA . VAL B 1 370 ? 17.156 -21.406 -1.666 1 98.88 370 VAL B CA 1
ATOM 6228 C C . VAL B 1 370 ? 18.031 -21.016 -0.474 1 98.88 370 VAL B C 1
ATOM 6230 O O . VAL B 1 370 ? 18.375 -19.844 -0.294 1 98.88 370 VAL B O 1
ATOM 6233 N N . ALA B 1 371 ? 18.438 -21.984 0.299 1 98.88 371 ALA B N 1
ATOM 6234 C CA . ALA B 1 371 ? 19.25 -21.75 1.485 1 98.88 371 ALA B CA 1
ATOM 6235 C C . ALA B 1 371 ? 20.609 -21.172 1.109 1 98.88 371 ALA B C 1
ATOM 6237 O O . ALA B 1 371 ? 21.125 -20.281 1.797 1 98.88 371 ALA B O 1
ATOM 6238 N N . LEU B 1 372 ? 21.219 -21.688 0.047 1 98.88 372 LEU B N 1
ATOM 6239 C CA . LEU B 1 372 ? 22.516 -21.188 -0.408 1 98.88 372 LEU B CA 1
ATOM 6240 C C . LEU B 1 372 ? 22.453 -19.703 -0.714 1 98.88 372 LEU B C 1
ATOM 6242 O O . LEU B 1 372 ? 23.328 -18.938 -0.291 1 98.88 372 LEU B O 1
ATOM 6246 N N . GLN B 1 373 ? 21.469 -19.344 -1.464 1 98.94 373 GLN B N 1
ATOM 6247 C CA . GLN B 1 373 ? 21.328 -17.953 -1.847 1 98.94 373 GLN B CA 1
ATOM 6248 C C . GLN B 1 373 ? 21.109 -17.062 -0.623 1 98.94 373 GLN B C 1
ATOM 6250 O O . GLN B 1 373 ? 21.75 -16.031 -0.478 1 98.94 373 GLN B O 1
ATOM 6255 N N . ALA B 1 374 ? 20.172 -17.484 0.258 1 98.94 374 ALA B N 1
ATOM 6256 C CA . ALA B 1 374 ? 19.875 -16.719 1.459 1 98.94 374 ALA B CA 1
ATOM 6257 C C . ALA B 1 374 ? 21.094 -16.609 2.367 1 98.94 374 ALA B C 1
ATOM 6259 O O . ALA B 1 374 ? 21.359 -15.547 2.941 1 98.94 374 ALA B O 1
ATOM 6260 N N . GLN B 1 375 ? 21.797 -17.703 2.547 1 98.94 375 GLN B N 1
ATOM 6261 C CA . GLN B 1 375 ? 23 -17.703 3.375 1 98.94 375 GLN B CA 1
ATOM 6262 C C . GLN B 1 375 ? 24.062 -16.766 2.807 1 98.94 375 GLN B C 1
ATOM 6264 O O . GLN B 1 375 ? 24.75 -16.078 3.557 1 98.94 375 GLN B O 1
ATOM 6269 N N . TYR B 1 376 ? 24.234 -16.766 1.513 1 98.88 376 TYR B N 1
ATOM 6270 C CA . TYR B 1 376 ? 25.172 -15.859 0.871 1 98.88 376 TYR B CA 1
ATOM 6271 C C . TYR B 1 376 ? 24.859 -14.414 1.239 1 98.88 376 TYR B C 1
ATOM 6273 O O . TYR B 1 376 ? 25.766 -13.641 1.568 1 98.88 376 TYR B O 1
ATOM 6281 N N . VAL B 1 377 ? 23.594 -14.023 1.097 1 98.94 377 VAL B N 1
ATOM 6282 C CA . VAL B 1 377 ? 23.188 -12.656 1.428 1 98.94 377 VAL B CA 1
ATOM 6283 C C . VAL B 1 377 ? 23.562 -12.344 2.875 1 98.94 377 VAL B C 1
ATOM 6285 O O . VAL B 1 377 ? 24.172 -11.305 3.156 1 98.94 377 VAL B O 1
ATOM 6288 N N . LEU B 1 378 ? 23.172 -13.273 3.791 1 98.81 378 LEU B N 1
ATOM 6289 C CA . L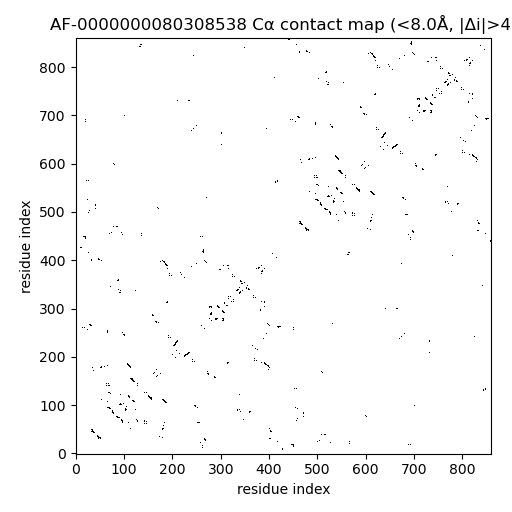EU B 1 378 ? 23.5 -13.086 5.203 1 98.81 378 LEU B CA 1
ATOM 6290 C C . LEU B 1 378 ? 25 -12.898 5.395 1 98.81 378 LEU B C 1
ATOM 6292 O O . LEU B 1 378 ? 25.422 -11.953 6.07 1 98.81 378 LEU B O 1
ATOM 6296 N N . ASP B 1 379 ? 25.781 -13.773 4.805 1 98.69 379 ASP B N 1
ATOM 6297 C CA . ASP B 1 379 ? 27.234 -13.758 4.996 1 98.69 379 ASP B CA 1
ATOM 6298 C C . ASP B 1 379 ? 27.859 -12.492 4.414 1 98.69 379 ASP B C 1
ATOM 6300 O O . ASP B 1 379 ? 28.781 -11.914 4.996 1 98.69 379 ASP B O 1
ATOM 6304 N N . THR B 1 380 ? 27.391 -12.086 3.266 1 98.62 380 THR B N 1
ATOM 6305 C CA . THR B 1 380 ? 28 -10.984 2.525 1 98.62 380 THR B CA 1
ATOM 6306 C C . THR B 1 380 ? 27.594 -9.641 3.111 1 98.62 380 THR B C 1
ATOM 6308 O O . THR B 1 380 ? 28.422 -8.734 3.248 1 98.62 380 THR B O 1
ATOM 6311 N N . PHE B 1 381 ? 26.375 -9.531 3.48 1 98.31 381 PHE B N 1
ATOM 6312 C CA . PHE B 1 381 ? 25.844 -8.234 3.887 1 98.31 381 PHE B CA 1
ATOM 6313 C C . PHE B 1 381 ? 25.766 -8.133 5.406 1 98.31 381 PHE B C 1
ATOM 6315 O O . PHE B 1 381 ? 25.578 -7.047 5.949 1 98.31 381 PHE B O 1
ATOM 6322 N N . GLY B 1 382 ? 25.828 -9.266 6.172 1 98.12 382 GLY B N 1
ATOM 6323 C CA . GLY B 1 382 ? 25.812 -9.289 7.625 1 98.12 382 GLY B CA 1
ATOM 6324 C C . GLY B 1 382 ? 24.406 -9.375 8.203 1 98.12 382 GLY B C 1
ATOM 6325 O O . GLY B 1 382 ? 24.234 -9.453 9.422 1 98.12 382 GLY B O 1
ATOM 6326 N N . ARG B 1 383 ? 23.484 -9.352 7.352 1 98.31 383 ARG B N 1
ATOM 6327 C CA . ARG B 1 383 ? 22.078 -9.445 7.734 1 98.31 383 ARG B CA 1
ATOM 6328 C C . ARG B 1 383 ? 21.234 -10.047 6.609 1 98.31 383 ARG B C 1
ATOM 6330 O O . ARG B 1 383 ? 21.719 -10.203 5.484 1 98.31 383 ARG B O 1
ATOM 6337 N N . PHE B 1 384 ? 20.031 -10.414 6.859 1 98.69 384 PHE B N 1
ATOM 6338 C CA . PHE B 1 384 ? 19.062 -10.883 5.871 1 98.69 384 PHE B CA 1
ATOM 6339 C C . PHE B 1 384 ? 17.688 -10.25 6.113 1 98.69 384 PHE B C 1
ATOM 6341 O O . PHE B 1 384 ? 17.141 -10.367 7.207 1 98.69 384 PHE B O 1
ATOM 6348 N N . PRO B 1 385 ? 17.234 -9.656 5.109 1 98.56 385 PRO B N 1
ATOM 6349 C CA . PRO B 1 385 ? 17.812 -9.367 3.795 1 98.56 385 PRO B CA 1
ATOM 6350 C C . PRO B 1 385 ? 19.047 -8.469 3.871 1 98.56 385 PRO B C 1
ATOM 6352 O O . PRO B 1 385 ? 19.438 -8.055 4.961 1 98.56 385 PRO B O 1
ATOM 6355 N N . GLY B 1 386 ? 19.625 -8.289 2.732 1 98.56 386 GLY B N 1
ATOM 6356 C CA . GLY B 1 386 ? 20.922 -7.625 2.74 1 98.56 386 GLY B CA 1
ATOM 6357 C C . GLY B 1 386 ? 20.812 -6.121 2.594 1 98.56 386 GLY B C 1
ATOM 6358 O O . GLY B 1 386 ? 21.562 -5.379 3.232 1 98.56 386 GLY B O 1
ATOM 6359 N N . THR B 1 387 ? 19.828 -5.602 1.823 1 98 387 THR B N 1
ATOM 6360 C CA . THR B 1 387 ? 19.859 -4.184 1.472 1 98 387 THR B CA 1
ATOM 6361 C C . THR B 1 387 ? 18.594 -3.482 1.97 1 98 387 THR B C 1
ATOM 6363 O O . THR B 1 387 ? 18.422 -2.281 1.758 1 98 387 THR B O 1
ATOM 6366 N N . VAL B 1 388 ? 17.641 -4.199 2.586 1 98.06 388 VAL B N 1
ATOM 6367 C CA . VAL B 1 388 ? 16.422 -3.67 3.205 1 98.06 388 VAL B CA 1
ATOM 6368 C C . VAL B 1 388 ? 16.297 -4.211 4.625 1 98.06 388 VAL B C 1
ATOM 6370 O O . VAL B 1 388 ? 16.953 -5.195 4.984 1 98.06 388 VAL B O 1
ATOM 6373 N N . PRO B 1 389 ? 15.453 -3.605 5.465 1 97.56 389 PRO B N 1
ATOM 6374 C CA . PRO B 1 389 ? 15.297 -4.09 6.836 1 97.56 389 PRO B CA 1
ATOM 6375 C C . PRO B 1 389 ? 14.664 -5.477 6.906 1 97.56 389 PRO B C 1
ATOM 6377 O O . PRO B 1 389 ? 13.961 -5.887 5.98 1 97.56 389 PRO B O 1
ATOM 6380 N N . SER B 1 390 ? 14.922 -6.137 8.055 1 98.69 390 SER B N 1
ATOM 6381 C CA . SER B 1 390 ? 14.344 -7.461 8.258 1 98.69 390 SER B CA 1
ATOM 6382 C C . SER B 1 390 ? 12.883 -7.363 8.695 1 98.69 390 SER B C 1
ATOM 6384 O O . SER B 1 390 ? 12.086 -8.258 8.398 1 98.69 390 SER B O 1
ATOM 6386 N N . MET B 1 391 ? 12.594 -6.352 9.484 1 98.62 391 MET B N 1
ATOM 6387 C CA . MET B 1 391 ? 11.242 -6.008 9.93 1 98.62 391 MET B CA 1
ATOM 6388 C C . MET B 1 391 ? 10.891 -4.574 9.531 1 98.62 391 MET B C 1
ATOM 6390 O O . MET B 1 391 ? 11.742 -3.684 9.594 1 98.62 391 MET B O 1
ATOM 6394 N N . ILE B 1 392 ? 9.633 -4.438 9.156 1 98 392 ILE B N 1
ATOM 6395 C CA . ILE B 1 392 ? 9.281 -3.078 8.766 1 98 392 ILE B CA 1
ATOM 6396 C C . ILE B 1 392 ? 7.883 -2.738 9.281 1 98 392 ILE B C 1
ATOM 6398 O O . ILE B 1 392 ? 7.023 -3.615 9.383 1 98 392 ILE B O 1
ATOM 6402 N N . SER B 1 393 ? 7.668 -1.57 9.688 1 97.88 393 SER B N 1
ATOM 6403 C CA . SER B 1 393 ? 6.383 -0.919 9.93 1 97.88 393 SER B CA 1
ATOM 6404 C C . SER B 1 393 ? 6.285 0.401 9.172 1 97.88 393 SER B C 1
ATOM 6406 O O . SER B 1 393 ? 6.703 1.444 9.672 1 97.88 393 SER B O 1
ATOM 6408 N N . VAL B 1 394 ? 5.656 0.375 8.039 1 97.44 394 VAL B N 1
ATOM 6409 C CA . VAL B 1 394 ? 5.652 1.524 7.137 1 97.44 394 VAL B CA 1
ATOM 6410 C C . VAL B 1 394 ? 4.445 2.412 7.441 1 97.44 394 VAL B C 1
ATOM 6412 O O . VAL B 1 394 ? 4.52 3.637 7.305 1 97.44 394 VAL B O 1
ATOM 6415 N N . MET B 1 395 ? 3.359 1.785 7.809 1 97.94 395 MET B N 1
ATOM 6416 C CA . MET B 1 395 ? 2.082 2.473 7.969 1 97.94 395 MET B CA 1
ATOM 6417 C C . MET B 1 395 ? 1.468 2.168 9.336 1 97.94 395 MET B C 1
ATOM 6419 O O . MET B 1 395 ? 1.527 1.031 9.805 1 97.94 395 MET B O 1
ATOM 6423 N N . VAL B 1 396 ? 0.841 3.162 9.906 1 98.69 396 VAL B N 1
ATOM 6424 C CA . VAL B 1 396 ? 0.004 2.959 11.086 1 98.69 396 VAL B CA 1
ATOM 6425 C C . VAL B 1 396 ? -1.359 3.611 10.867 1 98.69 396 VAL B C 1
ATOM 6427 O O . VAL B 1 396 ? -1.526 4.43 9.961 1 98.69 396 VAL B O 1
ATOM 6430 N N . LEU B 1 397 ? -2.344 3.193 11.609 1 98.88 397 LEU B N 1
ATOM 6431 C CA . LEU B 1 397 ? -3.668 3.805 11.625 1 98.88 397 LEU B CA 1
ATOM 6432 C C . LEU B 1 397 ? -4.031 4.293 13.023 1 98.88 397 LEU B C 1
ATOM 6434 O O . LEU B 1 397 ? -3.977 3.523 13.984 1 98.88 397 LEU B O 1
ATOM 6438 N N . GLN B 1 398 ? -4.328 5.547 13.141 1 98.81 398 GLN B N 1
ATOM 6439 C CA . GLN B 1 398 ? -4.867 6.07 14.383 1 98.81 398 GLN B CA 1
ATOM 6440 C C . GLN B 1 398 ? -6.383 6.246 14.297 1 98.81 398 GLN B C 1
ATOM 6442 O O . GLN B 1 398 ? -6.902 6.684 13.273 1 98.81 398 GLN B O 1
ATOM 6447 N N . ALA B 1 399 ? -7.094 5.855 15.305 1 98.88 399 ALA B N 1
ATOM 6448 C CA . ALA B 1 399 ? -8.531 6.062 15.453 1 98.88 399 ALA B CA 1
ATOM 6449 C C . ALA B 1 399 ? -8.844 6.805 16.75 1 98.88 399 ALA B C 1
ATOM 6451 O O . ALA B 1 399 ? -8.211 6.566 17.781 1 98.88 399 ALA B O 1
ATOM 6452 N N . HIS B 1 400 ? -9.812 7.68 16.719 1 98.88 400 HIS B N 1
ATOM 6453 C CA . HIS B 1 400 ? -10.195 8.422 17.906 1 98.88 400 HIS B CA 1
ATOM 6454 C C . HIS B 1 400 ? -11.586 9.023 17.75 1 98.88 400 HIS B C 1
ATOM 6456 O O . HIS B 1 400 ? -12.164 9.008 16.656 1 98.88 400 HIS B O 1
ATOM 6462 N N . HIS B 1 401 ? -12.148 9.484 18.859 1 98.81 401 HIS B N 1
ATOM 6463 C CA . HIS B 1 401 ? -13.406 10.227 18.828 1 98.81 401 HIS B CA 1
ATOM 6464 C C . HIS B 1 401 ? -13.188 11.664 18.391 1 98.81 401 HIS B C 1
ATOM 6466 O O . HIS B 1 401 ? -12.422 12.406 19.016 1 98.81 401 HIS B O 1
ATOM 6472 N N . LEU B 1 402 ? -13.906 12.078 17.375 1 98 402 LEU B N 1
ATOM 6473 C CA . LEU B 1 402 ? -13.742 13.391 16.75 1 98 402 LEU B CA 1
ATOM 6474 C C . LEU B 1 402 ? -14.305 14.492 17.641 1 98 402 LEU B C 1
ATOM 6476 O O . LEU B 1 402 ? -15.32 14.297 18.312 1 98 402 LEU B O 1
ATOM 6480 N N . ASP B 1 403 ? -13.625 15.594 17.656 1 98.31 403 ASP B N 1
ATOM 6481 C CA . ASP B 1 403 ? -14.234 16.812 18.188 1 98.31 403 ASP B CA 1
ATOM 6482 C C . ASP B 1 403 ? -14.875 17.641 17.078 1 98.31 403 ASP B C 1
ATOM 6484 O O . ASP B 1 403 ? -14.195 18.359 16.344 1 98.31 403 ASP B O 1
ATOM 6488 N N . LEU B 1 404 ? -16.141 17.625 16.984 1 98.19 404 LEU B N 1
ATOM 6489 C CA . LEU B 1 404 ? -16.891 18.234 15.883 1 98.19 404 LEU B CA 1
ATOM 6490 C C . LEU B 1 404 ? -16.812 19.75 15.945 1 98.19 404 LEU B C 1
ATOM 6492 O O . LEU B 1 404 ? -16.969 20.438 14.922 1 98.19 404 LEU B O 1
ATOM 6496 N N . GLU B 1 405 ? -16.594 20.297 17.172 1 98.44 405 GLU B N 1
ATOM 6497 C CA . GLU B 1 405 ? -16.562 21.75 17.328 1 98.44 405 GLU B CA 1
ATOM 6498 C C . GLU B 1 405 ? -15.414 22.359 16.531 1 98.44 405 GLU B C 1
ATOM 6500 O O . GLU B 1 405 ? -15.539 23.469 15.992 1 98.44 405 GLU B O 1
ATOM 6505 N N . TYR B 1 406 ? -14.32 21.688 16.5 1 98.25 406 TYR B N 1
ATOM 6506 C CA . TYR B 1 406 ? -13.188 22.141 15.703 1 98.25 406 TYR B CA 1
ATOM 6507 C C . TYR B 1 406 ? -13.57 22.266 14.234 1 98.25 406 TYR B C 1
ATOM 6509 O O . TYR B 1 406 ? -13.266 23.281 13.594 1 98.25 406 TYR B O 1
ATOM 6517 N N . TYR B 1 407 ? -14.172 21.266 13.664 1 97.88 407 TYR B N 1
ATOM 6518 C CA . TYR B 1 407 ? -14.562 21.25 12.258 1 97.88 407 TYR B CA 1
ATOM 6519 C C . TYR B 1 407 ? -15.648 22.281 11.977 1 97.88 407 TYR B C 1
ATOM 6521 O O . TYR B 1 407 ? -15.617 22.969 10.945 1 97.88 407 TYR B O 1
ATOM 6529 N N . ASP B 1 408 ? -16.578 22.359 12.922 1 98.06 408 ASP B N 1
ATOM 6530 C CA . ASP B 1 408 ? -17.625 23.375 12.781 1 98.06 408 ASP B CA 1
ATOM 6531 C C . ASP B 1 408 ? -17.031 24.781 12.789 1 98.06 408 ASP B C 1
ATOM 6533 O O . ASP B 1 408 ? -17.562 25.703 12.156 1 98.06 408 ASP B O 1
ATOM 6537 N N . HIS B 1 409 ? -16 24.922 13.531 1 98.38 409 HIS B N 1
ATOM 6538 C CA . HIS B 1 409 ? -15.383 26.234 13.68 1 98.38 409 HIS B CA 1
ATOM 6539 C C . HIS B 1 409 ? -14.617 26.625 12.414 1 98.38 409 HIS B C 1
ATOM 6541 O O . HIS B 1 409 ? -14.727 27.75 11.945 1 98.38 409 HIS B O 1
ATOM 6547 N N . PHE B 1 410 ? -13.898 25.781 11.789 1 98.25 410 PHE B N 1
ATOM 6548 C CA . PHE B 1 410 ? -12.945 26.156 10.75 1 98.25 410 PHE B CA 1
ATOM 6549 C C . PHE B 1 410 ? -13.477 25.781 9.375 1 98.25 410 PHE B C 1
ATOM 6551 O O . PHE B 1 410 ? -13.086 26.391 8.367 1 98.25 410 PHE B O 1
ATOM 6558 N N . TYR B 1 411 ? -14.305 24.766 9.25 1 97.88 411 TYR B N 1
ATOM 6559 C CA . TYR B 1 411 ? -14.688 24.203 7.965 1 97.88 411 TYR B CA 1
ATOM 6560 C C . TYR B 1 411 ? -16.125 24.594 7.605 1 97.88 411 TYR B C 1
ATOM 6562 O O . TYR B 1 411 ? -16.938 24.875 8.484 1 97.88 411 TYR B O 1
ATOM 6570 N N . GLU B 1 412 ? -16.359 24.562 6.277 1 96.88 412 GLU B N 1
ATOM 6571 C CA . GLU B 1 412 ? -17.734 24.625 5.805 1 96.88 412 GLU B CA 1
ATOM 6572 C C . GLU B 1 412 ? -18.516 23.375 6.195 1 96.88 412 GLU B C 1
ATOM 6574 O O . GLU B 1 412 ? -17.938 22.375 6.594 1 96.88 412 GLU B O 1
ATOM 6579 N N . LYS B 1 413 ? -19.859 23.484 6.086 1 95.44 413 LYS B N 1
ATOM 6580 C CA . LYS B 1 413 ? -20.672 22.281 6.309 1 95.44 413 LYS B CA 1
ATOM 6581 C C . LYS B 1 413 ? -20.234 21.141 5.387 1 95.44 413 LYS B C 1
ATOM 6583 O O . LYS B 1 413 ? -19.844 21.391 4.238 1 95.44 413 LYS B O 1
ATOM 6588 N N . GLY B 1 414 ? -20.219 19.938 5.918 1 94.5 414 GLY B N 1
ATOM 6589 C CA . GLY B 1 414 ? -19.828 18.781 5.125 1 94.5 414 GLY B CA 1
ATOM 6590 C C . GLY B 1 414 ? -18.406 18.328 5.398 1 94.5 414 GLY B C 1
ATOM 6591 O O . GLY B 1 414 ? -17.891 17.453 4.707 1 94.5 414 GLY B O 1
ATOM 6592 N N . ALA B 1 415 ? -17.828 18.922 6.414 1 94.75 415 ALA B N 1
ATOM 6593 C CA . ALA B 1 415 ? -16.453 18.578 6.758 1 94.75 415 ALA B CA 1
ATOM 6594 C C . ALA B 1 415 ? -16.375 17.172 7.336 1 94.75 415 ALA B C 1
ATOM 6596 O O . ALA B 1 415 ? -15.305 16.547 7.328 1 94.75 415 ALA B O 1
ATOM 6597 N N . TYR B 1 416 ? -17.391 16.672 7.898 1 96.94 416 TYR B N 1
ATOM 6598 C CA . TYR B 1 416 ? -17.516 15.297 8.391 1 96.94 416 TYR B CA 1
ATOM 6599 C C . TYR B 1 416 ? -18.844 14.68 7.957 1 96.94 416 TYR B C 1
ATOM 6601 O O . TYR B 1 416 ? -19.719 15.383 7.465 1 96.94 416 TYR B O 1
ATOM 6609 N N . LEU B 1 417 ? -18.938 13.375 8.047 1 97.19 417 LEU B N 1
ATOM 6610 C CA . LEU B 1 417 ? -20.109 12.641 7.555 1 97.19 417 LEU B CA 1
ATOM 6611 C C . LEU B 1 417 ? -21.203 12.586 8.617 1 97.19 417 LEU B C 1
ATOM 6613 O O . LEU B 1 417 ? -20.953 12.906 9.781 1 97.19 417 LEU B O 1
ATOM 6617 N N . GLU B 1 418 ? -22.391 12.164 8.203 1 97 418 GLU B N 1
ATOM 6618 C CA . GLU B 1 418 ? -23.5 11.977 9.133 1 97 418 GLU B CA 1
ATOM 6619 C C . GLU B 1 418 ? -23.156 10.969 10.219 1 97 418 GLU B C 1
ATOM 6621 O O . GLU B 1 418 ? -23.578 11.102 11.367 1 97 418 GLU B O 1
ATOM 6626 N N . THR B 1 419 ? -22.391 9.945 9.836 1 97.75 419 THR B N 1
ATOM 6627 C CA . THR B 1 419 ? -21.953 8.961 10.828 1 97.75 419 THR B CA 1
ATOM 6628 C C . THR B 1 419 ? -21.156 9.633 11.938 1 97.75 419 THR B C 1
ATOM 6630 O O . THR B 1 419 ? -21.266 9.25 13.102 1 97.75 419 THR B O 1
ATOM 6633 N N . HIS B 1 420 ? -20.375 10.625 11.609 1 98 420 HIS B N 1
ATOM 6634 C CA . HIS B 1 420 ? -19.609 11.367 12.602 1 98 420 HIS B CA 1
ATOM 6635 C C . HIS B 1 420 ? -20.531 12.211 13.484 1 98 420 HIS B C 1
ATOM 6637 O O . HIS B 1 420 ? -20.375 12.234 14.703 1 98 420 HIS B O 1
ATOM 6643 N N . ALA B 1 421 ? -21.453 12.867 12.836 1 97.88 421 ALA B N 1
ATOM 6644 C CA . ALA B 1 421 ? -22.375 13.758 13.539 1 97.88 421 ALA B CA 1
ATOM 6645 C C . ALA B 1 421 ? -23.188 12.992 14.586 1 97.88 421 ALA B C 1
ATOM 6647 O O . ALA B 1 421 ? -23.5 13.523 15.648 1 97.88 421 ALA B O 1
ATOM 6648 N N . ARG B 1 422 ? -23.453 11.75 14.289 1 97.69 422 ARG B N 1
ATOM 6649 C CA . ARG B 1 422 ? -24.359 11 15.141 1 97.69 422 ARG B CA 1
ATOM 6650 C C . ARG B 1 422 ? -23.625 9.945 15.953 1 97.69 422 ARG B C 1
ATOM 6652 O O . ARG B 1 422 ? -24.25 9.109 16.609 1 97.69 422 ARG B O 1
ATOM 6659 N N . HIS B 1 423 ? -22.359 9.93 15.961 1 98.25 423 HIS B N 1
ATOM 6660 C CA . HIS B 1 423 ? -21.562 8.859 16.562 1 98.25 423 HIS B CA 1
ATOM 6661 C C . HIS B 1 423 ? -21.875 8.703 18.047 1 98.25 423 HIS B C 1
ATOM 6663 O O . HIS B 1 423 ? -22.172 7.605 18.516 1 98.25 423 HIS B O 1
ATOM 6669 N N . ASP B 1 424 ? -21.797 9.773 18.812 1 97.12 424 ASP B N 1
ATOM 6670 C CA . ASP B 1 424 ? -22 9.695 20.266 1 97.12 424 ASP B CA 1
ATOM 6671 C C . ASP B 1 424 ? -23.391 9.133 20.594 1 97.12 424 ASP B C 1
ATOM 6673 O O . ASP B 1 424 ? -23.516 8.273 21.469 1 97.12 424 ASP B O 1
ATOM 6677 N N . GLU B 1 425 ? -24.344 9.594 19.844 1 97.38 425 GLU B N 1
ATOM 6678 C CA . GLU B 1 425 ? -25.719 9.148 20.047 1 97.38 425 GLU B CA 1
ATOM 6679 C C . GLU B 1 425 ? -25.875 7.672 19.719 1 97.38 425 GLU B C 1
ATOM 6681 O O . GLU B 1 425 ? -26.609 6.949 20.406 1 97.38 425 GLU B O 1
ATOM 6686 N N . ARG B 1 426 ? -25.172 7.219 18.703 1 97.75 426 ARG B N 1
ATOM 6687 C CA . ARG B 1 426 ? -25.469 5.91 18.141 1 97.75 426 ARG B CA 1
ATOM 6688 C C . ARG B 1 426 ? -24.562 4.836 18.734 1 97.75 426 ARG B C 1
ATOM 6690 O O . ARG B 1 426 ? -24.953 3.666 18.812 1 97.75 426 ARG B O 1
ATOM 6697 N N . TRP B 1 427 ? -23.359 5.203 19.203 1 98.06 427 TRP B N 1
ATOM 6698 C CA . TRP B 1 427 ? -22.406 4.227 19.703 1 98.06 427 TRP B CA 1
ATOM 6699 C C . TRP B 1 427 ? -22.297 4.281 21.234 1 98.06 427 TRP B C 1
ATOM 6701 O O . TRP B 1 427 ? -21.859 3.322 21.859 1 98.06 427 TRP B O 1
ATOM 6711 N N . HIS B 1 428 ? -22.656 5.426 21.781 1 96.38 428 HIS B N 1
ATOM 6712 C CA . HIS B 1 428 ? -22.578 5.621 23.234 1 96.38 428 HIS B CA 1
ATOM 6713 C C . HIS B 1 428 ? -23.891 6.164 23.781 1 96.38 428 HIS B C 1
ATOM 6715 O O . HIS B 1 428 ? -23.906 7.199 24.453 1 96.38 428 HIS B O 1
ATOM 6721 N N . PRO B 1 429 ? -24.891 5.441 23.547 1 90 429 PRO B N 1
ATOM 6722 C CA . PRO B 1 429 ? -26.156 5.953 24.062 1 90 429 PRO B CA 1
ATOM 6723 C C . PRO B 1 429 ? -26.203 6.031 25.578 1 90 429 PRO B C 1
ATOM 6725 O O . PRO B 1 429 ? -25.594 5.195 26.266 1 90 429 PRO B O 1
ATOM 6728 N N . ARG B 1 430 ? -26.797 7.066 26.219 1 77.44 430 ARG B N 1
ATOM 6729 C CA . ARG B 1 430 ? -26.953 7.246 27.656 1 77.44 430 ARG B CA 1
ATOM 6730 C C . ARG B 1 430 ? -28.078 6.367 28.188 1 77.44 430 ARG B C 1
ATOM 6732 O O . ARG B 1 430 ? -29.031 6.066 27.484 1 77.44 430 ARG B O 1
#

Foldseek 3Di:
DPPPPDDAFLLVVLLVVDDPVCLVVFFDAFQAFAQFADCDDPLGDGHPGHQAADDPVRQLLLLQLLWFFAAFDPAAQDDPLDPPFGALLALEGTDGNFDADRNPQQKWKWKFAAQAIKTFQHSLDHHLDDADPVRDDDVVSRSVSRVVRMDGPTRGGQDFQLDPPQFAPVCSRGPSDHNKMKMFMKGQLLSLLLSVQLSCQQVQEHEQAPVVGGFQPPLVVLVVRHPSVRYHYLQVSSVVSVVRVVSRNVVSQVSSSSSCQSLLWHWDKAQRGDWCLLQQNPPDPVRRHVPFDWDDDPLDPGIAGAADPPRRGHCWPPVAVANLRSLVVSLCSQANPSHNQDLPNDHDDPRSSVRSVRHDHQDPSSSVSSRSRQRSCCVVQVIGNRHDHSMTGRMMIMIHQHDVVSCVVNHDPSNGDPSNVCNCCRRPND/DPPPPDDAFLLVVLLVVDDPVCLVVFFDAFQAFAQFADCDDPLGDGHPGHQAADDPVRQLLLLQLLWFFAAFDPAAQDDPLDPPFGALLALEGTDGNFDADRNPQQKWKWKFAAQAIKTFQHSLDHHLDDADPVRDDDVVSRSVSRVVRMDGPTRHGQDFQLDPPQFAPVCSRGPSDHNKMKMFMKGQLLSLLLSLQLSCQQVQEHEQAVVVGGFQPPLVVLVVRHPSVRYHYLQVSSVVSVVRVVSSNVVSQVSSSSSCQSLLWHWDKAQRGDFCLQQQNPPDPVRRHVPFDWDDDPLDPGIAGAADPPRRGHCWPPVAVANLRSLVVSLCSQANPSHNQDLPNDHDDPRSSVRSVRHDHQDPSSSVSSRSRQRSCCVVQVIGNRHDHSMTGRMMIMIHQHDVVSCVVNHDPSNGDPSNVCNCCRRPND

Sequence (860 aa):
MVVTTMSLPPGYDDMLRFGLIDALLGRRSRRFFRGAEIPDGVFAFRSRHAPMPLSELETMLVVAACGANTGWHHLIRRAKTYAPHLSSYAGAAGGRTFPSAAGFHTSKTFFTDDTGTYVLEARDSSAFAERDEHGALDLDAIRRAMGSRIRRLSDRRLFLPPEPPFVEAHNTWVANAPGSLLVIPVGDLSQHVLLGIAYLAQNRQVIFDDVHGRAIPGIERFARVVDPDATWPISFFEQWCLAELSVELGTSCYAGALMLQAMGLGGWMYDGIDPFSVLGASGRPDVPGLGFRFDRDPRWPTPNPTGLPGVMEGSCPPHHRTMRDAVEAMCTRKFGPGGPFHPDTPGPWKDSRRVRSAAMPYGEAFRECVALQAQYVLDTFGRFPGTVPSMISVMVLQAHHLDLEYYDHFYEKGAYLETHARHDERWHPRMVVTTMSLPPGYDDMLRFGLIDALLGRRSRRFFRGAEIPDGVFAFRSRHAPMPLSELETMLVVAACGANTGWHHLIRRAKTYAPHLSSYAGAAGGRTFPSAAGFHTSKTFFTDDTGTYVLEARDSSAFAERDEHGALDLDAIRRAMGSRIRRLSDRRLFLPPEPPFVEAHNTWVANAPGSLLVIPVGDLSQHVLLGIAYLAQNRQVIFDDVHGRAIPGIERFARVVDPDATWPISFFEQWCLAELSVELGTSCYAGALMLQAMGLGGWMYDGIDPFSVLGASGRPDVPGLGFRFDRDPRWPTPNPTGLPGVMEGSCPPHHRTMRDAVEAMCTRKFGPGGPFHPDTPGPWKDSRRVRSAAMPYGEAFRECVALQAQYVLDTFGRFPGTVPSMISVMVLQAHHLDLEYYDHFYEKGAYLETHARHDERWHPR